Protein AF-0000000075576076 (afdb_homodimer)

Radius of gyration: 27.28 Å; Cα contacts (8 Å, |Δi|>4): 1861; chains: 2; bounding box: 59×80×61 Å

Structure (mmCIF, N/CA/C/O backbone):
data_AF-0000000075576076-model_v1
#
loop_
_entity.id
_entity.t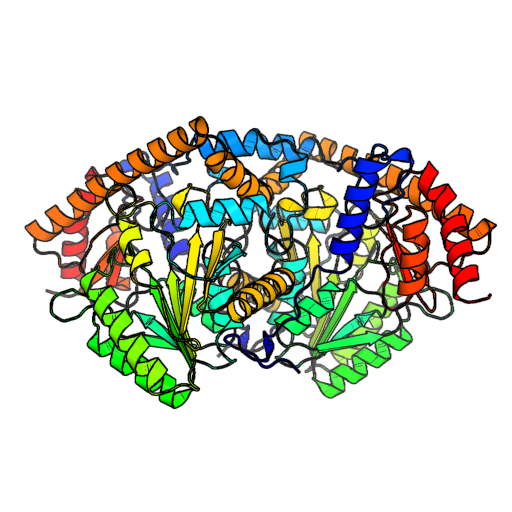ype
_entity.pdbx_description
1 polymer 'Aromatic amino acid aminotransferase'
#
loop_
_atom_site.group_PDB
_atom_site.id
_atom_site.type_symbol
_atom_site.label_atom_id
_atom_site.label_alt_id
_atom_site.label_comp_id
_atom_site.label_asym_id
_atom_site.label_entity_id
_atom_site.label_seq_id
_atom_site.pdbx_PDB_ins_code
_atom_site.Cartn_x
_atom_site.Cartn_y
_atom_site.Cartn_z
_atom_site.occupancy
_atom_site.B_iso_or_equiv
_atom_site.auth_seq_id
_atom_site.auth_comp_id
_atom_site.auth_asym_id
_atom_site.auth_atom_id
_atom_site.pdbx_PDB_model_num
ATOM 1 N N . MET A 1 1 ? 23.531 -12.25 18.141 1 56.44 1 MET A N 1
ATOM 2 C CA . MET A 1 1 ? 22.562 -11.664 17.203 1 56.44 1 MET A CA 1
ATOM 3 C C . MET A 1 1 ? 22.547 -10.141 17.344 1 56.44 1 MET A C 1
ATOM 5 O O . MET A 1 1 ? 22.516 -9.609 18.453 1 56.44 1 MET A O 1
ATOM 9 N N . LYS A 1 2 ? 22.688 -9.438 16.281 1 77.12 2 LYS A N 1
ATOM 10 C CA . LYS A 1 2 ? 22.734 -7.98 16.375 1 77.12 2 LYS A CA 1
ATOM 11 C C . LYS A 1 2 ? 21.5 -7.438 17.078 1 77.12 2 LYS A C 1
ATOM 13 O O . LYS A 1 2 ? 20.375 -7.91 16.844 1 77.12 2 LYS A O 1
ATOM 18 N N . LYS A 1 3 ? 21.781 -6.652 18.062 1 88.69 3 LYS A N 1
ATOM 19 C CA . LYS A 1 3 ? 20.703 -6.051 18.859 1 88.69 3 LYS A CA 1
ATOM 20 C C . LYS A 1 3 ? 20.094 -4.848 18.125 1 88.69 3 LYS A C 1
ATOM 22 O O . LYS A 1 3 ? 20.828 -4.051 17.531 1 88.69 3 LYS A O 1
ATOM 27 N N . ALA A 1 4 ? 18.766 -4.754 18.234 1 93.06 4 ALA A N 1
ATOM 28 C CA . ALA A 1 4 ? 18.078 -3.611 17.641 1 93.06 4 ALA A CA 1
ATOM 29 C C . ALA A 1 4 ? 18.547 -2.301 18.266 1 93.06 4 ALA A C 1
ATOM 31 O O . ALA A 1 4 ? 18.703 -2.217 19.484 1 93.06 4 ALA A O 1
ATOM 32 N N . GLU A 1 5 ? 18.859 -1.387 17.469 1 95 5 GLU A N 1
ATOM 33 C CA . GLU A 1 5 ? 19.25 -0.072 17.953 1 95 5 GLU A CA 1
ATOM 34 C C . GLU A 1 5 ? 18.031 0.798 18.266 1 95 5 GLU A C 1
ATOM 36 O O . GLU A 1 5 ? 17.844 1.24 19.391 1 95 5 GLU A O 1
ATOM 41 N N . MET A 1 6 ? 17.203 0.998 17.25 1 98.31 6 MET A N 1
ATOM 42 C CA . MET A 1 6 ? 16.078 1.891 17.438 1 98.31 6 MET A CA 1
ATOM 43 C C . MET A 1 6 ? 14.758 1.184 17.109 1 98.31 6 MET A C 1
ATOM 45 O O . MET A 1 6 ? 13.719 1.491 17.688 1 98.31 6 MET A O 1
ATOM 49 N N . VAL A 1 7 ? 14.758 0.234 16.109 1 98.5 7 VAL A N 1
ATOM 50 C CA . VAL A 1 7 ? 13.539 -0.492 15.766 1 98.5 7 VAL A CA 1
ATOM 51 C C . VAL A 1 7 ? 13.195 -1.472 16.891 1 98.5 7 VAL A C 1
ATOM 53 O O . VAL A 1 7 ? 14.039 -1.778 17.734 1 98.5 7 VAL A O 1
ATOM 56 N N . ILE A 1 8 ? 11.961 -1.902 16.953 1 98.31 8 ILE A N 1
ATOM 57 C CA . ILE A 1 8 ? 11.633 -2.984 17.875 1 98.31 8 ILE A CA 1
ATOM 58 C C . ILE A 1 8 ? 12.297 -4.277 17.422 1 98.31 8 ILE A C 1
ATOM 60 O O . ILE A 1 8 ? 12.672 -4.406 16.25 1 98.31 8 ILE A O 1
ATOM 64 N N . GLU A 1 9 ? 12.328 -5.23 18.297 1 97 9 GLU A N 1
ATOM 65 C CA . GLU A 1 9 ? 13.062 -6.457 18.031 1 97 9 GLU A CA 1
ATOM 66 C C . GLU A 1 9 ? 12.461 -7.207 16.844 1 97 9 GLU A C 1
ATOM 68 O O . GLU A 1 9 ? 13.195 -7.762 16.016 1 97 9 GLU A O 1
ATOM 73 N N . THR A 1 10 ? 11.211 -7.227 16.703 1 96.44 10 THR A N 1
ATOM 74 C CA . THR A 1 10 ? 10.539 -7.977 15.641 1 96.44 10 THR A CA 1
ATOM 75 C C . THR A 1 10 ? 10.703 -7.281 14.297 1 96.44 10 THR A C 1
ATOM 77 O O . THR A 1 10 ? 10.359 -7.844 13.25 1 96.44 10 THR A O 1
ATOM 80 N N . SER A 1 11 ? 11.281 -6.035 14.273 1 97.38 11 SER A N 1
ATOM 81 C CA . SER A 1 11 ? 11.484 -5.293 13.031 1 97.38 11 SER A CA 1
ATOM 82 C C . SER A 1 11 ? 12.969 -5.223 12.68 1 97.38 11 SER A C 1
ATOM 84 O O . SER A 1 11 ? 13.352 -4.52 11.734 1 97.38 11 SER A O 1
ATOM 86 N N . LEU A 1 12 ? 13.797 -5.852 13.539 1 97.25 12 LEU A N 1
ATOM 87 C CA . LEU A 1 12 ? 15.203 -5.977 13.164 1 97.25 12 LEU A CA 1
ATOM 88 C C . LEU A 1 12 ? 15.367 -6.891 11.953 1 97.25 12 LEU A C 1
ATOM 90 O O . LEU A 1 12 ? 14.984 -8.062 11.992 1 97.25 12 LEU A O 1
ATOM 94 N N . ARG A 1 13 ? 15.797 -6.324 10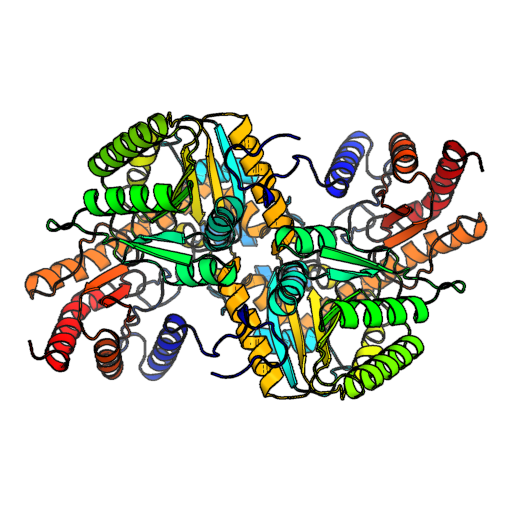.859 1 95.12 13 ARG A N 1
ATOM 95 C CA . ARG A 1 13 ? 15.898 -7.047 9.594 1 95.12 13 ARG A CA 1
ATOM 96 C C . ARG A 1 13 ? 17.328 -7.012 9.055 1 95.12 13 ARG A C 1
ATOM 98 O O . ARG A 1 13 ? 18.031 -6.023 9.234 1 95.12 13 ARG A O 1
ATOM 105 N N . GLU A 1 14 ? 17.641 -8.07 8.469 1 87.69 14 GLU A N 1
ATOM 106 C CA . GLU A 1 14 ? 18.938 -8.086 7.793 1 87.69 14 GLU A CA 1
ATOM 107 C C . GLU A 1 14 ? 18.891 -7.312 6.48 1 87.69 14 GLU A C 1
ATOM 109 O O . GLU A 1 14 ? 17.891 -7.363 5.762 1 87.69 14 GLU A O 1
ATOM 114 N N . GLY A 1 15 ? 19.953 -6.539 6.438 1 81 15 GLY A N 1
ATOM 115 C CA . GLY A 1 15 ? 20.047 -5.84 5.168 1 81 15 GLY A CA 1
ATOM 116 C C . GLY A 1 15 ? 20.391 -6.754 4.004 1 81 15 GLY A C 1
ATOM 117 O O . GLY A 1 15 ? 20.859 -7.879 4.207 1 81 15 GLY A O 1
ATOM 118 N N . GLY A 1 16 ? 20.078 -6.379 2.854 1 69.69 16 GLY A N 1
ATOM 119 C CA . GLY A 1 16 ? 20.406 -7.121 1.646 1 69.69 16 GLY A CA 1
ATOM 120 C C . GLY A 1 16 ? 19.266 -7.16 0.648 1 69.69 16 GLY A C 1
ATOM 121 O O . GLY A 1 16 ? 18.125 -6.805 0.978 1 69.69 16 GLY A O 1
ATOM 122 N N . THR A 1 17 ? 19.781 -7.215 -0.506 1 60.56 17 THR A N 1
ATOM 123 C CA . THR A 1 17 ? 18.797 -7.277 -1.574 1 60.56 17 THR A CA 1
ATOM 124 C C . THR A 1 17 ? 18.141 -8.656 -1.627 1 60.56 17 THR A C 1
ATOM 126 O O . THR A 1 17 ? 18.797 -9.664 -1.347 1 60.56 17 THR A O 1
ATOM 129 N N . ASP A 1 18 ? 16.875 -8.688 -1.662 1 67.5 18 ASP A N 1
ATOM 130 C CA . ASP A 1 18 ? 16.172 -9.93 -1.976 1 67.5 18 ASP A CA 1
ATOM 131 C C . ASP A 1 18 ? 16.953 -10.758 -2.992 1 67.5 18 ASP A C 1
ATOM 133 O O . ASP A 1 18 ? 17.453 -10.234 -3.99 1 67.5 18 ASP A O 1
ATOM 137 N N . PRO A 1 19 ? 17.234 -11.977 -2.574 1 63.84 19 PRO A N 1
ATOM 138 C CA . PRO A 1 19 ? 18.062 -12.805 -3.459 1 63.84 19 PRO A CA 1
ATOM 139 C C . PRO A 1 19 ? 17.625 -12.703 -4.922 1 63.84 19 PRO A C 1
ATOM 141 O O . PRO A 1 19 ? 18.484 -12.711 -5.816 1 63.84 19 PRO A O 1
ATOM 144 N N . ILE A 1 20 ? 16.375 -12.562 -5.117 1 70.06 20 ILE A N 1
ATOM 145 C CA . ILE A 1 20 ? 15.875 -12.484 -6.484 1 70.06 20 ILE A CA 1
ATOM 146 C C . ILE A 1 20 ? 16.328 -11.18 -7.129 1 70.06 20 ILE A C 1
ATOM 148 O O . ILE A 1 20 ? 16.828 -11.172 -8.25 1 70.06 20 ILE A O 1
ATOM 152 N N . PHE A 1 21 ? 16.297 -10.172 -6.383 1 66.62 21 PHE A N 1
ATOM 153 C CA . PHE A 1 21 ? 16.641 -8.859 -6.93 1 66.62 21 PHE A CA 1
ATOM 154 C C . PHE A 1 21 ? 18.141 -8.734 -7.133 1 66.62 21 PHE A C 1
ATOM 156 O O . PHE A 1 21 ? 18.594 -8.086 -8.078 1 66.62 21 PHE A O 1
ATOM 163 N N . ARG A 1 22 ? 18.891 -9.422 -6.281 1 69.19 22 ARG A N 1
ATOM 164 C CA . ARG A 1 22 ? 20.344 -9.43 -6.414 1 69.19 22 ARG A CA 1
ATOM 165 C C . ARG A 1 22 ? 20.766 -10.133 -7.699 1 69.19 22 ARG A C 1
ATOM 167 O O . ARG A 1 22 ? 21.594 -9.617 -8.453 1 69.19 22 ARG A O 1
ATOM 174 N N . ILE A 1 23 ? 20.156 -11.297 -7.938 1 78.5 23 ILE A N 1
ATOM 175 C CA . ILE A 1 23 ? 20.516 -12.086 -9.109 1 78.5 23 ILE A CA 1
ATOM 176 C C . ILE A 1 23 ? 20.031 -11.375 -10.375 1 78.5 23 ILE A C 1
ATOM 178 O O . ILE A 1 23 ? 20.734 -11.359 -11.391 1 78.5 23 ILE A O 1
ATOM 182 N N . ALA A 1 24 ? 18.891 -10.758 -10.242 1 77.88 24 ALA A N 1
ATOM 183 C CA . ALA A 1 24 ? 18.359 -10 -11.375 1 77.88 24 ALA A CA 1
ATOM 184 C C . ALA A 1 24 ? 19.266 -8.812 -11.711 1 77.88 24 ALA A C 1
ATOM 186 O O . ALA A 1 24 ? 19.484 -8.508 -12.883 1 77.88 24 ALA A O 1
ATOM 187 N N . GLY A 1 25 ? 19.75 -8.195 -10.703 1 76.75 25 GLY A N 1
ATOM 188 C CA . GLY A 1 25 ? 20.688 -7.09 -10.906 1 76.75 25 GLY A CA 1
ATOM 189 C C . GLY A 1 25 ? 21.969 -7.516 -11.586 1 76.75 25 GLY A C 1
ATOM 190 O O . GLY A 1 25 ? 22.469 -6.82 -12.477 1 76.75 25 GLY A O 1
ATOM 191 N N . GLU A 1 26 ? 22.453 -8.625 -11.172 1 83 26 GLU A N 1
ATOM 192 C CA . GLU A 1 26 ? 23.672 -9.156 -11.781 1 83 26 GLU A CA 1
ATOM 193 C C . GLU A 1 26 ? 23.422 -9.539 -13.242 1 83 26 GLU A C 1
ATOM 195 O O . GLU A 1 26 ? 24.297 -9.336 -14.094 1 83 26 GLU A O 1
ATOM 200 N N . ALA A 1 27 ? 22.328 -10.102 -13.43 1 88.69 27 ALA A N 1
ATOM 201 C CA . ALA A 1 27 ? 21.969 -10.477 -14.797 1 88.69 27 ALA A CA 1
ATOM 202 C C . ALA A 1 27 ? 21.891 -9.25 -15.695 1 88.69 27 ALA A C 1
ATOM 204 O O . ALA A 1 27 ? 22.359 -9.281 -16.844 1 88.69 27 ALA A O 1
ATOM 205 N N . ALA A 1 28 ? 21.328 -8.203 -15.203 1 81.69 28 ALA A N 1
ATOM 206 C CA . ALA A 1 28 ? 21.203 -6.965 -15.969 1 81.69 28 ALA A CA 1
ATOM 207 C C . ALA A 1 28 ? 22.578 -6.371 -16.281 1 81.69 28 ALA A C 1
ATOM 209 O O . ALA A 1 28 ? 22.812 -5.895 -17.391 1 81.69 28 ALA A O 1
ATOM 210 N N . LYS A 1 29 ? 23.438 -6.379 -15.359 1 85.69 29 LYS A N 1
ATOM 211 C CA . LYS A 1 29 ? 24.797 -5.883 -15.555 1 85.69 29 LYS A CA 1
ATOM 212 C C . LYS A 1 29 ? 25.531 -6.691 -16.609 1 85.69 29 LYS A C 1
ATOM 214 O O . LYS A 1 29 ? 26.172 -6.125 -17.5 1 85.69 29 LYS A O 1
ATOM 219 N N . ARG A 1 30 ? 25.391 -8.031 -16.453 1 92 30 ARG A N 1
ATOM 220 C CA . ARG A 1 30 ? 26.062 -8.914 -17.422 1 92 30 ARG A CA 1
ATOM 221 C C . ARG A 1 30 ? 25.516 -8.703 -18.828 1 92 30 ARG A C 1
ATOM 223 O O . ARG A 1 30 ? 26.266 -8.766 -19.797 1 92 30 ARG A O 1
ATOM 230 N N . THR A 1 31 ? 24.266 -8.477 -18.906 1 89.75 31 THR A N 1
ATOM 231 C CA . THR A 1 31 ? 23.609 -8.242 -20.188 1 89.75 31 THR A CA 1
ATOM 232 C C . THR A 1 31 ? 24.141 -6.961 -20.828 1 89.75 31 THR A C 1
ATOM 234 O O . THR A 1 31 ? 24.344 -6.91 -22.047 1 89.75 31 THR A O 1
ATOM 237 N N . LYS A 1 32 ? 24.344 -5.953 -20.094 1 86.19 32 LYS A N 1
ATOM 238 C CA . LYS A 1 32 ? 24.906 -4.703 -20.594 1 86.19 32 LYS A CA 1
ATOM 239 C C . LYS A 1 32 ? 26.344 -4.906 -21.094 1 86.19 32 LYS A C 1
ATOM 241 O O . LYS A 1 32 ? 26.75 -4.289 -22.078 1 86.19 32 LYS A O 1
ATOM 246 N N . GLU A 1 33 ? 27.016 -5.785 -20.438 1 92.69 33 GLU A N 1
ATOM 247 C CA . GLU A 1 33 ? 28.438 -6.012 -20.734 1 92.69 33 GLU A CA 1
ATOM 248 C C . GLU A 1 33 ? 28.594 -6.902 -21.969 1 92.69 33 GLU A C 1
ATOM 250 O O . GLU A 1 33 ? 29.438 -6.633 -22.828 1 92.69 33 GLU A O 1
ATOM 255 N N . LEU A 1 34 ? 27.812 -7.93 -22.016 1 94.31 34 LEU A N 1
ATOM 256 C CA . LEU A 1 34 ? 28.078 -8.961 -23.016 1 94.31 34 LEU A CA 1
ATOM 257 C C . LEU A 1 34 ? 27.031 -8.93 -24.125 1 94.31 34 LEU A C 1
ATOM 259 O O . LEU A 1 34 ? 27.219 -9.516 -25.188 1 94.31 34 LEU A O 1
ATOM 263 N N . GLY A 1 35 ? 25.984 -8.211 -23.781 1 89.88 35 GLY A N 1
ATOM 264 C CA . GLY A 1 35 ? 24.859 -8.219 -24.703 1 89.88 35 GLY A CA 1
ATOM 265 C C . GLY A 1 35 ? 23.797 -9.234 -24.344 1 89.88 35 GLY A C 1
ATOM 266 O O . GLY A 1 35 ? 24.094 -10.25 -23.719 1 89.88 35 GLY A O 1
ATOM 267 N N . ALA A 1 36 ? 22.594 -9.039 -24.875 1 87.5 36 ALA A N 1
ATOM 268 C CA . ALA A 1 36 ? 21.438 -9.852 -24.531 1 87.5 36 ALA A CA 1
ATOM 269 C C . ALA A 1 36 ? 21.562 -11.266 -25.078 1 87.5 36 ALA A C 1
ATOM 271 O O . ALA A 1 36 ? 21.094 -12.227 -24.469 1 87.5 36 ALA A O 1
ATOM 272 N N . GLU A 1 37 ? 22.25 -11.391 -26.094 1 88.88 37 GLU A N 1
ATOM 273 C CA . GLU A 1 37 ? 22.359 -12.688 -26.75 1 88.88 37 GLU A CA 1
ATOM 274 C C . GLU A 1 37 ? 23.203 -13.648 -25.922 1 88.88 37 GLU A C 1
ATOM 276 O O . GLU A 1 37 ? 22.953 -14.859 -25.922 1 88.88 37 GLU A O 1
ATOM 281 N N . ALA A 1 38 ? 24.109 -13.117 -25.203 1 92.5 38 ALA A N 1
ATOM 282 C CA . ALA A 1 38 ? 25.078 -13.938 -24.484 1 92.5 38 ALA A CA 1
ATOM 283 C C . ALA A 1 38 ? 24.562 -14.328 -23.109 1 92.5 38 ALA A C 1
ATOM 285 O O . ALA A 1 38 ? 25.141 -15.18 -22.438 1 92.5 38 ALA A O 1
ATOM 286 N N . VAL A 1 39 ? 23.469 -13.719 -22.703 1 95.31 39 VAL A N 1
ATOM 287 C CA . VAL A 1 39 ? 23.016 -13.875 -21.328 1 95.31 39 VAL A CA 1
ATOM 288 C C . VAL A 1 39 ? 21.625 -14.492 -21.312 1 95.31 39 VAL A C 1
ATOM 290 O O . VAL A 1 39 ? 20.75 -14.117 -22.109 1 95.31 39 VAL A O 1
ATOM 293 N N . ILE A 1 40 ? 21.422 -15.539 -20.5 1 96.19 40 ILE A N 1
ATOM 294 C CA . ILE A 1 40 ? 20.094 -16.062 -20.203 1 96.19 40 ILE A CA 1
ATOM 295 C C . ILE A 1 40 ? 19.656 -15.555 -18.828 1 96.19 40 ILE A C 1
ATOM 297 O O . ILE A 1 40 ? 20.141 -16.016 -17.797 1 96.19 40 ILE A O 1
ATOM 301 N N . ASN A 1 41 ? 18.703 -14.578 -18.828 1 94.5 41 ASN A N 1
ATOM 302 C CA . ASN A 1 41 ? 18.156 -14.031 -17.594 1 94.5 41 ASN A CA 1
ATOM 303 C C . ASN A 1 41 ? 16.766 -14.578 -17.312 1 94.5 41 ASN A C 1
ATOM 305 O O . ASN A 1 41 ? 15.766 -14.023 -17.766 1 94.5 41 ASN A O 1
ATOM 309 N N . SER A 1 42 ? 16.75 -15.602 -16.516 1 95.31 42 SER A N 1
ATOM 310 C CA . SER A 1 42 ? 15.469 -16.234 -16.172 1 95.31 42 SER A CA 1
ATOM 311 C C . SER A 1 42 ? 15.039 -15.875 -14.758 1 95.31 42 SER A C 1
ATOM 313 O O . SER A 1 42 ? 14.391 -16.672 -14.078 1 95.31 42 SER A O 1
ATOM 315 N N . THR A 1 43 ? 15.422 -14.703 -14.273 1 90.38 43 THR A N 1
ATOM 316 C CA . THR A 1 43 ? 15.164 -14.352 -12.875 1 90.38 43 THR A CA 1
ATOM 317 C C . THR A 1 43 ? 13.891 -13.531 -12.75 1 90.38 43 THR A C 1
ATOM 319 O O . THR A 1 43 ? 13.273 -13.492 -11.68 1 90.38 43 THR A O 1
ATOM 322 N N . ILE A 1 44 ? 13.531 -12.922 -13.797 1 82.38 44 ILE A N 1
ATOM 323 C CA . ILE A 1 44 ? 12.523 -11.867 -13.734 1 82.38 44 ILE A CA 1
ATOM 324 C C . ILE A 1 44 ? 11.133 -12.484 -13.852 1 82.38 44 ILE A C 1
ATOM 326 O O . ILE A 1 44 ? 10.883 -13.305 -14.742 1 82.38 44 ILE A O 1
ATOM 330 N N . GLY A 1 45 ? 10.227 -12.18 -12.969 1 89.31 45 GLY A N 1
ATOM 331 C CA . GLY A 1 45 ? 8.836 -12.609 -13.055 1 89.31 45 GLY A CA 1
ATOM 332 C C . GLY A 1 45 ? 7.957 -11.625 -13.805 1 89.31 45 GLY A C 1
ATOM 333 O O . GLY A 1 45 ? 6.895 -11.234 -13.312 1 89.31 45 GLY A O 1
ATOM 334 N N . ALA A 1 46 ? 8.43 -11.117 -14.883 1 92.94 46 ALA A N 1
ATOM 335 C CA . ALA A 1 46 ? 7.703 -10.211 -15.773 1 92.94 46 ALA A CA 1
ATOM 336 C C . ALA A 1 46 ? 7.848 -10.656 -17.234 1 92.94 46 ALA A C 1
ATOM 338 O O . ALA A 1 46 ? 8.859 -11.242 -17.609 1 92.94 46 ALA A O 1
ATOM 339 N N . LEU A 1 47 ? 6.867 -10.383 -18 1 95.62 47 LEU A N 1
ATOM 340 C CA . LEU A 1 47 ? 6.871 -10.773 -19.406 1 95.62 47 LEU A CA 1
ATOM 341 C C . LEU A 1 47 ? 7.852 -9.922 -20.203 1 95.62 47 LEU A C 1
ATOM 343 O O . LEU A 1 47 ? 7.727 -8.695 -20.25 1 95.62 47 LEU A O 1
ATOM 347 N N . MET A 1 48 ? 8.836 -10.625 -20.75 1 94.31 48 MET A N 1
ATOM 348 C CA . MET A 1 48 ? 9.797 -9.977 -21.641 1 94.31 48 MET A CA 1
ATOM 349 C C . MET A 1 48 ? 9.586 -10.422 -23.094 1 94.31 48 MET A C 1
ATOM 351 O O . MET A 1 48 ? 9.156 -11.547 -23.344 1 94.31 48 MET A O 1
ATOM 355 N N . ASP A 1 49 ? 9.859 -9.531 -23.984 1 92.69 49 ASP A N 1
ATOM 356 C CA . ASP A 1 49 ? 9.836 -9.977 -25.375 1 92.69 49 ASP A CA 1
ATOM 357 C C . ASP A 1 49 ? 11.148 -10.664 -25.766 1 92.69 49 ASP A C 1
ATOM 359 O O . ASP A 1 49 ? 12 -10.898 -24.906 1 92.69 49 ASP A O 1
ATOM 363 N N . ASP A 1 50 ? 11.266 -11.047 -26.953 1 88.5 50 ASP A N 1
ATOM 364 C CA . ASP A 1 50 ? 12.398 -11.875 -27.375 1 88.5 50 ASP A CA 1
ATOM 365 C C . ASP A 1 50 ? 13.695 -11.062 -27.391 1 88.5 50 ASP A C 1
ATOM 367 O O . ASP A 1 50 ? 14.789 -11.633 -27.438 1 88.5 50 ASP A O 1
ATOM 371 N N . ASN A 1 51 ? 13.594 -9.719 -27.391 1 86.38 51 ASN A N 1
ATOM 372 C CA . ASN A 1 51 ? 14.758 -8.844 -27.344 1 86.38 51 ASN A CA 1
ATOM 373 C C . ASN A 1 51 ? 15.18 -8.555 -25.906 1 86.38 51 ASN A C 1
ATOM 375 O O . ASN A 1 51 ? 16.203 -7.906 -25.672 1 86.38 51 ASN A O 1
ATOM 379 N N . GLY A 1 52 ? 14.398 -9.047 -25 1 87.06 52 GLY A N 1
ATOM 380 C CA . GLY A 1 52 ? 14.711 -8.828 -23.594 1 87.06 52 GLY A CA 1
ATOM 381 C C . GLY A 1 52 ? 14.086 -7.562 -23.031 1 87.06 52 GLY A C 1
ATOM 382 O O . GLY A 1 52 ? 14.414 -7.137 -21.922 1 87.06 52 GLY A O 1
ATOM 383 N N . ASP A 1 53 ? 13.172 -6.973 -23.781 1 92.44 53 ASP A N 1
ATOM 384 C CA . ASP A 1 53 ? 12.492 -5.766 -23.328 1 92.44 53 ASP A CA 1
ATOM 385 C C . ASP A 1 53 ? 11.18 -6.105 -22.625 1 92.44 53 ASP A C 1
ATOM 387 O O . ASP A 1 53 ? 10.484 -7.043 -23.016 1 92.44 53 ASP A O 1
ATOM 391 N N . LEU A 1 54 ? 10.875 -5.328 -21.641 1 95.75 54 LEU A N 1
ATOM 392 C CA . LEU A 1 54 ? 9.641 -5.527 -20.891 1 95.75 54 LEU A CA 1
ATOM 393 C C . LEU A 1 54 ? 8.422 -5.344 -21.781 1 95.75 54 LEU A C 1
ATOM 395 O O . LEU A 1 54 ? 8.305 -4.336 -22.484 1 95.75 54 LEU A O 1
ATOM 399 N N . VAL A 1 55 ? 7.547 -6.324 -21.781 1 97.38 55 VAL A N 1
ATOM 400 C CA . VAL A 1 55 ? 6.305 -6.25 -22.547 1 97.38 55 VAL A CA 1
ATOM 401 C C . VAL A 1 55 ? 5.332 -5.297 -21.859 1 97.38 55 VAL A C 1
ATOM 403 O O . VAL A 1 55 ? 5.129 -5.371 -20.641 1 97.38 55 VAL A O 1
ATOM 406 N N . THR A 1 56 ? 4.766 -4.363 -22.594 1 98.25 56 THR A N 1
ATOM 407 C CA . THR A 1 56 ? 3.713 -3.459 -22.141 1 98.25 56 THR A CA 1
ATOM 408 C C . THR A 1 56 ? 2.531 -3.48 -23.109 1 98.25 56 THR A C 1
ATOM 410 O O . THR A 1 56 ? 2.697 -3.246 -24.297 1 98.25 56 THR A O 1
ATOM 413 N N . PHE A 1 57 ? 1.35 -3.83 -22.625 1 98.25 57 PHE A N 1
ATOM 414 C CA . PHE A 1 57 ? 0.177 -3.846 -23.484 1 98.25 57 PHE A CA 1
ATOM 415 C C . PHE A 1 57 ? -0.165 -2.439 -23.953 1 98.25 57 PHE A C 1
ATOM 417 O O . PHE A 1 57 ? -0.38 -1.539 -23.141 1 98.25 57 PHE A O 1
ATOM 424 N N . LYS A 1 58 ? -0.261 -2.258 -25.25 1 97.94 58 LYS A N 1
ATOM 425 C CA . LYS A 1 58 ? -0.595 -0.962 -25.844 1 97.94 58 LYS A CA 1
ATOM 426 C C . LYS A 1 58 ? -1.956 -0.474 -25.344 1 97.94 58 LYS A C 1
ATOM 428 O O . LYS A 1 58 ? -2.117 0.702 -25.016 1 97.94 58 LYS A O 1
ATOM 433 N N . ALA A 1 59 ? -2.963 -1.342 -25.297 1 98.25 59 ALA A N 1
ATOM 434 C CA . ALA A 1 59 ? -4.312 -0.99 -24.859 1 98.25 59 ALA A CA 1
ATOM 435 C C . ALA A 1 59 ? -4.309 -0.424 -23.453 1 98.25 59 ALA A C 1
ATOM 437 O O . ALA A 1 59 ? -5.059 0.505 -23.141 1 98.25 59 ALA A O 1
ATOM 438 N N . VAL A 1 60 ? -3.465 -0.947 -22.609 1 98.62 60 VAL A N 1
ATOM 439 C CA . VAL A 1 60 ? -3.41 -0.554 -21.203 1 98.62 60 VAL A CA 1
ATOM 440 C C . VAL A 1 60 ? -2.775 0.829 -21.078 1 98.62 60 VAL A C 1
ATOM 442 O O . VAL A 1 60 ? -3.363 1.738 -20.5 1 98.62 60 VAL A O 1
ATOM 445 N N . TYR A 1 61 ? -1.643 1.03 -21.672 1 98.69 61 TYR A N 1
ATOM 446 C CA . TYR A 1 61 ? -0.877 2.244 -21.406 1 98.69 61 TYR A CA 1
ATOM 447 C C . TYR A 1 61 ? -1.383 3.402 -22.266 1 98.69 61 TYR A C 1
ATOM 449 O O . TYR A 1 61 ? -1.324 4.562 -21.844 1 98.69 61 TYR A O 1
ATOM 457 N N . GLU A 1 62 ? -1.964 3.131 -23.469 1 98.56 62 GLU A N 1
ATOM 458 C CA . GLU A 1 62 ? -2.652 4.195 -24.188 1 98.56 62 GLU A CA 1
ATOM 459 C C . GLU A 1 62 ? -3.881 4.676 -23.422 1 98.56 62 GLU A C 1
ATOM 461 O O . GLU A 1 62 ? -4.172 5.875 -23.391 1 98.56 62 GLU A O 1
ATOM 466 N N . THR A 1 63 ? -4.598 3.721 -22.859 1 98.75 63 THR A N 1
ATOM 467 C CA . THR A 1 63 ? -5.754 4.09 -22.047 1 98.75 63 THR A CA 1
ATOM 468 C C . THR A 1 63 ? -5.332 4.93 -20.844 1 98.75 63 THR A C 1
ATOM 470 O O . THR A 1 63 ? -5.914 5.98 -20.578 1 98.75 63 THR A O 1
ATOM 473 N N . LEU A 1 64 ? -4.312 4.492 -20.094 1 98.75 64 LEU A N 1
ATOM 474 C CA . LEU A 1 64 ? -3.824 5.203 -18.922 1 98.75 64 LEU A CA 1
ATOM 475 C C . LEU A 1 64 ? -3.389 6.621 -19.281 1 98.75 64 LEU A C 1
ATOM 477 O O . LEU A 1 64 ? -3.814 7.586 -18.641 1 98.75 64 LEU A O 1
ATOM 481 N N . LYS A 1 65 ? -2.547 6.75 -20.297 1 98.56 65 LYS A N 1
ATOM 482 C CA . LYS A 1 65 ? -1.978 8.039 -20.688 1 98.56 65 LYS A CA 1
ATOM 483 C C . LYS A 1 65 ? -3.035 8.938 -21.312 1 98.56 65 LYS A C 1
ATOM 485 O O . LYS A 1 65 ? -2.867 10.156 -21.375 1 98.56 65 LYS A O 1
ATOM 490 N N . GLY A 1 66 ? -4.148 8.344 -21.734 1 98.56 66 GLY A N 1
ATOM 491 C CA . GLY A 1 66 ? -5.234 9.109 -22.328 1 98.56 66 GLY A CA 1
ATOM 492 C C . GLY A 1 66 ? -6.258 9.586 -21.328 1 98.56 66 GLY A C 1
ATOM 493 O O . GLY A 1 66 ? -7.129 10.398 -21.656 1 98.56 66 GLY A O 1
ATOM 494 N N . LEU A 1 67 ? -6.18 9.172 -20.125 1 98.62 67 LEU A N 1
ATOM 495 C CA . LEU A 1 67 ? -7.121 9.602 -19.094 1 98.62 67 LEU A CA 1
ATOM 496 C C . LEU A 1 67 ? -7.008 11.094 -18.844 1 98.62 67 LEU A C 1
ATOM 498 O O . LEU A 1 67 ? -5.906 11.648 -18.859 1 98.62 67 LEU A O 1
ATOM 502 N N . PRO A 1 68 ? -8.211 11.719 -18.516 1 98.19 68 PRO A N 1
ATOM 503 C CA . PRO A 1 68 ? -8.102 13.07 -17.953 1 98.19 68 PRO A CA 1
ATOM 504 C C . PRO A 1 68 ? -7.273 13.109 -16.672 1 98.19 68 PRO A C 1
ATOM 506 O O . PRO A 1 68 ? -7.348 12.188 -15.852 1 98.19 68 PRO A O 1
ATOM 509 N N . ASP A 1 69 ? -6.496 14.211 -16.516 1 98.25 69 ASP A N 1
ATOM 510 C CA . ASP A 1 69 ? -5.582 14.32 -15.383 1 98.25 69 ASP A CA 1
ATOM 511 C C . ASP A 1 69 ? -6.316 14.125 -14.062 1 98.25 69 ASP A C 1
ATOM 513 O O . ASP A 1 69 ? -5.789 13.5 -13.133 1 98.25 69 ASP A O 1
ATOM 517 N N . ASN A 1 70 ? -7.52 14.672 -13.945 1 97.19 70 ASN A N 1
ATOM 518 C CA . ASN A 1 70 ? -8.258 14.617 -12.688 1 97.19 70 ASN A CA 1
ATOM 519 C C . ASN A 1 70 ? -8.609 13.18 -12.312 1 97.19 70 ASN A C 1
ATOM 521 O O . ASN A 1 70 ? -8.719 12.852 -11.133 1 97.19 70 ASN A O 1
ATOM 525 N N . LEU A 1 71 ? -8.75 12.258 -13.281 1 97.62 71 LEU A N 1
ATOM 526 C CA . LEU A 1 71 ? -9.078 10.859 -13 1 97.62 71 LEU A CA 1
ATOM 527 C C . LEU A 1 71 ? -7.848 10.102 -12.523 1 97.62 71 LEU A C 1
ATOM 529 O O . LEU A 1 71 ? -7.969 9.023 -11.93 1 97.62 71 LEU A O 1
ATOM 533 N N . ILE A 1 72 ? -6.652 10.586 -12.852 1 98.31 72 ILE A N 1
ATOM 534 C CA . ILE A 1 72 ? -5.41 10.023 -12.344 1 98.31 72 ILE A CA 1
ATOM 535 C C . ILE A 1 72 ? -5.082 10.633 -10.984 1 98.31 72 ILE A C 1
ATOM 537 O O . ILE A 1 72 ? -4.648 9.93 -10.07 1 98.31 72 ILE A O 1
ATOM 541 N N . ALA A 1 73 ? -5.371 11.93 -10.82 1 97.88 73 ALA A N 1
ATOM 542 C CA . ALA A 1 73 ? -4.918 12.734 -9.688 1 97.88 73 ALA A CA 1
ATOM 543 C C . ALA A 1 73 ? -5.785 12.492 -8.453 1 97.88 73 ALA A C 1
ATOM 545 O O . ALA A 1 73 ? -5.289 12.492 -7.328 1 97.88 73 ALA A O 1
ATOM 546 N N . ASP A 1 74 ? -7.039 12.258 -8.609 1 94.69 74 ASP A N 1
ATOM 547 C CA . ASP A 1 74 ? -8 12.25 -7.508 1 94.69 74 ASP A CA 1
ATOM 548 C C . ASP A 1 74 ? -7.781 11.039 -6.605 1 94.69 74 ASP A C 1
ATOM 550 O O . ASP A 1 74 ? -7.25 10.016 -7.043 1 94.69 74 ASP A O 1
ATOM 554 N N . TYR A 1 75 ? -8.234 11.203 -5.332 1 91.94 75 TYR A N 1
ATOM 555 C CA . TYR A 1 75 ? -8.281 10.055 -4.43 1 91.94 75 TYR A CA 1
ATOM 556 C C . TYR A 1 75 ? -9.219 8.984 -4.961 1 91.94 75 TYR A C 1
ATOM 558 O O . TYR A 1 75 ? -10.266 9.289 -5.535 1 91.94 75 TYR A O 1
ATOM 566 N N . SER A 1 76 ? -8.828 7.77 -4.75 1 92.44 76 SER A N 1
ATOM 567 C CA . SER A 1 76 ? -9.805 6.695 -4.887 1 92.44 76 SER A CA 1
ATOM 568 C C . SER A 1 76 ? -10.633 6.543 -3.615 1 92.44 76 SER A C 1
ATOM 570 O O . SER A 1 76 ? -10.266 7.062 -2.561 1 92.44 76 SER A O 1
ATOM 572 N N . GLY A 1 77 ? -11.805 5.938 -3.771 1 90.31 77 GLY A N 1
ATOM 573 C CA . GLY A 1 77 ? -12.445 5.473 -2.549 1 90.31 77 GLY A CA 1
ATOM 574 C C . GLY A 1 77 ? -11.562 4.543 -1.735 1 90.31 77 GLY A C 1
ATOM 575 O O . GLY A 1 77 ? -10.672 3.891 -2.277 1 90.31 77 GLY A O 1
ATOM 576 N N . LEU A 1 78 ? -11.867 4.422 -0.461 1 93.31 78 LEU A N 1
ATOM 577 C CA . LEU A 1 78 ? -11.055 3.586 0.418 1 93.31 78 LEU A CA 1
ATOM 578 C C . LEU A 1 78 ? -11.023 2.145 -0.08 1 93.31 78 LEU A C 1
ATOM 580 O O . LEU A 1 78 ? -9.969 1.512 -0.094 1 93.31 78 LEU A O 1
ATOM 584 N N . ALA A 1 79 ? -12.188 1.617 -0.517 1 96.19 79 ALA A N 1
ATOM 585 C CA . ALA A 1 79 ? -12.266 0.259 -1.049 1 96.19 79 ALA A CA 1
ATOM 586 C C . ALA A 1 79 ? -11.938 0.234 -2.539 1 96.19 79 ALA A C 1
ATOM 588 O O . ALA A 1 79 ? -11.688 -0.832 -3.107 1 96.19 79 ALA A O 1
ATOM 589 N N . GLY A 1 80 ? -11.875 1.345 -3.195 1 95.75 80 GLY A N 1
ATOM 590 C CA . GLY A 1 80 ? -11.906 1.521 -4.641 1 95.75 80 GLY A CA 1
ATOM 591 C C . GLY A 1 80 ? -13.172 2.178 -5.141 1 95.75 80 GLY A C 1
ATOM 592 O O . GLY A 1 80 ? -14.18 2.215 -4.43 1 95.75 80 GLY A O 1
ATOM 593 N N . GLN A 1 81 ? -13.102 2.738 -6.316 1 94.38 81 GLN A N 1
ATOM 594 C CA . GLN A 1 81 ? -14.305 3.332 -6.898 1 94.38 81 GLN A CA 1
ATOM 595 C C . GLN A 1 81 ? -15.352 2.266 -7.207 1 94.38 81 GLN A C 1
ATOM 597 O O . GLN A 1 81 ? -15.008 1.164 -7.648 1 94.38 81 GLN A O 1
ATOM 602 N N . PRO A 1 82 ? -16.609 2.668 -7.066 1 94.12 82 PRO A N 1
ATOM 603 C CA . PRO A 1 82 ? -17.672 1.684 -7.266 1 94.12 82 PRO A CA 1
ATOM 604 C C . PRO A 1 82 ? -17.625 1.024 -8.641 1 94.12 82 PRO A C 1
ATOM 606 O O . PRO A 1 82 ? -17.812 -0.189 -8.758 1 94.12 82 PRO A O 1
ATOM 609 N N . ASP A 1 83 ? -17.406 1.83 -9.703 1 97.38 83 ASP A N 1
ATOM 610 C CA . ASP A 1 83 ? -17.344 1.262 -11.047 1 97.38 83 ASP A CA 1
ATOM 611 C C . ASP A 1 83 ? -16.156 0.301 -11.18 1 97.38 83 ASP A C 1
ATOM 613 O O . ASP A 1 83 ? -16.266 -0.714 -11.875 1 97.38 83 ASP A O 1
ATOM 617 N N . PHE A 1 84 ? -15.086 0.59 -10.562 1 98.44 84 PHE A N 1
ATOM 618 C CA . PHE A 1 84 ? -13.961 -0.334 -10.562 1 98.44 84 PHE A CA 1
ATOM 619 C C . PHE A 1 84 ? -14.32 -1.63 -9.852 1 98.44 84 PHE A C 1
ATOM 621 O O . PHE A 1 84 ? -14 -2.721 -10.328 1 98.44 84 PHE A O 1
ATOM 628 N N . LEU A 1 85 ? -14.93 -1.517 -8.695 1 98.38 85 LEU A N 1
ATOM 629 C CA . LEU A 1 85 ? -15.273 -2.699 -7.914 1 98.38 85 LEU A CA 1
ATOM 630 C C . LEU A 1 85 ? -16.203 -3.619 -8.703 1 98.38 85 LEU A C 1
ATOM 632 O O . LEU A 1 85 ? -16.125 -4.844 -8.578 1 98.38 85 LEU A O 1
ATOM 636 N N . GLU A 1 86 ? -17.031 -3.01 -9.484 1 98.25 86 GLU A N 1
ATOM 637 C CA . GLU A 1 86 ? -17.891 -3.797 -10.367 1 98.25 86 GLU A CA 1
ATOM 638 C C . GLU A 1 86 ? -17.078 -4.477 -11.469 1 98.25 86 GLU A C 1
ATOM 640 O O . GLU A 1 86 ? -17.219 -5.68 -11.695 1 98.25 86 GLU A O 1
ATOM 645 N N . LYS A 1 87 ? -16.219 -3.764 -12.109 1 98.62 87 LYS A N 1
ATOM 646 C CA . LYS A 1 87 ? -15.5 -4.266 -13.281 1 98.62 87 LYS A CA 1
ATOM 647 C C . LYS A 1 87 ? -14.406 -5.246 -12.883 1 98.62 87 LYS A C 1
ATOM 649 O O . LYS A 1 87 ? -14.078 -6.16 -13.641 1 98.62 87 LYS A O 1
ATOM 654 N N . ILE A 1 88 ? -13.875 -5.074 -11.695 1 98.62 88 ILE A N 1
ATOM 655 C CA . ILE A 1 88 ? -12.82 -5.977 -11.258 1 98.62 88 ILE A CA 1
ATOM 656 C C . ILE A 1 88 ? -13.398 -7.363 -10.992 1 98.62 88 ILE A C 1
ATOM 658 O O . ILE A 1 88 ? -12.711 -8.375 -11.156 1 98.62 88 ILE A O 1
ATOM 662 N N . VAL A 1 89 ? -14.672 -7.434 -10.523 1 98.69 89 VAL A N 1
ATOM 663 C CA . VAL A 1 89 ? -15.367 -8.703 -10.383 1 98.69 89 VAL A CA 1
ATOM 664 C C . VAL A 1 89 ? -15.492 -9.383 -11.742 1 98.69 89 VAL A C 1
ATOM 666 O O . VAL A 1 89 ? -15.242 -10.586 -11.867 1 98.69 89 VAL A O 1
ATOM 669 N N . GLU A 1 90 ? -15.828 -8.586 -12.734 1 98.12 90 GLU A N 1
ATOM 670 C CA . GLU A 1 90 ? -15.906 -9.109 -14.094 1 98.12 90 GLU A CA 1
ATOM 671 C C . GLU A 1 90 ? -14.547 -9.594 -14.578 1 98.12 90 GLU A C 1
ATOM 673 O O . GLU A 1 90 ? -14.445 -10.664 -15.195 1 98.12 90 GLU A O 1
ATOM 678 N N . ALA A 1 91 ? -13.547 -8.82 -14.336 1 98.19 91 ALA A N 1
ATOM 679 C CA . ALA A 1 91 ? -12.195 -9.156 -14.766 1 98.19 91 ALA A CA 1
ATOM 680 C C . ALA A 1 91 ? -11.711 -10.438 -14.094 1 98.19 91 ALA A C 1
ATOM 682 O O . ALA A 1 91 ? -11.016 -11.25 -14.719 1 98.19 91 ALA A O 1
ATOM 683 N N . CYS A 1 92 ? -12.094 -10.633 -12.844 1 98.38 92 CYS A N 1
ATOM 684 C CA . CYS A 1 92 ? -11.641 -11.773 -12.055 1 98.38 92 CYS A CA 1
ATOM 685 C C . CYS A 1 92 ? -12.32 -13.055 -12.508 1 98.38 92 CYS A C 1
ATOM 687 O O . CYS A 1 92 ? -11.656 -14.055 -12.773 1 98.38 92 CYS A O 1
ATOM 689 N N . PHE A 1 93 ? -13.617 -13.031 -12.664 1 98.5 93 PHE A N 1
ATOM 690 C CA . PHE A 1 93 ? -14.367 -14.281 -12.797 1 98.5 93 PHE A CA 1
ATOM 691 C C . PHE A 1 93 ? -14.727 -14.539 -14.258 1 98.5 93 PHE A C 1
ATOM 693 O O . PHE A 1 93 ? -14.977 -15.68 -14.648 1 98.5 93 PHE A O 1
ATOM 700 N N . LYS A 1 94 ? -14.781 -13.453 -15.078 1 97.19 94 LYS A N 1
ATOM 701 C CA . LYS A 1 94 ? -15.289 -13.57 -16.438 1 97.19 94 LYS A CA 1
ATOM 702 C C . LYS A 1 94 ? -16.609 -14.336 -16.469 1 97.19 94 LYS A C 1
ATOM 704 O O . LYS A 1 94 ? -17.547 -13.984 -15.766 1 97.19 94 LYS A O 1
ATOM 709 N N . ASP A 1 95 ? -16.703 -15.383 -17.297 1 95.88 95 ASP A N 1
ATOM 710 C CA . ASP A 1 95 ? -17.953 -16.125 -17.453 1 95.88 95 ASP A CA 1
ATOM 711 C C . ASP A 1 95 ? -18.062 -17.234 -16.406 1 95.88 95 ASP A C 1
ATOM 713 O O . ASP A 1 95 ? -18.969 -18.062 -16.469 1 95.88 95 ASP A O 1
ATOM 717 N N . TYR A 1 96 ? -17.219 -17.25 -15.445 1 98.06 96 TYR A N 1
ATOM 718 C CA . TYR A 1 96 ? -17.203 -18.328 -14.469 1 98.06 96 TYR A CA 1
ATOM 719 C C . TYR A 1 96 ? -17.438 -17.797 -13.062 1 98.06 96 TYR A C 1
ATOM 721 O O . TYR A 1 96 ? -16.844 -18.297 -12.094 1 98.06 96 TYR A O 1
ATOM 729 N N . LYS A 1 97 ? -18.203 -16.734 -12.938 1 96.88 97 LYS A N 1
ATOM 730 C CA . LYS A 1 97 ? -18.562 -16.156 -11.648 1 96.88 97 LYS A CA 1
ATOM 731 C C . LYS A 1 97 ? -19.281 -17.172 -10.766 1 96.88 97 LYS A C 1
ATOM 733 O O . LYS A 1 97 ? -20.312 -17.719 -11.156 1 96.88 97 LYS A O 1
ATOM 738 N N . PRO A 1 98 ? -18.734 -17.453 -9.633 1 97.75 98 PRO A N 1
ATOM 739 C CA . PRO A 1 98 ? -19.406 -18.406 -8.727 1 97.75 98 PRO A CA 1
ATOM 740 C C . PRO A 1 98 ? -20.672 -17.828 -8.109 1 97.75 98 PRO A C 1
ATOM 742 O O . PRO A 1 98 ? -20.844 -16.609 -8.055 1 97.75 98 PRO A O 1
ATOM 745 N N . GLU A 1 99 ? -21.547 -18.766 -7.625 1 96.81 99 GLU A N 1
ATOM 746 C CA . GLU A 1 99 ? -22.703 -18.328 -6.867 1 96.81 99 GLU A CA 1
ATOM 747 C C . GLU A 1 99 ? -22.328 -17.953 -5.434 1 96.81 99 GLU A C 1
ATOM 749 O O . GLU A 1 99 ? -21.484 -18.594 -4.824 1 96.81 99 GLU A O 1
ATOM 754 N N . GLY A 1 100 ? -22.922 -16.938 -4.922 1 97.75 100 GLY A N 1
ATOM 755 C CA . GLY A 1 100 ? -22.688 -16.438 -3.574 1 97.75 100 GLY A CA 1
ATOM 756 C C . GLY A 1 100 ? -22.734 -14.93 -3.469 1 97.75 100 GLY A C 1
ATOM 757 O O . GLY A 1 100 ? -23.156 -14.25 -4.406 1 97.75 100 GLY A O 1
ATOM 758 N N . HIS A 1 101 ? -22.5 -14.445 -2.303 1 98.44 101 HIS A N 1
ATOM 759 C CA . HIS A 1 101 ? -22.406 -13.008 -2.074 1 98.44 101 HIS A CA 1
ATOM 760 C C . HIS A 1 101 ? -20.984 -12.508 -2.309 1 98.44 101 HIS A C 1
ATOM 762 O O . HIS A 1 101 ? -20.094 -12.773 -1.506 1 98.44 101 HIS A O 1
ATOM 768 N N . ILE A 1 102 ? -20.812 -11.766 -3.41 1 98.75 102 ILE A N 1
ATOM 769 C CA . ILE A 1 102 ? -19.469 -11.375 -3.857 1 98.75 102 ILE A CA 1
ATOM 770 C C . ILE A 1 102 ? -19.219 -9.914 -3.514 1 98.75 102 ILE A C 1
ATOM 772 O O . ILE A 1 102 ? -20.094 -9.062 -3.707 1 98.75 102 ILE A O 1
ATOM 776 N N . ARG A 1 103 ? -18.109 -9.625 -2.877 1 98.62 103 ARG A N 1
ATOM 777 C CA . ARG A 1 103 ? -17.594 -8.281 -2.654 1 98.62 103 ARG A CA 1
ATOM 778 C C . ARG A 1 103 ? -16.125 -8.18 -3.076 1 98.62 103 ARG A C 1
ATOM 780 O O . ARG A 1 103 ? -15.406 -9.188 -3.094 1 98.62 103 ARG A O 1
ATOM 787 N N . ALA A 1 104 ? -15.734 -7.035 -3.51 1 98.81 104 ALA A N 1
ATOM 788 C CA . ALA A 1 104 ? -14.352 -6.766 -3.881 1 98.81 104 ALA A CA 1
ATOM 789 C C . ALA A 1 104 ? -13.82 -5.523 -3.166 1 98.81 104 ALA A C 1
ATOM 791 O O . ALA A 1 104 ? -14.578 -4.586 -2.898 1 98.81 104 ALA A O 1
ATOM 792 N N . VAL A 1 105 ? -12.586 -5.523 -2.838 1 98.75 105 VAL A N 1
ATOM 793 C CA . VAL A 1 105 ? -11.852 -4.367 -2.336 1 98.75 105 VAL A CA 1
ATOM 794 C C . VAL A 1 105 ? -10.523 -4.23 -3.08 1 98.75 105 VAL A C 1
ATOM 796 O O . VAL A 1 105 ? -9.789 -5.207 -3.232 1 98.75 105 VAL A O 1
ATOM 799 N N . ALA A 1 106 ? -10.242 -3.004 -3.592 1 98.69 106 ALA A N 1
ATOM 800 C CA . ALA A 1 106 ? -9 -2.748 -4.324 1 98.69 106 ALA A CA 1
ATOM 801 C C . ALA A 1 106 ? -7.789 -2.859 -3.408 1 98.69 106 ALA A C 1
ATOM 803 O O . ALA A 1 106 ? -7.828 -2.42 -2.256 1 98.69 106 ALA A O 1
ATOM 804 N N . THR A 1 107 ? -6.73 -3.434 -3.887 1 98.56 107 THR A N 1
ATOM 805 C CA . THR A 1 107 ? -5.492 -3.59 -3.131 1 98.56 107 THR A CA 1
ATOM 806 C C . THR A 1 107 ? -4.281 -3.299 -4.012 1 98.56 107 THR A C 1
ATOM 808 O O . THR A 1 107 ? -4.379 -3.322 -5.242 1 98.56 107 THR A O 1
ATOM 811 N N . PRO A 1 108 ? -3.131 -2.947 -3.43 1 97.88 108 PRO A N 1
ATOM 812 C CA . PRO A 1 108 ? -1.911 -2.82 -4.23 1 97.88 108 PRO A CA 1
ATOM 813 C C . PRO A 1 108 ? -1.422 -4.16 -4.773 1 97.88 108 PRO A C 1
ATOM 815 O O . PRO A 1 108 ? -0.467 -4.734 -4.246 1 97.88 108 PRO A O 1
ATOM 818 N N . GLY A 1 109 ? -2.01 -4.547 -5.859 1 96.25 109 GLY A N 1
ATOM 819 C CA . GLY A 1 109 ? -1.677 -5.828 -6.461 1 96.25 109 GLY A CA 1
ATOM 820 C C . GLY A 1 109 ? -2.111 -7.012 -5.617 1 96.25 109 GLY A C 1
ATOM 821 O O . GLY A 1 109 ? -3.037 -6.902 -4.812 1 96.25 109 GLY A O 1
ATOM 822 N N . GLY A 1 110 ? -1.51 -8.141 -5.961 1 96.62 110 GLY A N 1
ATOM 823 C CA . GLY A 1 110 ? -1.801 -9.359 -5.227 1 96.62 110 GLY A CA 1
ATOM 824 C C . GLY A 1 110 ? -1.241 -9.359 -3.818 1 96.62 110 GLY A C 1
ATOM 825 O O . GLY A 1 110 ? -1.829 -9.945 -2.908 1 96.62 110 GLY A O 1
ATOM 826 N N . THR A 1 111 ? -0.119 -8.633 -3.619 1 97.44 111 THR A N 1
ATOM 827 C CA . THR A 1 111 ? 0.503 -8.57 -2.301 1 97.44 111 THR A CA 1
ATOM 828 C C . THR A 1 111 ? -0.465 -7.996 -1.271 1 97.44 111 THR A C 1
ATOM 830 O O . THR A 1 111 ? -0.608 -8.539 -0.174 1 97.44 111 THR A O 1
ATOM 833 N N . GLY A 1 112 ? -1.13 -6.895 -1.666 1 98.5 112 GLY A N 1
ATOM 834 C CA . GLY A 1 112 ? -2.105 -6.32 -0.754 1 98.5 112 GLY A CA 1
ATOM 835 C C . GLY A 1 112 ? -3.25 -7.262 -0.432 1 98.5 112 GLY A C 1
ATOM 836 O O . GLY A 1 112 ? -3.732 -7.297 0.702 1 98.5 112 GLY A O 1
ATOM 837 N N . ALA A 1 113 ? -3.717 -7.988 -1.413 1 98.88 113 ALA A N 1
ATOM 838 C CA . ALA A 1 113 ? -4.801 -8.945 -1.222 1 98.88 113 ALA A CA 1
ATOM 839 C C . ALA A 1 113 ? -4.395 -10.047 -0.246 1 98.88 113 ALA A C 1
ATOM 841 O O . ALA A 1 113 ? -5.156 -10.398 0.66 1 98.88 113 ALA A O 1
ATOM 842 N N . VAL A 1 114 ? -3.191 -10.578 -0.423 1 98.88 114 VAL A N 1
ATOM 843 C CA . VAL A 1 114 ? -2.67 -11.625 0.448 1 98.88 114 VAL A CA 1
ATOM 844 C C . VAL A 1 114 ? -2.523 -11.086 1.871 1 98.88 114 VAL A C 1
ATOM 846 O O . VAL A 1 114 ? -2.908 -11.758 2.834 1 98.88 114 VAL A O 1
ATOM 849 N N . ARG A 1 115 ? -1.982 -9.93 1.993 1 98.88 115 ARG A N 1
ATOM 850 C CA . ARG A 1 115 ? -1.821 -9.305 3.303 1 98.88 115 ARG A CA 1
ATOM 851 C C . ARG A 1 115 ? -3.158 -9.203 4.031 1 98.88 115 ARG A C 1
ATOM 853 O O . ARG A 1 115 ? -3.254 -9.539 5.211 1 98.88 115 ARG A O 1
ATOM 860 N N . HIS A 1 116 ? -4.184 -8.656 3.342 1 98.88 116 HIS A N 1
ATOM 861 C CA . HIS A 1 116 ? -5.496 -8.508 3.955 1 98.88 116 HIS A CA 1
ATOM 862 C C . HIS A 1 116 ? -6.059 -9.859 4.387 1 98.88 116 HIS A C 1
ATOM 864 O O . HIS A 1 116 ? -6.648 -9.977 5.461 1 98.88 116 HIS A O 1
ATOM 870 N N . ALA A 1 117 ? -5.895 -10.875 3.529 1 98.94 117 ALA A N 1
ATOM 871 C CA . ALA A 1 117 ? -6.355 -12.211 3.906 1 98.94 117 ALA A CA 1
ATOM 872 C C . ALA A 1 117 ? -5.66 -12.688 5.176 1 98.94 117 ALA A C 1
ATOM 874 O O . ALA A 1 117 ? -6.32 -13.148 6.117 1 98.94 117 ALA A O 1
ATOM 875 N N . PHE A 1 118 ? -4.336 -12.586 5.223 1 98.94 118 PHE A N 1
ATOM 876 C CA . PHE A 1 118 ? -3.561 -13.047 6.367 1 98.94 118 PHE A CA 1
ATOM 877 C C . PHE A 1 118 ? -3.982 -12.32 7.637 1 98.94 118 PHE A C 1
ATOM 879 O O . PHE A 1 118 ? -4.188 -12.938 8.68 1 98.94 118 PHE A O 1
ATOM 886 N N . CYS A 1 119 ? -4.203 -11.031 7.527 1 98.75 119 CYS A N 1
ATOM 887 C CA . CYS A 1 119 ? -4.312 -10.203 8.719 1 98.75 119 CYS A CA 1
ATOM 888 C C . CYS A 1 119 ? -5.746 -10.172 9.234 1 98.75 119 CYS A C 1
ATOM 890 O O . CYS A 1 119 ? -5.973 -10.07 10.445 1 98.75 119 CYS A O 1
ATOM 892 N N . ASN A 1 120 ? -6.691 -10.227 8.344 1 98.81 120 ASN A N 1
ATOM 893 C CA . ASN A 1 120 ? -8.078 -10.109 8.781 1 98.81 120 ASN A CA 1
ATOM 894 C C . ASN A 1 120 ? -8.648 -11.461 9.211 1 98.81 120 ASN A C 1
ATOM 896 O O . ASN A 1 120 ? -9.648 -11.516 9.922 1 98.81 120 ASN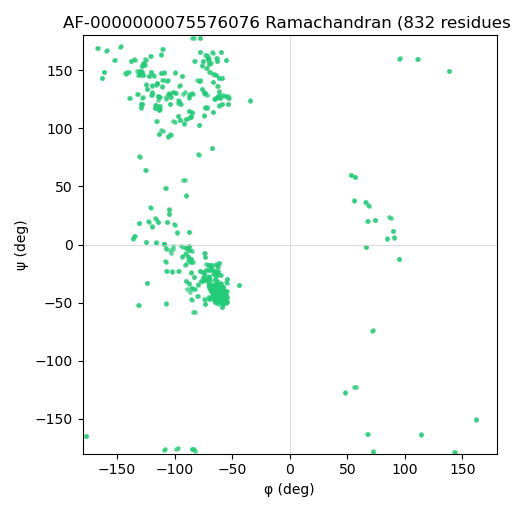 A O 1
ATOM 900 N N . TYR A 1 121 ? -7.961 -12.594 8.852 1 98.88 121 TYR A N 1
ATOM 901 C CA . TYR A 1 121 ? -8.641 -13.875 9.039 1 98.88 121 TYR A CA 1
ATOM 902 C C . TYR A 1 121 ? -7.793 -14.812 9.891 1 98.88 121 TYR A C 1
ATOM 904 O O . TYR A 1 121 ? -8.164 -15.977 10.086 1 98.88 121 TYR A O 1
ATOM 912 N N . THR A 1 122 ? -6.66 -14.383 10.359 1 98.81 122 THR A N 1
ATOM 913 C CA . THR A 1 122 ? -5.863 -15.164 11.305 1 98.81 122 THR A CA 1
ATOM 914 C C . THR A 1 122 ? -5.449 -14.305 12.5 1 98.81 122 THR A C 1
ATOM 916 O O . THR A 1 122 ? -5.207 -13.109 12.352 1 98.81 122 THR A O 1
ATOM 919 N N . GLN A 1 123 ? -5.367 -14.945 13.664 1 98.31 123 GLN A N 1
ATOM 920 C CA . GLN A 1 123 ? -4.945 -14.258 14.883 1 98.31 123 GLN A CA 1
ATOM 921 C C . GLN A 1 123 ? -3.438 -14.023 14.883 1 98.31 123 GLN A C 1
ATOM 923 O O . GLN A 1 123 ? -2.697 -14.703 14.164 1 98.31 123 GLN A O 1
ATOM 928 N N . LEU A 1 124 ? -2.992 -13.023 15.688 1 98 124 LEU A N 1
ATOM 929 C CA . LEU A 1 124 ? -1.559 -12.883 15.922 1 98 124 LEU A CA 1
ATOM 930 C C . LEU A 1 124 ? -0.962 -14.195 16.422 1 98 124 LEU A C 1
ATOM 932 O O . LEU A 1 124 ? -1.513 -14.836 17.312 1 98 124 LEU A O 1
ATOM 936 N N . GLY A 1 125 ? 0.082 -14.656 15.727 1 98.31 125 GLY A N 1
ATOM 937 C CA . GLY A 1 125 ? 0.756 -15.875 16.141 1 98.31 125 GLY A CA 1
ATOM 938 C C . GLY A 1 125 ? 0.243 -17.109 15.422 1 98.31 125 GLY A C 1
ATOM 939 O O . GLY A 1 125 ? 0.866 -18.172 15.477 1 98.31 125 GLY A O 1
ATOM 940 N N . ASP A 1 126 ? -0.906 -17.016 14.703 1 98.75 126 ASP A N 1
ATOM 941 C CA . ASP A 1 126 ? -1.452 -18.141 13.977 1 98.75 126 ASP A CA 1
ATOM 942 C C . ASP A 1 126 ? -0.5 -18.594 12.867 1 98.75 126 ASP A C 1
ATOM 944 O O . ASP A 1 126 ? 0.36 -17.828 12.43 1 98.75 126 ASP A O 1
ATOM 948 N N . THR A 1 127 ? -0.682 -19.844 12.469 1 98.88 127 THR A N 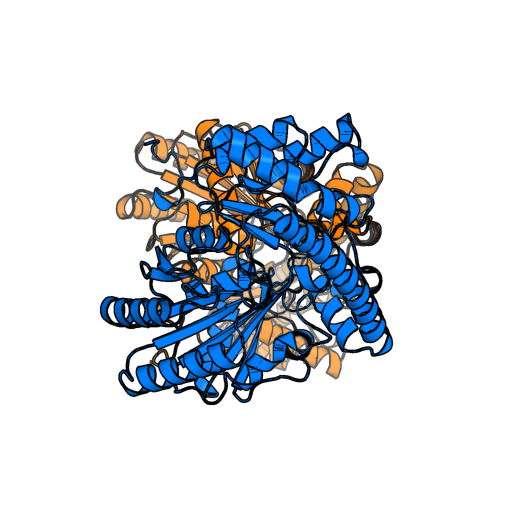1
ATOM 949 C CA . THR A 1 127 ? 0.082 -20.453 11.391 1 98.88 127 THR A CA 1
ATOM 950 C C . THR A 1 127 ? -0.752 -20.516 10.117 1 98.88 127 THR A C 1
ATOM 952 O O . THR A 1 127 ? -1.887 -21 10.133 1 98.88 127 THR A O 1
ATOM 955 N N . ILE A 1 128 ? -0.225 -20 9.047 1 98.94 128 ILE A N 1
ATOM 956 C CA . ILE A 1 128 ? -0.841 -20.062 7.727 1 98.94 128 ILE A CA 1
ATOM 957 C C . ILE A 1 128 ? -0.278 -21.234 6.941 1 98.94 128 ILE A C 1
ATOM 959 O O . ILE A 1 128 ? 0.928 -21.484 6.969 1 98.94 128 ILE A O 1
ATOM 963 N N . LEU A 1 129 ? -1.135 -21.969 6.258 1 98.94 129 LEU A N 1
ATOM 964 C CA . LEU A 1 129 ? -0.736 -23.203 5.574 1 98.94 129 LEU A CA 1
ATOM 965 C C . LEU A 1 129 ? -0.42 -22.922 4.109 1 98.94 129 LEU A C 1
ATOM 967 O O . LEU A 1 129 ? -1.281 -22.453 3.361 1 98.94 129 LEU A O 1
ATOM 971 N N . LEU A 1 130 ? 0.828 -23.234 3.68 1 98.75 130 LEU A N 1
ATOM 972 C CA . LEU A 1 130 ? 1.31 -23.062 2.312 1 98.75 130 LEU A CA 1
ATOM 973 C C . LEU A 1 130 ? 1.784 -24.391 1.731 1 98.75 130 LEU A C 1
ATOM 975 O O . LEU A 1 130 ? 1.996 -25.344 2.469 1 98.75 130 LEU A O 1
ATOM 979 N N . THR A 1 131 ? 1.889 -24.406 0.408 1 98.38 131 THR A N 1
ATOM 980 C CA . THR A 1 131 ? 2.619 -25.516 -0.211 1 98.38 131 THR A CA 1
ATOM 981 C C . THR A 1 131 ? 4.117 -25.375 0.044 1 98.38 131 THR A C 1
ATOM 983 O O . THR A 1 131 ? 4.594 -24.297 0.412 1 98.38 131 THR A O 1
ATOM 986 N N . ASP A 1 132 ? 4.84 -26.5 -0.13 1 97.62 132 ASP A N 1
ATOM 987 C CA . ASP A 1 132 ? 6.277 -26.453 0.114 1 97.62 132 ASP A CA 1
ATOM 988 C C . ASP A 1 132 ? 6.996 -25.688 -0.998 1 97.62 132 ASP A C 1
ATOM 990 O O . ASP A 1 132 ? 8.102 -25.188 -0.796 1 97.62 132 ASP A O 1
ATOM 994 N N . TRP A 1 133 ? 6.465 -25.719 -2.225 1 97.12 133 TRP A N 1
ATOM 995 C CA . TRP A 1 133 ? 6.816 -24.734 -3.248 1 97.12 133 TRP A CA 1
ATOM 996 C C . TRP A 1 133 ? 5.922 -23.516 -3.154 1 97.12 133 TRP A C 1
ATOM 998 O O . TRP A 1 133 ? 4.695 -23.609 -3.246 1 97.12 133 TRP A O 1
ATOM 1008 N N . TYR A 1 134 ? 6.453 -22.391 -2.84 1 95.81 134 TYR A N 1
ATOM 1009 C CA . TYR A 1 134 ? 5.605 -21.203 -2.74 1 95.81 134 TYR A CA 1
ATOM 1010 C C . TYR A 1 134 ? 6.398 -19.938 -3.045 1 95.81 134 TYR A C 1
ATOM 1012 O O . TYR A 1 134 ? 7.629 -19.953 -3.039 1 95.81 134 TYR A O 1
ATOM 1020 N N . TRP A 1 135 ? 5.73 -18.922 -3.402 1 92.94 135 TRP A N 1
ATOM 1021 C CA . TRP A 1 135 ? 6.277 -17.578 -3.545 1 92.94 135 TRP A CA 1
ATOM 1022 C C . TRP A 1 135 ? 6.82 -17.062 -2.213 1 92.94 135 TRP A C 1
ATOM 1024 O O . TRP A 1 135 ? 6.062 -16.875 -1.259 1 92.94 135 TRP A O 1
ATOM 1034 N N . ALA A 1 136 ? 8.078 -16.75 -2.07 1 91.25 136 ALA A N 1
ATOM 1035 C CA . ALA A 1 136 ? 8.789 -16.484 -0.824 1 91.25 136 ALA A CA 1
ATOM 1036 C C . ALA A 1 136 ? 8.172 -15.305 -0.076 1 91.25 136 ALA A C 1
ATOM 1038 O O . ALA A 1 136 ? 8.195 -15.258 1.156 1 91.25 136 ALA A O 1
ATOM 1039 N N . ALA A 1 137 ? 7.562 -14.43 -0.734 1 92.88 137 ALA A N 1
ATOM 1040 C CA . ALA A 1 137 ? 7.016 -13.227 -0.102 1 92.88 137 ALA A CA 1
ATOM 1041 C C . ALA A 1 137 ? 5.848 -13.578 0.816 1 92.88 137 ALA A C 1
ATOM 1043 O O . ALA A 1 137 ? 5.496 -12.805 1.707 1 92.88 137 ALA A O 1
ATOM 1044 N N . TYR A 1 138 ? 5.227 -14.789 0.603 1 97.38 138 TYR A N 1
ATOM 1045 C CA . TYR A 1 138 ? 4.219 -15.203 1.572 1 97.38 138 TYR A CA 1
ATOM 1046 C C . TYR A 1 138 ? 4.789 -15.211 2.984 1 97.38 138 TYR A C 1
ATOM 1048 O O . TYR A 1 138 ? 4.129 -14.773 3.932 1 97.38 138 TYR A O 1
ATOM 1056 N N . GLN A 1 139 ? 5.988 -15.719 3.053 1 96.31 139 GLN A N 1
ATOM 1057 C CA . GLN A 1 139 ? 6.648 -15.781 4.352 1 96.31 139 GLN A CA 1
ATOM 1058 C C . GLN A 1 139 ? 6.93 -14.383 4.895 1 96.31 139 GLN A C 1
ATOM 1060 O O . GLN A 1 139 ? 6.766 -14.133 6.09 1 96.31 139 GLN A O 1
ATOM 1065 N N . THR A 1 140 ? 7.402 -13.523 4.062 1 95.81 140 THR A N 1
ATOM 1066 C CA . THR A 1 140 ? 7.68 -12.156 4.469 1 95.81 140 THR A CA 1
ATOM 1067 C C . THR A 1 140 ? 6.406 -11.469 4.965 1 95.81 140 THR A C 1
ATOM 1069 O O . THR A 1 140 ? 6.426 -10.766 5.977 1 95.81 140 THR A O 1
ATOM 1072 N N . ILE A 1 141 ? 5.305 -11.641 4.219 1 98.38 141 ILE A N 1
ATOM 1073 C CA . ILE A 1 141 ? 4.023 -11.047 4.586 1 98.38 141 ILE A CA 1
ATOM 1074 C C . ILE A 1 141 ? 3.574 -11.586 5.938 1 98.38 141 ILE A C 1
ATOM 1076 O O . ILE A 1 141 ? 3.154 -10.82 6.812 1 98.38 141 ILE A O 1
ATOM 1080 N N . ALA A 1 142 ? 3.674 -12.914 6.113 1 98.62 142 ALA A N 1
ATOM 1081 C CA . ALA A 1 142 ? 3.291 -13.523 7.383 1 98.62 142 ALA A CA 1
ATOM 1082 C C . ALA A 1 142 ? 4.148 -12.992 8.531 1 98.62 142 ALA A C 1
ATOM 1084 O O . ALA A 1 142 ? 3.623 -12.562 9.562 1 98.62 142 ALA A O 1
ATOM 1085 N N . ASP A 1 143 ? 5.441 -12.961 8.312 1 97.75 143 ASP A N 1
ATOM 1086 C CA . ASP A 1 143 ? 6.391 -12.547 9.344 1 97.75 143 ASP A CA 1
ATOM 1087 C C . ASP A 1 143 ? 6.191 -11.086 9.711 1 97.75 143 ASP A C 1
ATOM 1089 O O . ASP A 1 143 ? 6.102 -10.742 10.898 1 97.75 143 ASP A O 1
ATOM 1093 N N . GLU A 1 144 ? 6.129 -10.234 8.727 1 97.81 144 GLU A N 1
ATOM 1094 C CA . GLU A 1 144 ? 5.926 -8.805 8.93 1 97.81 144 GLU A CA 1
ATOM 1095 C C . GLU A 1 144 ? 4.676 -8.539 9.758 1 97.81 144 GLU A C 1
ATOM 1097 O O . GLU A 1 144 ? 4.629 -7.582 10.531 1 97.81 144 GLU A O 1
ATOM 1102 N N . ASN A 1 145 ? 3.707 -9.367 9.602 1 98.25 145 ASN A N 1
ATOM 1103 C CA . ASN A 1 145 ? 2.424 -9.164 10.266 1 98.25 145 ASN A CA 1
ATOM 1104 C C . ASN A 1 145 ? 2.229 -10.141 11.422 1 98.25 145 ASN A C 1
ATOM 1106 O O . ASN A 1 145 ? 1.095 -10.445 11.805 1 98.25 145 ASN A O 1
ATOM 1110 N N . HIS A 1 146 ? 3.289 -10.719 11.914 1 98.31 146 HIS A N 1
ATOM 1111 C CA . HIS A 1 146 ? 3.357 -11.469 13.164 1 98.31 146 HIS A CA 1
ATOM 1112 C C . HIS A 1 146 ? 2.527 -12.742 13.086 1 98.31 146 HIS A C 1
ATOM 1114 O O . HIS A 1 146 ? 1.771 -13.055 14.008 1 98.31 146 HIS A O 1
ATOM 1120 N N . ARG A 1 147 ? 2.518 -13.367 11.922 1 98.75 147 ARG A N 1
ATOM 1121 C CA . ARG A 1 147 ? 1.986 -14.703 11.703 1 98.75 147 ARG A CA 1
ATOM 1122 C C . ARG A 1 147 ? 3.104 -15.688 11.375 1 98.75 147 ARG A C 1
ATOM 1124 O O . ARG A 1 147 ? 4.227 -15.281 11.07 1 98.75 147 ARG A O 1
ATOM 1131 N N . LYS A 1 148 ? 2.834 -16.906 11.484 1 98.75 148 LYS A N 1
ATOM 1132 C CA . LYS A 1 148 ? 3.754 -17.984 11.125 1 98.75 148 LYS A CA 1
ATOM 1133 C C . LYS A 1 148 ? 3.277 -18.719 9.875 1 98.75 148 LYS A C 1
ATOM 1135 O O . LYS A 1 148 ? 2.166 -18.484 9.398 1 98.75 148 LYS A O 1
ATOM 1140 N N . ILE A 1 149 ? 4.16 -19.578 9.305 1 98.62 149 ILE A N 1
ATOM 1141 C CA . ILE A 1 149 ? 3.766 -20.391 8.164 1 98.62 149 ILE A CA 1
ATOM 1142 C C . ILE A 1 149 ? 4.105 -21.859 8.438 1 98.62 149 ILE A C 1
ATOM 1144 O O . ILE A 1 149 ? 5.016 -22.156 9.219 1 98.62 149 ILE A O 1
ATOM 1148 N N . ALA A 1 150 ? 3.354 -22.719 7.918 1 98.75 150 ALA A N 1
ATOM 1149 C CA . ALA A 1 150 ? 3.633 -24.156 7.773 1 98.75 150 ALA A CA 1
ATOM 1150 C C . ALA A 1 150 ? 3.412 -24.609 6.336 1 98.75 150 ALA A C 1
ATOM 1152 O O . ALA A 1 150 ? 2.633 -24 5.598 1 98.75 150 ALA A O 1
ATOM 1153 N N . THR A 1 151 ? 4.129 -25.688 5.934 1 98.5 151 THR A N 1
ATOM 1154 C CA . THR A 1 151 ? 4.008 -26.141 4.555 1 98.5 151 THR A CA 1
ATOM 1155 C C . THR A 1 151 ? 3.641 -27.625 4.508 1 98.5 151 THR A C 1
ATOM 1157 O O . THR A 1 151 ? 3.828 -28.344 5.488 1 98.5 151 THR A O 1
ATOM 1160 N N . PHE A 1 152 ? 3.041 -28.016 3.465 1 98.69 152 PHE A N 1
ATOM 1161 C CA . PHE A 1 152 ? 2.844 -29.391 3.061 1 98.69 152 PHE A CA 1
ATOM 1162 C C . PHE A 1 152 ? 3.334 -29.625 1.636 1 98.69 152 PHE A C 1
ATOM 1164 O O . PHE A 1 152 ? 3.412 -28.672 0.846 1 98.69 152 PHE A O 1
ATOM 1171 N N . PRO A 1 153 ? 3.674 -30.844 1.285 1 98.38 153 PRO A N 1
ATOM 1172 C CA . PRO A 1 153 ? 4.133 -31.078 -0.086 1 98.38 153 PRO A CA 1
ATOM 1173 C C . PRO A 1 153 ? 3.045 -30.812 -1.125 1 98.38 153 PRO A C 1
ATOM 1175 O O . PRO A 1 153 ? 1.96 -31.406 -1.046 1 98.38 153 PRO A O 1
ATOM 1178 N N . LEU A 1 154 ? 3.354 -29.984 -2.062 1 98.5 154 LEU A N 1
ATOM 1179 C CA . LEU A 1 154 ? 2.416 -29.641 -3.125 1 98.5 154 LEU A CA 1
ATOM 1180 C C . LEU A 1 154 ? 2.043 -30.875 -3.938 1 98.5 154 LEU A C 1
ATOM 1182 O O . LEU A 1 154 ? 0.871 -31.078 -4.27 1 98.5 154 LEU A O 1
ATOM 1186 N N . TYR A 1 155 ? 3.004 -31.703 -4.215 1 98.31 155 TYR A N 1
ATOM 1187 C CA . TYR A 1 155 ? 2.809 -32.812 -5.156 1 98.31 155 TYR A CA 1
ATOM 1188 C C . TYR A 1 155 ? 2.715 -34.125 -4.426 1 98.31 155 TYR A C 1
ATOM 1190 O O . TYR A 1 155 ? 3.432 -34.375 -3.449 1 98.31 155 TYR A O 1
ATOM 1198 N N . ASN A 1 156 ? 1.839 -35 -4.895 1 98.12 156 ASN A N 1
ATOM 1199 C CA . ASN A 1 156 ? 1.864 -36.406 -4.508 1 98.12 156 ASN A CA 1
ATOM 1200 C C . ASN A 1 156 ? 2.838 -37.219 -5.367 1 98.12 156 ASN A C 1
ATOM 1202 O O . ASN A 1 156 ? 3.555 -36.656 -6.191 1 98.12 156 ASN A O 1
ATOM 1206 N N . GLU A 1 157 ? 2.871 -38.469 -5.156 1 96.75 157 GLU A N 1
ATOM 1207 C CA . GLU A 1 157 ? 3.826 -39.312 -5.844 1 96.75 157 GLU A CA 1
ATOM 1208 C C . GLU A 1 157 ? 3.578 -39.344 -7.348 1 96.75 157 GLU A C 1
ATOM 1210 O O . GLU A 1 157 ? 4.5 -39.562 -8.133 1 96.75 157 GLU A O 1
ATOM 1215 N N . LYS A 1 158 ? 2.41 -39.062 -7.746 1 96.75 158 LYS A N 1
ATOM 1216 C CA . LYS A 1 158 ? 2.037 -39.094 -9.156 1 96.75 158 LYS A CA 1
ATOM 1217 C C . LYS A 1 158 ? 2.201 -37.75 -9.828 1 96.75 158 LYS A C 1
ATOM 1219 O O . LYS A 1 158 ? 1.937 -37.594 -11.023 1 96.75 158 LYS A O 1
ATOM 1224 N N . GLY A 1 159 ? 2.607 -36.719 -9.086 1 96.88 159 GLY A N 1
ATOM 1225 C CA . GLY A 1 159 ? 2.857 -35.406 -9.648 1 96.88 159 GLY A CA 1
ATOM 1226 C C . GLY A 1 159 ? 1.637 -34.5 -9.625 1 96.88 159 GLY A C 1
ATOM 1227 O O . GLY A 1 159 ? 1.646 -33.438 -10.211 1 96.88 159 GLY A O 1
ATOM 1228 N N . GLY A 1 160 ? 0.577 -35 -8.984 1 98.06 160 GLY A N 1
ATOM 1229 C CA . GLY A 1 160 ? -0.61 -34.156 -8.789 1 98.06 160 GLY A CA 1
ATOM 1230 C C . GLY A 1 160 ? -0.664 -33.531 -7.418 1 98.06 160 GLY A C 1
ATOM 1231 O O . GLY A 1 160 ? 0.29 -33.625 -6.641 1 98.06 160 GLY A O 1
ATOM 1232 N N . PHE A 1 161 ? -1.789 -32.812 -7.141 1 98.62 161 PHE A N 1
ATOM 1233 C CA . PHE A 1 161 ? -1.978 -32.156 -5.863 1 98.62 161 PHE A CA 1
ATOM 1234 C C . PHE A 1 161 ? -1.97 -33.156 -4.715 1 98.62 161 PHE A C 1
ATOM 1236 O O . PHE A 1 161 ? -2.668 -34.156 -4.762 1 98.62 161 PHE A O 1
ATOM 1243 N N . ASN A 1 162 ? -1.169 -32.906 -3.717 1 98.81 162 ASN A N 1
ATOM 1244 C CA . ASN A 1 162 ? -1.095 -33.812 -2.57 1 98.81 162 ASN A CA 1
ATOM 1245 C C . ASN A 1 162 ? -2.26 -33.594 -1.61 1 98.81 162 ASN A C 1
ATOM 1247 O O . ASN A 1 162 ? -2.074 -33.062 -0.51 1 98.81 162 ASN A O 1
ATOM 1251 N N . LEU A 1 163 ? -3.395 -34.125 -1.993 1 98.69 163 LEU A N 1
ATOM 1252 C CA . LEU A 1 163 ? -4.641 -33.938 -1.259 1 98.69 163 LEU A CA 1
ATOM 1253 C C . LEU A 1 163 ? -4.527 -34.469 0.158 1 98.69 163 LEU A C 1
ATOM 1255 O O . LEU A 1 163 ? -4.996 -33.844 1.112 1 98.69 163 LEU A O 1
ATOM 1259 N N . GLU A 1 164 ? -3.924 -35.594 0.323 1 98.69 164 GLU A N 1
ATOM 1260 C CA . GLU A 1 164 ? -3.83 -36.25 1.627 1 98.69 164 GLU A CA 1
ATOM 1261 C C . GLU A 1 164 ? -2.998 -35.406 2.598 1 98.69 164 GLU A C 1
ATOM 1263 O O . GLU A 1 164 ? -3.381 -35.219 3.758 1 98.69 164 GLU A O 1
ATOM 1268 N N . ALA A 1 165 ? -1.872 -34.938 2.156 1 98.88 165 ALA A N 1
ATOM 1269 C CA . ALA A 1 165 ? -1.045 -34.062 3.008 1 98.88 165 ALA A CA 1
ATOM 1270 C C . ALA A 1 165 ? -1.777 -32.781 3.369 1 98.88 165 ALA A C 1
ATOM 1272 O O . ALA A 1 165 ? -1.664 -32.312 4.496 1 98.88 165 ALA A O 1
ATOM 1273 N N . TRP A 1 166 ? -2.477 -32.25 2.447 1 98.88 166 TRP A N 1
ATOM 1274 C CA . TRP A 1 166 ? -3.24 -31.047 2.684 1 98.88 166 TRP A CA 1
ATOM 1275 C C . TRP A 1 166 ? -4.305 -31.266 3.754 1 98.88 166 TRP A C 1
ATOM 1277 O O . TRP A 1 166 ? -4.41 -30.484 4.703 1 98.88 166 TRP A O 1
ATOM 1287 N N . LYS A 1 167 ? -5.035 -32.375 3.615 1 98.81 167 LYS A N 1
ATOM 1288 C CA . LYS A 1 167 ? -6.082 -32.719 4.574 1 98.81 167 LYS A CA 1
ATOM 1289 C C . LYS A 1 167 ? -5.516 -32.844 5.984 1 98.81 167 LYS A C 1
ATOM 1291 O O . LYS A 1 167 ? -6.066 -32.281 6.938 1 98.81 167 LYS A O 1
ATOM 1296 N N . LYS A 1 168 ? -4.453 -33.531 6.035 1 98.81 168 LYS A N 1
ATOM 1297 C CA . LYS A 1 168 ? -3.82 -33.781 7.324 1 98.81 168 LYS A CA 1
ATOM 1298 C C . LYS A 1 168 ? -3.416 -32.469 8 1 98.81 168 LYS A C 1
ATOM 1300 O O . LYS A 1 168 ? -3.674 -32.281 9.188 1 98.81 168 LYS A O 1
ATOM 1305 N N . ASN A 1 169 ? -2.805 -31.594 7.297 1 98.88 169 ASN A N 1
ATOM 1306 C CA . ASN A 1 169 ? -2.334 -30.328 7.855 1 98.88 169 ASN A CA 1
ATOM 1307 C C . ASN A 1 169 ? -3.496 -29.422 8.227 1 98.88 169 ASN A C 1
ATOM 1309 O O . ASN A 1 169 ? -3.43 -28.688 9.219 1 98.88 169 ASN A O 1
ATOM 1313 N N . ILE A 1 170 ? -4.57 -29.422 7.445 1 98.88 170 ILE A N 1
ATOM 1314 C CA . ILE A 1 170 ? -5.766 -28.656 7.762 1 98.88 170 ILE A CA 1
ATOM 1315 C C . ILE A 1 170 ? -6.316 -29.094 9.117 1 98.88 170 ILE A C 1
ATOM 1317 O O . ILE A 1 170 ? -6.586 -28.25 9.977 1 98.88 170 ILE A O 1
ATOM 1321 N N . LEU A 1 171 ? -6.473 -30.375 9.281 1 98.75 171 LEU A N 1
ATOM 1322 C CA . LEU A 1 171 ? -7.051 -30.906 10.508 1 98.75 171 LEU A CA 1
ATOM 1323 C C . LEU A 1 171 ? -6.156 -30.594 11.703 1 98.75 171 LEU A C 1
ATOM 1325 O O . LEU A 1 171 ? -6.648 -30.266 12.781 1 98.75 171 LEU A O 1
ATOM 1329 N N . GLU A 1 172 ? -4.875 -30.719 11.523 1 98.75 172 GLU A N 1
ATOM 1330 C CA . GLU A 1 172 ? -3.932 -30.438 12.602 1 98.75 172 GLU A CA 1
ATOM 1331 C C . GLU A 1 172 ? -4.016 -28.969 13.023 1 98.75 172 GLU A C 1
ATOM 1333 O O . GLU A 1 172 ? -4 -28.656 14.219 1 98.75 172 GLU A O 1
ATOM 1338 N N . LEU A 1 173 ? -4.074 -28.078 12.109 1 98.81 173 LEU A N 1
ATOM 1339 C CA . LEU A 1 173 ? -4.137 -26.656 12.422 1 98.81 173 LEU A CA 1
ATOM 1340 C C . LEU A 1 173 ? -5.473 -26.297 13.07 1 98.81 173 LEU A C 1
ATOM 1342 O O . LEU A 1 173 ? -5.527 -25.438 13.961 1 98.81 173 LEU A O 1
ATOM 1346 N N . LEU A 1 174 ? -6.57 -26.922 12.555 1 98.75 174 LEU A N 1
ATOM 1347 C CA . LEU A 1 174 ? -7.871 -26.672 13.172 1 98.75 174 LEU A CA 1
ATOM 1348 C C . LEU A 1 174 ? -7.879 -27.109 14.633 1 98.75 174 LEU A C 1
ATOM 1350 O O . LEU A 1 174 ? -8.492 -26.453 15.477 1 98.75 174 LEU A O 1
ATOM 1354 N N . GLU A 1 175 ? -7.215 -28.172 14.867 1 98.25 175 GLU A N 1
ATOM 1355 C CA . GLU A 1 175 ? -7.105 -28.641 16.25 1 98.25 175 GLU A CA 1
ATOM 1356 C C . GLU A 1 175 ? -6.312 -27.656 17.109 1 98.25 175 GLU A C 1
ATOM 1358 O O . GLU A 1 175 ? -6.656 -27.406 18.266 1 98.25 175 GLU A O 1
ATOM 1363 N N . LYS A 1 176 ? -5.301 -27.062 16.531 1 98.06 176 LYS A N 1
ATOM 1364 C CA . LYS A 1 176 ? -4.355 -26.234 17.266 1 98.06 176 LYS A CA 1
ATOM 1365 C C . LYS A 1 176 ? -4.887 -24.812 17.438 1 98.06 176 LYS A C 1
ATOM 1367 O O . LYS A 1 176 ? -4.656 -24.172 18.469 1 98.06 176 LYS A O 1
ATOM 1372 N N . GLN A 1 177 ? -5.543 -24.281 16.422 1 98.25 177 GLN A N 1
ATOM 1373 C CA . GLN A 1 177 ? -5.832 -22.844 16.469 1 98.25 177 GLN A CA 1
ATOM 1374 C C . GLN A 1 177 ? -7.266 -22.562 16.031 1 98.25 177 GLN A C 1
ATOM 1376 O O . GLN A 1 177 ? -7.672 -21.406 15.93 1 98.25 177 GLN A O 1
ATOM 1381 N N . GLN A 1 178 ? -8.125 -23.531 15.781 1 98 178 GLN A N 1
ATOM 1382 C CA . GLN A 1 178 ? -9.57 -23.484 15.57 1 98 178 GLN A CA 1
ATOM 1383 C C . GLN A 1 178 ? -9.914 -22.734 14.289 1 98 178 GLN A C 1
ATOM 1385 O O . GLN A 1 178 ? -11.094 -22.578 13.961 1 98 178 GLN A O 1
ATOM 1390 N N . ARG A 1 179 ? -9 -22.219 13.602 1 98.38 179 ARG A N 1
ATOM 1391 C CA . ARG A 1 179 ? -9.148 -21.609 12.289 1 98.38 179 ARG A CA 1
ATOM 1392 C C . ARG A 1 179 ? -7.941 -21.906 11.398 1 98.38 179 ARG A C 1
ATOM 1394 O O . ARG A 1 179 ? -6.828 -22.078 11.898 1 98.38 179 ARG A O 1
ATOM 1401 N N . VAL A 1 180 ? -8.148 -22.016 10.164 1 98.75 180 VAL A N 1
ATOM 1402 C CA . VAL A 1 180 ? -7.051 -22.266 9.242 1 98.75 180 VAL A CA 1
ATOM 1403 C C . VAL A 1 180 ? -7.242 -21.438 7.973 1 98.75 180 VAL A C 1
ATOM 1405 O O . VAL A 1 180 ? -8.352 -21.359 7.441 1 98.75 180 VAL A O 1
ATOM 1408 N N . LEU A 1 181 ? -6.262 -20.688 7.617 1 98.94 181 LEU A N 1
ATOM 1409 C CA . LEU A 1 181 ? -6.137 -20.094 6.285 1 98.94 181 LEU A CA 1
ATOM 1410 C C . LEU A 1 181 ? -5.086 -20.844 5.461 1 98.94 181 LEU A C 1
ATOM 1412 O O . LEU A 1 181 ? -3.943 -20.984 5.898 1 98.94 181 LEU A O 1
ATOM 1416 N N . THR A 1 182 ? -5.441 -21.391 4.359 1 98.94 182 THR A N 1
ATOM 1417 C CA . THR A 1 182 ? -4.508 -22.016 3.436 1 98.94 182 THR A CA 1
ATOM 1418 C C . THR A 1 182 ? -4.461 -21.266 2.111 1 98.94 182 THR A C 1
ATOM 1420 O O . THR A 1 182 ? -5.488 -20.766 1.636 1 98.94 182 THR A O 1
ATOM 1423 N N . VAL A 1 183 ? -3.256 -21.094 1.557 1 98.94 183 VAL A N 1
ATOM 1424 C CA . VAL A 1 183 ? -3.074 -20.438 0.269 1 98.94 183 VAL A CA 1
ATOM 1425 C C . VAL A 1 183 ? -2.971 -21.484 -0.84 1 98.94 183 VAL A C 1
ATOM 1427 O O . VAL A 1 183 ? -2.143 -22.391 -0.768 1 98.94 183 VAL A O 1
ATOM 1430 N N . LEU A 1 184 ? -3.826 -21.359 -1.75 1 98.81 184 LEU A N 1
ATOM 1431 C CA . LEU A 1 184 ? -3.77 -22.156 -2.969 1 98.81 184 LEU A CA 1
ATOM 1432 C C . LEU A 1 184 ? -3.49 -21.281 -4.184 1 98.81 184 LEU A C 1
ATOM 1434 O O . LEU A 1 184 ? -4.414 -20.703 -4.762 1 98.81 184 LEU A O 1
ATOM 1438 N N . ASN A 1 185 ? -2.223 -21.203 -4.527 1 98.44 185 ASN A N 1
ATOM 1439 C CA . ASN A 1 185 ? -1.824 -20.469 -5.723 1 98.44 185 ASN A CA 1
ATOM 1440 C C . ASN A 1 185 ? -2.059 -21.281 -6.988 1 98.44 185 ASN A C 1
ATOM 1442 O O . ASN A 1 185 ? -1.37 -22.281 -7.227 1 98.44 185 ASN A O 1
ATOM 1446 N N . THR A 1 186 ? -3.041 -21.031 -7.719 1 98.12 186 THR A N 1
ATOM 1447 C CA . THR A 1 186 ? -3.535 -21.781 -8.875 1 98.12 186 THR A CA 1
ATOM 1448 C C . THR A 1 186 ? -4.484 -20.922 -9.703 1 98.12 186 THR A C 1
ATOM 1450 O O . THR A 1 186 ? -5.203 -20.078 -9.164 1 98.12 186 THR A O 1
ATOM 1453 N N . PRO A 1 187 ? -4.512 -21 -11.016 1 97.94 187 PRO A N 1
ATOM 1454 C CA . PRO A 1 187 ? -3.623 -21.812 -11.844 1 97.94 187 PRO A CA 1
ATOM 1455 C C . PRO A 1 187 ? -2.244 -21.188 -12.031 1 97.94 187 PRO A C 1
ATOM 1457 O O . PRO A 1 187 ? -1.99 -20.078 -11.531 1 97.94 187 PRO A O 1
ATOM 1460 N N . ALA A 1 188 ? -1.395 -21.891 -12.719 1 97.81 188 ALA A N 1
ATOM 1461 C CA . ALA A 1 188 ? -0.087 -21.359 -13.078 1 97.81 188 ALA A CA 1
ATOM 1462 C C . ALA A 1 188 ? 0.691 -20.922 -11.836 1 97.81 188 ALA A C 1
ATOM 1464 O O . ALA A 1 188 ? 1.143 -19.781 -11.75 1 97.81 188 ALA A O 1
ATOM 1465 N N . HIS A 1 189 ? 0.855 -21.938 -10.984 1 98.12 189 HIS A N 1
ATOM 1466 C CA . HIS A 1 189 ? 1.437 -21.781 -9.648 1 98.12 189 HIS A CA 1
ATOM 1467 C C . HIS A 1 189 ? 2.836 -21.188 -9.727 1 98.12 189 HIS A C 1
ATOM 1469 O O . HIS A 1 189 ? 3.656 -21.609 -10.539 1 98.12 189 HIS A O 1
ATOM 1475 N N . ASN A 1 190 ? 3.102 -20.156 -8.992 1 96.31 190 ASN A N 1
ATOM 1476 C CA . ASN A 1 190 ? 4.449 -19.672 -8.703 1 96.31 190 ASN A CA 1
ATOM 1477 C C . ASN A 1 190 ? 5.055 -20.406 -7.508 1 96.31 190 ASN A C 1
ATOM 1479 O O . ASN A 1 190 ? 4.559 -20.281 -6.387 1 96.31 190 ASN A O 1
ATOM 1483 N N . PRO A 1 191 ? 6.008 -21.203 -7.781 1 96.75 191 PRO A N 1
ATOM 1484 C CA . PRO A 1 191 ? 7.008 -21.125 -8.852 1 96.75 191 PRO A CA 1
ATOM 1485 C C . PRO A 1 191 ? 6.949 -22.328 -9.789 1 96.75 191 PRO A C 1
ATOM 1487 O O . PRO A 1 191 ? 7.875 -22.547 -10.578 1 96.75 191 PRO A O 1
ATOM 1490 N N . THR A 1 192 ? 5.883 -23.125 -9.789 1 98.06 192 THR A N 1
ATOM 1491 C CA . THR A 1 192 ? 6.008 -24.453 -10.391 1 98.06 192 THR A CA 1
ATOM 1492 C C . THR A 1 192 ? 5.258 -24.516 -11.719 1 98.06 192 THR A C 1
ATOM 1494 O O . THR A 1 192 ? 5.469 -25.422 -12.516 1 98.06 192 THR A O 1
ATOM 1497 N N . GLY A 1 193 ? 4.297 -23.641 -11.867 1 98.19 193 GLY A N 1
ATOM 1498 C CA . GLY A 1 193 ? 3.451 -23.703 -13.047 1 98.19 193 GLY A CA 1
ATOM 1499 C C . GLY A 1 193 ? 2.297 -24.672 -12.914 1 98.19 193 GLY A C 1
ATOM 1500 O O . GLY A 1 193 ? 1.511 -24.844 -13.844 1 98.19 193 GLY A O 1
ATOM 1501 N N . TYR A 1 194 ? 2.121 -25.266 -11.742 1 98.44 194 TYR A N 1
ATOM 1502 C CA . TYR A 1 194 ? 1.093 -26.266 -11.492 1 98.44 194 TYR A CA 1
ATOM 1503 C C . TYR A 1 194 ? -0.296 -25.641 -11.5 1 98.44 194 TYR A C 1
ATOM 1505 O O . TYR A 1 194 ? -0.452 -24.453 -11.188 1 98.44 194 TYR A O 1
ATOM 1513 N N . THR A 1 195 ? -1.291 -26.359 -11.906 1 98.38 195 THR A N 1
ATOM 1514 C CA . THR A 1 195 ? -2.703 -26 -11.836 1 98.38 195 THR A CA 1
ATOM 1515 C C . THR A 1 195 ? -3.516 -27.125 -11.203 1 98.38 195 THR A C 1
ATOM 1517 O O . THR A 1 195 ? -3.492 -28.25 -11.688 1 98.38 195 THR A O 1
ATOM 1520 N N . ILE A 1 196 ? -4.188 -26.828 -10.102 1 98.5 196 ILE A N 1
ATOM 1521 C CA . ILE A 1 196 ? -5.09 -27.797 -9.484 1 98.5 196 ILE A CA 1
ATOM 1522 C C . ILE A 1 196 ? -6.203 -28.172 -10.461 1 98.5 196 ILE A C 1
ATOM 1524 O O . ILE A 1 196 ? -6.867 -27.281 -11.016 1 98.5 196 ILE A O 1
ATOM 1528 N N . SER A 1 197 ? -6.391 -29.422 -10.711 1 97.44 197 SER A N 1
ATOM 1529 C CA . SER A 1 197 ? -7.367 -29.875 -11.695 1 97.44 197 SER A CA 1
ATOM 1530 C C . SER A 1 197 ? -8.789 -29.812 -11.141 1 97.44 197 SER A C 1
ATOM 1532 O O . SER A 1 197 ? -8.977 -29.656 -9.93 1 97.44 197 SER A O 1
ATOM 1534 N N . LEU A 1 198 ? -9.797 -29.922 -12.039 1 97.69 198 LEU A N 1
ATOM 1535 C CA . LEU A 1 198 ? -11.195 -29.875 -11.625 1 97.69 198 LEU A CA 1
ATOM 1536 C C . LEU A 1 198 ? -11.508 -31.016 -10.664 1 97.69 198 LEU A C 1
ATOM 1538 O O . LEU A 1 198 ? -12.234 -30.812 -9.688 1 97.69 198 LEU A O 1
ATOM 1542 N N . ASP A 1 199 ? -10.977 -32.188 -10.914 1 97.81 199 ASP A N 1
ATOM 1543 C CA . ASP A 1 199 ? -11.188 -33.312 -10.031 1 97.81 199 ASP A CA 1
ATOM 1544 C C . ASP A 1 199 ? -10.594 -33.062 -8.648 1 97.81 199 ASP A C 1
ATOM 1546 O O . ASP A 1 199 ? -11.195 -33.406 -7.629 1 97.81 199 ASP A O 1
ATOM 1550 N N . GLU A 1 200 ? -9.422 -32.5 -8.648 1 98.31 200 GLU A N 1
ATOM 1551 C CA . GLU A 1 200 ? -8.773 -32.188 -7.387 1 98.31 200 GLU A CA 1
ATOM 1552 C C . GLU A 1 200 ? -9.578 -31.125 -6.621 1 98.31 200 GLU A C 1
ATOM 1554 O O . GLU A 1 200 ? -9.711 -31.219 -5.398 1 98.31 200 GLU A O 1
ATOM 1559 N N . TRP A 1 201 ? -10.148 -30.125 -7.277 1 98.5 201 TRP A N 1
ATOM 1560 C CA . TRP A 1 201 ? -10.984 -29.109 -6.652 1 98.5 201 TRP A CA 1
ATOM 1561 C C . TRP A 1 201 ? -12.234 -29.719 -6.047 1 98.5 201 TRP A C 1
ATOM 1563 O O . TRP A 1 201 ? -12.68 -29.312 -4.973 1 98.5 201 TRP A O 1
ATOM 1573 N N . GLU A 1 202 ? -12.812 -30.672 -6.777 1 98.12 202 GLU A N 1
ATOM 1574 C CA . GLU A 1 202 ? -13.992 -31.359 -6.25 1 98.12 202 GLU A CA 1
ATOM 1575 C C . GLU A 1 202 ? -13.664 -32.094 -4.949 1 98.12 202 GLU A C 1
ATOM 1577 O O . GLU A 1 202 ? -14.469 -32.062 -4.008 1 98.12 202 GLU A O 1
ATOM 1582 N N . ALA A 1 203 ? -12.539 -32.688 -4.938 1 98.5 203 ALA A N 1
ATOM 1583 C CA . ALA A 1 203 ? -12.102 -33.406 -3.73 1 98.5 203 ALA A CA 1
ATOM 1584 C C . ALA A 1 203 ? -11.844 -32.406 -2.594 1 98.5 203 ALA A C 1
ATOM 1586 O O . ALA A 1 203 ? -12.195 -32.688 -1.442 1 98.5 203 ALA A O 1
ATOM 1587 N N . ILE A 1 204 ? -11.227 -31.281 -2.889 1 98.69 204 ILE A N 1
ATOM 1588 C CA . ILE A 1 204 ? -10.977 -30.234 -1.91 1 98.69 204 ILE A CA 1
ATOM 1589 C C . ILE A 1 204 ? -12.305 -29.719 -1.342 1 98.69 204 ILE A C 1
ATOM 1591 O O . ILE A 1 204 ? -12.469 -29.641 -0.123 1 98.69 204 ILE A O 1
ATOM 1595 N N . LYS A 1 205 ? -13.219 -29.453 -2.229 1 98.25 205 LYS A N 1
ATOM 1596 C CA . LYS A 1 205 ? -14.531 -28.938 -1.817 1 98.25 205 LYS A CA 1
ATOM 1597 C C . LYS A 1 205 ? -15.242 -29.938 -0.911 1 98.25 205 LYS A C 1
ATOM 1599 O O . LYS A 1 205 ? -15.82 -29.562 0.108 1 98.25 205 LYS A O 1
ATOM 1604 N N . THR A 1 206 ? -15.227 -31.203 -1.282 1 98.38 206 THR A N 1
ATOM 1605 C CA . THR A 1 206 ? -15.875 -32.25 -0.5 1 98.38 206 THR A CA 1
ATOM 1606 C C . THR A 1 206 ? -15.297 -32.312 0.911 1 98.38 206 THR A C 1
ATOM 1608 O O . THR A 1 206 ? -16.031 -32.312 1.894 1 98.38 206 THR A O 1
ATOM 1611 N N . PHE A 1 207 ? -14.047 -32.312 1.024 1 98.62 207 PHE A N 1
ATOM 1612 C CA . PHE A 1 207 ? -13.367 -32.406 2.314 1 98.62 207 PHE A CA 1
ATOM 1613 C C . PHE A 1 207 ? -13.695 -31.203 3.184 1 98.62 207 PHE A C 1
ATOM 1615 O O . PHE A 1 207 ? -14.016 -31.359 4.367 1 98.62 207 PHE A O 1
ATOM 1622 N N . ILE A 1 208 ? -13.617 -30.016 2.6 1 98.31 208 ILE A N 1
ATOM 1623 C CA . ILE A 1 208 ? -13.828 -28.781 3.352 1 98.31 208 ILE A CA 1
ATOM 1624 C C . ILE A 1 208 ? -15.266 -28.734 3.861 1 98.31 208 ILE A C 1
ATOM 1626 O O . ILE A 1 208 ? -15.516 -28.312 4.992 1 98.31 208 ILE A O 1
ATOM 1630 N N . THR A 1 209 ? -16.188 -29.141 3.008 1 98.12 209 THR A N 1
ATOM 1631 C CA . THR A 1 209 ? -17.609 -29.125 3.371 1 98.12 209 THR A CA 1
ATOM 1632 C C . THR A 1 209 ? -17.875 -30.078 4.523 1 98.12 209 THR A C 1
ATOM 1634 O O . THR A 1 209 ? -18.562 -29.734 5.484 1 98.12 209 THR A O 1
ATOM 1637 N N . GLU A 1 210 ? -17.297 -31.203 4.41 1 98.5 210 GLU A N 1
ATOM 1638 C CA . GLU A 1 210 ? -17.469 -32.219 5.457 1 98.5 210 GLU A CA 1
ATOM 1639 C C . GLU A 1 210 ? -16.828 -31.766 6.762 1 98.5 210 GLU A C 1
ATOM 1641 O O . GLU A 1 210 ? -17.406 -31.906 7.836 1 98.5 210 GLU A O 1
ATOM 1646 N N . THR A 1 211 ? -15.641 -31.266 6.672 1 98.62 211 THR A N 1
ATOM 1647 C CA . THR A 1 211 ? -14.898 -30.812 7.848 1 98.62 211 THR A CA 1
ATOM 1648 C C . THR A 1 211 ? -15.617 -29.656 8.531 1 98.62 211 THR A C 1
ATOM 1650 O O . THR A 1 211 ? -15.727 -29.625 9.758 1 98.62 211 THR A O 1
ATOM 1653 N N . ALA A 1 212 ? -16.109 -28.766 7.734 1 98.38 212 ALA A N 1
ATOM 1654 C CA . ALA A 1 212 ? -16.828 -27.609 8.258 1 98.38 212 ALA A CA 1
ATOM 1655 C C . ALA A 1 212 ? -18.094 -28.016 9 1 98.38 212 ALA A C 1
ATOM 1657 O O . ALA A 1 212 ? -18.406 -27.469 10.055 1 98.38 212 ALA A O 1
ATOM 1658 N N . LYS A 1 213 ? -18.828 -28.953 8.453 1 97.94 213 LYS A N 1
ATOM 1659 C CA . LYS A 1 213 ? -20.047 -29.453 9.078 1 97.94 213 LYS A CA 1
ATOM 1660 C C . LYS A 1 213 ? -19.734 -30.188 10.375 1 97.94 213 LYS A C 1
ATOM 1662 O O . LYS A 1 213 ? -20.484 -30.094 11.352 1 97.94 213 LYS A O 1
ATOM 1667 N N . ALA A 1 214 ? -18.641 -30.844 10.328 1 98.25 214 ALA A N 1
ATOM 1668 C CA . ALA A 1 214 ? -18.25 -31.625 11.5 1 98.25 214 ALA A CA 1
ATOM 1669 C C . ALA A 1 214 ? -17.719 -30.703 12.609 1 98.25 214 ALA A C 1
ATOM 1671 O O . ALA A 1 214 ? -17.766 -31.062 13.789 1 98.25 214 ALA A O 1
ATOM 1672 N N . GLN A 1 215 ? -17.25 -29.562 12.266 1 98.06 215 GLN A N 1
ATOM 1673 C CA . GLN A 1 215 ? -16.688 -28.594 13.219 1 98.06 215 GLN A CA 1
ATOM 1674 C C . GLN A 1 215 ? -17.297 -27.203 13.016 1 98.06 215 GLN A C 1
ATOM 1676 O O . GLN A 1 215 ? -16.594 -26.266 12.633 1 98.06 215 GLN A O 1
ATOM 1681 N N . PRO A 1 216 ? -18.453 -26.984 13.422 1 96.75 216 PRO A N 1
ATOM 1682 C CA . PRO A 1 216 ? -19.188 -25.781 13.078 1 96.75 216 PRO A CA 1
ATOM 1683 C C . PRO A 1 216 ? -18.594 -24.516 13.695 1 96.75 216 PRO A C 1
ATOM 1685 O O . PRO A 1 216 ? -18.859 -23.406 13.234 1 96.75 216 PRO A O 1
ATOM 1688 N N . GLU A 1 217 ? -17.781 -24.688 14.688 1 96.56 217 GLU A N 1
ATOM 1689 C CA . GLU A 1 217 ? -17.203 -23.531 15.352 1 96.56 217 GLU A CA 1
ATOM 1690 C C . GLU A 1 217 ? -15.867 -23.141 14.695 1 96.56 217 GLU A C 1
ATOM 1692 O O . GLU A 1 217 ? -15.352 -22.047 14.938 1 96.56 217 GLU A O 1
ATOM 1697 N N . SER A 1 218 ? -15.32 -24.047 13.953 1 98.06 218 SER A N 1
ATOM 1698 C CA . SER A 1 218 ? -14.047 -23.766 13.289 1 98.06 218 SER A CA 1
ATOM 1699 C C . SER A 1 218 ? -14.242 -22.859 12.078 1 98.06 218 SER A C 1
ATOM 1701 O O . SER A 1 218 ? -15.367 -22.688 11.602 1 98.06 218 SER A O 1
ATOM 1703 N N . LYS A 1 219 ? -13.242 -22.125 11.695 1 98.81 219 LYS A N 1
ATOM 1704 C CA . LYS A 1 219 ? -13.25 -21.297 10.492 1 98.81 219 LYS A CA 1
ATOM 1705 C C . LYS A 1 219 ? -12.234 -21.797 9.477 1 98.81 219 LYS A C 1
ATOM 1707 O O . LYS A 1 219 ? -11.078 -22.047 9.82 1 98.81 219 LYS A O 1
ATOM 1712 N N . ILE A 1 220 ? -12.656 -22.016 8.281 1 98.88 220 ILE A N 1
ATOM 1713 C CA . ILE A 1 220 ? -11.781 -22.438 7.195 1 98.88 220 ILE A CA 1
ATOM 1714 C C . ILE A 1 220 ? -11.773 -21.375 6.102 1 98.88 220 ILE A C 1
ATOM 1716 O O . ILE A 1 220 ? -12.82 -21.062 5.512 1 98.88 220 ILE A O 1
ATOM 1720 N N . ILE A 1 221 ? -10.648 -20.797 5.844 1 98.94 221 ILE A N 1
ATOM 1721 C CA . ILE A 1 221 ? -10.492 -19.766 4.82 1 98.94 221 ILE A CA 1
ATOM 1722 C C . ILE A 1 221 ? -9.617 -20.297 3.689 1 98.94 221 ILE A C 1
ATOM 1724 O O . ILE A 1 221 ? -8.469 -20.688 3.914 1 98.94 221 ILE A O 1
ATOM 1728 N N . LEU A 1 222 ? -10.133 -20.359 2.52 1 98.88 222 LEU A N 1
ATOM 1729 C CA . LEU A 1 222 ? -9.375 -20.688 1.313 1 98.88 222 LEU A CA 1
ATOM 1730 C C . LEU A 1 222 ? -8.961 -19.406 0.578 1 98.88 222 LEU A C 1
ATOM 1732 O O . LEU A 1 222 ? -9.812 -18.703 0.034 1 98.88 222 LEU A O 1
ATOM 1736 N N . LEU A 1 223 ? -7.734 -19.125 0.579 1 98.94 223 LEU A N 1
ATOM 1737 C CA . LEU A 1 223 ? -7.227 -18.031 -0.25 1 98.94 223 LEU A CA 1
ATOM 1738 C C . LEU A 1 223 ? -6.699 -18.562 -1.579 1 98.94 223 LEU A C 1
ATOM 1740 O O . LEU A 1 223 ? -5.633 -19.188 -1.627 1 98.94 223 LEU A O 1
ATOM 1744 N N . VAL A 1 224 ? -7.418 -18.328 -2.613 1 98.88 224 VAL A N 1
ATOM 1745 C CA . VAL A 1 224 ? -6.984 -18.688 -3.959 1 98.88 224 VAL A CA 1
ATOM 1746 C C . VAL A 1 224 ? -6.211 -17.516 -4.578 1 98.88 224 VAL A C 1
ATOM 1748 O O . VAL A 1 224 ? -6.793 -16.484 -4.898 1 98.88 224 VAL A O 1
ATOM 1751 N N . ASP A 1 225 ? -4.938 -17.656 -4.707 1 98.75 225 ASP A N 1
ATOM 1752 C CA . ASP A 1 225 ? -4.086 -16.641 -5.32 1 98.75 225 ASP A CA 1
ATOM 1753 C C . ASP A 1 225 ? -4.066 -16.797 -6.84 1 98.75 225 ASP A C 1
ATOM 1755 O O . ASP A 1 225 ? -3.461 -17.719 -7.375 1 98.75 225 ASP A O 1
ATOM 1759 N N . LEU A 1 226 ? -4.625 -15.789 -7.508 1 98.38 226 LEU A N 1
ATOM 1760 C CA . LEU A 1 226 ? -4.906 -15.852 -8.938 1 98.38 226 LEU A CA 1
ATOM 1761 C C . LEU A 1 226 ? -3.898 -15.023 -9.727 1 98.38 226 LEU A C 1
ATOM 1763 O O . LEU A 1 226 ? -4.191 -14.586 -10.844 1 98.38 226 LEU A O 1
ATOM 1767 N N . ALA A 1 227 ? -2.732 -14.82 -9.258 1 96.62 227 ALA A N 1
ATOM 1768 C CA . ALA A 1 227 ? -1.785 -13.852 -9.805 1 96.62 227 ALA A CA 1
ATOM 1769 C C . ALA A 1 227 ? -1.557 -14.086 -11.289 1 96.62 227 ALA A C 1
ATOM 1771 O O . ALA A 1 227 ? -1.321 -13.133 -12.047 1 96.62 227 ALA A O 1
ATOM 1772 N N . TYR A 1 228 ? -1.675 -15.352 -11.742 1 96.81 228 TYR A N 1
ATOM 1773 C CA . TYR A 1 228 ? -1.251 -15.641 -13.102 1 96.81 228 TYR A CA 1
ATOM 1774 C C . TYR A 1 228 ? -2.393 -16.234 -13.914 1 96.81 228 TYR A C 1
ATOM 1776 O O . TYR A 1 228 ? -2.166 -16.844 -14.969 1 96.81 228 TYR A O 1
ATOM 1784 N N . ILE A 1 229 ? -3.596 -16.062 -13.5 1 97.69 229 ILE A N 1
ATOM 1785 C CA . ILE A 1 229 ? -4.734 -16.766 -14.078 1 97.69 229 ILE A CA 1
ATOM 1786 C C . ILE A 1 229 ? -4.93 -16.328 -15.531 1 97.69 229 ILE A C 1
ATOM 1788 O O . ILE A 1 229 ? -5.367 -17.125 -16.359 1 97.69 229 ILE A O 1
ATOM 1792 N N . ASP A 1 230 ? -4.598 -15.133 -15.867 1 96.88 230 ASP A N 1
ATOM 1793 C CA . ASP A 1 230 ? -4.812 -14.602 -17.203 1 96.88 230 ASP A CA 1
ATOM 1794 C C . ASP A 1 230 ? -3.826 -15.203 -18.203 1 96.88 230 ASP A C 1
ATOM 1796 O O . ASP A 1 230 ? -4.004 -15.07 -19.422 1 96.88 230 ASP A O 1
ATOM 1800 N N . PHE A 1 231 ? -2.83 -15.898 -17.719 1 96.38 231 PHE A N 1
ATOM 1801 C CA . PHE A 1 231 ? -1.851 -16.547 -18.578 1 96.38 231 PHE A CA 1
ATOM 1802 C C . PHE A 1 231 ? -1.894 -18.062 -18.422 1 96.38 231 PHE A C 1
ATOM 1804 O O . PHE A 1 231 ? -0.921 -18.75 -18.719 1 96.38 231 PHE A O 1
ATOM 1811 N N . ALA A 1 232 ? -3.029 -18.516 -17.938 1 96.25 232 ALA A N 1
ATOM 1812 C CA . ALA A 1 232 ? -3.234 -19.953 -17.766 1 96.25 232 ALA A CA 1
ATOM 1813 C C . ALA A 1 232 ? -4.344 -20.453 -18.688 1 96.25 232 ALA A C 1
ATOM 1815 O O . ALA A 1 232 ? -5.355 -19.781 -18.875 1 96.25 232 ALA A O 1
ATOM 1816 N N . GLY A 1 233 ? -4.152 -21.625 -19.297 1 93.44 233 GLY A N 1
ATOM 1817 C CA . GLY A 1 233 ? -5.184 -22.297 -20.062 1 93.44 233 GLY A CA 1
ATOM 1818 C C . GLY A 1 233 ? -5.488 -21.625 -21.391 1 93.44 233 GLY A C 1
ATOM 1819 O O . GLY A 1 233 ? -4.805 -20.672 -21.766 1 93.44 233 GLY A O 1
ATOM 1820 N N . GLU A 1 234 ? -6.465 -22.203 -22.062 1 90.88 234 GLU A N 1
ATOM 1821 C CA . GLU A 1 234 ? -6.988 -21.609 -23.297 1 90.88 234 GLU A CA 1
ATOM 1822 C C . GLU A 1 234 ? -8.18 -20.703 -23 1 90.88 234 GLU A C 1
ATOM 1824 O O . GLU A 1 234 ? -9.094 -21.078 -22.266 1 90.88 234 GLU A O 1
ATOM 1829 N N . GLY A 1 235 ? -8.094 -19.484 -23.547 1 91.12 235 GLY A N 1
ATOM 1830 C CA . GLY A 1 235 ? -9.148 -18.531 -23.219 1 91.12 235 GLY A CA 1
ATOM 1831 C C . GLY A 1 235 ? -9.273 -18.297 -21.719 1 91.12 235 GLY A C 1
ATOM 1832 O O . GLY A 1 235 ? -8.297 -17.953 -21.047 1 91.12 235 GLY A O 1
ATOM 1833 N N . ASP A 1 236 ? -10.539 -18.578 -21.203 1 93.5 236 ASP A N 1
ATOM 1834 C CA . ASP A 1 236 ? -10.781 -18.359 -19.781 1 93.5 236 ASP A CA 1
ATOM 1835 C C . ASP A 1 236 ? -11.047 -19.688 -19.062 1 93.5 236 ASP A C 1
ATOM 1837 O O . ASP A 1 236 ? -11.555 -19.703 -17.938 1 93.5 236 ASP A O 1
ATOM 1841 N N . GLU A 1 237 ? -10.664 -20.797 -19.641 1 95.25 237 GLU A N 1
ATOM 1842 C CA . GLU A 1 237 ? -11.008 -22.125 -19.109 1 95.25 237 GLU A CA 1
ATOM 1843 C C . GLU A 1 237 ? -10.328 -22.375 -17.766 1 95.25 237 GLU A C 1
ATOM 1845 O O . GLU A 1 237 ? -10.789 -23.188 -16.984 1 95.25 237 GLU A O 1
ATOM 1850 N N . ALA A 1 238 ? -9.227 -21.672 -17.609 1 96.06 238 ALA A N 1
ATOM 1851 C CA . ALA A 1 238 ? -8.508 -21.812 -16.344 1 96.06 238 ALA A CA 1
ATOM 1852 C C . ALA A 1 238 ? -9.375 -21.375 -15.172 1 96.06 238 ALA A C 1
ATOM 1854 O O . ALA A 1 238 ? -9.07 -21.672 -14.016 1 96.06 238 ALA A O 1
ATOM 1855 N N . ARG A 1 239 ? -10.461 -20.656 -15.414 1 98 239 ARG A N 1
ATOM 1856 C CA . ARG A 1 239 ? -11.359 -20.125 -14.391 1 98 239 ARG A CA 1
ATOM 1857 C C . ARG A 1 239 ? -12.477 -21.109 -14.078 1 98 239 ARG A C 1
ATOM 1859 O O . ARG A 1 239 ? -13.25 -20.906 -13.141 1 98 239 ARG A O 1
ATOM 1866 N N . GLU A 1 240 ? -12.578 -22.219 -14.734 1 97.56 240 GLU A N 1
ATOM 1867 C CA . GLU A 1 240 ? -13.695 -23.156 -14.633 1 97.56 240 GLU A CA 1
ATOM 1868 C C . GLU A 1 240 ? -13.883 -23.641 -13.203 1 97.56 240 GLU A C 1
ATOM 1870 O O . GLU A 1 240 ? -15.016 -23.875 -12.758 1 97.56 240 GLU A O 1
ATOM 1875 N N . PHE A 1 241 ? -12.805 -23.828 -12.477 1 98.12 241 PHE A N 1
ATOM 1876 C CA . PHE A 1 241 ? -12.836 -24.391 -11.125 1 98.12 241 PHE A CA 1
ATOM 1877 C C . PHE A 1 241 ? -13.641 -23.484 -10.195 1 98.12 241 PHE A C 1
ATOM 1879 O O . PHE A 1 241 ? -14.156 -23.953 -9.172 1 98.12 241 PHE A O 1
ATOM 1886 N N . MET A 1 242 ? -13.758 -22.203 -10.523 1 98.19 242 MET A N 1
ATOM 1887 C CA . MET A 1 242 ? -14.398 -21.234 -9.641 1 98.19 242 MET A CA 1
ATOM 1888 C C . MET A 1 242 ? -15.867 -21.594 -9.43 1 98.19 242 MET A C 1
ATOM 1890 O O . MET A 1 242 ? -16.422 -21.359 -8.352 1 98.19 242 MET A O 1
ATOM 1894 N N . LYS A 1 243 ? -16.5 -22.188 -10.414 1 96.25 243 LYS A N 1
ATOM 1895 C CA . LYS A 1 243 ? -17.891 -22.578 -10.312 1 96.25 243 LYS A CA 1
ATOM 1896 C C . LYS A 1 243 ? -18.062 -23.75 -9.344 1 96.25 243 LYS A C 1
ATOM 1898 O O . LYS A 1 243 ? -19.172 -24 -8.844 1 96.25 243 LYS A O 1
ATOM 1903 N N . THR A 1 244 ? -17 -24.484 -9.125 1 95.38 244 THR A N 1
ATOM 1904 C CA . THR A 1 244 ? -17.016 -25.578 -8.172 1 95.38 244 THR A CA 1
ATOM 1905 C C . THR A 1 244 ? -17 -25.047 -6.738 1 95.38 244 THR A C 1
ATOM 1907 O O . THR A 1 244 ? -17.516 -25.703 -5.824 1 95.38 244 THR A O 1
ATOM 1910 N N . LEU A 1 245 ? -16.5 -23.875 -6.477 1 95.88 245 LEU A N 1
ATOM 1911 C CA . LEU A 1 245 ? -16.312 -23.312 -5.145 1 95.88 245 LEU A CA 1
ATOM 1912 C C . LEU A 1 245 ? -17.531 -22.484 -4.738 1 95.88 245 LEU A C 1
ATOM 1914 O O . LEU A 1 245 ? -17.391 -21.281 -4.453 1 95.88 245 LEU A O 1
ATOM 1918 N N . THR A 1 246 ? -18.688 -23.047 -4.762 1 94.69 246 THR A N 1
ATOM 1919 C CA . THR A 1 246 ? -19.969 -22.422 -4.41 1 94.69 246 THR A CA 1
ATOM 1920 C C . THR A 1 246 ? -20.688 -23.234 -3.332 1 94.69 246 THR A C 1
ATOM 1922 O O . THR A 1 246 ? -20.344 -24.391 -3.088 1 94.69 246 THR A O 1
ATOM 1925 N N . GLY A 1 247 ? -21.578 -22.594 -2.658 1 94.44 247 GLY A N 1
ATOM 1926 C CA . GLY A 1 247 ? -22.438 -23.281 -1.71 1 94.44 247 GLY A CA 1
ATOM 1927 C C . GLY A 1 247 ? -21.688 -23.797 -0.488 1 94.44 247 GLY A C 1
ATOM 1928 O O . GLY A 1 247 ? -22.031 -24.844 0.059 1 94.44 247 GLY A O 1
ATOM 1929 N N . MET A 1 248 ? -20.703 -23.062 -0.089 1 96.44 248 MET A N 1
ATOM 1930 C CA . MET A 1 248 ? -19.906 -23.438 1.078 1 96.44 248 MET A CA 1
ATOM 1931 C C . MET A 1 248 ? -20.703 -23.234 2.363 1 96.44 248 MET A C 1
ATOM 1933 O O . MET A 1 248 ? -21.578 -22.375 2.426 1 96.44 248 MET A O 1
ATOM 1937 N N . PRO A 1 249 ? -20.375 -24.062 3.42 1 97.81 249 PRO A N 1
ATOM 1938 C CA . PRO A 1 249 ? -20.953 -23.797 4.742 1 97.81 249 PRO A CA 1
ATOM 1939 C C . PRO A 1 249 ? -20.594 -22.406 5.27 1 97.81 249 PRO A C 1
ATOM 1941 O O . PRO A 1 249 ? -19.656 -21.766 4.773 1 97.81 249 PRO A O 1
ATOM 1944 N N . ASN A 1 250 ? -21.312 -21.953 6.32 1 97.56 250 ASN A N 1
ATOM 1945 C CA . ASN A 1 250 ? -21.203 -20.578 6.82 1 97.56 250 ASN A CA 1
ATOM 1946 C C . ASN A 1 250 ? -19.828 -20.328 7.469 1 97.56 250 ASN A C 1
ATOM 1948 O O . ASN A 1 250 ? -19.422 -19.188 7.633 1 97.56 250 ASN A O 1
ATOM 1952 N N . ASN A 1 251 ? -19.172 -21.422 7.879 1 98.56 251 ASN A N 1
ATOM 1953 C CA . ASN A 1 251 ? -17.875 -21.266 8.516 1 98.56 251 ASN A CA 1
ATOM 1954 C C . ASN A 1 251 ? -16.719 -21.531 7.543 1 98.56 251 ASN A C 1
ATOM 1956 O O . ASN A 1 251 ? -15.609 -21.859 7.965 1 98.56 251 ASN A O 1
ATOM 1960 N N . VAL A 1 252 ? -17.031 -21.516 6.184 1 98.75 252 VAL A N 1
ATOM 1961 C CA . VAL A 1 252 ? -16.031 -21.594 5.121 1 98.75 252 VAL A CA 1
ATOM 1962 C C . VAL A 1 252 ? -16.109 -20.344 4.246 1 98.75 252 VAL A C 1
ATOM 1964 O O . VAL A 1 252 ? -17.203 -19.938 3.828 1 98.75 252 VAL A O 1
ATOM 1967 N N . LEU A 1 253 ? -14.984 -19.688 4.023 1 98.88 253 LEU A N 1
ATOM 1968 C CA . LEU A 1 253 ? -14.938 -18.516 3.164 1 98.88 253 LEU A CA 1
ATOM 1969 C C . LEU A 1 253 ? -13.852 -18.656 2.104 1 98.88 253 LEU A C 1
ATOM 1971 O O . LEU A 1 253 ? -12.703 -18.984 2.422 1 98.88 253 LEU A O 1
ATOM 1975 N N . THR A 1 254 ? -14.234 -18.5 0.878 1 98.81 254 THR A N 1
ATOM 1976 C CA . THR A 1 254 ? -13.273 -18.453 -0.219 1 98.81 254 THR A CA 1
ATOM 1977 C C . THR A 1 254 ? -12.93 -17.016 -0.576 1 98.81 254 THR A C 1
ATOM 1979 O O . THR A 1 254 ? -13.812 -16.203 -0.845 1 98.81 254 THR A O 1
ATOM 1982 N N . LEU A 1 255 ? -11.68 -16.719 -0.523 1 98.88 255 LEU A N 1
ATOM 1983 C CA . LEU A 1 255 ? -11.117 -15.445 -0.947 1 98.88 255 LEU A CA 1
ATOM 1984 C C . LEU A 1 255 ? -10.305 -15.609 -2.225 1 98.88 255 LEU A C 1
ATOM 1986 O O . LEU A 1 255 ? -9.625 -16.625 -2.408 1 98.88 255 LEU A O 1
ATOM 1990 N N . TYR A 1 256 ? -10.406 -14.641 -3.094 1 98.88 256 TYR A N 1
ATOM 1991 C CA . TYR A 1 256 ? -9.617 -14.609 -4.32 1 98.88 256 TYR A CA 1
ATOM 1992 C C . TYR A 1 256 ? -8.688 -13.406 -4.336 1 98.88 256 TYR A C 1
ATOM 1994 O O . TYR A 1 256 ? -9.125 -12.266 -4.184 1 98.88 256 TYR A O 1
ATOM 2002 N N . ALA A 1 257 ? -7.398 -13.633 -4.418 1 98.81 257 ALA A N 1
ATOM 2003 C CA . ALA A 1 257 ? -6.414 -12.578 -4.637 1 98.81 257 ALA A CA 1
ATOM 2004 C C . ALA A 1 257 ? -6.133 -12.391 -6.125 1 98.81 257 ALA A C 1
ATOM 2006 O O . ALA A 1 257 ? -5.414 -13.188 -6.73 1 98.81 257 ALA A O 1
ATOM 2007 N N . PHE A 1 258 ? -6.684 -11.328 -6.703 1 98.5 258 PHE A N 1
ATOM 2008 C CA . PHE A 1 258 ? -6.578 -11.055 -8.133 1 98.5 258 PHE A CA 1
ATOM 2009 C C . PHE A 1 258 ? -5.59 -9.922 -8.398 1 98.5 258 PHE A C 1
ATOM 2011 O O . PHE A 1 258 ? -5.652 -8.875 -7.746 1 98.5 258 PHE A O 1
ATOM 2018 N N . SER A 1 259 ? -4.668 -10.109 -9.289 1 96.38 259 SER A N 1
ATOM 2019 C CA . SER A 1 259 ? -3.646 -9.117 -9.602 1 96.38 259 SER A CA 1
ATOM 2020 C C . SER A 1 259 ? -3.803 -8.594 -11.023 1 96.38 259 SER A C 1
ATOM 2022 O O . SER A 1 259 ? -3.809 -9.367 -11.977 1 96.38 259 SER A O 1
ATOM 2024 N N . CYS A 1 260 ? -3.916 -7.32 -11.156 1 96.25 260 CYS A N 1
ATOM 2025 C CA . CYS A 1 260 ? -3.893 -6.699 -12.477 1 96.25 260 CYS A CA 1
ATOM 2026 C C . CYS A 1 260 ? -2.461 -6.469 -12.945 1 96.25 260 CYS A C 1
ATOM 2028 O O . CYS A 1 260 ? -2.219 -6.262 -14.133 1 96.25 260 CYS A O 1
ATOM 2030 N N . SER A 1 261 ? -1.561 -6.562 -12.016 1 92.06 261 SER A N 1
ATOM 2031 C CA . SER A 1 261 ? -0.155 -6.293 -12.297 1 92.06 261 SER A CA 1
ATOM 2032 C C . SER A 1 261 ? 0.389 -7.246 -13.359 1 92.06 261 SER A C 1
ATOM 2034 O O . SER A 1 261 ? 1.064 -6.82 -14.297 1 92.06 261 SER A O 1
ATOM 2036 N N . LYS A 1 262 ? 0.031 -8.5 -13.211 1 91.25 262 LYS A N 1
ATOM 2037 C CA . LYS A 1 262 ? 0.522 -9.508 -14.141 1 91.25 262 LYS A CA 1
ATOM 2038 C C . LYS A 1 262 ? -0.352 -9.57 -15.391 1 91.25 262 LYS A C 1
ATOM 2040 O O . LYS A 1 262 ? 0.145 -9.43 -16.516 1 91.25 262 LYS A O 1
ATOM 2045 N N . GLY A 1 263 ? -1.632 -9.617 -15.172 1 94.25 263 GLY A N 1
ATOM 2046 C CA . GLY A 1 263 ? -2.586 -9.836 -16.25 1 94.25 263 GLY A CA 1
ATOM 2047 C C . GLY A 1 263 ? -2.604 -8.711 -17.266 1 94.25 263 GLY A C 1
ATOM 2048 O O . GLY A 1 263 ? -2.926 -8.938 -18.438 1 94.25 263 GLY A O 1
ATOM 2049 N N . TYR A 1 264 ? -2.195 -7.539 -16.875 1 97.69 264 TYR A N 1
ATOM 2050 C CA . TYR A 1 264 ? -2.301 -6.383 -17.75 1 97.69 264 TYR A CA 1
ATOM 2051 C C . TYR A 1 264 ? -0.98 -5.625 -17.812 1 97.69 264 TYR A C 1
ATOM 2053 O O . TYR A 1 264 ? -0.953 -4.441 -18.172 1 97.69 264 TYR A O 1
ATOM 2061 N N . THR A 1 265 ? 0.088 -6.27 -17.438 1 97.31 265 THR A N 1
ATOM 2062 C CA . THR A 1 265 ? 1.466 -5.797 -17.5 1 97.31 265 THR A CA 1
ATOM 2063 C C . THR A 1 265 ? 1.615 -4.477 -16.75 1 97.31 265 THR A C 1
ATOM 2065 O O . THR A 1 265 ? 2.301 -3.562 -17.219 1 97.31 265 THR A O 1
ATOM 2068 N N . MET A 1 266 ? 0.91 -4.363 -15.648 1 96.75 266 MET A N 1
ATOM 2069 C CA . MET A 1 266 ? 0.949 -3.148 -14.836 1 96.75 266 MET A CA 1
ATOM 2070 C C . MET A 1 266 ? 1.705 -3.387 -13.531 1 96.75 266 MET A C 1
ATOM 2072 O O . MET A 1 266 ? 1.209 -3.059 -12.453 1 96.75 266 MET A O 1
ATOM 2076 N N . TYR A 1 267 ? 2.889 -3.984 -13.641 1 96.25 267 TYR A N 1
ATOM 2077 C CA . TYR A 1 267 ? 3.656 -4.375 -12.461 1 96.25 267 TYR A CA 1
ATOM 2078 C C . TYR A 1 267 ? 3.896 -3.178 -11.547 1 96.25 267 TYR A C 1
ATOM 2080 O O . TYR A 1 267 ? 3.689 -3.264 -10.336 1 96.25 267 TYR A O 1
ATOM 2088 N N . GLY A 1 268 ? 4.242 -2.018 -12.141 1 97.19 268 GLY A N 1
ATOM 2089 C CA . GLY A 1 268 ? 4.633 -0.836 -11.391 1 97.19 268 GLY A CA 1
ATOM 2090 C C . GLY A 1 268 ? 3.455 0.008 -10.945 1 97.19 268 GLY A C 1
ATOM 2091 O O . GLY A 1 268 ? 3.625 0.985 -10.211 1 97.19 268 GLY A O 1
ATOM 2092 N N . LEU A 1 269 ? 2.238 -0.294 -11.344 1 98 269 LEU A N 1
ATOM 2093 C CA . LEU A 1 269 ? 1.057 0.487 -10.992 1 98 269 LEU A CA 1
ATOM 2094 C C . LEU A 1 269 ? 0.38 -0.081 -9.75 1 98 269 LEU A C 1
ATOM 2096 O O . LEU A 1 269 ? -0.471 0.576 -9.148 1 98 269 LEU A O 1
ATOM 2100 N N . ARG A 1 270 ? 0.807 -1.272 -9.297 1 96.88 270 ARG A N 1
ATOM 2101 C CA . ARG A 1 270 ? 0.384 -1.894 -8.047 1 96.88 270 ARG A CA 1
ATOM 2102 C C . ARG A 1 270 ? -1.137 -1.966 -7.961 1 96.88 270 ARG A C 1
ATOM 2104 O O . ARG A 1 270 ? -1.732 -1.465 -7.004 1 96.88 270 ARG A O 1
ATOM 2111 N N . ASN A 1 271 ? -1.776 -2.637 -8.891 1 98.12 271 ASN A N 1
ATOM 2112 C CA . ASN A 1 271 ? -3.232 -2.699 -8.938 1 98.12 271 ASN A CA 1
ATOM 2113 C C . ASN A 1 271 ? -3.736 -4.137 -8.82 1 98.12 271 ASN A C 1
ATOM 2115 O O . ASN A 1 271 ? -3.145 -5.055 -9.391 1 98.12 271 ASN A O 1
ATOM 2119 N N . GLY A 1 272 ? -4.734 -4.348 -8.062 1 98.12 272 GLY A N 1
ATOM 2120 C CA . GLY A 1 272 ? -5.402 -5.621 -7.84 1 98.12 272 GLY A CA 1
ATOM 2121 C C . GLY A 1 272 ? -6.609 -5.508 -6.926 1 98.12 272 GLY A C 1
ATOM 2122 O O . GLY A 1 272 ? -7.172 -4.426 -6.762 1 98.12 272 GLY A O 1
ATOM 2123 N N . ALA A 1 273 ? -7.059 -6.668 -6.434 1 98.81 273 ALA A N 1
ATOM 2124 C CA . ALA A 1 273 ? -8.211 -6.703 -5.531 1 98.81 273 ALA A CA 1
ATOM 2125 C C . ALA A 1 273 ? -8.258 -8.016 -4.762 1 98.81 273 ALA A C 1
ATOM 2127 O O . ALA A 1 273 ? -7.766 -9.047 -5.234 1 98.81 273 ALA A O 1
ATOM 2128 N N . ILE A 1 274 ? -8.758 -7.93 -3.596 1 98.94 274 ILE A N 1
ATOM 2129 C CA . ILE A 1 274 ? -9.211 -9.117 -2.883 1 98.94 274 ILE A CA 1
ATOM 2130 C C . ILE A 1 274 ? -10.727 -9.258 -3.021 1 98.94 274 ILE A C 1
ATOM 2132 O O . ILE A 1 274 ? -11.461 -8.266 -2.904 1 98.94 274 ILE A O 1
ATOM 2136 N N . LEU A 1 275 ? -11.188 -10.391 -3.381 1 98.94 275 LEU A N 1
ATOM 2137 C CA . LEU A 1 275 ? -12.617 -10.672 -3.521 1 98.94 275 LEU A CA 1
ATOM 2138 C C . LEU A 1 275 ? -13.039 -11.805 -2.596 1 98.94 275 LEU A C 1
ATOM 2140 O O . LEU A 1 275 ? -12.25 -12.711 -2.312 1 98.94 275 LEU A O 1
ATOM 2144 N N . CYS A 1 276 ? -14.266 -11.766 -2.129 1 98.81 276 CYS A N 1
ATOM 2145 C CA . CYS A 1 276 ? -14.828 -12.891 -1.399 1 98.81 276 CYS A CA 1
ATOM 2146 C C . CYS A 1 276 ? -16.047 -13.461 -2.127 1 98.81 276 CYS A C 1
ATOM 2148 O O . CYS A 1 276 ? -16.703 -12.75 -2.885 1 98.81 276 CYS A O 1
ATOM 2150 N N . VAL A 1 277 ? -16.203 -14.672 -2.059 1 98.69 277 VAL A N 1
ATOM 2151 C CA . VAL A 1 277 ? -17.469 -15.352 -2.312 1 98.69 277 VAL A CA 1
ATOM 2152 C C . VAL A 1 277 ? -18.031 -15.922 -1.01 1 98.69 277 VAL A C 1
ATOM 2154 O O . VAL A 1 277 ? -17.625 -17 -0.576 1 98.69 277 VAL A O 1
ATOM 2157 N N . ALA A 1 278 ? -18.938 -15.195 -0.428 1 98.62 278 ALA A N 1
ATOM 2158 C CA . ALA A 1 278 ? -19.406 -15.508 0.917 1 98.62 278 ALA A CA 1
ATOM 2159 C C . ALA A 1 278 ? -20.734 -16.266 0.868 1 98.62 278 ALA A C 1
ATOM 2161 O O . ALA A 1 278 ? -21.562 -16.016 -0.015 1 98.62 278 ALA A O 1
ATOM 2162 N N . PRO A 1 279 ? -20.953 -17.141 1.833 1 97.75 279 PRO A N 1
ATOM 2163 C CA . PRO A 1 279 ? -22.203 -17.875 1.868 1 97.75 279 PRO A CA 1
ATOM 2164 C C . PRO A 1 279 ? -23.391 -17.016 2.293 1 97.75 279 PRO A C 1
ATOM 2166 O O . PRO A 1 279 ? -24.547 -17.359 2.016 1 97.75 279 PRO A O 1
ATOM 2169 N N . THR A 1 280 ? -23.156 -15.883 3.006 1 98.06 280 THR A N 1
ATOM 2170 C CA . THR A 1 280 ? -24.234 -15 3.432 1 98.06 280 THR A CA 1
ATOM 2171 C C . THR A 1 280 ? -23.875 -13.539 3.168 1 98.06 280 THR A C 1
ATOM 2173 O O . THR A 1 280 ? -22.688 -13.203 3.023 1 98.06 280 THR A O 1
ATOM 2176 N N . GLU A 1 281 ? -24.891 -12.727 3.107 1 97.69 281 GLU A N 1
ATOM 2177 C CA . GLU A 1 281 ? -24.703 -11.289 2.93 1 97.69 281 GLU A CA 1
ATOM 2178 C C . GLU A 1 281 ? -23.953 -10.68 4.109 1 97.69 281 GLU A C 1
ATOM 2180 O O . GLU A 1 281 ? -23.156 -9.75 3.932 1 97.69 281 GLU A O 1
ATOM 2185 N N . GLU A 1 282 ? -24.203 -11.156 5.281 1 97.06 282 GLU A N 1
ATOM 2186 C CA . GLU A 1 282 ? -23.547 -10.664 6.488 1 97.06 282 GLU A CA 1
ATOM 2187 C C . GLU A 1 282 ? -22.031 -10.867 6.43 1 97.06 282 GLU A C 1
ATOM 2189 O O . GLU A 1 282 ? -21.266 -9.969 6.762 1 97.06 282 GLU A O 1
ATOM 2194 N N . ILE A 1 283 ? -21.625 -12.047 5.98 1 98.44 283 ILE A N 1
ATOM 2195 C CA . ILE A 1 283 ? -20.203 -12.375 5.883 1 98.44 283 ILE A CA 1
ATOM 2196 C C . ILE A 1 283 ? -19.547 -11.531 4.789 1 98.44 283 ILE A C 1
ATOM 2198 O O . ILE A 1 283 ? -18.422 -11.062 4.949 1 98.44 283 ILE A O 1
ATOM 2202 N N . ALA A 1 284 ? -20.297 -11.289 3.707 1 98.44 284 ALA A N 1
ATOM 2203 C CA . ALA A 1 284 ? -19.781 -10.461 2.615 1 98.44 284 ALA A CA 1
ATOM 2204 C C . ALA A 1 284 ? -19.594 -9.023 3.07 1 98.44 284 ALA A C 1
ATOM 2206 O O . ALA A 1 284 ? -18.578 -8.391 2.734 1 98.44 284 ALA A O 1
ATOM 2207 N N . SER A 1 285 ? -20.547 -8.5 3.791 1 97.25 285 SER A N 1
ATOM 2208 C CA . SER A 1 285 ? -20.438 -7.141 4.301 1 97.25 285 SER A CA 1
ATOM 2209 C C . SER A 1 285 ? -19.312 -7.004 5.305 1 97.25 285 SER A C 1
ATOM 2211 O O . SER A 1 285 ? -18.594 -6.004 5.309 1 97.25 285 SER A O 1
ATOM 2213 N N . GLU A 1 286 ? -19.203 -8.023 6.148 1 98 286 GLU A N 1
ATOM 2214 C CA . GLU A 1 286 ? -18.109 -8.07 7.117 1 98 286 GLU A CA 1
ATOM 2215 C C . GLU A 1 286 ? -16.75 -8.031 6.418 1 98 286 GLU A C 1
ATOM 2217 O O . GLU A 1 286 ? -15.852 -7.309 6.848 1 98 286 GLU A O 1
ATOM 2222 N N . PHE A 1 287 ? -16.672 -8.766 5.355 1 98.62 287 PHE A N 1
ATOM 2223 C CA . PHE A 1 287 ? -15.469 -8.781 4.527 1 98.62 287 PHE A CA 1
ATOM 2224 C C . PHE A 1 287 ? -15.156 -7.387 4.004 1 98.62 287 PHE A C 1
ATOM 2226 O O . PHE A 1 287 ? -14.023 -6.91 4.133 1 98.62 287 PHE A O 1
ATOM 2233 N N . ALA A 1 288 ? -16.078 -6.754 3.373 1 98.12 288 ALA A N 1
ATOM 2234 C CA . ALA A 1 288 ? -15.883 -5.438 2.768 1 98.12 288 ALA A CA 1
ATOM 2235 C C . ALA A 1 288 ? -15.461 -4.41 3.812 1 98.12 288 ALA A C 1
ATOM 2237 O O . ALA A 1 288 ? -14.562 -3.6 3.568 1 98.12 288 ALA A O 1
ATOM 2238 N N . ASN A 1 289 ? -16.109 -4.488 4.949 1 97.12 289 ASN A N 1
ATOM 2239 C CA . ASN A 1 289 ? -15.805 -3.547 6.02 1 97.12 289 ASN A CA 1
ATOM 2240 C C . ASN A 1 289 ? -14.383 -3.736 6.535 1 97.12 289 ASN A C 1
ATOM 2242 O O . ASN A 1 289 ? -13.641 -2.764 6.695 1 97.12 289 ASN A O 1
ATOM 2246 N N . ALA A 1 290 ? -14 -4.973 6.746 1 98.25 290 ALA A N 1
ATOM 2247 C CA . ALA A 1 290 ? -12.68 -5.281 7.289 1 98.25 290 ALA A CA 1
ATOM 2248 C C . ALA A 1 290 ? -11.578 -4.867 6.32 1 98.25 290 ALA A C 1
ATOM 2250 O O . ALA A 1 290 ? -10.609 -4.211 6.715 1 98.25 290 ALA A O 1
ATOM 2251 N N . CYS A 1 291 ? -11.781 -5.238 5.098 1 98.56 291 CYS A N 1
ATOM 2252 C CA . CYS A 1 291 ? -10.742 -4.973 4.109 1 98.56 291 CYS A CA 1
ATOM 2253 C C . CYS A 1 291 ? -10.641 -3.48 3.814 1 98.56 291 CYS A C 1
ATOM 2255 O O . CYS A 1 291 ? -9.547 -2.963 3.578 1 98.56 291 CYS A O 1
ATOM 2257 N N . THR A 1 292 ? -11.734 -2.775 3.797 1 97.06 292 THR A N 1
ATOM 2258 C CA . THR A 1 292 ? -11.727 -1.332 3.59 1 97.06 292 THR A CA 1
ATOM 2259 C C . THR A 1 292 ? -10.992 -0.627 4.73 1 97.06 292 THR A C 1
ATOM 2261 O O . THR A 1 292 ? -10.18 0.27 4.496 1 97.06 292 THR A O 1
ATOM 2264 N N . TYR A 1 293 ? -11.297 -1.044 5.949 1 96.75 293 TYR A N 1
ATOM 2265 C CA . TYR A 1 293 ? -10.625 -0.506 7.125 1 96.75 293 TYR A CA 1
ATOM 2266 C C . TYR A 1 293 ? -9.125 -0.77 7.062 1 96.75 293 TYR A C 1
ATOM 2268 O O . TYR A 1 293 ? -8.32 0.103 7.398 1 96.75 293 TYR A O 1
ATOM 2276 N N . SER A 1 294 ? -8.797 -1.948 6.602 1 98.19 294 SER A N 1
ATOM 2277 C CA . SER A 1 294 ? -7.391 -2.309 6.469 1 98.19 294 SER A CA 1
ATOM 2278 C C . SER A 1 294 ? -6.691 -1.439 5.426 1 98.19 294 SER A C 1
ATOM 2280 O O . SER A 1 294 ? -5.523 -1.086 5.586 1 98.19 294 SER A O 1
ATOM 2282 N N . ASN A 1 295 ? -7.402 -1.159 4.301 1 97.81 295 ASN A N 1
ATOM 2283 C CA . ASN A 1 295 ? -6.828 -0.214 3.346 1 97.81 295 ASN A CA 1
ATOM 2284 C C . ASN A 1 295 ? -6.473 1.11 4.016 1 97.81 295 ASN A C 1
ATOM 2286 O O . ASN A 1 295 ? -5.344 1.586 3.896 1 97.81 295 ASN A O 1
ATOM 2290 N N . ARG A 1 296 ? -7.387 1.66 4.742 1 95.19 296 ARG A N 1
ATOM 2291 C CA . ARG A 1 296 ? -7.211 2.959 5.383 1 95.19 296 ARG A CA 1
ATOM 2292 C C . ARG A 1 296 ? -6.055 2.93 6.375 1 95.19 296 ARG A C 1
ATOM 2294 O O . ARG A 1 296 ? -5.32 3.912 6.508 1 95.19 296 ARG A O 1
ATOM 2301 N N . GLY A 1 297 ? -5.891 1.815 6.992 1 97.06 297 GLY A N 1
ATOM 2302 C CA . GLY A 1 297 ? -4.914 1.682 8.062 1 97.06 297 GLY A CA 1
ATOM 2303 C C . GLY A 1 297 ? -3.531 1.307 7.562 1 97.06 297 GLY A C 1
ATOM 2304 O O . GLY A 1 297 ? -2.594 1.176 8.352 1 97.06 297 GLY A O 1
ATOM 2305 N N . ASN A 1 298 ? -3.359 1.12 6.234 1 98.19 298 ASN A N 1
ATOM 2306 C CA . ASN A 1 298 ? -2.057 0.67 5.754 1 98.19 298 ASN A CA 1
ATOM 2307 C C . ASN A 1 298 ? -1.566 1.521 4.586 1 98.19 298 ASN A C 1
ATOM 2309 O O . ASN A 1 298 ? -0.449 2.041 4.617 1 98.19 298 ASN A O 1
ATOM 2313 N N . TRP A 1 299 ? -2.396 1.689 3.553 1 97.94 299 TRP A N 1
ATOM 2314 C CA . TRP A 1 299 ? -1.978 2.471 2.393 1 97.94 299 TRP A CA 1
ATOM 2315 C C . TRP A 1 299 ? -3.08 3.43 1.957 1 97.94 299 TRP A C 1
ATOM 2317 O O . TRP A 1 299 ? -2.965 4.086 0.919 1 97.94 299 TRP A O 1
ATOM 2327 N N . SER A 1 300 ? -4.164 3.562 2.717 1 94.75 300 SER A N 1
ATOM 2328 C CA . SER A 1 300 ? -5.309 4.453 2.551 1 94.75 300 SER A CA 1
ATOM 2329 C C . SER A 1 300 ? -6.184 4.016 1.383 1 94.75 300 SER A C 1
ATOM 2331 O O . SER A 1 300 ? -7.219 3.375 1.582 1 94.75 300 SER A O 1
ATOM 2333 N N . ASN A 1 301 ? -5.836 4.191 0.148 1 94.62 301 ASN A N 1
ATOM 2334 C CA . ASN A 1 301 ? -6.586 3.816 -1.046 1 94.62 301 ASN A CA 1
ATOM 2335 C C . ASN A 1 301 ? -5.656 3.416 -2.189 1 94.62 301 ASN A C 1
ATOM 2337 O O . ASN A 1 301 ? -4.438 3.578 -2.09 1 94.62 301 ASN A O 1
ATOM 2341 N N . GLY A 1 302 ? -6.234 2.879 -3.246 1 96.56 302 GLY A N 1
ATOM 2342 C CA . GLY A 1 302 ? -5.445 2.338 -4.344 1 96.56 302 GLY A CA 1
ATOM 2343 C C . GLY A 1 302 ? -5.027 3.393 -5.352 1 96.56 302 GLY A C 1
ATOM 2344 O O . GLY A 1 302 ? -5.324 4.574 -5.184 1 96.56 302 GLY A O 1
ATOM 2345 N N . THR A 1 303 ? -4.242 2.969 -6.398 1 97.94 303 THR A N 1
ATOM 2346 C CA . THR A 1 303 ? -3.791 3.84 -7.477 1 97.94 303 THR A CA 1
ATOM 2347 C C . THR A 1 303 ? -4.938 4.156 -8.438 1 97.94 303 THR A C 1
ATOM 2349 O O . THR A 1 303 ? -5.324 3.314 -9.25 1 97.94 303 THR A O 1
ATOM 2352 N N . ARG A 1 304 ? -5.379 5.371 -8.438 1 97.69 304 ARG A N 1
ATOM 2353 C CA . ARG A 1 304 ? -6.602 5.789 -9.117 1 97.69 304 ARG A CA 1
ATOM 2354 C C . ARG A 1 304 ? -6.5 5.551 -10.625 1 97.69 304 ARG A C 1
ATOM 2356 O O . ARG A 1 304 ? -7.41 4.977 -11.227 1 97.69 304 ARG A O 1
ATOM 2363 N N . GLY A 1 305 ? -5.406 5.965 -11.227 1 98.19 305 GLY A N 1
ATOM 2364 C CA . GLY A 1 305 ? -5.242 5.816 -12.656 1 98.19 305 GLY A CA 1
ATOM 2365 C C . GLY A 1 305 ? -5.254 4.367 -13.117 1 98.19 305 GLY A C 1
ATOM 2366 O O . GLY A 1 305 ? -5.801 4.051 -14.172 1 98.19 305 GLY A O 1
ATOM 2367 N N . ALA A 1 306 ? -4.617 3.498 -12.344 1 98.5 306 ALA A N 1
ATOM 2368 C CA . ALA A 1 306 ? -4.605 2.074 -12.664 1 98.5 306 ALA A CA 1
ATOM 2369 C C . ALA A 1 306 ? -6.012 1.487 -12.625 1 98.5 306 ALA A C 1
ATOM 2371 O O . ALA A 1 306 ? -6.406 0.736 -13.516 1 98.5 306 ALA A O 1
ATOM 2372 N N . MET A 1 307 ? -6.766 1.849 -11.57 1 98.62 307 MET A N 1
ATOM 2373 C CA . MET A 1 307 ? -8.133 1.355 -11.422 1 98.62 307 MET A CA 1
ATOM 2374 C C . MET A 1 307 ? -9.023 1.875 -12.547 1 98.62 307 MET A C 1
ATOM 2376 O O . MET A 1 307 ? -9.812 1.119 -13.125 1 98.62 307 MET A O 1
ATOM 2380 N N . GLU A 1 308 ? -8.852 3.176 -12.875 1 98.62 308 GLU A N 1
ATOM 2381 C CA . GLU A 1 308 ? -9.625 3.773 -13.961 1 98.62 308 GLU A CA 1
ATOM 2382 C C . GLU A 1 308 ? -9.32 3.086 -15.289 1 98.62 308 GLU A C 1
ATOM 2384 O O . GLU A 1 308 ? -10.219 2.916 -16.125 1 98.62 308 GLU A O 1
ATOM 2389 N N . THR A 1 309 ? -8.102 2.734 -15.5 1 98.75 309 THR A N 1
ATOM 2390 C CA . THR A 1 309 ? -7.688 2.076 -16.734 1 98.75 309 THR A CA 1
ATOM 2391 C C . THR A 1 309 ? -8.398 0.738 -16.906 1 98.75 309 THR A C 1
ATOM 2393 O O . THR A 1 309 ? -8.953 0.449 -17.969 1 98.75 309 THR A O 1
ATOM 2396 N N . ILE A 1 310 ? -8.414 -0.07 -15.859 1 98.62 310 ILE A N 1
ATOM 2397 C CA . ILE A 1 310 ? -9.102 -1.358 -15.906 1 98.62 310 ILE A CA 1
ATOM 2398 C C . ILE A 1 310 ? -10.594 -1.141 -16.125 1 98.62 310 ILE A C 1
ATOM 2400 O O . ILE A 1 310 ? -11.219 -1.841 -16.922 1 98.62 310 ILE A O 1
ATOM 2404 N N . THR A 1 311 ? -11.133 -0.16 -15.391 1 98.69 311 THR A N 1
ATOM 2405 C CA . THR A 1 311 ? -12.555 0.15 -15.531 1 98.69 311 THR A CA 1
ATOM 2406 C C . THR A 1 311 ? -12.891 0.494 -16.969 1 98.69 311 THR A C 1
ATOM 2408 O O . THR A 1 311 ? -13.875 -0.011 -17.531 1 98.69 311 THR A O 1
ATOM 2411 N N . LYS A 1 312 ? -12.078 1.305 -17.594 1 98.62 312 LYS A N 1
ATOM 2412 C CA . LYS A 1 312 ? -12.312 1.719 -18.984 1 98.62 312 LYS A CA 1
ATOM 2413 C C . LYS A 1 312 ? -12.188 0.538 -19.938 1 98.62 312 LYS A C 1
ATOM 2415 O O . LYS A 1 312 ? -13 0.381 -20.844 1 98.62 312 LYS A O 1
ATOM 2420 N N . ILE A 1 313 ? -11.211 -0.268 -19.766 1 98.5 313 ILE A N 1
ATOM 2421 C CA . ILE A 1 313 ? -10.969 -1.411 -20.641 1 98.5 313 ILE A CA 1
ATOM 2422 C C . ILE A 1 313 ? -12.156 -2.367 -20.578 1 98.5 313 ILE A C 1
ATOM 2424 O O . ILE A 1 313 ? -12.617 -2.859 -21.609 1 98.5 313 ILE A O 1
ATOM 2428 N N . PHE A 1 314 ? -12.727 -2.584 -19.453 1 98.44 314 PHE A N 1
ATOM 2429 C CA . PHE A 1 314 ? -13.812 -3.545 -19.281 1 98.44 314 PHE A CA 1
ATOM 2430 C C . PHE A 1 314 ? -15.156 -2.893 -19.547 1 98.44 314 PHE A C 1
ATOM 2432 O O . PHE A 1 314 ? -16.203 -3.557 -19.5 1 98.44 314 PHE A O 1
ATOM 2439 N N . SER A 1 315 ? -15.172 -1.578 -19.844 1 98.31 315 SER A N 1
ATOM 2440 C CA . SER A 1 315 ? -16.406 -0.876 -20.156 1 98.31 315 SER A CA 1
ATOM 2441 C C . SER A 1 315 ? -16.5 -0.541 -21.641 1 98.31 315 SER A C 1
ATOM 2443 O O . SER A 1 315 ? -17.469 0.092 -22.078 1 98.31 315 SER A O 1
ATOM 2445 N N . ASN A 1 316 ? -15.492 -0.83 -22.406 1 98.19 316 ASN A N 1
ATOM 2446 C CA . ASN A 1 316 ? -15.406 -0.548 -23.844 1 98.19 316 ASN A CA 1
ATOM 2447 C C . ASN A 1 316 ? -15 -1.79 -24.641 1 98.19 316 ASN A C 1
ATOM 2449 O O . ASN A 1 316 ? -13.859 -2.248 -24.547 1 98.19 316 ASN A O 1
ATOM 2453 N N . ASP A 1 317 ? -15.875 -2.24 -25.531 1 97.88 317 ASP A N 1
ATOM 2454 C CA . ASP A 1 317 ? -15.68 -3.5 -26.234 1 97.88 317 ASP A CA 1
ATOM 2455 C C . ASP A 1 317 ? -14.414 -3.459 -27.094 1 97.88 317 ASP A C 1
ATOM 2457 O O . ASP A 1 317 ? -13.68 -4.445 -27.172 1 97.88 317 ASP A O 1
ATOM 2461 N N . GLU A 1 318 ? -14.219 -2.381 -27.734 1 98 318 GLU A N 1
ATOM 2462 C CA . GLU A 1 318 ? -13.047 -2.252 -28.594 1 98 318 GLU A CA 1
ATOM 2463 C C . GLU A 1 318 ? -11.758 -2.328 -27.781 1 98 318 GLU A C 1
ATOM 2465 O O . GLU A 1 318 ? -10.828 -3.047 -28.156 1 98 318 GLU A O 1
ATOM 2470 N N . LEU A 1 319 ? -11.703 -1.607 -26.672 1 97.94 319 LEU A N 1
ATOM 2471 C CA . LEU A 1 319 ? -10.539 -1.623 -25.797 1 97.94 319 LEU A CA 1
ATOM 2472 C C . LEU A 1 319 ? -10.336 -3.004 -25.188 1 97.94 319 LEU A C 1
ATOM 2474 O O . LEU A 1 319 ? -9.203 -3.486 -25.094 1 97.94 319 LEU A O 1
ATOM 2478 N N . TYR A 1 320 ? -11.43 -3.574 -24.781 1 97.94 320 TYR A N 1
ATOM 2479 C CA . TYR A 1 320 ? -11.391 -4.914 -24.203 1 97.94 320 TYR A CA 1
ATOM 2480 C C . TYR A 1 320 ? -10.805 -5.914 -25.188 1 97.94 320 TYR A C 1
ATOM 2482 O O . TYR A 1 320 ? -9.891 -6.668 -24.859 1 97.94 320 TYR A O 1
ATOM 2490 N N . ASN A 1 321 ? -11.32 -5.906 -26.391 1 98.06 321 ASN A N 1
ATOM 2491 C CA . ASN A 1 321 ? -10.859 -6.84 -27.406 1 98.06 321 ASN A CA 1
ATOM 2492 C C . ASN A 1 321 ? -9.383 -6.629 -27.734 1 98.06 321 ASN A C 1
ATOM 2494 O O . ASN A 1 321 ? -8.648 -7.59 -27.969 1 98.06 321 ASN A O 1
ATOM 2498 N N . GLN A 1 322 ? -8.969 -5.391 -27.766 1 98.25 322 GLN A N 1
ATOM 2499 C CA . GLN A 1 322 ? -7.559 -5.09 -28.016 1 98.25 322 GLN A CA 1
ATOM 2500 C C . GLN A 1 322 ? -6.676 -5.641 -26.891 1 98.25 322 GLN A C 1
ATOM 2502 O O . GLN A 1 322 ? -5.656 -6.281 -27.172 1 98.25 322 GLN A O 1
ATOM 2507 N N . ALA A 1 323 ? -7.031 -5.383 -25.688 1 97.94 323 ALA A N 1
ATOM 2508 C CA . ALA A 1 323 ? -6.262 -5.859 -24.531 1 97.94 323 ALA A CA 1
ATOM 2509 C C . ALA A 1 323 ? -6.207 -7.383 -24.516 1 97.94 323 ALA A C 1
ATOM 2511 O O . ALA A 1 323 ? -5.152 -7.969 -24.25 1 97.94 323 ALA A O 1
ATOM 2512 N N . MET A 1 324 ? -7.332 -8.016 -24.781 1 97.19 324 MET A N 1
ATOM 2513 C CA . MET A 1 324 ? -7.402 -9.469 -24.766 1 97.19 324 MET A CA 1
ATOM 2514 C C . MET A 1 324 ? -6.59 -10.07 -25.906 1 97.19 324 MET A C 1
ATOM 2516 O O . MET A 1 324 ? -6.008 -11.148 -25.766 1 97.19 324 MET A O 1
ATOM 2520 N N . ALA A 1 325 ? -6.602 -9.414 -27.016 1 97.88 325 ALA A N 1
ATOM 2521 C CA . ALA A 1 325 ? -5.793 -9.883 -28.125 1 97.88 325 ALA A CA 1
ATOM 2522 C C . ALA A 1 325 ? -4.305 -9.852 -27.781 1 97.88 325 ALA A C 1
ATOM 2524 O O . ALA A 1 325 ? -3.562 -10.773 -28.125 1 97.88 325 ALA A O 1
ATOM 2525 N N . GLU A 1 326 ? -3.865 -8.805 -27.141 1 97.5 326 GLU A N 1
ATOM 2526 C CA . GLU A 1 326 ? -2.473 -8.711 -26.719 1 97.5 326 GLU A CA 1
ATOM 2527 C C . GLU A 1 326 ? -2.141 -9.781 -25.688 1 97.5 326 GLU A C 1
ATOM 2529 O O . GLU A 1 326 ? -1.095 -10.43 -25.766 1 97.5 326 GLU A O 1
ATOM 2534 N N . GLN A 1 327 ? -3.016 -9.922 -24.734 1 96.94 327 GLN A N 1
ATOM 2535 C CA . GLN A 1 327 ? -2.84 -10.945 -23.703 1 96.94 327 GLN A CA 1
ATOM 2536 C C . GLN A 1 327 ? -2.705 -12.336 -24.328 1 96.94 327 GLN A C 1
ATOM 2538 O O . GLN A 1 327 ? -1.813 -13.102 -23.969 1 96.94 327 GLN A O 1
ATOM 2543 N N . SER A 1 328 ? -3.631 -12.641 -25.266 1 96.62 328 SER A N 1
ATOM 2544 C CA . SER A 1 328 ? -3.617 -13.938 -25.938 1 96.62 328 SER A CA 1
ATOM 2545 C C . SER A 1 328 ? -2.332 -14.133 -26.734 1 96.62 328 SER A C 1
ATOM 2547 O O . SER A 1 328 ? -1.802 -15.242 -26.812 1 96.62 328 SER A O 1
ATOM 2549 N N . PHE A 1 329 ? -1.906 -13.086 -27.375 1 96.69 329 PHE A N 1
ATOM 2550 C CA . PHE A 1 329 ? -0.675 -13.141 -28.156 1 96.69 329 PHE A CA 1
ATOM 2551 C C . PHE A 1 329 ? 0.503 -13.547 -27.281 1 96.69 329 PHE A C 1
ATOM 2553 O O . PHE A 1 329 ? 1.237 -14.484 -27.625 1 96.69 329 PHE A O 1
ATOM 2560 N N . TYR A 1 330 ? 0.656 -12.938 -26.219 1 95.62 330 TYR A N 1
ATOM 2561 C CA . TYR A 1 330 ? 1.811 -13.203 -25.359 1 95.62 330 TYR A CA 1
ATOM 2562 C C . TYR A 1 330 ? 1.627 -14.5 -24.578 1 95.62 330 TYR A C 1
ATOM 2564 O O . TYR A 1 330 ? 2.604 -15.18 -24.266 1 95.62 330 TYR A O 1
ATOM 2572 N N . LYS A 1 331 ? 0.377 -14.812 -24.266 1 95.75 331 LYS A N 1
ATOM 2573 C CA . LYS A 1 331 ? 0.099 -16.125 -23.672 1 95.75 331 LYS A CA 1
ATOM 2574 C C . LYS A 1 331 ? 0.596 -17.25 -24.578 1 95.75 331 LYS A C 1
ATOM 2576 O O . LYS A 1 331 ? 1.191 -18.219 -24.094 1 95.75 331 LYS A O 1
ATOM 2581 N N . ASN A 1 332 ? 0.373 -17.125 -25.812 1 95.94 332 ASN A N 1
ATOM 2582 C CA . ASN A 1 332 ? 0.813 -18.125 -26.781 1 95.94 332 ASN A CA 1
ATOM 2583 C C . ASN A 1 332 ? 2.334 -18.172 -26.891 1 95.94 332 ASN A C 1
ATOM 2585 O O . ASN A 1 332 ? 2.92 -19.25 -27.031 1 95.94 332 ASN A O 1
ATOM 2589 N N . ILE A 1 333 ? 2.949 -17.031 -26.859 1 96.12 333 ILE A N 1
ATOM 2590 C CA . ILE A 1 333 ? 4.406 -16.969 -26.891 1 96.12 333 ILE A CA 1
ATOM 2591 C C . ILE A 1 333 ? 4.969 -17.688 -25.672 1 96.12 333 ILE A C 1
ATOM 2593 O O . ILE A 1 333 ? 5.914 -18.484 -25.781 1 96.12 333 ILE A O 1
ATOM 2597 N N . LEU A 1 334 ? 4.41 -17.406 -24.531 1 96.44 334 LEU A N 1
ATOM 2598 C CA . LEU A 1 334 ? 4.836 -18.016 -23.281 1 96.44 334 LEU A CA 1
ATOM 2599 C C . LEU A 1 334 ? 4.703 -19.531 -23.359 1 96.44 334 LEU A C 1
ATOM 2601 O O . LEU A 1 334 ? 5.598 -20.266 -22.922 1 96.44 334 LEU A O 1
ATOM 2605 N N . ARG A 1 335 ? 3.68 -20.016 -23.906 1 96.31 335 ARG A N 1
ATOM 2606 C CA . ARG A 1 335 ? 3.447 -21.453 -24.031 1 96.31 335 ARG A CA 1
ATOM 2607 C C . ARG A 1 335 ? 4.496 -22.109 -24.938 1 96.31 335 ARG A C 1
ATOM 2609 O O . ARG A 1 335 ? 4.973 -23.203 -24.641 1 96.31 335 ARG A O 1
ATOM 2616 N N . ARG A 1 336 ? 4.812 -21.453 -26 1 97.25 336 ARG A N 1
ATOM 2617 C CA . ARG A 1 336 ? 5.832 -21.969 -26.906 1 97.25 336 ARG A CA 1
ATOM 2618 C C . ARG A 1 336 ? 7.188 -22.047 -26.203 1 97.25 336 ARG A C 1
ATOM 2620 O O . ARG A 1 336 ? 7.922 -23.031 -26.375 1 97.25 336 ARG A O 1
ATOM 2627 N N . ARG A 1 337 ? 7.469 -21 -25.484 1 98.06 337 ARG A N 1
ATOM 2628 C CA . ARG A 1 337 ? 8.727 -20.953 -24.75 1 98.06 337 ARG A CA 1
ATOM 2629 C C . ARG A 1 337 ? 8.789 -22.078 -23.719 1 98.06 337 ARG A C 1
ATOM 2631 O O . ARG A 1 337 ? 9.781 -22.812 -23.641 1 98.06 337 ARG A O 1
ATOM 2638 N N . ALA A 1 338 ? 7.73 -22.219 -22.969 1 98.31 338 ALA A N 1
ATOM 2639 C CA . ALA A 1 338 ? 7.672 -23.266 -21.953 1 98.31 338 ALA A CA 1
ATOM 2640 C C . ALA A 1 338 ? 7.75 -24.641 -22.594 1 98.31 338 ALA A C 1
ATOM 2642 O O . ALA A 1 338 ? 8.43 -25.531 -22.078 1 98.31 338 ALA A O 1
ATOM 2643 N N . ARG A 1 339 ? 7.066 -24.828 -23.656 1 98 339 ARG A N 1
ATOM 2644 C CA . ARG A 1 339 ? 7.086 -26.109 -24.359 1 98 339 ARG A CA 1
ATOM 2645 C C . ARG A 1 339 ? 8.5 -26.469 -24.812 1 98 339 ARG A C 1
ATOM 2647 O O . ARG A 1 339 ? 8.914 -27.609 -24.719 1 98 339 ARG A O 1
ATOM 2654 N N . ALA A 1 340 ? 9.172 -25.453 -25.328 1 98.5 340 ALA A N 1
ATOM 2655 C CA . ALA A 1 340 ? 10.555 -25.672 -25.766 1 98.5 340 ALA A CA 1
ATOM 2656 C C . ALA A 1 340 ? 11.406 -26.188 -24.594 1 98.5 340 ALA A C 1
ATOM 2658 O O . ALA A 1 340 ? 12.18 -27.125 -24.766 1 98.5 340 ALA A O 1
ATOM 2659 N N . PHE A 1 341 ? 11.305 -25.578 -23.484 1 98.75 341 PHE A N 1
ATOM 2660 C CA . PHE A 1 341 ? 12.055 -25.984 -22.297 1 98.75 341 PHE A CA 1
ATOM 2661 C C . PHE A 1 341 ? 11.664 -27.391 -21.875 1 98.75 341 PHE A C 1
ATOM 2663 O O . PHE A 1 341 ? 12.539 -28.234 -21.641 1 98.75 341 PHE A O 1
ATOM 2670 N N . VAL A 1 342 ? 10.375 -27.672 -21.734 1 98.62 342 VAL A N 1
ATOM 2671 C CA . VAL A 1 342 ? 9.852 -28.938 -21.219 1 98.62 342 VAL A CA 1
ATOM 2672 C C . VAL A 1 342 ? 10.242 -30.078 -22.156 1 98.62 342 VAL A C 1
ATOM 2674 O O . VAL A 1 342 ? 10.664 -31.156 -21.703 1 98.62 342 VAL A O 1
ATOM 2677 N N . GLU A 1 343 ? 10.109 -29.859 -23.453 1 98.44 343 GLU A N 1
ATOM 2678 C CA . GLU A 1 343 ? 10.469 -30.875 -24.438 1 98.44 343 GLU A CA 1
ATOM 2679 C C . GLU A 1 343 ? 11.945 -31.25 -24.328 1 98.44 343 GLU A C 1
ATOM 2681 O O . GLU A 1 343 ? 12.297 -32.438 -24.328 1 98.44 343 GLU A O 1
ATOM 2686 N N . GLU A 1 344 ? 12.758 -30.219 -24.266 1 98.56 344 GLU A N 1
ATOM 2687 C CA . GLU A 1 344 ? 14.188 -30.484 -24.156 1 98.56 344 GLU A CA 1
ATOM 2688 C C . GLU A 1 344 ? 14.531 -31.172 -22.844 1 98.56 344 GLU A C 1
ATOM 2690 O O . GLU A 1 344 ? 15.398 -32.031 -22.797 1 98.56 344 GLU A O 1
ATOM 2695 N N . ALA A 1 345 ? 13.961 -30.719 -21.766 1 98.75 345 ALA A N 1
ATOM 2696 C CA . ALA A 1 345 ? 14.18 -31.344 -20.453 1 98.75 345 ALA A CA 1
ATOM 2697 C C . ALA A 1 345 ? 13.852 -32.844 -20.5 1 98.75 345 ALA A C 1
ATOM 2699 O O . ALA A 1 345 ? 14.602 -33.656 -19.984 1 98.75 345 ALA A O 1
ATOM 2700 N N . GLN A 1 346 ? 12.75 -33.156 -21.094 1 98.12 346 GLN A N 1
ATOM 2701 C CA . GLN A 1 346 ? 12.32 -34.531 -21.219 1 98.12 346 GLN A CA 1
ATOM 2702 C C . GLN A 1 346 ? 13.305 -35.344 -22.062 1 98.12 346 GLN A C 1
ATOM 2704 O O . GLN A 1 346 ? 13.664 -36.469 -21.703 1 98.12 346 GLN A O 1
ATOM 2709 N N . LYS A 1 347 ? 13.695 -34.781 -23.094 1 98.25 347 LYS A N 1
ATOM 2710 C CA . LYS A 1 347 ? 14.602 -35.438 -24.031 1 98.25 347 LYS A CA 1
ATOM 2711 C C . LYS A 1 347 ? 15.898 -35.844 -23.344 1 98.25 347 LYS A C 1
ATOM 2713 O O . LYS A 1 347 ? 16.438 -36.938 -23.578 1 98.25 347 LYS A O 1
ATOM 2718 N N . ILE A 1 348 ? 16.359 -35 -22.469 1 98 348 ILE A N 1
ATOM 2719 C CA . ILE A 1 348 ? 17.703 -35.219 -21.938 1 98 348 ILE A CA 1
ATOM 2720 C C . ILE A 1 348 ? 17.609 -35.812 -20.516 1 98 348 ILE A C 1
ATOM 2722 O O . ILE A 1 348 ? 18.625 -36.094 -19.891 1 98 348 ILE A O 1
ATOM 2726 N N . GLY A 1 349 ? 16.391 -35.875 -19.969 1 97.44 349 GLY A N 1
ATOM 2727 C CA . GLY A 1 349 ? 16.172 -36.5 -18.672 1 97.44 349 GLY A CA 1
ATOM 2728 C C . GLY A 1 349 ? 16.344 -35.531 -17.516 1 97.44 349 GLY A C 1
ATOM 2729 O O . GLY A 1 349 ? 16.734 -35.938 -16.406 1 97.44 349 GLY A O 1
ATOM 2730 N N . LEU A 1 350 ? 16.203 -34.219 -17.75 1 98.31 350 LEU A N 1
ATOM 2731 C CA . LEU A 1 350 ? 16.156 -33.25 -16.656 1 98.31 350 LEU A CA 1
ATOM 2732 C C . LEU A 1 350 ? 14.82 -33.312 -15.922 1 98.31 350 LEU A C 1
ATOM 2734 O O . LEU A 1 350 ? 13.766 -33.062 -16.516 1 98.31 350 LEU A O 1
ATOM 2738 N N . GLU A 1 351 ? 14.898 -33.625 -14.703 1 97.31 351 GLU A N 1
ATOM 2739 C CA . GLU A 1 351 ? 13.672 -33.719 -13.914 1 97.31 351 GLU A CA 1
ATOM 2740 C C . GLU A 1 351 ? 13.109 -32.312 -13.617 1 97.31 351 GLU A C 1
ATOM 2742 O O . GLU A 1 351 ? 13.836 -31.438 -13.164 1 97.31 351 GLU A O 1
ATOM 2747 N N . ILE A 1 352 ? 11.875 -32.125 -13.891 1 98.25 352 ILE A N 1
ATOM 2748 C CA . ILE A 1 352 ? 11.148 -30.938 -13.492 1 98.25 352 ILE A CA 1
ATOM 2749 C C . ILE A 1 352 ? 9.867 -31.328 -12.758 1 98.25 352 ILE A C 1
ATOM 2751 O O . ILE A 1 352 ? 9.375 -32.438 -12.914 1 98.25 352 ILE A O 1
ATOM 2755 N N . VAL A 1 353 ? 9.367 -30.453 -11.914 1 97.88 353 VAL A N 1
ATOM 2756 C CA . VAL A 1 353 ? 8.07 -30.734 -11.305 1 97.88 353 VAL A CA 1
ATOM 2757 C C . VAL A 1 353 ? 6.965 -30.578 -12.344 1 97.88 353 VAL A C 1
ATOM 2759 O O . VAL A 1 353 ? 7.191 -30 -13.414 1 97.88 353 VAL A O 1
ATOM 2762 N N . THR A 1 354 ? 5.777 -31.141 -12.008 1 98.19 354 THR A N 1
ATOM 2763 C CA . THR A 1 354 ? 4.66 -31.031 -12.938 1 98.19 354 THR A CA 1
ATOM 2764 C C . THR A 1 354 ? 4.406 -29.578 -13.312 1 98.19 354 THR A C 1
ATOM 2766 O O . THR A 1 354 ? 4.207 -28.734 -12.445 1 98.19 354 THR A O 1
ATOM 2769 N N . TYR A 1 355 ? 4.5 -29.328 -14.594 1 98 355 TYR A N 1
ATOM 2770 C CA . TYR A 1 355 ? 4.25 -28 -15.156 1 98 355 TYR A CA 1
ATOM 2771 C C . TYR A 1 355 ? 3 -28.016 -16.031 1 98 355 TYR A C 1
ATOM 2773 O O . TYR A 1 355 ? 2.83 -28.891 -16.875 1 98 355 TYR A O 1
ATOM 2781 N N . CYS A 1 356 ? 2.053 -27.094 -15.758 1 97.12 356 CYS A N 1
ATOM 2782 C CA . CYS A 1 356 ? 0.838 -26.969 -16.562 1 97.12 356 CYS A CA 1
ATOM 2783 C C . CYS A 1 356 ? 0.882 -25.719 -17.422 1 97.12 356 CYS A C 1
ATOM 2785 O O . CYS A 1 356 ? 0.606 -25.797 -18.625 1 97.12 356 CYS A O 1
ATOM 2787 N N . ASP A 1 357 ? 1.19 -24.547 -16.797 1 95.06 357 ASP A N 1
ATOM 2788 C CA . ASP A 1 357 ? 1.214 -23.234 -17.438 1 95.06 357 ASP A CA 1
ATOM 2789 C C . ASP A 1 357 ? 1.896 -22.203 -16.531 1 95.06 357 ASP A C 1
ATOM 2791 O O . ASP A 1 357 ? 2.18 -22.469 -15.367 1 95.06 357 ASP A O 1
ATOM 2795 N N . GLY A 1 358 ? 2.125 -21.062 -17.234 1 94.69 358 GLY A N 1
ATOM 2796 C CA . GLY A 1 358 ? 2.482 -19.938 -16.406 1 94.69 358 GLY A CA 1
ATOM 2797 C C . GLY A 1 358 ? 3.902 -19.453 -16.625 1 94.69 358 GLY A C 1
ATOM 2798 O O . GLY A 1 358 ? 4.523 -19.781 -17.641 1 94.69 358 GLY A O 1
ATOM 2799 N N . PHE A 1 359 ? 4.324 -18.672 -15.648 1 97.19 359 PHE A N 1
ATOM 2800 C CA . PHE A 1 359 ? 5.52 -17.859 -15.828 1 97.19 359 PHE A CA 1
ATOM 2801 C C . PHE A 1 359 ? 6.77 -18.641 -15.438 1 97.19 359 PHE A C 1
ATOM 2803 O O . PHE A 1 359 ? 7.883 -18.266 -15.805 1 97.19 359 PHE A O 1
ATOM 2810 N N . PHE A 1 360 ? 6.562 -19.828 -14.742 1 97.69 360 PHE A N 1
ATOM 2811 C CA . PHE A 1 360 ? 7.73 -20.391 -14.086 1 97.69 360 PHE A CA 1
ATOM 2812 C C . PHE A 1 360 ? 7.738 -21.922 -14.211 1 97.69 360 PHE A C 1
ATOM 2814 O O . PHE A 1 360 ? 6.676 -22.547 -14.281 1 97.69 360 PHE A O 1
ATOM 2821 N N . ILE A 1 361 ? 8.898 -22.438 -14.273 1 98.44 361 ILE A N 1
ATOM 2822 C CA . ILE A 1 361 ? 9.18 -23.859 -14.211 1 98.44 361 ILE A CA 1
ATOM 2823 C C . ILE A 1 361 ? 10.156 -24.156 -13.078 1 98.44 361 ILE A C 1
ATOM 2825 O O . ILE A 1 361 ? 11.148 -23.438 -12.914 1 98.44 361 ILE A O 1
ATOM 2829 N N . SER A 1 362 ? 9.852 -25.156 -12.312 1 98.44 362 SER A N 1
ATOM 2830 C CA . SER A 1 362 ? 10.719 -25.469 -11.188 1 98.44 362 SER A CA 1
ATOM 2831 C C . SER A 1 362 ? 11.461 -26.781 -11.406 1 98.44 362 SER A C 1
ATOM 2833 O O . SER A 1 362 ? 10.875 -27.75 -11.875 1 98.44 362 SER A O 1
ATOM 2835 N N . ILE A 1 363 ? 12.758 -26.766 -11.086 1 98.62 363 ILE A N 1
ATOM 2836 C CA . ILE A 1 363 ? 13.656 -27.906 -11.227 1 98.62 363 ILE A CA 1
ATOM 2837 C C . ILE A 1 363 ? 14.164 -28.328 -9.852 1 98.62 363 ILE A C 1
ATOM 2839 O O . ILE A 1 363 ? 14.984 -27.641 -9.242 1 98.62 363 ILE A O 1
ATOM 2843 N N . PRO A 1 364 ? 13.641 -29.453 -9.359 1 97.69 364 PRO A N 1
ATOM 2844 C CA . PRO A 1 364 ? 14.141 -29.922 -8.062 1 97.69 364 PRO A CA 1
ATOM 2845 C C . PRO A 1 364 ? 15.625 -30.266 -8.094 1 97.69 364 PRO A C 1
ATOM 2847 O O . PRO A 1 364 ? 16.109 -30.812 -9.086 1 97.69 364 PRO A O 1
ATOM 2850 N N . CYS A 1 365 ? 16.344 -29.859 -7.09 1 97.38 365 CYS A N 1
ATOM 2851 C CA . CYS A 1 365 ? 17.734 -30.234 -6.918 1 97.38 365 CYS A CA 1
ATOM 2852 C C . CYS A 1 365 ? 18.172 -30.062 -5.469 1 97.38 365 CYS A C 1
ATOM 2854 O O . CYS A 1 365 ? 17.469 -29.438 -4.672 1 97.38 365 CYS A O 1
ATOM 2856 N N . ASP A 1 366 ? 19.312 -30.594 -5.047 1 96.31 366 ASP A N 1
ATOM 2857 C CA . ASP A 1 366 ? 19.734 -30.656 -3.652 1 96.31 366 ASP A CA 1
ATOM 2858 C C . ASP A 1 366 ? 20.531 -29.422 -3.264 1 96.31 366 ASP A C 1
ATOM 2860 O O . ASP A 1 366 ? 20.656 -29.094 -2.08 1 96.31 366 ASP A O 1
ATOM 2864 N N . LYS A 1 367 ? 21.266 -28.859 -4.219 1 95.75 367 LYS A N 1
ATOM 2865 C CA . LYS A 1 367 ? 22.141 -27.734 -3.93 1 95.75 367 LYS A CA 1
ATOM 2866 C C . LYS A 1 367 ? 21.828 -26.547 -4.848 1 95.75 367 LYS A C 1
ATOM 2868 O O . LYS A 1 367 ? 22.703 -26.078 -5.578 1 95.75 367 LYS A O 1
ATOM 2873 N N . PRO A 1 368 ? 20.594 -26.031 -4.668 1 96.12 368 PRO A N 1
ATOM 2874 C CA . PRO A 1 368 ? 20.141 -25.016 -5.625 1 96.12 368 PRO A CA 1
ATOM 2875 C C . PRO A 1 368 ? 21.062 -23.797 -5.66 1 96.12 368 PRO A C 1
ATOM 2877 O O . PRO A 1 368 ? 21.312 -23.234 -6.734 1 96.12 368 PRO A O 1
ATOM 2880 N N . ARG A 1 369 ? 21.547 -23.281 -4.551 1 93.38 369 ARG A N 1
ATOM 2881 C CA . ARG A 1 369 ? 22.391 -22.094 -4.504 1 93.38 369 ARG A CA 1
ATOM 2882 C C . ARG A 1 369 ? 23.703 -22.312 -5.238 1 93.38 369 ARG A C 1
ATOM 2884 O O . ARG A 1 369 ? 24.156 -21.453 -5.988 1 93.38 369 ARG A O 1
ATOM 2891 N N . GLU A 1 370 ? 24.312 -23.406 -4.965 1 96.25 370 GLU A N 1
ATOM 2892 C CA . GLU A 1 370 ? 25.578 -23.734 -5.621 1 96.25 370 GLU A CA 1
ATOM 2893 C C . GLU A 1 370 ? 25.391 -23.891 -7.129 1 96.25 370 GLU A C 1
ATOM 2895 O O . GLU A 1 370 ? 26.234 -23.422 -7.906 1 96.25 370 GLU A O 1
ATOM 2900 N N . ILE A 1 371 ? 24.359 -24.531 -7.445 1 97.06 371 ILE A N 1
ATOM 2901 C CA . ILE A 1 371 ? 24.078 -24.75 -8.859 1 97.06 371 ILE A CA 1
ATOM 2902 C C . ILE A 1 371 ? 23.828 -23.422 -9.555 1 97.06 371 ILE A C 1
ATOM 2904 O O . ILE A 1 371 ? 24.344 -23.172 -10.641 1 97.06 371 ILE A O 1
ATOM 2908 N N . SER A 1 372 ? 22.984 -22.578 -8.953 1 95.88 372 SER A N 1
ATOM 2909 C CA . SER A 1 372 ? 22.703 -21.25 -9.492 1 95.88 372 SER A CA 1
ATOM 2910 C C . SER A 1 372 ? 23.984 -20.438 -9.672 1 95.88 372 SER A C 1
ATOM 2912 O O . SER A 1 372 ? 24.172 -19.766 -10.688 1 95.88 372 SER A O 1
ATOM 2914 N N . ASN A 1 373 ? 24.891 -20.547 -8.719 1 94.44 373 ASN A N 1
ATOM 2915 C CA . ASN A 1 373 ? 26.156 -19.844 -8.805 1 94.44 373 ASN A CA 1
ATOM 2916 C C . ASN A 1 373 ? 27 -20.328 -9.984 1 94.44 373 ASN A C 1
ATOM 2918 O O . ASN A 1 373 ? 27.609 -19.531 -10.695 1 94.44 373 ASN A O 1
ATOM 2922 N N . LEU A 1 374 ? 27.031 -21.578 -10.102 1 96.44 374 LEU A N 1
ATOM 2923 C CA . LEU A 1 374 ? 27.781 -22.156 -11.211 1 96.44 374 LEU A CA 1
ATOM 2924 C C . LEU A 1 374 ? 27.203 -21.688 -12.547 1 96.44 374 LEU A C 1
ATOM 2926 O O . LEU A 1 374 ? 27.938 -21.375 -13.477 1 96.44 374 LEU A O 1
ATOM 2930 N N . LEU A 1 375 ? 25.938 -21.719 -12.656 1 97.19 375 LEU A N 1
ATOM 2931 C CA . LEU A 1 375 ? 25.266 -21.281 -13.875 1 97.19 375 LEU A CA 1
ATOM 2932 C C . LEU A 1 375 ? 25.562 -19.828 -14.172 1 97.19 375 LEU A C 1
ATOM 2934 O O . LEU A 1 375 ? 25.672 -19.422 -15.336 1 97.19 375 LEU A O 1
ATOM 2938 N N . MET A 1 376 ? 25.656 -19.031 -13.141 1 95.12 376 MET A N 1
ATOM 2939 C CA . MET A 1 376 ? 25.969 -17.625 -13.312 1 95.12 376 MET A CA 1
ATOM 2940 C C . MET A 1 376 ? 27.328 -17.422 -13.977 1 95.12 376 MET A C 1
ATOM 2942 O O . MET A 1 376 ? 27.5 -16.5 -14.766 1 95.12 376 MET A O 1
ATOM 2946 N N . GLU A 1 377 ? 28.219 -18.234 -13.688 1 94.44 377 GLU A N 1
ATOM 2947 C CA . GLU A 1 377 ? 29.531 -18.172 -14.32 1 94.44 377 GLU A CA 1
ATOM 2948 C C . GLU A 1 377 ? 29.438 -18.406 -15.828 1 94.44 377 GLU A C 1
ATOM 2950 O O . GLU A 1 377 ? 30.312 -17.984 -16.594 1 94.44 377 GLU A O 1
ATOM 2955 N N . LYS A 1 378 ? 28.422 -19.078 -16.141 1 95.12 378 LYS A N 1
ATOM 2956 C CA . LYS A 1 378 ? 28.188 -19.375 -17.562 1 95.12 378 LYS A CA 1
ATOM 2957 C C . LYS A 1 378 ? 27.188 -18.406 -18.172 1 95.12 378 LYS A C 1
ATOM 2959 O O . LYS A 1 378 ? 26.578 -18.688 -19.203 1 95.12 378 LYS A O 1
ATOM 2964 N N . ASN A 1 379 ? 26.828 -17.344 -17.484 1 96 379 ASN A N 1
ATOM 2965 C CA . ASN A 1 379 ? 25.969 -16.25 -17.922 1 96 379 ASN A CA 1
ATOM 2966 C C . ASN A 1 379 ? 24.5 -16.672 -17.969 1 96 379 ASN A C 1
ATOM 2968 O O . ASN A 1 379 ? 23.734 -16.172 -18.781 1 96 379 ASN A O 1
ATOM 2972 N N . MET A 1 380 ? 24.203 -17.688 -17.266 1 96.75 380 MET A N 1
ATOM 2973 C CA . MET A 1 380 ? 22.812 -18.078 -17.047 1 96.75 380 MET A CA 1
ATOM 2974 C C . MET A 1 380 ? 22.375 -17.766 -15.625 1 96.75 380 MET A C 1
ATOM 2976 O O . MET A 1 380 ? 23 -18.234 -14.664 1 96.75 380 MET A O 1
ATOM 2980 N N . PHE A 1 381 ? 21.312 -17.031 -15.547 1 95.94 381 PHE A N 1
ATOM 2981 C CA . PHE A 1 381 ? 20.844 -16.609 -14.234 1 95.94 381 PHE A CA 1
ATOM 2982 C C . PHE A 1 381 ? 19.5 -17.25 -13.914 1 95.94 381 PHE A C 1
ATOM 2984 O O . PHE A 1 381 ? 18.5 -17 -14.617 1 95.94 381 PHE A O 1
ATOM 2991 N N . VAL A 1 382 ? 19.5 -18.062 -12.922 1 95.19 382 VAL A N 1
ATOM 2992 C CA . VAL A 1 382 ? 18.312 -18.781 -12.461 1 95.19 382 VAL A CA 1
ATOM 2993 C C . VAL A 1 382 ? 18.156 -18.594 -10.953 1 95.19 382 VAL A C 1
ATOM 2995 O O . VAL A 1 382 ? 19.156 -18.5 -10.227 1 95.19 382 VAL A O 1
ATOM 2998 N N . VAL A 1 383 ? 16.922 -18.547 -10.5 1 93.19 383 VAL A N 1
ATOM 2999 C CA . VAL A 1 383 ? 16.672 -18.281 -9.094 1 93.19 383 VAL A CA 1
ATOM 3000 C C . VAL A 1 383 ? 16.75 -19.578 -8.297 1 93.19 383 VAL A C 1
ATOM 3002 O O . VAL A 1 383 ? 16.156 -20.594 -8.664 1 93.19 383 VAL A O 1
ATOM 3005 N N . ALA A 1 384 ? 17.547 -19.516 -7.172 1 93.12 384 ALA A N 1
ATOM 3006 C CA . ALA A 1 384 ? 17.625 -20.641 -6.238 1 93.12 384 ALA A CA 1
ATOM 3007 C C . ALA A 1 384 ? 16.516 -20.531 -5.184 1 93.12 384 ALA A C 1
ATOM 3009 O O . ALA A 1 384 ? 16.328 -19.484 -4.582 1 93.12 384 ALA A O 1
ATOM 3010 N N . LEU A 1 385 ? 15.766 -21.562 -5.051 1 91.75 385 LEU A N 1
ATOM 3011 C CA . LEU A 1 385 ? 14.758 -21.703 -4.004 1 91.75 385 LEU A CA 1
ATOM 3012 C C . LEU A 1 385 ? 15.188 -22.734 -2.973 1 91.75 385 LEU A C 1
ATOM 3014 O O . LEU A 1 385 ? 16.328 -23.203 -3.002 1 91.75 385 LEU A O 1
ATOM 3018 N N . GLY A 1 386 ? 14.328 -22.969 -2.049 1 87.06 386 GLY A N 1
ATOM 3019 C CA . GLY A 1 386 ? 14.648 -23.953 -1.027 1 87.06 386 GLY A CA 1
ATOM 3020 C C . GLY A 1 386 ? 14.742 -25.375 -1.569 1 87.06 386 GLY A C 1
ATOM 3021 O O . GLY A 1 386 ? 15.633 -26.125 -1.188 1 87.06 386 GLY A O 1
ATOM 3022 N N . LYS A 1 387 ? 13.883 -25.656 -2.553 1 94.19 387 LYS A N 1
ATOM 3023 C CA . LYS A 1 387 ? 13.742 -27.047 -3.012 1 94.19 387 LYS A CA 1
ATOM 3024 C C . LYS A 1 387 ? 14.352 -27.219 -4.402 1 94.19 387 LYS A C 1
ATOM 3026 O O . LYS A 1 387 ? 14.367 -28.328 -4.934 1 94.19 387 LYS A O 1
ATOM 3031 N N . GLY A 1 388 ? 14.867 -26.188 -4.902 1 96.62 388 GLY A N 1
ATOM 3032 C CA . GLY A 1 388 ? 15.391 -26.297 -6.254 1 96.62 388 GLY A CA 1
ATOM 3033 C C . GLY A 1 388 ? 15.57 -24.953 -6.926 1 96.62 388 GLY A C 1
ATOM 3034 O O . GLY A 1 388 ? 15.961 -23.969 -6.281 1 96.62 388 GLY A O 1
ATOM 3035 N N . LEU A 1 389 ? 15.43 -24.984 -8.273 1 96.94 389 LEU A N 1
ATOM 3036 C CA . LEU A 1 389 ? 15.609 -23.797 -9.102 1 96.94 389 LEU A CA 1
ATOM 3037 C C . LEU A 1 389 ? 14.281 -23.359 -9.719 1 96.94 389 LEU A C 1
ATOM 3039 O O . LEU A 1 389 ? 13.414 -24.188 -9.984 1 96.94 389 LEU A O 1
ATOM 3043 N N . ARG A 1 390 ? 14.148 -22.109 -9.883 1 96.94 390 ARG A N 1
ATOM 3044 C CA . ARG A 1 390 ? 13.023 -21.562 -10.625 1 96.94 390 ARG A CA 1
ATOM 3045 C C . ARG A 1 390 ? 13.492 -20.922 -11.922 1 96.94 390 ARG A C 1
ATOM 3047 O O . ARG A 1 390 ? 14.289 -19.984 -11.906 1 96.94 390 ARG A O 1
ATOM 3054 N N . PHE A 1 391 ? 13.07 -21.453 -12.992 1 97.56 391 PHE A N 1
ATOM 3055 C CA . PHE A 1 391 ? 13.336 -20.906 -14.32 1 97.56 391 PHE A CA 1
ATOM 3056 C C . PHE A 1 391 ? 12.117 -20.156 -14.852 1 97.56 391 PHE A C 1
ATOM 3058 O O . PHE A 1 391 ? 11.008 -20.688 -14.859 1 97.56 391 PHE A O 1
ATOM 3065 N N . ALA A 1 392 ? 12.305 -18.969 -15.344 1 96.94 392 ALA A N 1
ATOM 3066 C CA . ALA A 1 392 ? 11.203 -18.125 -15.805 1 96.94 392 ALA A CA 1
ATOM 3067 C C . ALA A 1 392 ? 11.156 -18.062 -17.328 1 96.94 392 ALA A C 1
ATOM 3069 O O . ALA A 1 392 ? 11.719 -17.156 -17.938 1 96.94 392 ALA A O 1
ATOM 3070 N N . PRO A 1 393 ? 10.398 -18.938 -17.938 1 97.56 393 PRO A N 1
ATOM 3071 C CA . PRO A 1 393 ? 10.258 -18.844 -19.391 1 97.56 393 PRO A CA 1
ATOM 3072 C C . PRO A 1 393 ? 9.617 -17.531 -19.844 1 97.56 393 PRO A C 1
ATOM 3074 O O . PRO A 1 393 ? 9.742 -17.156 -21.016 1 97.56 393 PRO A O 1
ATOM 3077 N N . CYS A 1 394 ? 8.914 -16.844 -18.938 1 96.88 394 CYS A N 1
ATOM 3078 C CA . CYS A 1 394 ? 8.266 -15.578 -19.281 1 96.88 394 CYS A CA 1
ATOM 3079 C C . CYS A 1 394 ? 9.297 -14.523 -19.656 1 96.88 394 CYS A C 1
ATOM 3081 O O . CYS A 1 394 ? 8.969 -13.547 -20.328 1 96.88 394 CYS A O 1
ATOM 3083 N N . ALA A 1 395 ? 10.578 -14.75 -19.297 1 95.19 395 ALA A N 1
ATOM 3084 C CA . ALA A 1 395 ? 11.602 -13.719 -19.469 1 95.19 395 ALA A CA 1
ATOM 3085 C C . ALA A 1 395 ? 12.664 -14.172 -20.469 1 95.19 395 ALA A C 1
ATOM 3087 O O . ALA A 1 395 ? 13.641 -13.461 -20.703 1 95.19 395 ALA A O 1
ATOM 3088 N N . VAL A 1 396 ? 12.523 -15.328 -21.031 1 96 396 VAL A N 1
ATOM 3089 C CA . VAL A 1 396 ? 13.57 -15.938 -21.844 1 96 396 VAL A CA 1
ATOM 3090 C C . VAL A 1 396 ? 13.008 -16.281 -23.219 1 96 396 VAL A C 1
ATOM 3092 O O . VAL A 1 396 ? 11.891 -16.781 -23.344 1 96 396 VAL A O 1
ATOM 3095 N N . SER A 1 397 ? 13.789 -16 -24.281 1 95.94 397 SER A N 1
ATOM 3096 C CA . SER A 1 397 ? 13.352 -16.328 -25.625 1 95.94 397 SER A CA 1
ATOM 3097 C C . SER A 1 397 ? 13.188 -17.828 -25.812 1 95.94 397 SER A C 1
ATOM 3099 O O . SER A 1 397 ? 13.734 -18.625 -25.047 1 95.94 397 SER A O 1
ATOM 3101 N N . GLU A 1 398 ? 12.422 -18.203 -26.844 1 96.38 398 GLU A N 1
ATOM 3102 C CA . GLU A 1 398 ? 12.172 -19.609 -27.125 1 96.38 398 GLU A CA 1
ATOM 3103 C C . GLU A 1 398 ? 13.477 -20.375 -27.359 1 96.38 398 GLU A C 1
ATOM 3105 O O . GLU A 1 398 ? 13.648 -21.484 -26.859 1 96.38 398 GLU A O 1
ATOM 3110 N N . GLU A 1 399 ? 14.375 -19.75 -28.141 1 96.31 399 GLU A N 1
ATOM 3111 C CA . GLU A 1 399 ? 15.672 -20.359 -28.438 1 96.31 399 GLU A CA 1
ATOM 3112 C C . GLU A 1 399 ? 16.453 -20.641 -27.156 1 96.31 399 GLU A C 1
ATOM 3114 O O . GLU A 1 399 ? 16.984 -21.734 -26.969 1 96.31 399 GLU A O 1
ATOM 3119 N N . LYS A 1 400 ? 16.484 -19.703 -26.312 1 96.88 400 LYS A N 1
ATOM 3120 C CA . LYS A 1 400 ? 17.219 -19.844 -25.062 1 96.88 400 LYS A CA 1
ATOM 3121 C C . LYS A 1 400 ? 16.516 -20.844 -24.125 1 96.88 400 LYS A C 1
ATOM 3123 O O . LYS A 1 400 ? 17.172 -21.562 -23.375 1 96.88 400 LYS A O 1
ATOM 3128 N N . CYS A 1 401 ? 15.211 -20.859 -24.156 1 97.88 401 CYS A N 1
ATOM 3129 C CA . CYS A 1 401 ? 14.469 -21.859 -23.391 1 97.88 401 CYS A CA 1
ATOM 3130 C C . CYS A 1 401 ? 14.852 -23.281 -23.828 1 97.88 401 CYS A C 1
ATOM 3132 O O . CYS A 1 401 ? 14.922 -24.188 -23 1 97.88 401 CYS A O 1
ATOM 3134 N N . ARG A 1 402 ? 15.07 -23.438 -25.078 1 97.56 402 ARG A N 1
ATOM 3135 C CA . ARG A 1 402 ? 15.43 -24.75 -25.609 1 97.56 402 ARG A CA 1
ATOM 3136 C C . ARG A 1 402 ? 16.828 -25.156 -25.156 1 97.56 402 ARG A C 1
ATOM 3138 O O . ARG A 1 402 ? 17.109 -26.344 -24.969 1 97.56 402 ARG A O 1
ATOM 3145 N N . ARG A 1 403 ? 17.672 -24.219 -24.969 1 97.12 403 ARG A N 1
ATOM 3146 C CA . ARG A 1 403 ? 19.078 -24.469 -24.625 1 97.12 403 ARG A CA 1
ATOM 3147 C C . ARG A 1 403 ? 19.25 -24.641 -23.125 1 97.12 403 ARG A C 1
ATOM 3149 O O . ARG A 1 403 ? 20.203 -25.281 -22.672 1 97.12 403 ARG A O 1
ATOM 3156 N N . SER A 1 404 ? 18.391 -24.125 -22.359 1 98.38 404 SER A N 1
ATOM 3157 C CA . SER A 1 404 ? 18.562 -23.938 -20.922 1 98.38 404 SER A CA 1
ATOM 3158 C C . SER A 1 404 ? 18.594 -25.281 -20.188 1 98.38 404 SER A C 1
ATOM 3160 O O . SER A 1 404 ? 19.406 -25.484 -19.281 1 98.38 404 SER A O 1
ATOM 3162 N N . PRO A 1 405 ? 17.75 -26.219 -20.594 1 98.62 405 PRO A N 1
ATOM 3163 C CA . PRO A 1 405 ? 17.734 -27.484 -19.844 1 98.62 405 PRO A CA 1
ATOM 3164 C C . PRO A 1 405 ? 19.094 -28.172 -19.812 1 98.62 405 PRO A C 1
ATOM 3166 O O . PRO A 1 405 ? 19.5 -28.688 -18.766 1 98.62 405 PRO A O 1
ATOM 3169 N N . GLN A 1 406 ? 19.828 -28.203 -20.922 1 98.25 406 GLN A N 1
ATOM 3170 C CA . GLN A 1 406 ? 21.125 -28.859 -20.969 1 98.25 406 GLN A CA 1
ATOM 3171 C C . GLN A 1 406 ? 22.125 -28.156 -20.031 1 98.25 406 GLN A C 1
ATOM 3173 O O . GLN A 1 406 ? 22.891 -28.812 -19.344 1 98.25 406 GLN A O 1
ATOM 3178 N N . LEU A 1 407 ? 22.094 -26.844 -20.062 1 98.06 407 LEU A N 1
ATOM 3179 C CA . LEU A 1 407 ? 22.969 -26.062 -19.188 1 98.06 407 LEU A CA 1
ATOM 3180 C C . LEU A 1 407 ? 22.688 -26.375 -17.719 1 98.06 407 LEU A C 1
ATOM 3182 O O . LEU A 1 407 ? 23.625 -26.547 -16.938 1 98.06 407 LEU A O 1
ATOM 3186 N N . ILE A 1 408 ? 21.438 -26.5 -17.375 1 98.56 408 ILE A N 1
ATOM 3187 C CA . ILE A 1 408 ? 21.016 -26.734 -16 1 98.56 408 ILE A CA 1
ATOM 3188 C C . ILE A 1 408 ? 21.406 -28.156 -15.594 1 98.56 408 ILE A C 1
ATOM 3190 O O . ILE A 1 408 ? 21.953 -28.375 -14.508 1 98.56 408 ILE A O 1
ATOM 3194 N N . LEU A 1 409 ? 21.141 -29.109 -16.469 1 98.31 409 LEU A N 1
ATOM 3195 C CA . LEU A 1 409 ? 21.469 -30.484 -16.172 1 98.31 409 LEU A CA 1
ATOM 3196 C C . LEU A 1 409 ? 22.969 -30.656 -15.953 1 98.31 409 LEU A C 1
ATOM 3198 O O . LEU A 1 409 ? 23.406 -31.344 -15.023 1 98.31 409 LEU A O 1
ATOM 3202 N N . ASP A 1 410 ? 23.797 -30.031 -16.828 1 98.06 410 ASP A N 1
ATOM 3203 C CA . ASP A 1 410 ? 25.25 -30.094 -16.703 1 98.06 410 ASP A CA 1
ATOM 3204 C C . ASP A 1 410 ? 25.703 -29.516 -15.367 1 98.06 410 ASP A C 1
ATOM 3206 O O . ASP A 1 410 ? 26.609 -30.062 -14.727 1 98.06 410 ASP A O 1
ATOM 3210 N N . ALA A 1 411 ? 25.094 -28.438 -14.977 1 98.12 411 ALA A N 1
ATOM 3211 C CA . ALA A 1 411 ? 25.453 -27.797 -13.711 1 98.12 411 ALA A CA 1
ATOM 3212 C C . ALA A 1 411 ? 25.062 -28.672 -12.531 1 98.12 411 ALA A C 1
ATOM 3214 O O . ALA A 1 411 ? 25.812 -28.766 -11.547 1 98.12 411 ALA A O 1
ATOM 3215 N N . ILE A 1 412 ? 23.859 -29.281 -12.602 1 98.12 412 ILE A N 1
ATOM 3216 C CA . ILE A 1 412 ? 23.406 -30.172 -11.539 1 98.12 412 ILE A CA 1
ATOM 3217 C C . ILE A 1 412 ? 24.391 -31.344 -11.406 1 98.12 412 ILE A C 1
ATOM 3219 O O . ILE A 1 412 ? 24.812 -31.688 -10.297 1 98.12 412 ILE A O 1
ATOM 3223 N N . LYS A 1 413 ? 24.781 -31.922 -12.516 1 97.69 413 LYS A N 1
ATOM 3224 C CA . LYS A 1 413 ? 25.703 -33.031 -12.516 1 97.69 413 LYS A CA 1
ATOM 3225 C C . LYS A 1 413 ? 27.062 -32.625 -11.961 1 97.69 413 LYS A C 1
ATOM 3227 O O . LYS A 1 413 ? 27.703 -33.375 -11.219 1 97.69 413 LYS A O 1
ATOM 3232 N N . ALA A 1 414 ? 27.484 -31.5 -12.297 1 97.38 414 ALA A N 1
ATOM 3233 C CA . ALA A 1 414 ? 28.797 -31.016 -11.852 1 97.38 414 ALA A CA 1
ATOM 3234 C C . ALA A 1 414 ? 28.812 -30.812 -10.344 1 97.38 414 ALA A C 1
ATOM 3236 O O . ALA A 1 414 ? 29.828 -31.047 -9.688 1 97.38 414 ALA A O 1
ATOM 3237 N N . VAL A 1 415 ? 27.766 -30.328 -9.773 1 97.12 415 VAL A N 1
ATOM 3238 C CA . VAL A 1 415 ? 27.703 -29.953 -8.367 1 97.12 415 VAL A CA 1
ATOM 3239 C C . VAL A 1 415 ? 27.328 -31.156 -7.52 1 97.12 415 VAL A C 1
ATOM 3241 O O . VAL A 1 415 ? 27.859 -31.359 -6.434 1 97.12 415 VAL A O 1
ATOM 3244 N N . GLU A 1 416 ? 26.391 -31.969 -7.996 1 95.06 416 GLU A N 1
ATOM 3245 C CA . GLU A 1 416 ? 25.828 -33.031 -7.168 1 95.06 416 GLU A CA 1
ATOM 3246 C C . GLU A 1 416 ? 26.438 -34.375 -7.52 1 95.06 416 GLU A C 1
ATOM 3248 O O . GLU A 1 416 ? 26.25 -35.344 -6.789 1 95.06 416 GLU A O 1
ATOM 3253 N N . GLY A 1 417 ? 27.312 -34.531 -8.445 1 87.31 417 GLY A N 1
ATOM 3254 C CA . GLY A 1 417 ? 28 -35.75 -8.789 1 87.31 417 GLY A CA 1
ATOM 3255 C C . GLY A 1 417 ? 27.078 -36.812 -9.383 1 87.31 417 GLY A C 1
ATOM 3256 O O . GLY A 1 417 ? 27.375 -38 -9.312 1 87.31 417 GLY A O 1
ATOM 3257 N N . CYS A 1 418 ? 26 -36.5 -9.867 1 68.75 418 CYS A N 1
ATOM 3258 C CA . CYS A 1 418 ? 25.141 -37.562 -10.375 1 68.75 418 CYS A CA 1
ATOM 3259 C C . CYS A 1 418 ? 25 -37.469 -11.891 1 68.75 418 CYS A C 1
ATOM 3261 O O . CYS A 1 418 ? 25.172 -36.375 -12.469 1 68.75 418 CYS A O 1
ATOM 3263 N N . MET B 1 1 ? -22.766 -6.629 21.297 1 54.56 1 MET B N 1
ATOM 3264 C CA . MET B 1 1 ? -21.844 -6.27 20.219 1 54.56 1 MET B CA 1
ATOM 3265 C C . MET B 1 1 ? -21.797 -7.355 19.156 1 54.56 1 MET B C 1
ATOM 3267 O O . MET B 1 1 ? -21.734 -8.547 19.469 1 54.56 1 MET B O 1
ATOM 3271 N N . LYS B 1 2 ? -22.016 -7.051 17.891 1 76.5 2 LYS B N 1
ATOM 3272 C CA . LYS B 1 2 ? -22.047 -8.047 16.828 1 76.5 2 LYS B CA 1
ATOM 3273 C C . LYS B 1 2 ? -20.781 -8.898 16.828 1 76.5 2 LYS B C 1
ATOM 3275 O O . LYS B 1 2 ? -19.688 -8.383 17.031 1 76.5 2 LYS B O 1
ATOM 3280 N N . LYS B 1 3 ? -21.031 -10.156 16.844 1 89.12 3 LYS B N 1
ATOM 3281 C CA . LYS B 1 3 ? -19.922 -11.109 16.859 1 89.12 3 LYS B CA 1
ATOM 3282 C C . LYS B 1 3 ? -19.359 -11.312 15.445 1 89.12 3 LYS B C 1
ATOM 3284 O O . LYS B 1 3 ? -20.125 -11.367 14.477 1 89.12 3 LYS B O 1
ATOM 3289 N N . ALA B 1 4 ? -18.031 -11.438 15.383 1 93.5 4 ALA B N 1
ATOM 3290 C CA . ALA B 1 4 ? -17.375 -11.695 14.102 1 93.5 4 ALA B CA 1
ATOM 3291 C C . ALA B 1 4 ? -17.844 -13.016 13.5 1 93.5 4 ALA B C 1
ATOM 3293 O O . ALA B 1 4 ? -17.969 -14.016 14.219 1 93.5 4 ALA B O 1
ATOM 3294 N N . GLU B 1 5 ? -18.172 -12.992 12.289 1 95.31 5 GLU B N 1
ATOM 3295 C CA . GLU B 1 5 ? -18.578 -14.211 11.594 1 95.31 5 GLU B CA 1
ATOM 3296 C C . GLU B 1 5 ? -17.359 -14.984 11.086 1 95.31 5 GLU B C 1
ATOM 3298 O O . GLU B 1 5 ? -17.156 -16.141 11.461 1 95.31 5 GLU B O 1
ATOM 3303 N N . MET B 1 6 ? -16.562 -14.344 10.273 1 98.31 6 MET B N 1
ATOM 3304 C CA . MET B 1 6 ? -15.43 -15.047 9.68 1 98.31 6 MET B CA 1
ATOM 3305 C C . MET B 1 6 ? -14.117 -14.328 9.992 1 98.31 6 MET B C 1
ATOM 3307 O O . MET B 1 6 ? -13.07 -14.961 10.109 1 98.31 6 MET B O 1
ATOM 3311 N N . VAL B 1 7 ? -14.133 -12.945 10.094 1 98.5 7 VAL B N 1
ATOM 3312 C CA . VAL B 1 7 ? -12.914 -12.219 10.43 1 98.5 7 VAL B CA 1
ATOM 3313 C C . VAL B 1 7 ? -12.547 -12.461 11.891 1 98.5 7 VAL B C 1
ATOM 3315 O O . VAL B 1 7 ? -13.375 -12.93 12.672 1 98.5 7 VAL B O 1
ATOM 3318 N N . ILE B 1 8 ? -11.312 -12.242 12.25 1 98.31 8 ILE B N 1
ATOM 3319 C CA . ILE B 1 8 ? -10.969 -12.266 13.664 1 98.31 8 ILE B CA 1
ATOM 3320 C C . ILE B 1 8 ? -11.633 -11.094 14.383 1 98.31 8 ILE B C 1
ATOM 3322 O O . ILE B 1 8 ? -12.016 -10.109 13.75 1 98.31 8 ILE B O 1
ATOM 3326 N N . GLU B 1 9 ? -11.656 -11.18 15.68 1 97 9 GLU B N 1
ATOM 3327 C CA . GLU B 1 9 ? -12.398 -10.195 16.469 1 97 9 GLU B CA 1
ATOM 3328 C C . GLU B 1 9 ? -11.805 -8.797 16.297 1 97 9 GLU B C 1
ATOM 3330 O O . GLU B 1 9 ? -12.539 -7.812 16.219 1 97 9 GLU B O 1
ATOM 3335 N N . THR B 1 10 ? -10.547 -8.672 16.219 1 96.44 10 THR B N 1
ATOM 3336 C CA . THR B 1 10 ? -9.891 -7.379 16.125 1 96.44 10 THR B CA 1
ATOM 3337 C C . THR B 1 10 ? -10.07 -6.77 14.734 1 96.44 10 THR B C 1
ATOM 3339 O O . THR B 1 10 ? -9.742 -5.605 14.516 1 96.44 10 THR B O 1
ATOM 3342 N N . SER B 1 11 ? -10.648 -7.543 13.766 1 97.38 11 SER B N 1
ATOM 3343 C CA . SER B 1 11 ? -10.875 -7.051 12.406 1 97.38 11 SER B CA 1
ATOM 3344 C C . SER B 1 11 ? -12.359 -6.824 12.141 1 97.38 11 SER B C 1
ATOM 3346 O O . SER B 1 11 ? -12.758 -6.535 11.008 1 97.38 11 SER B O 1
ATOM 3348 N N . LEU B 1 12 ? -13.172 -7.105 13.18 1 97.25 12 LEU B N 1
ATOM 3349 C CA . LEU B 1 12 ? -14.578 -6.746 13.055 1 97.25 12 LEU B CA 1
ATOM 3350 C C . LEU B 1 12 ? -14.75 -5.234 13.008 1 97.25 12 LEU B C 1
ATOM 3352 O O . LEU B 1 12 ? -14.367 -4.527 13.938 1 97.25 12 LEU B O 1
ATOM 3356 N N . ARG B 1 13 ? -15.203 -4.75 11.883 1 95.06 13 ARG B N 1
ATOM 3357 C CA . ARG B 1 13 ? -15.32 -3.312 11.648 1 95.06 13 ARG B CA 1
ATOM 3358 C C . ARG B 1 13 ? -16.75 -2.928 11.305 1 95.06 13 ARG B C 1
ATOM 3360 O O . ARG B 1 13 ? -17.469 -3.691 10.648 1 95.06 13 ARG B O 1
ATOM 3367 N N . GLU B 1 14 ? -17.078 -1.809 11.758 1 87.62 14 GLU B N 1
ATOM 3368 C CA . GLU B 1 14 ? -18.375 -1.287 11.367 1 87.62 14 GLU B CA 1
ATOM 3369 C C . GLU B 1 14 ? -18.359 -0.751 9.938 1 87.62 14 GLU B C 1
ATOM 3371 O O . GLU B 1 14 ? -17.359 -0.152 9.516 1 87.62 14 GLU B O 1
ATOM 3376 N N . GLY B 1 15 ? -19.422 -1.215 9.312 1 81 15 GLY B N 1
ATOM 3377 C CA . GLY B 1 15 ? -19.547 -0.667 7.969 1 81 15 GLY B CA 1
ATOM 3378 C C . GLY B 1 15 ? -19.875 0.812 7.957 1 81 15 GLY B C 1
ATOM 3379 O O . GLY B 1 15 ? -20.312 1.363 8.969 1 81 15 GLY B O 1
ATOM 3380 N N . GLY B 1 16 ? -19.562 1.467 6.938 1 69.75 16 GLY B N 1
ATOM 3381 C CA . GLY B 1 16 ? -19.891 2.873 6.762 1 69.75 16 GLY B CA 1
ATOM 3382 C C . GLY B 1 16 ? -18.75 3.674 6.148 1 69.75 16 GLY B C 1
ATOM 3383 O O . GLY B 1 16 ? -17.625 3.188 6.055 1 69.75 16 GLY B O 1
ATOM 3384 N N . THR B 1 17 ? -19.281 4.613 5.48 1 60.47 17 THR B N 1
ATOM 3385 C CA . THR B 1 17 ? -18.297 5.488 4.844 1 60.47 17 THR B CA 1
ATOM 3386 C C . THR B 1 17 ? -17.641 6.41 5.871 1 60.47 17 THR B C 1
ATOM 3388 O O . THR B 1 17 ? -18.297 6.84 6.828 1 60.47 17 THR B O 1
ATOM 3391 N N . ASP B 1 18 ? -16.375 6.465 5.848 1 67.69 18 ASP B N 1
ATOM 3392 C CA . ASP B 1 18 ? -15.68 7.504 6.598 1 67.69 18 ASP B CA 1
ATOM 3393 C C . ASP B 1 18 ? -16.484 8.805 6.605 1 67.69 18 ASP B C 1
ATOM 3395 O O . ASP B 1 18 ? -17 9.234 5.57 1 67.69 18 ASP B O 1
ATOM 3399 N N . PRO B 1 19 ? -16.734 9.242 7.801 1 64 19 PRO B N 1
ATOM 3400 C CA . PRO B 1 19 ? -17.578 10.445 7.891 1 64 19 PRO B CA 1
ATOM 3401 C C . PRO B 1 19 ? -17.172 11.516 6.883 1 64 19 PRO B C 1
ATOM 3403 O O . PRO B 1 19 ? -18.047 12.203 6.332 1 64 19 PRO B O 1
ATOM 3406 N N . ILE B 1 20 ? -15.922 11.609 6.637 1 70.06 20 ILE B N 1
ATOM 3407 C CA . ILE B 1 20 ? -15.445 12.625 5.707 1 70.06 20 ILE B CA 1
ATOM 3408 C C . ILE B 1 20 ? -15.914 12.289 4.289 1 70.06 20 ILE B C 1
ATOM 3410 O O . ILE B 1 20 ? -16.453 13.156 3.586 1 70.06 20 ILE B O 1
ATOM 3414 N N . PHE B 1 21 ? -15.883 11.078 3.979 1 66.69 21 PHE B N 1
ATOM 3415 C CA . PHE B 1 21 ? -16.234 10.672 2.625 1 66.69 21 PHE B CA 1
ATOM 3416 C C . PHE B 1 21 ? -17.75 10.727 2.424 1 66.69 21 PHE B C 1
ATOM 3418 O O . PHE B 1 21 ? -18.219 11.039 1.33 1 66.69 21 PHE B O 1
ATOM 3425 N N . ARG B 1 22 ? -18.484 10.484 3.492 1 69.25 22 ARG B N 1
ATOM 3426 C CA . ARG B 1 22 ? -19.938 10.578 3.434 1 69.25 22 ARG B CA 1
ATOM 3427 C C . ARG B 1 22 ? -20.391 12.008 3.18 1 69.25 22 ARG B C 1
ATOM 3429 O O . ARG B 1 22 ? -21.219 12.258 2.312 1 69.25 22 ARG B O 1
ATOM 3436 N N . ILE B 1 23 ? -19.766 12.945 3.922 1 78.5 23 ILE B N 1
ATOM 3437 C CA . ILE B 1 23 ? -20.141 14.352 3.803 1 78.5 23 ILE B CA 1
ATOM 3438 C C . ILE B 1 23 ? -19.688 14.891 2.445 1 78.5 23 ILE B C 1
ATOM 3440 O O . ILE B 1 23 ? -20.422 15.656 1.809 1 78.5 23 ILE B O 1
ATOM 3444 N N . ALA B 1 24 ? -18.562 14.414 2.039 1 77.81 24 ALA B N 1
ATOM 3445 C CA . ALA B 1 24 ? -18.062 14.82 0.731 1 77.81 24 ALA B CA 1
ATOM 3446 C C . ALA B 1 24 ? -18.969 14.328 -0.386 1 77.81 24 ALA B C 1
ATOM 3448 O O . ALA B 1 24 ? -19.203 15.047 -1.365 1 77.81 24 ALA B O 1
ATOM 3449 N N . GLY B 1 25 ? -19.453 13.141 -0.227 1 76.62 25 GLY B N 1
ATOM 3450 C CA . GLY B 1 25 ? -20.391 12.602 -1.197 1 76.62 25 GLY B CA 1
ATOM 3451 C C . GLY B 1 25 ? -21.688 13.383 -1.271 1 76.62 25 GLY B C 1
ATOM 3452 O O . GLY B 1 25 ? -22.203 13.633 -2.361 1 76.62 25 GLY B O 1
ATOM 3453 N N . GLU B 1 26 ? -22.156 13.758 -0.144 1 83 26 GLU B N 1
ATOM 3454 C CA . GLU B 1 26 ? -23.375 14.562 -0.093 1 83 26 GLU B CA 1
ATOM 3455 C C . GLU B 1 26 ? -23.156 15.938 -0.713 1 83 26 GLU B C 1
ATOM 3457 O O . GLU B 1 26 ? -24.031 16.469 -1.396 1 83 26 GLU B O 1
ATOM 3462 N N . ALA B 1 27 ? -22.062 16.453 -0.414 1 88.75 27 ALA B N 1
ATOM 3463 C CA . ALA B 1 27 ? -21.703 17.75 -0.985 1 88.75 27 ALA B CA 1
ATOM 3464 C C . ALA B 1 27 ? -21.656 17.688 -2.508 1 88.75 27 ALA B C 1
ATOM 3466 O O . ALA B 1 27 ? -22.141 18.578 -3.193 1 88.75 27 ALA B O 1
ATOM 3467 N N . ALA B 1 28 ? -21.094 16.641 -3.01 1 81.62 28 ALA B N 1
ATOM 3468 C CA . ALA B 1 28 ? -20.984 16.453 -4.457 1 81.62 28 ALA B CA 1
ATOM 3469 C C . ALA B 1 28 ? -22.359 16.312 -5.094 1 81.62 28 ALA B C 1
ATOM 3471 O O . ALA B 1 28 ? -22.625 16.875 -6.16 1 81.62 28 ALA B O 1
ATOM 3472 N N . LYS B 1 29 ? -23.203 15.602 -4.508 1 85.94 29 LYS B N 1
ATOM 3473 C CA . LYS B 1 29 ? -24.578 15.422 -4.992 1 85.94 29 LYS B CA 1
ATOM 3474 C C . LYS B 1 29 ? -25.328 16.75 -5.02 1 85.94 29 LYS B C 1
ATOM 3476 O O . LYS B 1 29 ? -25.984 17.078 -6.008 1 85.94 29 LYS B O 1
ATOM 3481 N N . ARG B 1 30 ? -25.188 17.469 -3.896 1 91.88 30 ARG B N 1
ATOM 3482 C CA . ARG B 1 30 ? -25.844 18.75 -3.801 1 91.88 30 ARG B CA 1
ATOM 3483 C C . ARG B 1 30 ? -25.328 19.719 -4.855 1 91.88 30 ARG B C 1
ATOM 3485 O O . ARG B 1 30 ? -26.094 20.516 -5.41 1 91.88 30 ARG B O 1
ATOM 3492 N N . THR B 1 31 ? -24.078 19.656 -5.098 1 89.56 31 THR B N 1
ATOM 3493 C CA . THR B 1 31 ? -23.453 20.516 -6.098 1 89.56 31 THR B CA 1
ATOM 3494 C C . THR B 1 31 ? -24 20.203 -7.492 1 89.56 31 THR B C 1
ATOM 3496 O O . THR B 1 31 ? -24.219 21.109 -8.297 1 89.56 31 THR B O 1
ATOM 3499 N N . LYS B 1 32 ? -24.203 19 -7.812 1 86.12 32 LYS B N 1
ATOM 3500 C CA . LYS B 1 32 ? -24.797 18.594 -9.094 1 86.12 32 LYS B CA 1
ATOM 3501 C C . LYS B 1 32 ? -26.219 19.094 -9.227 1 86.12 32 LYS B C 1
ATOM 3503 O O . LYS B 1 32 ? -26.656 19.469 -10.312 1 86.12 32 LYS B O 1
ATOM 3508 N N . GLU B 1 33 ? -26.875 19.141 -8.117 1 92.69 33 GLU B N 1
ATOM 3509 C CA . GLU B 1 33 ? -28.297 19.5 -8.109 1 92.69 33 GLU B CA 1
ATOM 3510 C C . GLU B 1 33 ? -28.469 21.016 -8.188 1 92.69 33 GLU B C 1
ATOM 3512 O O . GLU B 1 33 ? -29.328 21.5 -8.922 1 92.69 33 GLU B O 1
ATOM 3517 N N . LEU B 1 34 ? -27.688 21.719 -7.422 1 94.19 34 LEU B N 1
ATOM 3518 C CA . LEU B 1 34 ? -27.953 23.141 -7.238 1 94.19 34 LEU B CA 1
ATOM 3519 C C . LEU B 1 34 ? -26.922 23.984 -7.98 1 94.19 34 LEU B C 1
ATOM 3521 O O . LEU B 1 34 ? -27.125 25.188 -8.188 1 94.19 34 LEU B O 1
ATOM 3525 N N . GLY B 1 35 ? -25.875 23.266 -8.344 1 89.62 35 GLY B N 1
ATOM 3526 C CA . GLY B 1 35 ? -24.766 24 -8.938 1 89.62 35 GLY B CA 1
ATOM 3527 C C . GLY B 1 35 ? -23.688 24.375 -7.934 1 89.62 35 GLY B C 1
ATOM 3528 O O . GLY B 1 35 ? -23.969 24.516 -6.742 1 89.62 35 GLY B O 1
ATOM 3529 N N . ALA B 1 36 ? -22.516 24.656 -8.43 1 87.31 36 ALA B N 1
ATOM 3530 C CA . ALA B 1 36 ? -21.344 24.906 -7.602 1 87.31 36 ALA B CA 1
ATOM 3531 C C . ALA B 1 36 ? -21.469 26.234 -6.852 1 87.31 36 ALA B C 1
ATOM 3533 O O . ALA B 1 36 ? -20.984 26.359 -5.73 1 87.31 36 ALA B O 1
ATOM 3534 N N . GLU B 1 37 ? -22.156 27.094 -7.395 1 88.69 37 GLU B N 1
ATOM 3535 C CA . GLU B 1 37 ? -22.266 28.422 -6.797 1 88.69 37 GLU B CA 1
ATOM 3536 C C . GLU B 1 37 ? -23.094 28.375 -5.516 1 88.69 37 GLU B C 1
ATOM 3538 O O . GLU B 1 37 ? -22.844 29.141 -4.582 1 88.69 37 GLU B O 1
ATOM 3543 N N . ALA B 1 38 ? -23.984 27.469 -5.461 1 92.31 38 ALA B N 1
ATOM 3544 C CA . ALA B 1 38 ? -24.938 27.422 -4.355 1 92.31 38 ALA B CA 1
ATOM 3545 C C . ALA B 1 38 ? -24.391 26.609 -3.191 1 92.31 38 ALA B C 1
ATOM 3547 O O . ALA B 1 38 ? -24.953 26.625 -2.096 1 92.31 38 ALA B O 1
ATOM 3548 N N . VAL B 1 39 ? -23.297 25.922 -3.428 1 95.19 39 VAL B N 1
ATOM 3549 C CA . VAL B 1 39 ? -22.828 24.953 -2.445 1 95.19 39 VAL B CA 1
ATOM 3550 C C . VAL B 1 39 ? -21.438 25.328 -1.97 1 95.19 39 VAL B C 1
ATOM 3552 O O . VAL B 1 39 ? -20.578 25.719 -2.773 1 95.19 39 VAL B O 1
ATOM 3555 N N . ILE B 1 40 ? -21.219 25.375 -0.661 1 96.12 40 ILE B N 1
ATOM 3556 C CA . ILE B 1 40 ? -19.891 25.469 -0.077 1 96.12 40 ILE B CA 1
ATOM 3557 C C . ILE B 1 40 ? -19.422 24.094 0.386 1 96.12 40 ILE B C 1
ATOM 3559 O O . ILE B 1 40 ? -19.891 23.578 1.4 1 96.12 40 ILE B O 1
ATOM 3563 N N . ASN B 1 41 ? -18.484 23.484 -0.389 1 94.31 41 ASN B N 1
ATOM 3564 C CA . ASN B 1 41 ? -17.922 22.188 -0.048 1 94.31 41 ASN B CA 1
ATOM 3565 C C . ASN B 1 41 ? -16.516 22.312 0.542 1 94.31 41 ASN B C 1
ATOM 3567 O O . ASN B 1 41 ? -15.531 22.328 -0.192 1 94.31 41 ASN B O 1
ATOM 3571 N N . SER B 1 42 ? -16.484 22.344 1.837 1 95.25 42 SER B N 1
ATOM 3572 C CA . SER B 1 42 ? -15.195 22.484 2.518 1 95.25 42 SER B CA 1
ATOM 3573 C C . SER B 1 42 ? -14.742 21.156 3.127 1 95.25 42 SER B C 1
ATOM 3575 O O . SER B 1 42 ? -14.078 21.141 4.164 1 95.25 42 SER B O 1
ATOM 3577 N N . THR B 1 43 ? -15.117 20.047 2.527 1 90.25 43 THR B N 1
ATOM 3578 C CA . THR B 1 43 ? -14.852 18.75 3.135 1 90.25 43 THR B CA 1
ATOM 3579 C C . THR B 1 43 ? -13.578 18.125 2.566 1 90.25 43 THR B C 1
ATOM 3581 O O . THR B 1 43 ? -12.945 17.297 3.211 1 90.25 43 THR B O 1
ATOM 3584 N N . ILE B 1 44 ? -13.242 18.547 1.418 1 82.19 44 ILE B N 1
ATOM 3585 C CA . ILE B 1 44 ? -12.242 17.844 0.637 1 82.19 44 ILE B CA 1
ATOM 3586 C C . ILE B 1 44 ? -10.844 18.344 1.014 1 82.19 44 ILE B C 1
ATOM 3588 O O . ILE B 1 44 ? -10.609 19.547 1.086 1 82.19 44 ILE B O 1
ATOM 3592 N N . GLY B 1 45 ? -9.922 17.484 1.321 1 89.19 45 GLY B N 1
ATOM 3593 C CA . GLY B 1 45 ? -8.531 17.844 1.576 1 89.19 45 GLY B CA 1
ATOM 3594 C C . GLY B 1 45 ? -7.672 17.812 0.329 1 89.19 45 GLY B C 1
ATOM 3595 O O . GLY B 1 45 ? -6.602 17.203 0.321 1 89.19 45 GLY B O 1
ATOM 3596 N N . ALA B 1 46 ? -8.172 18.297 -0.745 1 92.81 46 ALA B N 1
ATOM 3597 C CA . ALA B 1 46 ? -7.477 18.438 -2.02 1 92.81 46 ALA B CA 1
ATOM 3598 C C . ALA B 1 46 ? -7.637 19.828 -2.594 1 92.81 46 ALA B C 1
ATOM 3600 O O . ALA B 1 46 ? -8.656 20.484 -2.369 1 92.81 46 ALA B O 1
ATOM 3601 N N . LEU B 1 47 ? -6.668 20.266 -3.307 1 95.5 47 LEU B N 1
ATOM 3602 C CA . LEU B 1 47 ? -6.688 21.609 -3.887 1 95.5 47 LEU B CA 1
ATOM 3603 C C . LEU B 1 47 ? -7.688 21.688 -5.035 1 95.5 47 LEU B C 1
ATOM 3605 O O . LEU B 1 47 ? -7.574 20.938 -6.016 1 95.5 47 LEU B O 1
ATOM 3609 N N . MET B 1 48 ? -8.672 22.547 -4.828 1 94.19 48 MET B N 1
ATOM 3610 C CA . MET B 1 48 ? -9.648 22.812 -5.875 1 94.19 48 MET B CA 1
ATOM 3611 C C . MET B 1 48 ? -9.461 24.219 -6.445 1 94.19 48 MET B C 1
ATOM 3613 O O . MET B 1 48 ? -9.023 25.125 -5.734 1 94.19 48 MET B O 1
ATOM 3617 N N . ASP B 1 49 ? -9.766 24.359 -7.699 1 92.44 49 ASP B N 1
ATOM 3618 C CA . ASP B 1 49 ? -9.758 25.719 -8.227 1 92.44 49 ASP B CA 1
ATOM 3619 C C . ASP B 1 49 ? -11.07 26.438 -7.918 1 92.44 49 ASP B C 1
ATOM 3621 O O . ASP B 1 49 ? -11.914 25.906 -7.18 1 92.44 49 ASP B O 1
ATOM 3625 N N . ASP B 1 50 ? -11.211 27.594 -8.383 1 88.19 50 ASP B N 1
ATOM 3626 C CA . ASP B 1 50 ? -12.344 28.422 -7.984 1 88.19 50 ASP B CA 1
ATOM 3627 C C . ASP B 1 50 ? -13.641 27.922 -8.617 1 88.19 50 ASP B C 1
ATOM 3629 O O . ASP B 1 50 ? -14.734 28.312 -8.195 1 88.19 50 ASP B O 1
ATOM 3633 N N . ASN B 1 51 ? -13.523 27.078 -9.656 1 85.88 51 ASN B N 1
ATOM 3634 C CA . ASN B 1 51 ? -14.695 26.484 -10.289 1 85.88 51 ASN B CA 1
ATOM 3635 C C . ASN B 1 51 ? -15.102 25.172 -9.602 1 85.88 51 ASN B C 1
ATOM 3637 O O . ASN B 1 51 ? -16.125 24.578 -9.945 1 85.88 51 ASN B O 1
ATOM 3641 N N . GLY B 1 52 ? -14.312 24.797 -8.656 1 86.62 52 GLY B N 1
ATOM 3642 C CA . GLY B 1 52 ? -14.602 23.562 -7.938 1 86.62 52 GLY B CA 1
ATOM 3643 C C . GLY B 1 52 ? -13.969 22.328 -8.57 1 86.62 52 GLY B C 1
ATOM 3644 O O . GLY B 1 52 ? -14.281 21.203 -8.195 1 86.62 52 GLY B O 1
ATOM 3645 N N . ASP B 1 53 ? -13.062 22.547 -9.516 1 92.12 53 ASP B N 1
ATOM 3646 C CA . ASP B 1 53 ? -12.383 21.438 -10.172 1 92.12 53 ASP B CA 1
ATOM 3647 C C . ASP B 1 53 ? -11.062 21.125 -9.477 1 92.12 53 ASP B C 1
ATOM 3649 O O . ASP B 1 53 ? -10.367 22.016 -9 1 92.12 53 ASP B O 1
ATOM 3653 N N . LEU B 1 54 ? -10.758 19.859 -9.461 1 95.62 54 LEU B N 1
ATOM 3654 C CA . LEU B 1 54 ? -9.508 19.422 -8.852 1 95.62 54 LEU B CA 1
ATOM 3655 C C . LEU B 1 54 ? -8.305 20.016 -9.578 1 95.62 54 LEU B C 1
ATOM 3657 O O . LEU B 1 54 ? -8.203 19.906 -10.805 1 95.62 54 LEU B O 1
ATOM 3661 N N . VAL B 1 55 ? -7.422 20.641 -8.836 1 97.31 55 VAL B N 1
ATOM 3662 C CA . VAL B 1 55 ? -6.195 21.188 -9.391 1 97.31 55 VAL B CA 1
ATOM 3663 C C . VAL B 1 55 ? -5.215 20.062 -9.711 1 97.31 55 VAL B C 1
ATOM 3665 O O . VAL B 1 55 ? -4.992 19.172 -8.883 1 97.31 55 VAL B O 1
ATOM 3668 N N . THR B 1 56 ? -4.668 20.047 -10.898 1 98.25 56 THR B N 1
ATOM 3669 C CA . THR B 1 56 ? -3.615 19.125 -11.336 1 98.25 56 THR B CA 1
ATOM 3670 C C . THR B 1 56 ? -2.449 19.906 -11.945 1 98.25 56 THR B C 1
ATOM 3672 O O . THR B 1 56 ? -2.635 20.688 -12.875 1 98.25 56 THR B O 1
ATOM 3675 N N . PHE B 1 57 ? -1.262 19.766 -11.383 1 98.25 57 PHE B N 1
ATOM 3676 C CA . PHE B 1 57 ? -0.102 20.453 -11.93 1 98.25 57 PHE B CA 1
ATOM 3677 C C . PHE B 1 57 ? 0.224 19.938 -13.328 1 98.25 57 PHE B C 1
ATOM 3679 O O . PHE B 1 57 ? 0.443 18.734 -13.516 1 98.25 57 PHE B O 1
ATOM 3686 N N . LYS B 1 58 ? 0.307 20.828 -14.281 1 97.94 58 LYS B N 1
ATOM 3687 C CA . LYS B 1 58 ? 0.625 20.469 -15.664 1 97.94 58 LYS B CA 1
ATOM 3688 C C . LYS B 1 58 ? 1.99 19.797 -15.75 1 97.94 58 LYS B C 1
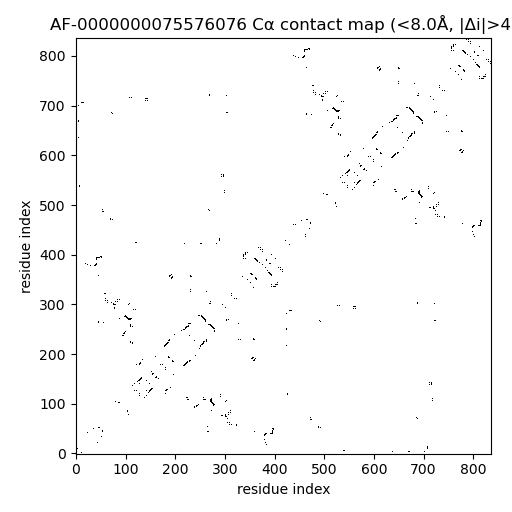ATOM 3690 O O . LYS B 1 58 ? 2.148 18.797 -16.453 1 97.94 58 LYS B O 1
ATOM 3695 N N . ALA B 1 59 ? 2.996 20.297 -15.055 1 98.25 59 ALA B N 1
ATOM 3696 C CA . ALA B 1 59 ? 4.352 19.766 -15.078 1 98.25 59 ALA B CA 1
ATOM 3697 C C . ALA B 1 59 ? 4.363 18.297 -14.625 1 98.25 59 ALA B C 1
ATOM 3699 O O . ALA B 1 59 ? 5.109 17.484 -15.164 1 98.25 59 ALA B O 1
ATOM 3700 N N . VAL B 1 60 ? 3.537 17.969 -13.68 1 98.62 60 VAL B N 1
ATOM 3701 C CA . VAL B 1 60 ? 3.504 16.641 -13.094 1 98.62 60 VAL B CA 1
ATOM 3702 C C . VAL B 1 60 ? 2.861 15.664 -14.086 1 98.62 60 VAL B C 1
ATOM 3704 O O . VAL B 1 60 ? 3.453 14.633 -14.422 1 98.62 60 VAL B O 1
ATOM 3707 N N . TYR B 1 61 ? 1.718 15.984 -14.602 1 98.69 61 TYR B N 1
ATOM 3708 C CA . TYR B 1 61 ? 0.949 15.008 -15.359 1 98.69 61 TYR B CA 1
ATOM 3709 C C . TYR B 1 61 ? 1.433 14.938 -16.812 1 98.69 61 TYR B C 1
ATOM 3711 O O . TYR B 1 61 ? 1.371 13.883 -17.438 1 98.69 61 TYR B O 1
ATOM 3719 N N . GLU B 1 62 ? 1.999 16.062 -17.359 1 98.56 62 GLU B N 1
ATOM 3720 C CA . GLU B 1 62 ? 2.67 15.953 -18.656 1 98.56 62 GLU B CA 1
ATOM 3721 C C . GLU B 1 62 ? 3.906 15.062 -18.562 1 98.56 62 GLU B C 1
ATOM 3723 O O . GLU B 1 62 ? 4.184 14.281 -19.469 1 98.56 62 GLU B O 1
ATOM 3728 N N . THR B 1 63 ? 4.637 15.227 -17.469 1 98.75 63 THR B N 1
ATOM 3729 C CA . THR B 1 63 ? 5.805 14.375 -17.266 1 98.75 63 THR B CA 1
ATOM 3730 C C . THR B 1 63 ? 5.395 12.906 -17.156 1 98.75 63 THR B C 1
ATOM 3732 O O . THR B 1 63 ? 5.973 12.039 -17.812 1 98.75 63 THR B O 1
ATOM 3735 N N . LEU B 1 64 ? 4.383 12.594 -16.328 1 98.75 64 LEU B N 1
ATOM 3736 C CA . LEU B 1 64 ? 3.91 11.227 -16.125 1 98.75 64 LEU B CA 1
ATOM 3737 C C . LEU B 1 64 ? 3.461 10.609 -17.453 1 98.75 64 LEU B C 1
ATOM 3739 O O . LEU B 1 64 ? 3.887 9.508 -17.797 1 98.75 64 LEU B O 1
ATOM 3743 N N . LYS B 1 65 ? 2.604 11.32 -18.172 1 98.62 65 LYS B N 1
ATOM 3744 C CA . LYS B 1 65 ? 2.02 10.805 -19.406 1 98.62 65 LYS B CA 1
ATOM 3745 C C . LYS B 1 65 ? 3.064 10.727 -20.516 1 98.62 65 LYS B C 1
ATOM 3747 O O . LYS B 1 65 ? 2.885 10 -21.5 1 98.62 65 LYS B O 1
ATOM 3752 N N . GLY B 1 66 ? 4.18 11.43 -20.344 1 98.56 66 GLY B N 1
ATOM 3753 C CA . GLY B 1 66 ? 5.25 11.43 -21.328 1 98.56 66 GLY B CA 1
ATOM 3754 C C . GLY B 1 66 ? 6.285 10.344 -21.078 1 98.56 66 GLY B C 1
ATOM 3755 O O . GLY B 1 66 ? 7.148 10.102 -21.922 1 98.56 66 GLY B O 1
ATOM 3756 N N . LEU B 1 67 ? 6.223 9.672 -20 1 98.62 67 LEU B N 1
ATOM 3757 C CA . LEU B 1 67 ? 7.172 8.609 -19.688 1 98.62 67 LEU B CA 1
ATOM 3758 C C . LEU B 1 67 ? 7.055 7.465 -20.688 1 98.62 67 LEU B C 1
ATOM 3760 O O . LEU B 1 67 ? 5.949 7.121 -21.125 1 98.62 67 LEU B O 1
ATOM 3764 N N . PRO B 1 68 ? 8.266 6.828 -20.984 1 98.25 68 PRO B N 1
ATOM 3765 C CA . PRO B 1 68 ? 8.156 5.543 -21.672 1 98.25 68 PRO B CA 1
ATOM 3766 C C . PRO B 1 68 ? 7.344 4.516 -20.891 1 98.25 68 PRO B C 1
ATOM 3768 O O . PRO B 1 68 ? 7.434 4.465 -19.656 1 98.25 68 PRO B O 1
ATOM 3771 N N . ASP B 1 69 ? 6.559 3.689 -21.625 1 98.31 69 ASP B N 1
ATOM 3772 C CA . ASP B 1 69 ? 5.656 2.736 -20.984 1 98.31 69 ASP B CA 1
ATOM 3773 C C . ASP B 1 69 ? 6.414 1.839 -20.016 1 98.31 69 ASP B C 1
ATOM 3775 O O . ASP B 1 69 ? 5.902 1.51 -18.938 1 98.31 69 ASP B O 1
ATOM 3779 N N . ASN B 1 70 ? 7.613 1.412 -20.375 1 97.25 70 ASN B N 1
ATOM 3780 C CA . ASN B 1 70 ? 8.367 0.477 -19.547 1 97.25 70 ASN B CA 1
ATOM 3781 C C . ASN B 1 70 ? 8.734 1.091 -18.203 1 97.25 70 ASN B C 1
ATOM 3783 O O . ASN B 1 70 ? 8.859 0.379 -17.203 1 97.25 70 ASN B O 1
ATOM 3787 N N . LEU B 1 71 ? 8.875 2.424 -18.094 1 97.69 71 LEU B N 1
ATOM 3788 C CA . LEU B 1 71 ? 9.211 3.09 -16.844 1 97.69 71 LEU B CA 1
ATOM 3789 C C . LEU B 1 71 ? 7.992 3.195 -15.938 1 97.69 71 LEU B C 1
ATOM 3791 O O . LEU B 1 71 ? 8.125 3.42 -14.734 1 97.69 71 LEU B O 1
ATOM 3795 N N . ILE B 1 72 ? 6.789 3.133 -16.5 1 98.38 72 ILE B N 1
ATOM 3796 C CA . ILE B 1 72 ? 5.555 3.088 -15.727 1 98.38 72 ILE B CA 1
ATOM 3797 C C . ILE B 1 72 ? 5.242 1.644 -15.336 1 98.38 72 ILE B C 1
ATOM 3799 O O . ILE B 1 72 ? 4.832 1.373 -14.211 1 98.38 72 ILE B O 1
ATOM 3803 N N . ALA B 1 73 ? 5.527 0.7 -16.25 1 97.88 73 ALA B N 1
ATOM 3804 C CA . ALA B 1 73 ? 5.082 -0.688 -16.156 1 97.88 73 ALA B CA 1
ATOM 3805 C C . ALA B 1 73 ? 5.973 -1.485 -15.195 1 97.88 73 ALA B C 1
ATOM 3807 O O . ALA B 1 73 ? 5.492 -2.367 -14.484 1 97.88 73 ALA B O 1
ATOM 3808 N N . ASP B 1 74 ? 7.227 -1.213 -15.133 1 94.81 74 ASP B N 1
ATOM 3809 C CA . ASP B 1 74 ? 8.203 -2.053 -14.453 1 94.81 74 ASP B CA 1
ATOM 3810 C C . ASP B 1 74 ? 8.016 -1.996 -12.938 1 94.81 74 ASP B C 1
ATOM 3812 O O . ASP B 1 74 ? 7.5 -1.01 -12.406 1 94.81 74 ASP B O 1
ATOM 3816 N N . TYR B 1 75 ? 8.477 -3.086 -12.273 1 92.06 75 TYR B N 1
ATOM 3817 C CA . TYR B 1 75 ? 8.547 -3.068 -10.812 1 92.06 75 TYR B CA 1
ATOM 3818 C C . TYR B 1 75 ? 9.492 -1.973 -10.328 1 92.06 75 TYR B C 1
ATOM 3820 O O . TYR B 1 75 ? 10.523 -1.715 -10.945 1 92.06 75 TYR B O 1
ATOM 3828 N N . SER B 1 76 ? 9.125 -1.37 -9.25 1 92.5 76 SER B N 1
ATOM 3829 C CA . SER B 1 76 ? 10.109 -0.581 -8.523 1 92.5 76 SER B CA 1
ATOM 3830 C C . SER B 1 76 ? 10.953 -1.461 -7.605 1 92.5 76 SER B C 1
ATOM 3832 O O . SER B 1 76 ? 10.594 -2.607 -7.332 1 92.5 76 SER B O 1
ATOM 3834 N N . GLY B 1 77 ? 12.133 -0.955 -7.258 1 90.5 77 GLY B N 1
ATOM 3835 C CA . GLY B 1 77 ? 12.789 -1.601 -6.133 1 90.5 77 GLY B CA 1
ATOM 3836 C C . GLY B 1 77 ? 11.938 -1.646 -4.883 1 90.5 77 GLY B C 1
ATOM 3837 O O . GLY B 1 77 ? 11.039 -0.817 -4.707 1 90.5 77 GLY B O 1
ATOM 3838 N N . LEU B 1 78 ? 12.242 -2.553 -3.986 1 93.44 78 LEU B N 1
ATOM 3839 C CA . LEU B 1 78 ? 11.453 -2.713 -2.771 1 93.44 78 LEU B CA 1
ATOM 3840 C C . LEU B 1 78 ? 11.422 -1.415 -1.971 1 93.44 78 LEU B C 1
ATOM 3842 O O . LEU B 1 78 ? 10.367 -1.012 -1.478 1 93.44 78 LEU B O 1
ATOM 3846 N N . ALA B 1 79 ? 12.578 -0.729 -1.857 1 96.25 79 ALA B N 1
ATOM 3847 C CA . ALA B 1 79 ? 12.656 0.543 -1.144 1 96.25 79 ALA B CA 1
ATOM 3848 C C . ALA B 1 79 ? 12.312 1.711 -2.062 1 96.25 79 ALA B C 1
ATOM 3850 O O . ALA B 1 79 ? 12.055 2.822 -1.596 1 96.25 79 ALA B O 1
ATOM 3851 N N . GLY B 1 80 ? 12.25 1.513 -3.34 1 95.81 80 GLY B N 1
ATOM 3852 C CA . GLY B 1 80 ? 12.25 2.52 -4.391 1 95.81 80 GLY B CA 1
ATOM 3853 C C . GLY B 1 80 ? 13.516 2.504 -5.23 1 95.81 80 GLY B C 1
ATOM 3854 O O . GLY B 1 80 ? 14.531 1.937 -4.824 1 95.81 80 GLY B O 1
ATOM 3855 N N . GLN B 1 81 ? 13.422 3.062 -6.406 1 94.38 81 GLN B N 1
ATOM 3856 C CA . GLN B 1 81 ? 14.609 3.15 -7.25 1 94.38 81 GLN B CA 1
ATOM 3857 C C . GLN B 1 81 ? 15.648 4.082 -6.637 1 94.38 81 GLN B C 1
ATOM 3859 O O . GLN B 1 81 ? 15.305 5.113 -6.055 1 94.38 81 GLN B O 1
ATOM 3864 N N . PRO B 1 82 ? 16.906 3.732 -6.871 1 94.19 82 PRO B N 1
ATOM 3865 C CA . PRO B 1 82 ? 17.984 4.52 -6.246 1 94.19 82 PRO B CA 1
ATOM 3866 C C . PRO B 1 82 ? 17.906 6 -6.602 1 94.19 82 PRO B C 1
ATOM 3868 O O . PRO B 1 82 ? 18.094 6.855 -5.734 1 94.19 82 PRO B O 1
ATOM 3871 N N . ASP B 1 83 ? 17.656 6.32 -7.891 1 97.38 83 ASP B N 1
ATOM 3872 C CA . ASP B 1 83 ? 17.578 7.719 -8.297 1 97.38 83 ASP B CA 1
ATOM 3873 C C . ASP B 1 83 ? 16.406 8.422 -7.625 1 97.38 83 ASP B C 1
ATOM 3875 O O . ASP B 1 83 ? 16.5 9.602 -7.277 1 97.38 83 ASP B O 1
ATOM 3879 N N . PHE B 1 84 ? 15.344 7.738 -7.441 1 98.44 84 PHE B N 1
ATOM 3880 C CA . PHE B 1 84 ? 14.219 8.312 -6.715 1 98.44 84 PHE B CA 1
ATOM 3881 C C . PHE B 1 84 ? 14.594 8.578 -5.262 1 98.44 84 PHE B C 1
ATOM 3883 O O . PHE B 1 84 ? 14.266 9.641 -4.715 1 98.44 84 PHE B O 1
ATOM 3890 N N . LEU B 1 85 ? 15.219 7.613 -4.617 1 98.38 85 LEU B N 1
ATOM 3891 C CA . LEU B 1 85 ? 15.578 7.758 -3.213 1 98.38 85 LEU B CA 1
ATOM 3892 C C . LEU B 1 85 ? 16.5 8.961 -3.01 1 98.38 85 LEU B C 1
ATOM 3894 O O . LEU B 1 85 ? 16.422 9.633 -1.982 1 98.38 85 LEU B O 1
ATOM 3898 N N . GLU B 1 86 ? 17.297 9.195 -3.992 1 98.25 86 GLU B N 1
ATOM 3899 C CA . GLU B 1 86 ? 18.156 10.383 -3.947 1 98.25 86 GLU B CA 1
ATOM 3900 C C . GLU B 1 86 ? 17.328 11.656 -4.102 1 98.25 86 GLU B C 1
ATOM 3902 O O . GLU B 1 86 ? 17.469 12.594 -3.312 1 98.25 86 GLU B O 1
ATOM 3907 N N . LYS B 1 87 ? 16.453 11.695 -5.051 1 98.56 87 LYS B N 1
ATOM 3908 C CA . LYS B 1 87 ? 15.727 12.914 -5.391 1 98.56 87 LYS B CA 1
ATOM 3909 C C . LYS B 1 87 ? 14.633 13.219 -4.367 1 98.56 87 LYS B C 1
ATOM 3911 O O . LYS B 1 87 ? 14.305 14.383 -4.129 1 98.56 87 LYS B O 1
ATOM 3916 N N . ILE B 1 88 ? 14.133 12.18 -3.744 1 98.62 88 ILE B N 1
ATOM 3917 C CA . ILE B 1 88 ? 13.086 12.406 -2.756 1 98.62 88 ILE B CA 1
ATOM 3918 C C . ILE B 1 88 ? 13.68 13.078 -1.521 1 98.62 88 ILE B C 1
ATOM 3920 O O . ILE B 1 88 ? 12.992 13.836 -0.827 1 98.62 88 ILE B O 1
ATOM 3924 N N . VAL B 1 89 ? 14.953 12.766 -1.18 1 98.69 89 VAL B N 1
ATOM 3925 C CA . VAL B 1 89 ? 15.664 13.469 -0.112 1 98.69 89 VAL B CA 1
ATOM 3926 C C . VAL B 1 89 ? 15.773 14.953 -0.445 1 98.69 89 VAL B C 1
ATOM 3928 O O . VAL B 1 89 ? 15.523 15.805 0.411 1 98.69 89 VAL B O 1
ATOM 3931 N N . GLU B 1 90 ? 16.078 15.227 -1.689 1 98.12 90 GLU B N 1
ATOM 3932 C CA . GLU B 1 90 ? 16.141 16.609 -2.145 1 98.12 90 GLU B CA 1
ATOM 3933 C C . GLU B 1 90 ? 14.781 17.281 -2.053 1 98.12 90 GLU B C 1
ATOM 3935 O O . GLU B 1 90 ? 14.68 18.438 -1.614 1 98.12 90 GLU B O 1
ATOM 3940 N N . ALA B 1 91 ? 13.789 16.594 -2.492 1 98.19 91 ALA B N 1
ATOM 3941 C CA . ALA B 1 91 ? 12.43 17.125 -2.48 1 98.19 91 ALA B CA 1
ATOM 3942 C C . ALA B 1 91 ? 11.969 17.422 -1.055 1 98.19 91 ALA B C 1
ATOM 3944 O O . ALA B 1 91 ? 11.266 18.406 -0.809 1 98.19 91 ALA B O 1
ATOM 3945 N N . CYS B 1 92 ? 12.375 16.578 -0.129 1 98.38 92 CYS B N 1
ATOM 3946 C CA . CYS B 1 92 ? 11.93 16.672 1.258 1 98.38 92 CYS B CA 1
ATOM 3947 C C . CYS B 1 92 ? 12.617 17.828 1.965 1 98.38 92 CYS B C 1
ATOM 3949 O O . CYS B 1 92 ? 11.961 18.672 2.576 1 98.38 92 CYS B O 1
ATOM 3951 N N . PHE B 1 93 ? 13.914 17.953 1.83 1 98.5 93 PHE B N 1
ATOM 3952 C CA . PHE B 1 93 ? 14.664 18.844 2.703 1 98.5 93 PHE B CA 1
ATOM 3953 C C . PHE B 1 93 ? 15.008 20.141 1.983 1 98.5 93 PHE B C 1
ATOM 3955 O O . PHE B 1 93 ? 15.266 21.172 2.623 1 98.5 93 PHE B O 1
ATOM 3962 N N . LYS B 1 94 ? 15.039 20.109 0.62 1 97.19 94 LYS B N 1
ATOM 3963 C CA . LYS B 1 94 ? 15.531 21.25 -0.15 1 97.19 94 LYS B CA 1
ATOM 3964 C C . LYS B 1 94 ? 16.859 21.75 0.41 1 97.19 94 LYS B C 1
ATOM 3966 O O . LYS B 1 94 ? 17.812 20.984 0.568 1 97.19 94 LYS B O 1
ATOM 3971 N N . ASP B 1 95 ? 16.938 23.062 0.699 1 96 95 ASP B N 1
ATOM 3972 C CA . ASP B 1 95 ? 18.188 23.656 1.164 1 96 95 ASP B CA 1
ATOM 3973 C C . ASP B 1 95 ? 18.328 23.547 2.682 1 96 95 ASP B C 1
ATOM 3975 O O . ASP B 1 95 ? 19.234 24.125 3.275 1 96 95 ASP B O 1
ATOM 3979 N N . TYR B 1 96 ? 17.5 22.797 3.311 1 98.06 96 TYR B N 1
ATOM 3980 C CA . TYR B 1 96 ? 17.5 22.734 4.77 1 98.06 96 TYR B CA 1
ATOM 3981 C C . TYR B 1 96 ? 17.75 21.297 5.242 1 98.06 96 TYR B C 1
ATOM 3983 O O . TYR B 1 96 ? 17.172 20.859 6.242 1 98.06 96 TYR B O 1
ATOM 3991 N N . LYS B 1 97 ? 18.516 20.547 4.496 1 96.88 97 LYS B N 1
ATOM 3992 C CA . LYS B 1 97 ? 18.891 19.172 4.855 1 96.88 97 LYS B CA 1
ATOM 3993 C C . LYS B 1 97 ? 19.625 19.141 6.191 1 96.88 97 LYS B C 1
ATOM 3995 O O . LYS B 1 97 ? 20.656 19.781 6.359 1 96.88 97 LYS B O 1
ATOM 4000 N N . PRO B 1 98 ? 19.094 18.438 7.125 1 97.81 98 PRO B N 1
ATOM 4001 C CA . PRO B 1 98 ? 19.766 18.328 8.422 1 97.81 98 PRO B CA 1
ATOM 4002 C C . PRO B 1 98 ? 21.047 17.5 8.344 1 97.81 98 PRO B C 1
ATOM 4004 O O . PRO B 1 98 ? 21.219 16.688 7.43 1 97.81 98 PRO B O 1
ATOM 4007 N N . GLU B 1 99 ? 21.938 17.719 9.367 1 96.81 99 GLU B N 1
ATOM 4008 C CA . GLU B 1 99 ? 23.125 16.875 9.492 1 96.81 99 GLU B CA 1
ATOM 4009 C C . GLU B 1 99 ? 22.766 15.523 10.102 1 96.81 99 GLU B C 1
ATOM 4011 O O . GLU B 1 99 ? 21.922 15.438 11 1 96.81 99 GLU B O 1
ATOM 4016 N N . GLY B 1 100 ? 23.359 14.484 9.625 1 97.81 100 GLY B N 1
ATOM 4017 C CA . GLY B 1 100 ? 23.141 13.125 10.102 1 97.81 100 GLY B CA 1
ATOM 4018 C C . GLY B 1 100 ? 23.172 12.094 8.984 1 97.81 100 GLY B C 1
ATOM 4019 O O . GLY B 1 100 ? 23.578 12.398 7.863 1 97.81 100 GLY B O 1
ATOM 4020 N N . HIS B 1 101 ? 22.953 10.883 9.352 1 98.5 101 HIS B N 1
ATOM 4021 C CA . HIS B 1 101 ? 22.844 9.797 8.375 1 98.5 101 HIS B CA 1
ATOM 4022 C C . HIS B 1 101 ? 21.422 9.656 7.855 1 98.5 101 HIS B C 1
ATOM 4024 O O . HIS B 1 101 ? 20.531 9.203 8.586 1 98.5 101 HIS B O 1
ATOM 4030 N N . ILE B 1 102 ? 21.219 10.023 6.59 1 98.69 102 ILE B N 1
ATOM 4031 C CA . ILE B 1 102 ? 19.875 10.109 6.02 1 98.69 102 ILE B CA 1
ATOM 4032 C C . ILE B 1 102 ? 19.625 8.914 5.102 1 98.69 102 ILE B C 1
ATOM 4034 O O . ILE B 1 102 ? 20.5 8.539 4.312 1 98.69 102 ILE B O 1
ATOM 4038 N N . ARG B 1 103 ? 18.516 8.242 5.297 1 98.62 103 ARG B N 1
ATOM 4039 C CA . ARG B 1 103 ? 18 7.215 4.402 1 98.62 103 ARG B CA 1
ATOM 4040 C C . ARG B 1 103 ? 16.531 7.469 4.078 1 98.62 103 ARG B C 1
ATOM 4042 O O . ARG B 1 103 ? 15.82 8.109 4.859 1 98.62 103 ARG B O 1
ATOM 4049 N N . ALA B 1 104 ? 16.125 7.078 2.916 1 98.81 104 ALA B N 1
ATOM 4050 C CA . ALA B 1 104 ? 14.734 7.184 2.494 1 98.81 104 ALA B CA 1
ATOM 4051 C C . ALA B 1 104 ? 14.211 5.844 1.991 1 98.81 104 ALA B C 1
ATOM 4053 O O . ALA B 1 104 ? 14.969 5.047 1.428 1 98.81 104 ALA B O 1
ATOM 4054 N N . VAL B 1 105 ? 12.984 5.582 2.221 1 98.75 105 VAL B N 1
ATOM 4055 C CA . VAL B 1 105 ? 12.25 4.453 1.652 1 98.75 105 VAL B CA 1
ATOM 4056 C C . VAL B 1 105 ? 10.914 4.934 1.093 1 98.75 105 VAL B C 1
ATOM 4058 O O . VAL B 1 105 ? 10.18 5.66 1.765 1 98.75 105 VAL B O 1
ATOM 4061 N N . ALA B 1 106 ? 10.609 4.551 -0.186 1 98.62 106 ALA B N 1
ATOM 4062 C CA . ALA B 1 106 ? 9.367 4.949 -0.832 1 98.62 106 ALA B CA 1
ATOM 4063 C C . ALA B 1 106 ? 8.164 4.297 -0.152 1 98.62 106 ALA B C 1
ATOM 4065 O O . ALA B 1 106 ? 8.219 3.127 0.231 1 98.62 106 ALA B O 1
ATOM 4066 N N . THR B 1 107 ? 7.102 5.023 0.01 1 98.56 107 THR B N 1
ATOM 4067 C CA . THR B 1 107 ? 5.871 4.527 0.623 1 98.56 107 THR B CA 1
ATOM 4068 C C . THR B 1 107 ? 4.648 5.02 -0.145 1 98.56 107 THR B C 1
ATOM 4070 O O . THR B 1 107 ? 4.734 5.988 -0.905 1 98.56 107 THR B O 1
ATOM 4073 N N . PRO B 1 108 ? 3.504 4.336 -0.033 1 97.81 108 PRO B N 1
ATOM 4074 C CA . PRO B 1 108 ? 2.273 4.867 -0.621 1 97.81 108 PRO B CA 1
ATOM 4075 C C . PRO B 1 108 ? 1.783 6.133 0.08 1 97.81 108 PRO B C 1
ATOM 4077 O O . PRO B 1 108 ? 0.85 6.078 0.884 1 97.81 108 PRO B O 1
ATOM 4080 N N . GLY B 1 109 ? 2.354 7.23 -0.319 1 96.25 109 GLY B N 1
ATOM 4081 C CA . GLY B 1 109 ? 2.02 8.508 0.301 1 96.25 109 GLY B CA 1
ATOM 4082 C C . GLY B 1 109 ? 2.48 8.602 1.742 1 96.25 109 GLY B C 1
ATOM 4083 O O . GLY B 1 109 ? 3.432 7.93 2.145 1 96.25 109 GLY B O 1
ATOM 4084 N N . GLY B 1 110 ? 1.876 9.578 2.416 1 96.56 110 GLY B N 1
ATOM 4085 C CA . GLY B 1 110 ? 2.191 9.781 3.82 1 96.56 110 GLY B CA 1
ATOM 4086 C C . GLY B 1 110 ? 1.656 8.68 4.719 1 96.56 110 GLY B C 1
ATOM 4087 O O . GLY B 1 110 ? 2.266 8.352 5.738 1 96.56 110 GLY B O 1
ATOM 4088 N N . THR B 1 111 ? 0.529 8.055 4.301 1 97.38 111 THR B N 1
ATOM 4089 C CA . THR B 1 111 ? -0.072 6.992 5.102 1 97.38 111 THR B CA 1
ATOM 4090 C C . THR B 1 111 ? 0.907 5.836 5.293 1 97.38 111 THR B C 1
ATOM 4092 O O . THR B 1 111 ? 1.07 5.332 6.406 1 97.38 111 THR B O 1
ATOM 4095 N N . GLY B 1 112 ? 1.554 5.445 4.176 1 98.5 112 GLY B N 1
ATOM 4096 C CA . GLY B 1 112 ? 2.539 4.383 4.293 1 98.5 112 GLY B CA 1
ATOM 4097 C C . GLY B 1 112 ? 3.693 4.734 5.211 1 98.5 112 GLY B C 1
ATOM 4098 O O . GLY B 1 112 ? 4.195 3.883 5.945 1 98.5 112 GLY B O 1
ATOM 4099 N N . ALA B 1 113 ? 4.152 5.961 5.145 1 98.88 113 ALA B N 1
ATOM 4100 C CA . ALA B 1 113 ? 5.242 6.43 5.996 1 98.88 113 ALA B CA 1
ATOM 4101 C C . ALA B 1 113 ? 4.855 6.363 7.473 1 98.88 113 ALA B C 1
ATOM 4103 O O . ALA B 1 113 ? 5.633 5.887 8.305 1 98.88 113 ALA B O 1
ATOM 4104 N N . VAL B 1 114 ? 3.658 6.824 7.785 1 98.88 114 VAL B N 1
ATOM 4105 C CA . VAL B 1 114 ? 3.156 6.809 9.156 1 98.88 114 VAL B CA 1
ATOM 4106 C C . VAL B 1 114 ? 3.025 5.367 9.641 1 98.88 114 VAL B C 1
ATOM 4108 O O . VAL B 1 114 ? 3.428 5.043 10.758 1 98.88 114 VAL B O 1
ATOM 4111 N N . ARG B 1 115 ? 2.482 4.531 8.82 1 98.88 115 ARG B N 1
ATOM 4112 C CA . ARG B 1 115 ? 2.336 3.119 9.172 1 98.88 115 ARG B CA 1
ATOM 4113 C C . ARG B 1 115 ? 3.682 2.502 9.531 1 98.88 115 ARG B C 1
ATOM 4115 O O . ARG B 1 115 ? 3.797 1.796 10.539 1 98.88 115 ARG B O 1
ATOM 4122 N N . HIS B 1 116 ? 4.691 2.705 8.664 1 98.88 116 HIS B N 1
ATOM 4123 C CA . HIS B 1 116 ? 6.016 2.146 8.922 1 98.88 116 HIS B CA 1
ATOM 4124 C C . HIS B 1 116 ? 6.59 2.67 10.227 1 98.88 116 HIS B C 1
ATOM 4126 O O . HIS B 1 116 ? 7.195 1.915 10.992 1 98.88 116 HIS B O 1
ATOM 4132 N N . ALA B 1 117 ? 6.422 3.975 10.477 1 98.94 117 ALA B N 1
ATOM 4133 C CA . ALA B 1 117 ? 6.891 4.527 11.742 1 98.94 117 ALA B CA 1
ATOM 4134 C C . ALA B 1 117 ? 6.219 3.84 12.93 1 98.94 117 ALA B C 1
ATOM 4136 O O . ALA B 1 117 ? 6.895 3.41 13.867 1 98.94 117 ALA B O 1
ATOM 4137 N N . PHE B 1 118 ? 4.898 3.723 12.891 1 98.94 118 PHE B N 1
ATOM 4138 C CA . PHE B 1 118 ? 4.145 3.117 13.984 1 98.94 118 PHE B CA 1
ATOM 4139 C C . PHE B 1 118 ? 4.582 1.675 14.211 1 98.94 118 PHE B C 1
ATOM 4141 O O . PHE B 1 118 ? 4.816 1.262 15.344 1 98.94 118 PHE B O 1
ATOM 4148 N N . CYS B 1 119 ? 4.781 0.952 13.141 1 98.75 119 CYS B N 1
ATOM 4149 C CA . CYS B 1 119 ? 4.902 -0.498 13.242 1 98.75 119 CYS B CA 1
ATOM 4150 C C . CYS B 1 119 ? 6.34 -0.91 13.523 1 98.75 119 CYS B C 1
ATOM 4152 O O . CYS B 1 119 ? 6.586 -1.91 14.203 1 98.75 119 CYS B O 1
ATOM 4154 N N . ASN B 1 120 ? 7.273 -0.174 13 1 98.88 120 ASN B N 1
ATOM 4155 C CA . ASN B 1 120 ? 8.664 -0.577 13.172 1 98.88 120 ASN B CA 1
ATOM 4156 C C . ASN B 1 120 ? 9.25 -0.058 14.484 1 98.88 120 ASN B C 1
ATOM 4158 O O . ASN B 1 120 ? 10.266 -0.567 14.961 1 98.88 120 ASN B O 1
ATOM 4162 N N . TYR B 1 121 ? 8.57 0.927 15.141 1 98.88 121 TYR B N 1
ATOM 4163 C CA . TYR B 1 121 ? 9.25 1.593 16.234 1 98.88 121 TYR B CA 1
ATOM 4164 C C . TYR B 1 121 ? 8.422 1.528 17.516 1 98.88 121 TYR B C 1
ATOM 4166 O O . TYR B 1 121 ? 8.805 2.107 18.547 1 98.88 121 TYR B O 1
ATOM 4174 N N . THR B 1 122 ? 7.289 0.883 17.5 1 98.75 122 THR B N 1
ATOM 4175 C CA . THR B 1 122 ? 6.508 0.633 18.703 1 98.75 122 THR B CA 1
ATOM 4176 C C . THR B 1 122 ? 6.109 -0.836 18.797 1 98.75 122 THR B C 1
ATOM 4178 O O . THR B 1 122 ? 5.848 -1.479 17.781 1 98.75 122 THR B O 1
ATOM 4181 N N . GLN B 1 123 ? 6.059 -1.341 20.031 1 98.31 123 GLN B N 1
ATOM 4182 C CA . GLN B 1 123 ? 5.648 -2.721 20.266 1 98.31 123 GLN B CA 1
ATOM 4183 C C . GLN B 1 123 ? 4.137 -2.881 20.109 1 98.31 123 GLN B C 1
ATOM 4185 O O . GLN B 1 123 ? 3.393 -1.904 20.203 1 98.31 123 GLN B O 1
ATOM 4190 N N . LEU B 1 124 ? 3.691 -4.145 19.844 1 98 124 LEU B N 1
ATOM 4191 C CA . LEU B 1 124 ? 2.26 -4.426 19.922 1 98 124 LEU B CA 1
ATOM 4192 C C . LEU B 1 124 ? 1.683 -3.982 21.266 1 98 124 LEU B C 1
ATOM 4194 O O . LEU B 1 124 ? 2.25 -4.277 22.312 1 98 124 LEU B O 1
ATOM 4198 N N . GLY B 1 125 ? 0.634 -3.164 21.203 1 98.31 125 GLY B N 1
ATOM 4199 C CA . GLY B 1 125 ? -0.022 -2.717 22.422 1 98.31 125 GLY B CA 1
ATOM 4200 C C . GLY B 1 125 ? 0.49 -1.378 22.906 1 98.31 125 GLY B C 1
ATOM 4201 O O . GLY B 1 125 ? -0.125 -0.753 23.781 1 98.31 125 GLY B O 1
ATOM 4202 N N . ASP B 1 126 ? 1.625 -0.881 22.359 1 98.75 126 ASP B N 1
ATOM 4203 C CA . ASP B 1 126 ? 2.172 0.407 22.766 1 98.75 126 ASP B CA 1
ATOM 4204 C C . ASP B 1 126 ? 1.207 1.544 22.438 1 98.75 126 ASP B C 1
ATOM 4206 O O . ASP B 1 126 ? 0.334 1.395 21.578 1 98.75 126 ASP B O 1
ATOM 4210 N N . THR B 1 127 ? 1.393 2.633 23.141 1 98.88 127 THR B N 1
ATOM 4211 C CA . THR B 1 127 ? 0.616 3.852 22.938 1 98.88 127 THR B CA 1
ATOM 4212 C C . THR B 1 127 ? 1.433 4.895 22.188 1 98.88 127 THR B C 1
ATOM 4214 O O . THR B 1 127 ? 2.572 5.184 22.547 1 98.88 127 THR B O 1
ATOM 4217 N N . ILE B 1 128 ? 0.884 5.395 21.125 1 98.94 128 ILE B N 1
ATOM 4218 C CA . ILE B 1 128 ? 1.482 6.457 20.328 1 98.94 128 ILE B CA 1
ATOM 4219 C C . ILE B 1 128 ? 0.915 7.809 20.75 1 98.94 128 ILE B C 1
ATOM 4221 O O . ILE B 1 128 ? -0.29 7.938 20.984 1 98.94 128 ILE B O 1
ATOM 4225 N N . LEU B 1 129 ? 1.769 8.812 20.891 1 98.94 129 LEU B N 1
ATOM 4226 C CA . LEU B 1 129 ? 1.367 10.117 21.406 1 98.94 129 LEU B CA 1
ATOM 4227 C C . LEU B 1 129 ? 1.026 11.078 20.266 1 98.94 129 LEU B C 1
ATOM 4229 O O . LEU B 1 129 ? 1.874 11.367 19.422 1 98.94 129 LEU B O 1
ATOM 4233 N N . LEU B 1 130 ? -0.225 11.586 20.25 1 98.75 130 LEU B N 1
ATOM 4234 C CA . LEU B 1 130 ? -0.729 12.531 19.266 1 98.75 130 LEU B CA 1
ATOM 4235 C C . LEU B 1 130 ? -1.202 13.82 19.938 1 98.75 130 LEU B C 1
ATOM 4237 O O . LEU B 1 130 ? -1.396 13.859 21.156 1 98.75 130 LEU B O 1
ATOM 4241 N N . THR B 1 131 ? -1.325 14.867 19.125 1 98.38 131 THR B N 1
ATOM 4242 C CA . THR B 1 131 ? -2.059 16.031 19.594 1 98.38 131 THR B CA 1
ATOM 4243 C C . THR B 1 131 ? -3.553 15.742 19.672 1 98.38 131 THR B C 1
ATOM 4245 O O . THR B 1 131 ? -4.031 14.773 19.078 1 98.38 131 THR B O 1
ATOM 4248 N N . ASP B 1 132 ? -4.27 16.578 20.438 1 97.62 132 ASP B N 1
ATOM 4249 C CA . ASP B 1 132 ? -5.703 16.344 20.578 1 97.62 132 ASP B CA 1
ATOM 4250 C C . ASP B 1 132 ? -6.445 16.719 19.297 1 97.62 132 ASP B C 1
ATOM 4252 O O . ASP B 1 132 ? -7.551 16.234 19.047 1 97.62 132 ASP B O 1
ATOM 4256 N N . TRP B 1 133 ? -5.93 17.703 18.531 1 97.06 133 TRP B N 1
ATOM 4257 C CA . TRP B 1 133 ? -6.301 17.875 17.141 1 97.06 133 TRP B CA 1
ATOM 4258 C C . TRP B 1 133 ? -5.414 17.031 16.234 1 97.06 133 TRP B C 1
ATOM 4260 O O . TRP B 1 133 ? -4.188 17.188 16.234 1 97.06 133 TRP B O 1
ATOM 4270 N N . TYR B 1 134 ? -5.953 16.078 15.562 1 95.62 134 TYR B N 1
ATOM 4271 C CA . TYR B 1 134 ? -5.113 15.266 14.695 1 95.62 134 TYR B CA 1
ATOM 4272 C C . TYR B 1 134 ? -5.918 14.688 13.531 1 95.62 134 TYR B C 1
ATOM 4274 O O . TYR B 1 134 ? -7.148 14.68 13.57 1 95.62 134 TYR B O 1
ATOM 4282 N N . TRP B 1 135 ? -5.266 14.336 12.516 1 92.81 135 TRP B N 1
ATOM 4283 C CA . TRP B 1 135 ? -5.824 13.586 11.391 1 92.81 135 TRP B CA 1
ATOM 4284 C C . TRP B 1 135 ? -6.344 12.227 11.844 1 92.81 135 TRP B C 1
ATOM 4286 O O . TRP B 1 135 ? -5.57 11.375 12.289 1 92.81 135 TRP B O 1
ATOM 4296 N N . ALA B 1 136 ? -7.605 11.906 11.695 1 91.06 136 ALA B N 1
ATOM 4297 C CA . ALA B 1 136 ? -8.297 10.766 12.289 1 91.06 136 ALA B CA 1
ATOM 4298 C C . ALA B 1 136 ? -7.668 9.445 11.836 1 91.06 136 ALA B C 1
ATOM 4300 O O . ALA B 1 136 ? -7.676 8.461 12.578 1 91.06 136 ALA B O 1
ATOM 4301 N N . ALA B 1 137 ? -7.074 9.414 10.734 1 92.75 137 ALA B N 1
ATOM 4302 C CA . ALA B 1 137 ? -6.523 8.172 10.195 1 92.75 137 ALA B CA 1
ATOM 4303 C C . ALA B 1 137 ? -5.344 7.691 11.031 1 92.75 137 ALA B C 1
ATOM 4305 O O . ALA B 1 137 ? -4.984 6.512 10.992 1 92.75 137 ALA B O 1
ATOM 4306 N N . TYR B 1 138 ? -4.715 8.617 11.828 1 97.31 138 TYR B N 1
ATOM 4307 C CA . TYR B 1 138 ? -3.691 8.141 12.75 1 97.31 138 TYR B CA 1
ATOM 4308 C C . TYR B 1 138 ? -4.246 7.043 13.656 1 97.31 138 TYR B C 1
ATOM 4310 O O . TYR B 1 138 ? -3.572 6.039 13.906 1 97.31 138 TYR B O 1
ATOM 4318 N N . GLN B 1 139 ? -5.438 7.309 14.109 1 96.25 139 GLN B N 1
ATOM 4319 C CA . GLN B 1 139 ? -6.082 6.336 14.992 1 96.25 139 GLN B CA 1
ATOM 4320 C C . GLN B 1 139 ? -6.363 5.031 14.25 1 96.25 139 GLN B C 1
ATOM 4322 O O . GLN B 1 139 ? -6.184 3.945 14.812 1 96.25 139 GLN B O 1
ATOM 4327 N N . THR B 1 140 ? -6.852 5.129 13.062 1 95.75 140 THR B N 1
ATOM 4328 C CA . THR B 1 140 ? -7.129 3.943 12.258 1 95.75 140 THR B CA 1
ATOM 4329 C C . THR B 1 140 ? -5.855 3.137 12.023 1 95.75 140 THR B C 1
ATOM 4331 O O . THR B 1 140 ? -5.863 1.908 12.125 1 95.75 140 THR B O 1
ATOM 4334 N N . ILE B 1 141 ? -4.766 3.824 11.664 1 98.31 141 ILE B N 1
ATOM 4335 C CA . ILE B 1 141 ? -3.482 3.174 11.414 1 98.31 141 ILE B CA 1
ATOM 4336 C C . ILE B 1 141 ? -3.012 2.467 12.688 1 98.31 141 ILE B C 1
ATOM 4338 O O . ILE B 1 141 ? -2.582 1.312 12.641 1 98.31 141 ILE B O 1
ATOM 4342 N N . ALA B 1 142 ? -3.105 3.17 13.828 1 98.62 142 ALA B N 1
ATOM 4343 C CA . ALA B 1 142 ? -2.701 2.574 15.102 1 98.62 142 ALA B CA 1
ATOM 4344 C C . ALA B 1 142 ? -3.547 1.344 15.422 1 98.62 142 ALA B C 1
ATOM 4346 O O . ALA B 1 142 ? -3.01 0.277 15.727 1 98.62 142 ALA B O 1
ATOM 4347 N N . ASP B 1 143 ? -4.844 1.487 15.281 1 97.69 143 ASP B N 1
ATOM 4348 C CA . ASP B 1 143 ? -5.777 0.42 15.625 1 97.69 143 ASP B CA 1
ATOM 4349 C C . ASP B 1 143 ? -5.582 -0.793 14.719 1 97.69 143 ASP B C 1
ATOM 4351 O O . ASP B 1 143 ? -5.48 -1.924 15.195 1 97.69 143 ASP B O 1
ATOM 4355 N N . GLU B 1 144 ? -5.535 -0.562 13.438 1 97.81 144 GLU B N 1
ATOM 4356 C CA . GLU B 1 144 ? -5.336 -1.624 12.453 1 97.81 144 GLU B CA 1
ATOM 4357 C C . GLU B 1 144 ? -4.074 -2.424 12.75 1 97.81 144 GLU B C 1
ATOM 4359 O O . GLU B 1 144 ? -4.02 -3.629 12.492 1 97.81 144 GLU B O 1
ATOM 4364 N N . ASN B 1 145 ? -3.104 -1.776 13.289 1 98.19 145 ASN B N 1
ATOM 4365 C CA . ASN B 1 145 ? -1.812 -2.41 13.531 1 98.19 145 ASN B CA 1
ATOM 4366 C C . ASN B 1 145 ? -1.596 -2.691 15.016 1 98.19 145 ASN B C 1
ATOM 4368 O O . ASN B 1 145 ? -0.457 -2.791 15.469 1 98.19 145 ASN B O 1
ATOM 4372 N N . HIS B 1 146 ? -2.65 -2.721 15.781 1 98.31 146 HIS B N 1
ATOM 4373 C CA . HIS B 1 146 ? -2.695 -3.215 17.156 1 98.31 146 HIS B CA 1
ATOM 4374 C C . HIS B 1 146 ? -1.86 -2.342 18.078 1 98.31 146 HIS B C 1
ATOM 4376 O O . HIS B 1 146 ? -1.088 -2.854 18.891 1 98.31 146 HIS B O 1
ATOM 4382 N N . ARG B 1 147 ? -1.869 -1.049 17.828 1 98.75 147 ARG B N 1
ATOM 4383 C CA . ARG B 1 147 ? -1.33 -0.029 18.719 1 98.75 147 ARG B CA 1
ATOM 4384 C C . ARG B 1 147 ? -2.445 0.839 19.297 1 98.75 147 ARG B C 1
ATOM 4386 O O . ARG B 1 147 ? -3.574 0.813 18.812 1 98.75 147 ARG B O 1
ATOM 4393 N N . LYS B 1 148 ? -2.162 1.53 20.297 1 98.75 148 LYS B N 1
ATOM 4394 C CA . LYS B 1 148 ? -3.078 2.48 20.922 1 98.75 148 LYS B CA 1
ATOM 4395 C C . LYS B 1 148 ? -2.615 3.918 20.703 1 98.75 148 LYS B C 1
ATOM 4397 O O . LYS B 1 148 ? -1.515 4.148 20.203 1 98.75 148 LYS B O 1
ATOM 4402 N N . ILE B 1 149 ? -3.504 4.891 21.016 1 98.62 149 ILE B N 1
ATOM 4403 C CA . ILE B 1 149 ? -3.123 6.293 20.922 1 98.62 149 ILE B CA 1
ATOM 4404 C C . ILE B 1 149 ? -3.443 7.004 22.234 1 98.62 149 ILE B C 1
ATOM 4406 O O . ILE B 1 149 ? -4.336 6.578 22.984 1 98.62 149 ILE B O 1
ATOM 4410 N N . ALA B 1 150 ? -2.693 7.969 22.578 1 98.75 150 ALA B N 1
ATOM 4411 C CA . ALA B 1 150 ? -2.961 8.977 23.594 1 98.75 150 ALA B CA 1
ATOM 4412 C C . ALA B 1 150 ? -2.764 10.383 23.031 1 98.75 150 ALA B C 1
ATOM 4414 O O . ALA B 1 150 ? -2.006 10.578 22.078 1 98.75 150 ALA B O 1
ATOM 4415 N N . THR B 1 151 ? -3.479 11.359 23.625 1 98.5 151 THR B N 1
ATOM 4416 C CA . THR B 1 151 ? -3.377 12.719 23.109 1 98.5 151 THR B CA 1
ATOM 4417 C C . THR B 1 151 ? -3 13.695 24.219 1 98.5 151 THR B C 1
ATOM 4419 O O . THR B 1 151 ? -3.164 13.391 25.406 1 98.5 151 THR B O 1
ATOM 4422 N N . PHE B 1 152 ? -2.414 14.758 23.859 1 98.69 152 PHE B N 1
ATOM 4423 C CA . PHE B 1 152 ? -2.213 15.945 24.672 1 98.69 152 PHE B CA 1
ATOM 4424 C C . PHE B 1 152 ? -2.721 17.188 23.953 1 98.69 152 PHE B C 1
ATOM 4426 O O . PHE B 1 152 ? -2.816 17.203 22.734 1 98.69 152 PHE B O 1
ATOM 4433 N N . PRO B 1 153 ? -3.059 18.234 24.688 1 98.38 153 PRO B N 1
ATOM 4434 C CA . PRO B 1 153 ? -3.537 19.438 24.016 1 98.38 153 PRO B CA 1
ATOM 4435 C C . PRO B 1 153 ? -2.467 20.094 23.141 1 98.38 153 PRO B C 1
ATOM 4437 O O . PRO B 1 153 ? -1.377 20.406 23.625 1 98.38 153 PRO B O 1
ATOM 4440 N N . LEU B 1 154 ? -2.799 20.297 21.906 1 98.5 154 LEU B N 1
ATOM 4441 C CA . LEU B 1 154 ? -1.879 20.906 20.953 1 98.5 154 LEU B CA 1
ATOM 4442 C C . LEU B 1 154 ? -1.509 22.328 21.406 1 98.5 154 LEU B C 1
ATOM 4444 O O . LEU B 1 154 ? -0.341 22.719 21.328 1 98.5 154 LEU B O 1
ATOM 4448 N N . TYR B 1 155 ? -2.463 23.047 21.891 1 98.31 155 TYR B N 1
ATOM 4449 C CA . TYR B 1 155 ? -2.273 24.469 22.141 1 98.31 155 TYR B CA 1
ATOM 4450 C C . TYR B 1 155 ? -2.158 24.75 23.641 1 98.31 155 TYR B C 1
ATOM 4452 O O . TYR B 1 155 ? -2.857 24.125 24.438 1 98.31 155 TYR B O 1
ATOM 4460 N N . ASN B 1 156 ? -1.284 25.656 24 1 98.12 156 ASN B N 1
ATOM 4461 C CA . ASN B 1 156 ? -1.297 26.234 25.328 1 98.12 156 ASN B CA 1
ATOM 4462 C C . ASN B 1 156 ? -2.279 27.406 25.422 1 98.12 156 ASN B C 1
ATOM 4464 O O . ASN B 1 156 ? -3.016 27.672 24.484 1 98.12 156 ASN B O 1
ATOM 4468 N N . GLU B 1 157 ? -2.297 28.031 26.531 1 96.75 157 GLU B N 1
ATOM 4469 C CA . GLU B 1 157 ? -3.258 29.094 26.781 1 96.75 157 GLU B CA 1
ATOM 4470 C C . GLU B 1 157 ? -3.031 30.281 25.844 1 96.75 157 GLU B C 1
ATOM 4472 O O . GLU B 1 157 ? -3.961 31.031 25.547 1 96.75 157 GLU B O 1
ATOM 4477 N N . LYS B 1 158 ? -1.875 30.406 25.344 1 96.75 158 LYS B N 1
ATOM 4478 C CA . LYS B 1 158 ? -1.522 31.547 24.5 1 96.75 158 LYS B CA 1
ATOM 4479 C C . LYS B 1 158 ? -1.7 31.203 23.031 1 96.75 158 LYS B C 1
ATOM 4481 O O . LYS B 1 158 ? -1.448 32.031 22.156 1 96.75 158 LYS B O 1
ATOM 4486 N N . GLY B 1 159 ? -2.098 29.984 22.703 1 96.88 159 GLY B N 1
ATOM 4487 C CA . GLY B 1 159 ? -2.361 29.594 21.328 1 96.88 159 GLY B CA 1
ATOM 4488 C C . GLY B 1 159 ? -1.146 29.016 20.625 1 96.88 159 GLY B C 1
ATOM 4489 O O . GLY B 1 159 ? -1.172 28.797 19.422 1 96.88 159 GLY B O 1
ATOM 4490 N N . GLY B 1 160 ? -0.079 28.844 21.391 1 98.06 160 GLY B N 1
ATOM 4491 C CA . GLY B 1 160 ? 1.106 28.172 20.859 1 98.06 160 GLY B CA 1
ATOM 4492 C C . GLY B 1 160 ? 1.175 26.703 21.219 1 98.06 160 GLY B C 1
ATOM 4493 O O . GLY B 1 160 ? 0.232 26.156 21.797 1 98.06 160 GLY B O 1
ATOM 4494 N N . PHE B 1 161 ? 2.295 26.062 20.844 1 98.62 161 PHE B N 1
ATOM 4495 C CA . PHE B 1 161 ? 2.496 24.641 21.125 1 98.62 161 PHE B CA 1
ATOM 4496 C C . PHE B 1 161 ? 2.508 24.375 22.625 1 98.62 161 PHE B C 1
ATOM 4498 O O . PHE B 1 161 ? 3.215 25.062 23.375 1 98.62 161 PHE B O 1
ATOM 4505 N N . ASN B 1 162 ? 1.724 23.453 23.078 1 98.81 162 ASN B N 1
ATOM 4506 C CA . ASN B 1 162 ? 1.67 23.125 24.5 1 98.81 162 ASN B CA 1
ATOM 4507 C C . ASN B 1 162 ? 2.85 22.25 24.922 1 98.81 162 ASN B C 1
ATOM 4509 O O . ASN B 1 162 ? 2.676 21.062 25.219 1 98.81 162 ASN B O 1
ATOM 4513 N N . LEU B 1 163 ? 3.979 22.891 25.062 1 98.69 163 LEU B N 1
ATOM 4514 C CA . LEU B 1 163 ? 5.234 22.203 25.359 1 98.69 163 LEU B CA 1
ATOM 4515 C C . LEU B 1 163 ? 5.145 21.453 26.672 1 98.69 163 LEU B C 1
ATOM 4517 O O . LEU B 1 163 ? 5.625 20.328 26.781 1 98.69 163 LEU B O 1
ATOM 4521 N N . GLU B 1 164 ? 4.555 22.031 27.656 1 98.69 164 GLU B N 1
ATOM 4522 C CA . GLU B 1 164 ? 4.484 21.422 28.984 1 98.69 164 GLU B CA 1
ATOM 4523 C C . GLU B 1 164 ? 3.66 20.141 28.969 1 98.69 164 GLU B C 1
ATOM 4525 O O . GLU B 1 164 ? 4.055 19.141 29.562 1 98.69 164 GLU B O 1
ATOM 4530 N N . ALA B 1 165 ? 2.521 20.172 28.328 1 98.88 165 ALA B N 1
ATOM 4531 C CA . ALA B 1 165 ? 1.702 18.969 28.219 1 98.88 165 ALA B CA 1
ATOM 4532 C C . ALA B 1 165 ? 2.432 17.891 27.438 1 98.88 165 ALA B C 1
ATOM 4534 O O . ALA B 1 165 ? 2.33 16.703 27.781 1 98.88 165 ALA B O 1
ATOM 4535 N N . TRP B 1 166 ? 3.117 18.266 26.438 1 98.88 166 TRP B N 1
ATOM 4536 C CA . TRP B 1 166 ? 3.873 17.328 25.625 1 98.88 166 TRP B CA 1
ATOM 4537 C C . TRP B 1 166 ? 4.953 16.641 26.469 1 98.88 166 TRP B C 1
ATOM 4539 O O . TRP B 1 166 ? 5.07 15.406 26.453 1 98.88 166 TRP B O 1
ATOM 4549 N N . LYS B 1 167 ? 5.691 17.453 27.219 1 98.81 167 LYS B N 1
ATOM 4550 C CA . LYS B 1 167 ? 6.754 16.938 28.078 1 98.81 167 LYS B CA 1
ATOM 4551 C C . LYS B 1 167 ? 6.207 15.914 29.078 1 98.81 167 LYS B C 1
ATOM 4553 O O . LYS B 1 167 ? 6.77 14.836 29.234 1 98.81 167 LYS B O 1
ATOM 4558 N N . LYS B 1 168 ? 5.152 16.281 29.641 1 98.81 168 LYS B N 1
ATOM 4559 C CA . LYS B 1 168 ? 4.539 15.438 30.672 1 98.81 168 LYS B CA 1
ATOM 4560 C C . LYS B 1 168 ? 4.141 14.086 30.078 1 98.81 168 LYS B C 1
ATOM 4562 O O . LYS B 1 168 ? 4.414 13.039 30.672 1 98.81 168 LYS B O 1
ATOM 4567 N N . ASN B 1 169 ? 3.514 14.078 28.969 1 98.88 169 ASN B N 1
ATOM 4568 C CA . ASN B 1 169 ? 3.043 12.844 28.359 1 98.88 169 ASN B CA 1
ATOM 4569 C C . ASN B 1 169 ? 4.207 11.992 27.859 1 98.88 169 ASN B C 1
ATOM 4571 O O . ASN B 1 169 ? 4.148 10.758 27.922 1 98.88 169 ASN B O 1
ATOM 4575 N N . ILE B 1 170 ? 5.262 12.617 27.344 1 98.88 170 ILE B N 1
ATOM 4576 C CA . ILE B 1 170 ? 6.461 11.891 26.938 1 98.88 170 ILE B CA 1
ATOM 4577 C C . ILE B 1 170 ? 7.031 11.117 28.125 1 98.88 170 ILE B C 1
ATOM 4579 O O . ILE B 1 170 ? 7.312 9.922 28 1 98.88 170 ILE B O 1
ATOM 4583 N N . LEU B 1 171 ? 7.203 11.797 29.219 1 98.75 171 LEU B N 1
ATOM 4584 C CA . LEU B 1 171 ? 7.801 11.188 30.391 1 98.75 171 LEU B CA 1
ATOM 4585 C C . LEU B 1 171 ? 6.922 10.055 30.922 1 98.75 171 LEU B C 1
ATOM 4587 O O . LEU B 1 171 ? 7.43 9.008 31.344 1 98.75 171 LEU B O 1
ATOM 4591 N N . GLU B 1 172 ? 5.637 10.258 30.922 1 98.75 172 GLU B N 1
ATOM 4592 C CA . GLU B 1 172 ? 4.711 9.234 31.391 1 98.75 172 GLU B CA 1
ATOM 4593 C C . GLU B 1 172 ? 4.789 7.984 30.516 1 98.75 172 GLU B C 1
ATOM 4595 O O . GLU B 1 172 ? 4.789 6.863 31.031 1 98.75 172 GLU B O 1
ATOM 4600 N N . LEU B 1 173 ? 4.836 8.125 29.25 1 98.81 173 LEU B N 1
ATOM 4601 C CA . LEU B 1 173 ? 4.895 6.988 28.344 1 98.81 173 LEU B CA 1
ATOM 4602 C C . LEU B 1 173 ? 6.238 6.273 28.453 1 98.81 173 LEU B C 1
ATOM 4604 O O . LEU B 1 173 ? 6.301 5.047 28.359 1 98.81 173 LEU B O 1
ATOM 4608 N N . LEU B 1 174 ? 7.328 7.074 28.609 1 98.75 174 LEU B N 1
ATOM 4609 C CA . LEU B 1 174 ? 8.641 6.457 28.781 1 98.75 174 LEU B CA 1
ATOM 4610 C C . LEU B 1 174 ? 8.664 5.594 30.047 1 98.75 174 LEU B C 1
ATOM 4612 O O . LEU B 1 174 ? 9.289 4.531 30.047 1 98.75 174 LEU B O 1
ATOM 4616 N N . GLU B 1 175 ? 8.008 6.082 31.031 1 98.25 175 GLU B N 1
ATOM 4617 C CA . GLU B 1 175 ? 7.926 5.301 32.25 1 98.25 175 GLU B CA 1
ATOM 4618 C C . GLU B 1 175 ? 7.141 4.012 32.031 1 98.25 175 GLU B C 1
ATOM 4620 O O . GLU B 1 175 ? 7.496 2.963 32.594 1 98.25 175 GLU B O 1
ATOM 4625 N N . LYS B 1 176 ? 6.117 4.07 31.25 1 98 176 LYS B N 1
ATOM 4626 C CA . LYS B 1 176 ? 5.176 2.967 31.078 1 98 176 LYS B CA 1
ATOM 4627 C C . LYS B 1 176 ? 5.703 1.946 30.078 1 98 176 LYS B C 1
ATOM 4629 O O . LYS B 1 176 ? 5.48 0.744 30.234 1 98 176 LYS B O 1
ATOM 4634 N N . GLN B 1 177 ? 6.352 2.402 29.016 1 98.19 177 GLN B N 1
ATOM 4635 C CA . GLN B 1 177 ? 6.633 1.471 27.922 1 98.19 177 GLN B CA 1
ATOM 4636 C C . GLN B 1 177 ? 8.062 1.64 27.406 1 98.19 177 GLN B C 1
ATOM 4638 O O . GLN B 1 177 ? 8.461 0.99 26.438 1 98.19 177 GLN B O 1
ATOM 4643 N N . GLN B 1 178 ? 8.914 2.461 27.984 1 97.94 178 GLN B N 1
ATOM 4644 C CA . GLN B 1 178 ? 10.352 2.611 27.797 1 97.94 178 GLN B CA 1
ATOM 4645 C C . GLN B 1 178 ? 10.68 3.129 26.406 1 97.94 178 GLN B C 1
ATOM 4647 O O . GLN B 1 178 ? 11.852 3.297 26.047 1 97.94 178 GLN B O 1
ATOM 4652 N N . ARG B 1 179 ? 9.742 3.322 25.578 1 98.38 179 ARG B N 1
ATOM 4653 C CA . ARG B 1 179 ? 9.859 3.949 24.266 1 98.38 179 ARG B CA 1
ATOM 4654 C C . ARG B 1 179 ? 8.648 4.824 23.969 1 98.38 179 ARG B C 1
ATOM 4656 O O . ARG B 1 179 ? 7.543 4.539 24.438 1 98.38 179 ARG B O 1
ATOM 4663 N N . VAL B 1 180 ? 8.852 5.863 23.281 1 98.75 180 VAL B N 1
ATOM 4664 C CA . VAL B 1 180 ? 7.734 6.727 22.906 1 98.75 180 VAL B CA 1
ATOM 4665 C C . VAL B 1 180 ? 7.898 7.191 21.469 1 98.75 180 VAL B C 1
ATOM 4667 O O . VAL B 1 180 ? 9 7.551 21.047 1 98.75 180 VAL B O 1
ATOM 4670 N N . LEU B 1 181 ? 6.906 6.984 20.672 1 98.94 181 LEU B N 1
ATOM 4671 C CA . LEU B 1 181 ? 6.758 7.641 19.375 1 98.94 181 LEU B CA 1
ATOM 4672 C C . LEU B 1 181 ? 5.699 8.742 19.438 1 98.94 181 LEU B C 1
ATOM 4674 O O . LEU B 1 181 ? 4.566 8.492 19.859 1 98.94 181 LEU B O 1
ATOM 4678 N N . THR B 1 182 ? 6.039 9.945 19.156 1 98.94 182 THR B N 1
ATOM 4679 C CA . THR B 1 182 ? 5.094 11.055 19.078 1 98.94 182 THR B CA 1
ATOM 4680 C C . THR B 1 182 ? 5.027 11.602 17.656 1 98.94 182 THR B C 1
ATOM 4682 O O . THR B 1 182 ? 6.039 11.664 16.953 1 98.94 182 THR B O 1
ATOM 4685 N N . VAL B 1 183 ? 3.814 11.922 17.203 1 98.94 183 VAL B N 1
ATOM 4686 C CA . VAL B 1 183 ? 3.607 12.5 15.875 1 98.94 183 VAL B CA 1
ATOM 4687 C C . VAL B 1 183 ? 3.49 14.023 15.984 1 98.94 183 VAL B C 1
ATOM 4689 O O . VAL B 1 183 ? 2.666 14.531 16.75 1 98.94 183 VAL B O 1
ATOM 4692 N N . LEU B 1 184 ? 4.328 14.672 15.312 1 98.81 184 LEU B N 1
ATOM 4693 C CA . LEU B 1 184 ? 4.25 16.125 15.164 1 98.81 184 LEU B CA 1
ATOM 4694 C C . LEU B 1 184 ? 3.953 16.5 13.719 1 98.81 184 LEU B C 1
ATOM 4696 O O . LEU B 1 184 ? 4.863 16.594 12.898 1 98.81 184 LEU B O 1
ATOM 4700 N N . ASN B 1 185 ? 2.684 16.703 13.453 1 98.5 185 ASN B N 1
ATOM 4701 C CA . ASN B 1 185 ? 2.266 17.172 12.133 1 98.5 185 ASN B CA 1
ATOM 4702 C C . ASN B 1 185 ? 2.488 18.672 11.969 1 98.5 185 ASN B C 1
ATOM 4704 O O . ASN B 1 185 ? 1.798 19.484 12.602 1 98.5 185 ASN B O 1
ATOM 4708 N N . THR B 1 186 ? 3.461 19.094 11.312 1 98.12 186 THR B N 1
ATOM 4709 C CA . THR B 1 186 ? 3.947 20.453 11.156 1 98.12 186 THR B CA 1
ATOM 4710 C C . THR B 1 186 ? 4.883 20.562 9.953 1 98.12 186 THR B C 1
ATOM 4712 O O . THR B 1 186 ? 5.598 19.625 9.633 1 98.12 186 THR B O 1
ATOM 4715 N N . PRO B 1 187 ? 4.895 21.625 9.195 1 97.94 187 PRO B N 1
ATOM 4716 C CA . PRO B 1 187 ? 4 22.781 9.312 1 97.94 187 PRO B CA 1
ATOM 4717 C C . PRO B 1 187 ? 2.615 22.516 8.727 1 97.94 187 PRO B C 1
ATOM 4719 O O . PRO B 1 187 ? 2.363 21.438 8.188 1 97.94 187 PRO B O 1
ATOM 4722 N N . ALA B 1 188 ? 1.752 23.5 8.852 1 97.81 188 ALA B N 1
ATOM 4723 C CA . ALA B 1 188 ? 0.437 23.438 8.219 1 97.81 188 ALA B CA 1
ATOM 4724 C C . ALA B 1 188 ? -0.328 22.188 8.68 1 97.81 188 ALA B C 1
ATOM 4726 O O . ALA B 1 188 ? -0.78 21.391 7.852 1 97.81 188 ALA B O 1
ATOM 4727 N N . HIS B 1 189 ? -0.472 22.156 10.008 1 98.12 189 HIS B N 1
ATOM 4728 C CA . HIS B 1 189 ? -1.037 21.031 10.734 1 98.12 189 HIS B CA 1
ATOM 4729 C C . HIS B 1 189 ? -2.441 20.703 10.242 1 98.12 189 HIS B C 1
ATOM 4731 O O . HIS B 1 189 ? -3.268 21.594 10.055 1 98.12 189 HIS B O 1
ATOM 4737 N N . ASN B 1 190 ? -2.699 19.484 9.898 1 96.25 190 ASN B N 1
ATOM 4738 C CA . ASN B 1 190 ? -4.047 18.953 9.734 1 96.25 190 ASN B CA 1
ATOM 4739 C C . ASN B 1 190 ? -4.625 18.469 11.062 1 96.25 190 ASN B C 1
ATOM 4741 O O . ASN B 1 190 ? -4.113 17.516 11.664 1 96.25 190 ASN B O 1
ATOM 4745 N N . PRO B 1 191 ? -5.582 19.188 11.516 1 96.75 191 PRO B N 1
ATOM 4746 C CA . PRO B 1 191 ? -6.598 19.969 10.805 1 96.75 191 PRO B CA 1
ATOM 4747 C C . PRO B 1 191 ? -6.547 21.453 11.141 1 96.75 191 PRO B C 1
ATOM 4749 O O . PRO B 1 191 ? -7.477 22.188 10.828 1 96.75 191 PRO B O 1
ATOM 4752 N N . THR B 1 192 ? -5.477 21.953 11.758 1 98.06 192 THR B N 1
ATOM 4753 C CA . THR B 1 192 ? -5.602 23.266 12.406 1 98.06 192 THR B CA 1
ATOM 4754 C C . THR B 1 192 ? -4.867 24.328 11.602 1 98.06 192 THR B C 1
ATOM 4756 O O . THR B 1 192 ? -5.082 25.531 11.812 1 98.06 192 THR B O 1
ATOM 4759 N N . GLY B 1 193 ? -3.918 23.906 10.82 1 98.19 193 GLY B N 1
ATOM 4760 C CA . GLY B 1 193 ? -3.084 24.859 10.109 1 98.19 193 GLY B CA 1
ATOM 4761 C C . GLY B 1 193 ? -1.923 25.375 10.938 1 98.19 193 GLY B C 1
ATOM 4762 O O . GLY B 1 193 ? -1.144 26.203 10.477 1 98.19 193 GLY B O 1
ATOM 4763 N N . TYR B 1 194 ? -1.729 24.844 12.125 1 98.44 194 TYR B N 1
ATOM 4764 C CA . TYR B 1 194 ? -0.693 25.281 13.055 1 98.44 194 TYR B CA 1
ATOM 4765 C C . TYR B 1 194 ? 0.692 24.906 12.539 1 98.44 194 TYR B C 1
ATOM 4767 O O . TYR B 1 194 ? 0.845 23.906 11.82 1 98.44 194 TYR B O 1
ATOM 4775 N N . THR B 1 195 ? 1.686 25.672 12.828 1 98.44 195 THR B N 1
ATOM 4776 C CA . THR B 1 195 ? 3.096 25.406 12.578 1 98.44 195 THR B CA 1
ATOM 4777 C C . THR B 1 195 ? 3.926 25.625 13.836 1 98.44 195 THR B C 1
ATOM 4779 O O . THR B 1 195 ? 3.904 26.719 14.414 1 98.44 195 THR B O 1
ATOM 4782 N N . ILE B 1 196 ? 4.609 24.609 14.297 1 98.5 196 ILE B N 1
ATOM 4783 C CA . ILE B 1 196 ? 5.527 24.734 15.422 1 98.5 196 ILE B CA 1
ATOM 4784 C C . ILE B 1 196 ? 6.629 25.734 15.07 1 98.5 196 ILE B C 1
ATOM 4786 O O . ILE B 1 196 ? 7.281 25.609 14.031 1 98.5 196 ILE B O 1
ATOM 4790 N N . SER B 1 197 ? 6.828 26.719 15.891 1 97.44 197 SER B N 1
ATOM 4791 C CA . SER B 1 197 ? 7.793 27.781 15.609 1 97.44 197 SER B CA 1
ATOM 4792 C C . SER B 1 197 ? 9.219 27.312 15.883 1 97.44 197 SER B C 1
ATOM 4794 O O . SER B 1 197 ? 9.43 26.281 16.531 1 97.44 197 SER B O 1
ATOM 4796 N N . LEU B 1 198 ? 10.211 28.078 15.383 1 97.69 198 LEU B N 1
ATOM 4797 C CA . LEU B 1 198 ? 11.609 27.75 15.594 1 97.69 198 LEU B CA 1
ATOM 4798 C C . LEU B 1 198 ? 11.953 27.719 17.078 1 97.69 198 LEU B C 1
ATOM 4800 O O . LEU B 1 198 ? 12.688 26.844 17.531 1 97.69 198 LEU B O 1
ATOM 4804 N N . ASP B 1 199 ? 11.422 28.656 17.844 1 97.81 199 ASP B N 1
ATOM 4805 C CA . ASP B 1 199 ? 11.656 28.688 19.281 1 97.81 199 ASP B CA 1
ATOM 4806 C C . ASP B 1 199 ? 11.078 27.453 19.953 1 97.81 199 ASP B C 1
ATOM 4808 O O . ASP B 1 199 ? 11.695 26.891 20.859 1 97.81 199 ASP B O 1
ATOM 4812 N N . GLU B 1 200 ? 9.898 27.078 19.547 1 98.31 200 GLU B N 1
ATOM 4813 C CA . GLU B 1 200 ? 9.266 25.891 20.078 1 98.31 200 GLU B CA 1
ATOM 4814 C C . GLU B 1 200 ? 10.078 24.641 19.75 1 98.31 200 GLU B C 1
ATOM 4816 O O . GLU B 1 200 ? 10.227 23.75 20.578 1 98.31 200 GLU B O 1
ATOM 4821 N N . TRP B 1 201 ? 10.633 24.531 18.547 1 98.5 201 TRP B N 1
ATOM 4822 C CA . TRP B 1 201 ? 11.469 23.406 18.125 1 98.5 201 TRP B CA 1
ATOM 4823 C C . TRP B 1 201 ? 12.734 23.328 18.969 1 98.5 201 TRP B C 1
ATOM 4825 O O . TRP B 1 201 ? 13.195 22.234 19.328 1 98.5 201 TRP B O 1
ATOM 4835 N N . GLU B 1 202 ? 13.305 24.5 19.234 1 98.06 202 GLU B N 1
ATOM 4836 C CA . GLU B 1 202 ? 14.492 24.531 20.094 1 98.06 202 GLU B CA 1
ATOM 4837 C C . GLU B 1 202 ? 14.195 23.969 21.484 1 98.06 202 GLU B C 1
ATOM 4839 O O . GLU B 1 202 ? 15.008 23.25 22.047 1 98.06 202 GLU B O 1
ATOM 4844 N N . ALA B 1 203 ? 13.07 24.359 21.984 1 98.5 203 ALA B N 1
ATOM 4845 C CA . ALA B 1 203 ? 12.648 23.844 23.297 1 98.5 203 ALA B CA 1
ATOM 4846 C C . ALA B 1 203 ? 12.414 22.344 23.25 1 98.5 203 ALA B C 1
ATOM 4848 O O . ALA B 1 203 ? 12.781 21.625 24.172 1 98.5 203 ALA B O 1
ATOM 4849 N N . ILE B 1 204 ? 11.781 21.859 22.188 1 98.69 204 ILE B N 1
ATOM 4850 C CA . ILE B 1 204 ? 11.539 20.422 22 1 98.69 204 ILE B CA 1
ATOM 4851 C C . ILE B 1 204 ? 12.867 19.688 21.938 1 98.69 204 ILE B C 1
ATOM 4853 O O . ILE B 1 204 ? 13.047 18.672 22.641 1 98.69 204 ILE B O 1
ATOM 4857 N N . LYS B 1 205 ? 13.766 20.203 21.141 1 98.25 205 LYS B N 1
ATOM 4858 C CA . LYS B 1 205 ? 15.078 19.578 21 1 98.25 205 LYS B CA 1
ATOM 4859 C C . LYS B 1 205 ? 15.812 19.5 22.328 1 98.25 205 LYS B C 1
ATOM 4861 O O . LYS B 1 205 ? 16.406 18.469 22.672 1 98.25 205 LYS B O 1
ATOM 4866 N N . THR B 1 206 ? 15.797 20.594 23.094 1 98.38 206 THR B N 1
ATOM 4867 C CA . THR B 1 206 ? 16.453 20.641 24.391 1 98.38 206 THR B CA 1
ATOM 4868 C C . THR B 1 206 ? 15.898 19.578 25.328 1 98.38 206 THR B C 1
ATOM 4870 O O . THR B 1 206 ? 16.656 18.828 25.938 1 98.38 206 THR B O 1
ATOM 4873 N N . PHE B 1 207 ? 14.656 19.484 25.422 1 98.62 207 PHE B N 1
ATOM 4874 C CA . PHE B 1 207 ? 14 18.547 26.312 1 98.62 207 PHE B CA 1
ATOM 4875 C C . PHE B 1 207 ? 14.336 17.109 25.922 1 98.62 207 PHE B C 1
ATOM 4877 O O . PHE B 1 207 ? 14.672 16.281 26.766 1 98.62 207 PHE B O 1
ATOM 4884 N N . ILE B 1 208 ? 14.234 16.812 24.625 1 98.31 208 ILE B N 1
ATOM 4885 C CA . ILE B 1 208 ? 14.445 15.453 24.141 1 98.31 208 ILE B CA 1
ATOM 4886 C C . ILE B 1 208 ? 15.891 15.031 24.406 1 98.31 208 ILE B C 1
ATOM 4888 O O . ILE B 1 208 ? 16.156 13.891 24.781 1 98.31 208 ILE B O 1
ATOM 4892 N N . THR B 1 209 ? 16.812 15.953 24.172 1 98.12 209 THR B N 1
ATOM 4893 C CA . THR B 1 209 ? 18.234 15.672 24.359 1 98.12 209 THR B CA 1
ATOM 4894 C C . THR B 1 209 ? 18.531 15.391 25.828 1 98.12 209 THR B C 1
ATOM 4896 O O . THR B 1 209 ? 19.219 14.422 26.156 1 98.12 209 THR B O 1
ATOM 4899 N N . GLU B 1 210 ? 17.953 16.172 26.641 1 98.5 210 GLU B N 1
ATOM 4900 C CA . GLU B 1 210 ? 18.156 16 28.078 1 98.5 210 GLU B CA 1
ATOM 4901 C C . GLU B 1 210 ? 17.516 14.703 28.562 1 98.5 210 GLU B C 1
ATOM 4903 O O . GLU B 1 210 ? 18.125 13.969 29.344 1 98.5 210 GLU B O 1
ATOM 4908 N N . THR B 1 211 ? 16.328 14.453 28.141 1 98.62 211 THR B N 1
ATOM 4909 C CA . THR B 1 211 ? 15.602 13.25 28.547 1 98.62 211 THR B CA 1
ATOM 4910 C C . THR B 1 211 ? 16.328 11.992 28.062 1 98.62 211 THR B C 1
ATOM 4912 O O . THR B 1 211 ? 16.453 11.023 28.812 1 98.62 211 THR B O 1
ATOM 4915 N N . ALA B 1 212 ? 16.797 12.055 26.859 1 98.38 212 ALA B N 1
ATOM 4916 C CA . ALA B 1 212 ? 17.516 10.922 26.281 1 98.38 212 ALA B CA 1
ATOM 4917 C C . ALA B 1 212 ? 18.797 10.617 27.047 1 98.38 212 ALA B C 1
ATOM 4919 O O . ALA B 1 212 ? 19.125 9.453 27.281 1 98.38 212 ALA B O 1
ATOM 4920 N N . LYS B 1 213 ? 19.531 11.641 27.422 1 97.94 213 LYS B N 1
ATOM 4921 C CA . LYS B 1 213 ? 20.766 11.477 28.172 1 97.94 213 LYS B CA 1
ATOM 4922 C C . LYS B 1 213 ? 20.469 10.93 29.578 1 97.94 213 LYS B C 1
ATOM 4924 O O . LYS B 1 213 ? 21.234 10.117 30.094 1 97.94 213 LYS B O 1
ATOM 4929 N N . ALA B 1 214 ? 19.391 11.359 30.078 1 98.19 214 ALA B N 1
ATOM 4930 C CA . ALA B 1 214 ? 19.016 10.938 31.422 1 98.19 214 ALA B CA 1
ATOM 4931 C C . ALA B 1 214 ? 18.5 9.5 31.422 1 98.19 214 ALA B C 1
ATOM 4933 O O . ALA B 1 214 ? 18.562 8.812 32.438 1 98.19 214 ALA B O 1
ATOM 4934 N N . GLN B 1 215 ? 18.016 9.039 30.312 1 98.06 215 GLN B N 1
ATOM 4935 C CA . GLN B 1 215 ? 17.469 7.695 30.188 1 98.06 215 GLN B CA 1
ATOM 4936 C C . GLN B 1 215 ? 18.062 6.977 28.969 1 98.06 215 GLN B C 1
ATOM 4938 O O . GLN B 1 215 ? 17.344 6.676 28.016 1 98.06 215 GLN B O 1
ATOM 4943 N N . PRO B 1 216 ? 19.203 6.527 29.031 1 96.69 216 PRO B N 1
ATOM 4944 C CA . PRO B 1 216 ? 19.938 6.035 27.875 1 96.69 216 PRO B CA 1
ATOM 4945 C C . PRO B 1 216 ? 19.344 4.75 27.297 1 96.69 216 PRO B C 1
ATOM 4947 O O . PRO B 1 216 ? 19.594 4.406 26.141 1 96.69 216 PRO B O 1
ATOM 4950 N N . GLU B 1 217 ? 18.547 4.09 28.062 1 96.56 217 GLU B N 1
ATOM 4951 C CA . GLU B 1 217 ? 17.953 2.842 27.594 1 96.56 217 GLU B CA 1
ATOM 4952 C C . GLU B 1 217 ? 16.625 3.092 26.906 1 96.56 217 GLU B C 1
ATOM 4954 O O . GLU B 1 217 ? 16.094 2.213 26.219 1 96.56 217 GLU B O 1
ATOM 4959 N N . SER B 1 218 ? 16.062 4.238 27.125 1 98 218 SER B N 1
ATOM 4960 C CA . SER B 1 218 ? 14.789 4.578 26.516 1 98 218 SER B CA 1
ATOM 4961 C C . SER B 1 218 ? 14.953 4.949 25.047 1 98 218 SER B C 1
ATOM 4963 O O . SER B 1 218 ? 16.078 5.223 24.594 1 98 218 SER B O 1
ATOM 4965 N N . LYS B 1 219 ? 13.961 4.777 24.25 1 98.81 219 LYS B N 1
ATOM 4966 C CA . LYS B 1 219 ? 13.945 5.188 22.844 1 98.81 219 LYS B CA 1
ATOM 4967 C C . LYS B 1 219 ? 12.914 6.285 22.609 1 98.81 219 LYS B C 1
ATOM 4969 O O . LYS B 1 219 ? 11.766 6.172 23.031 1 98.81 219 LYS B O 1
ATOM 4974 N N . ILE B 1 220 ? 13.32 7.355 22.016 1 98.88 220 ILE B N 1
ATOM 4975 C CA . ILE B 1 220 ? 12.438 8.461 21.672 1 98.88 220 ILE B CA 1
ATOM 4976 C C . ILE B 1 220 ? 12.406 8.641 20.156 1 98.88 220 ILE B C 1
ATOM 4978 O O . ILE B 1 220 ? 13.43 8.922 19.531 1 98.88 220 ILE B O 1
ATOM 4982 N N . ILE B 1 221 ? 11.273 8.461 19.578 1 98.94 221 ILE B N 1
ATOM 4983 C CA . ILE B 1 221 ? 11.094 8.602 18.125 1 98.94 221 ILE B CA 1
ATOM 4984 C C . ILE B 1 221 ? 10.195 9.805 17.844 1 98.94 221 ILE B C 1
ATOM 4986 O O . ILE B 1 221 ? 9.055 9.867 18.297 1 98.94 221 ILE B O 1
ATOM 4990 N N . LEU B 1 222 ? 10.695 10.758 17.141 1 98.88 222 LEU B N 1
ATOM 4991 C CA . LEU B 1 222 ? 9.922 11.891 16.641 1 98.88 222 LEU B CA 1
ATOM 4992 C C . LEU B 1 222 ? 9.492 11.656 15.195 1 98.88 222 LEU B C 1
ATOM 4994 O O . LEU B 1 222 ? 10.32 11.625 14.289 1 98.88 222 LEU B O 1
ATOM 4998 N N . LEU B 1 223 ? 8.258 11.461 14.984 1 98.94 223 LEU B N 1
ATOM 4999 C CA . LEU B 1 223 ? 7.734 11.414 13.625 1 98.94 223 LEU B CA 1
ATOM 5000 C C . LEU B 1 223 ? 7.191 12.781 13.203 1 98.94 223 LEU B C 1
ATOM 5002 O O . LEU B 1 223 ? 6.129 13.195 13.672 1 98.94 223 LEU B O 1
ATOM 5006 N N . VAL B 1 224 ? 7.895 13.438 12.359 1 98.88 224 VAL B N 1
ATOM 5007 C CA . VAL B 1 224 ? 7.441 14.711 11.797 1 98.88 224 VAL B CA 1
ATOM 5008 C C . VAL B 1 224 ? 6.652 14.453 10.516 1 98.88 224 VAL B C 1
ATOM 5010 O O . VAL B 1 224 ? 7.219 14.039 9.5 1 98.88 224 VAL B O 1
ATOM 5013 N N . ASP B 1 225 ? 5.375 14.633 10.562 1 98.75 225 ASP B N 1
ATOM 5014 C CA . ASP B 1 225 ? 4.508 14.461 9.398 1 98.75 225 ASP B CA 1
ATOM 5015 C C .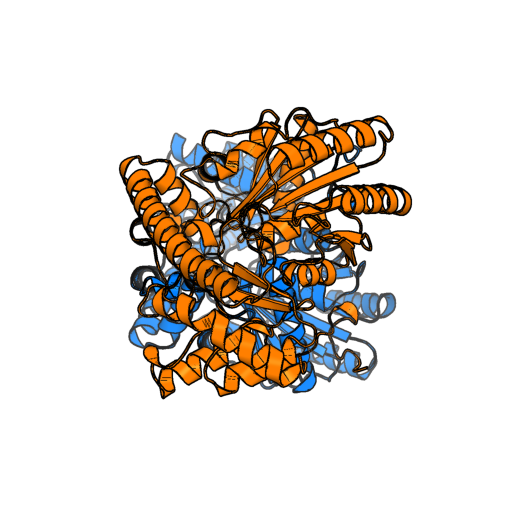 ASP B 1 225 ? 4.469 15.727 8.555 1 98.75 225 ASP B C 1
ATOM 5017 O O . ASP B 1 225 ? 3.854 16.719 8.945 1 98.75 225 ASP B O 1
ATOM 5021 N N . LEU B 1 226 ? 5.012 15.617 7.352 1 98.38 226 LEU B N 1
ATOM 5022 C CA . LEU B 1 226 ? 5.273 16.766 6.5 1 98.38 226 LEU B CA 1
ATOM 5023 C C . LEU B 1 226 ? 4.25 16.859 5.371 1 98.38 226 LEU B C 1
ATOM 5025 O O . LEU B 1 226 ? 4.52 17.453 4.328 1 98.38 226 LEU B O 1
ATOM 5029 N N . ALA B 1 227 ? 3.092 16.359 5.523 1 96.5 227 ALA B N 1
ATOM 5030 C CA . ALA B 1 227 ? 2.131 16.172 4.441 1 96.5 227 ALA B CA 1
ATOM 5031 C C . ALA B 1 227 ? 1.881 17.469 3.686 1 96.5 227 ALA B C 1
ATOM 5033 O O . ALA B 1 227 ? 1.626 17.453 2.479 1 96.5 227 ALA B O 1
ATOM 5034 N N . TYR B 1 228 ? 2.012 18.609 4.391 1 96.81 228 TYR B N 1
ATOM 5035 C CA . TYR B 1 228 ? 1.57 19.859 3.756 1 96.81 228 TYR B CA 1
ATOM 5036 C C . TYR B 1 228 ? 2.705 20.875 3.693 1 96.81 228 TYR B C 1
ATOM 5038 O O . TYR B 1 228 ? 2.469 22.062 3.502 1 96.81 228 TYR B O 1
ATOM 5046 N N . ILE B 1 229 ? 3.912 20.438 3.801 1 97.69 229 ILE B N 1
ATOM 5047 C CA . ILE B 1 229 ? 5.051 21.344 3.971 1 97.69 229 ILE B CA 1
ATOM 5048 C C . ILE B 1 229 ? 5.223 22.203 2.719 1 97.69 229 ILE B C 1
ATOM 5050 O O . ILE B 1 229 ? 5.656 23.344 2.805 1 97.69 229 ILE B O 1
ATOM 5054 N N . ASP B 1 230 ? 4.863 21.703 1.583 1 96.88 230 ASP B N 1
ATOM 5055 C CA . ASP B 1 230 ? 5.055 22.406 0.318 1 96.88 230 ASP B CA 1
ATOM 5056 C C . ASP B 1 230 ? 4.062 23.547 0.175 1 96.88 230 ASP B C 1
ATOM 5058 O O . ASP B 1 230 ? 4.227 24.406 -0.693 1 96.88 230 ASP B O 1
ATOM 5062 N N . PHE B 1 231 ? 3.082 23.609 1.031 1 96.38 231 PHE B N 1
ATOM 5063 C CA . PHE B 1 231 ? 2.096 24.672 1.004 1 96.38 231 PHE B CA 1
ATOM 5064 C C . PHE B 1 231 ? 2.154 25.5 2.285 1 96.38 231 PHE B C 1
ATOM 5066 O O . PHE B 1 231 ? 1.184 26.172 2.643 1 96.38 231 PHE B O 1
ATOM 5073 N N . ALA B 1 232 ? 3.301 25.438 2.918 1 96.25 232 ALA B N 1
ATOM 5074 C CA . ALA B 1 232 ? 3.518 26.203 4.141 1 96.25 232 ALA B CA 1
ATOM 5075 C C . ALA B 1 232 ? 4.613 27.25 3.951 1 96.25 232 ALA B C 1
ATOM 5077 O O . ALA B 1 232 ? 5.617 26.984 3.287 1 96.25 232 ALA B O 1
ATOM 5078 N N . GLY B 1 233 ? 4.41 28.453 4.461 1 93.56 233 GLY B N 1
ATOM 5079 C CA . GLY B 1 233 ? 5.43 29.484 4.492 1 93.56 233 GLY B CA 1
ATOM 5080 C C . GLY B 1 233 ? 5.719 30.078 3.129 1 93.56 233 GLY B C 1
ATOM 5081 O O . GLY B 1 233 ? 5.039 29.766 2.15 1 93.56 233 GLY B O 1
ATOM 5082 N N . GLU B 1 234 ? 6.676 31 3.133 1 91.19 234 GLU B N 1
ATOM 5083 C CA . GLU B 1 234 ? 7.18 31.578 1.891 1 91.19 234 GLU B CA 1
ATOM 5084 C C . GLU B 1 234 ? 8.367 30.781 1.357 1 91.19 234 GLU B C 1
ATOM 5086 O O . GLU B 1 234 ? 9.289 30.438 2.109 1 91.19 234 GLU B O 1
ATOM 5091 N N . GLY B 1 235 ? 8.281 30.453 0.053 1 91.31 235 GLY B N 1
ATOM 5092 C CA . GLY B 1 235 ? 9.328 29.594 -0.48 1 91.31 235 GLY B CA 1
ATOM 5093 C C . GLY B 1 235 ? 9.469 28.297 0.272 1 91.31 235 GLY B C 1
ATOM 5094 O O . GLY B 1 235 ? 8.5 27.547 0.43 1 91.31 235 GLY B O 1
ATOM 5095 N N . ASP B 1 236 ? 10.742 28.078 0.8 1 93.62 236 ASP B N 1
ATOM 5096 C CA . ASP B 1 236 ? 10.992 26.828 1.526 1 93.62 236 ASP B CA 1
ATOM 5097 C C . ASP B 1 236 ? 11.281 27.109 3.002 1 93.62 236 ASP B C 1
ATOM 5099 O O . ASP B 1 236 ? 11.805 26.25 3.709 1 93.62 236 ASP B O 1
ATOM 5103 N N . GLU B 1 237 ? 10.906 28.266 3.516 1 95.31 237 GLU B N 1
ATOM 5104 C CA . GLU B 1 237 ? 11.273 28.688 4.867 1 95.31 237 GLU B CA 1
ATOM 5105 C C . GLU B 1 237 ? 10.617 27.797 5.918 1 95.31 237 GLU B C 1
ATOM 5107 O O . GLU B 1 237 ? 11.102 27.703 7.047 1 95.31 237 GLU B O 1
ATOM 5112 N N . ALA B 1 238 ? 9.508 27.219 5.496 1 96.12 238 ALA B N 1
ATOM 5113 C CA . ALA B 1 238 ? 8.812 26.328 6.414 1 96.12 238 ALA B CA 1
ATOM 5114 C C . ALA B 1 238 ? 9.695 25.141 6.789 1 96.12 238 ALA B C 1
ATOM 5116 O O . ALA B 1 238 ? 9.406 24.422 7.754 1 96.12 238 ALA B O 1
ATOM 5117 N N . ARG B 1 239 ? 10.766 24.875 6.066 1 98 239 ARG B N 1
ATOM 5118 C CA . ARG B 1 239 ? 11.672 23.75 6.289 1 98 239 ARG B CA 1
ATOM 5119 C C . ARG B 1 239 ? 12.805 24.141 7.238 1 98 239 ARG B C 1
ATOM 5121 O O . ARG B 1 239 ? 13.586 23.297 7.66 1 98 239 ARG B O 1
ATOM 5128 N N . GLU B 1 240 ? 12.906 25.359 7.688 1 97.56 240 GLU B N 1
ATOM 5129 C CA . GLU B 1 240 ? 14.031 25.875 8.461 1 97.56 240 GLU B CA 1
ATOM 5130 C C . GLU B 1 240 ? 14.242 25.062 9.742 1 97.56 240 GLU B C 1
ATOM 5132 O O . GLU B 1 240 ? 15.375 24.875 10.18 1 97.56 240 GLU B O 1
ATOM 5137 N N . PHE B 1 241 ? 13.164 24.609 10.359 1 98.12 241 PHE B N 1
ATOM 5138 C CA . PHE B 1 241 ? 13.219 23.922 11.633 1 98.12 241 PHE B CA 1
ATOM 5139 C C . PHE B 1 241 ? 14.023 22.625 11.516 1 98.12 241 PHE B C 1
ATOM 5141 O O . PHE B 1 241 ? 14.555 22.125 12.516 1 98.12 241 PHE B O 1
ATOM 5148 N N . MET B 1 242 ? 14.133 22.078 10.312 1 98.19 242 MET B N 1
ATOM 5149 C CA . MET B 1 242 ? 14.781 20.797 10.109 1 98.19 242 MET B CA 1
ATOM 5150 C C . MET B 1 242 ? 16.266 20.859 10.492 1 98.19 242 MET B C 1
ATOM 5152 O O . MET B 1 242 ? 16.828 19.875 10.977 1 98.19 242 MET B O 1
ATOM 5156 N N . LYS B 1 243 ? 16.875 22 10.32 1 96.19 243 LYS B N 1
ATOM 5157 C CA . LYS B 1 243 ? 18.266 22.188 10.672 1 96.19 243 LYS B CA 1
ATOM 5158 C C . LYS B 1 243 ? 18.469 22.172 12.188 1 96.19 243 LYS B C 1
ATOM 5160 O O . LYS B 1 243 ? 19.578 21.953 12.672 1 96.19 243 LYS B O 1
ATOM 5165 N N . THR B 1 244 ? 17.406 22.453 12.914 1 95.25 244 THR B N 1
ATOM 5166 C CA . THR B 1 244 ? 17.453 22.391 14.367 1 95.25 244 THR B CA 1
ATOM 5167 C C . THR B 1 244 ? 17.469 20.953 14.859 1 95.25 244 THR B C 1
ATOM 5169 O O . THR B 1 244 ? 17.984 20.656 15.938 1 95.25 244 THR B O 1
ATOM 5172 N N . LEU B 1 245 ? 16.938 20.016 14.125 1 95.88 245 LEU B N 1
ATOM 5173 C CA . LEU B 1 245 ? 16.781 18.609 14.531 1 95.88 245 LEU B CA 1
ATOM 5174 C C . LEU B 1 245 ? 18 17.781 14.125 1 95.88 245 LEU B C 1
ATOM 5176 O O . LEU B 1 245 ? 17.859 16.812 13.375 1 95.88 245 LEU B O 1
ATOM 5180 N N . THR B 1 246 ? 19.172 18.172 14.539 1 94.69 246 THR B N 1
ATOM 5181 C CA . THR B 1 246 ? 20.438 17.516 14.258 1 94.69 246 THR B CA 1
ATOM 5182 C C . THR B 1 246 ? 21.188 17.203 15.547 1 94.69 246 THR B C 1
ATOM 5184 O O . THR B 1 246 ? 20.859 17.734 16.609 1 94.69 246 THR B O 1
ATOM 5187 N N . GLY B 1 247 ? 22.094 16.281 15.469 1 94.5 247 GLY B N 1
ATOM 5188 C CA . GLY B 1 247 ? 22.969 15.992 16.594 1 94.5 247 GLY B CA 1
ATOM 5189 C C . GLY B 1 247 ? 22.25 15.352 17.766 1 94.5 247 GLY B C 1
ATOM 5190 O O . GLY B 1 247 ? 22.609 15.586 18.922 1 94.5 247 GLY B O 1
ATOM 5191 N N . MET B 1 248 ? 21.266 14.578 17.453 1 96.44 248 MET B N 1
ATOM 5192 C CA . MET B 1 248 ? 20.484 13.906 18.5 1 96.44 248 MET B CA 1
ATOM 5193 C C . MET B 1 248 ? 21.297 12.781 19.141 1 96.44 248 MET B C 1
ATOM 5195 O O . MET B 1 248 ? 22.172 12.188 18.484 1 96.44 248 MET B O 1
ATOM 5199 N N . PRO B 1 249 ? 20.984 12.469 20.453 1 97.81 249 PRO B N 1
ATOM 5200 C CA . PRO B 1 249 ? 21.578 11.281 21.062 1 97.81 249 PRO B CA 1
ATOM 5201 C C . PRO B 1 249 ? 21.234 9.992 20.328 1 97.81 249 PRO B C 1
ATOM 5203 O O . PRO B 1 249 ? 20.281 9.977 19.531 1 97.81 249 PRO B O 1
ATOM 5206 N N . ASN B 1 250 ? 21.953 8.891 20.609 1 97.56 250 ASN B N 1
ATOM 5207 C CA . ASN B 1 250 ? 21.828 7.645 19.875 1 97.56 250 ASN B CA 1
ATOM 5208 C C . ASN B 1 250 ? 20.469 6.977 20.109 1 97.56 250 ASN B C 1
ATOM 5210 O O . ASN B 1 250 ? 20.062 6.121 19.328 1 97.56 250 ASN B O 1
ATOM 5214 N N . ASN B 1 251 ? 19.828 7.336 21.203 1 98.56 251 ASN B N 1
ATOM 5215 C CA . ASN B 1 251 ? 18.531 6.727 21.5 1 98.56 251 ASN B CA 1
ATOM 5216 C C . ASN B 1 251 ? 17.375 7.648 21.125 1 98.56 251 ASN B C 1
ATOM 5218 O O . ASN B 1 251 ? 16.266 7.52 21.656 1 98.56 251 ASN B O 1
ATOM 5222 N N . VAL B 1 252 ? 17.656 8.688 20.25 1 98.75 252 VAL B N 1
ATOM 5223 C CA . VAL B 1 252 ? 16.641 9.562 19.656 1 98.75 252 VAL B CA 1
ATOM 5224 C C . VAL B 1 252 ? 16.703 9.445 18.125 1 98.75 252 VAL B C 1
ATOM 5226 O O . VAL B 1 252 ? 17.781 9.516 17.531 1 98.75 252 VAL B O 1
ATOM 5229 N N . LEU B 1 253 ? 15.57 9.203 17.5 1 98.88 253 LEU B N 1
ATOM 5230 C CA . LEU B 1 253 ? 15.492 9.125 16.047 1 98.88 253 LEU B CA 1
ATOM 5231 C C . LEU B 1 253 ? 14.398 10.039 15.508 1 98.88 253 LEU B C 1
ATOM 5233 O O . LEU B 1 253 ? 13.258 9.992 15.984 1 98.88 253 LEU B O 1
ATOM 5237 N N . THR B 1 254 ? 14.758 10.875 14.594 1 98.81 254 THR B N 1
ATOM 5238 C CA . THR B 1 254 ? 13.781 11.688 13.883 1 98.81 254 THR B CA 1
ATOM 5239 C C . THR B 1 254 ? 13.422 11.055 12.539 1 98.81 254 THR B C 1
ATOM 5241 O O . THR B 1 254 ? 14.297 10.766 11.734 1 98.81 254 THR B O 1
ATOM 5244 N N . LEU B 1 255 ? 12.172 10.836 12.375 1 98.94 255 LEU B N 1
ATOM 5245 C CA . LEU B 1 255 ? 11.602 10.352 11.125 1 98.94 255 LEU B CA 1
ATOM 5246 C C . LEU B 1 255 ? 10.766 11.438 10.461 1 98.94 255 LEU B C 1
ATOM 5248 O O . LEU B 1 255 ? 10.094 12.219 11.141 1 98.94 255 LEU B O 1
ATOM 5252 N N . TYR B 1 256 ? 10.852 11.508 9.164 1 98.88 256 TYR B N 1
ATOM 5253 C CA . TYR B 1 256 ? 10.047 12.43 8.367 1 98.88 256 TYR B CA 1
ATOM 5254 C C . TYR B 1 256 ? 9.102 11.68 7.441 1 98.88 256 TYR B C 1
ATOM 5256 O O . TYR B 1 256 ? 9.539 10.836 6.648 1 98.88 256 TYR B O 1
ATOM 5264 N N . ALA B 1 257 ? 7.812 11.875 7.578 1 98.81 257 ALA B N 1
ATOM 5265 C CA . ALA B 1 257 ? 6.82 11.375 6.633 1 98.81 257 ALA B CA 1
ATOM 5266 C C . ALA B 1 257 ? 6.52 12.406 5.551 1 98.81 257 ALA B C 1
ATOM 5268 O O . ALA B 1 257 ? 5.805 13.383 5.801 1 98.81 257 ALA B O 1
ATOM 5269 N N . PHE B 1 258 ? 7.055 12.18 4.359 1 98.5 258 PHE B N 1
ATOM 5270 C CA . PHE B 1 258 ? 6.93 13.117 3.25 1 98.5 258 PHE B CA 1
ATOM 5271 C C . PHE B 1 258 ? 5.934 12.602 2.217 1 98.5 258 PHE B C 1
ATOM 5273 O O . PHE B 1 258 ? 6 11.445 1.811 1 98.5 258 PHE B O 1
ATOM 5280 N N . SER B 1 259 ? 4.992 13.398 1.809 1 96.38 259 SER B N 1
ATOM 5281 C CA . SER B 1 259 ? 3.965 13.016 0.848 1 96.38 259 SER B CA 1
ATOM 5282 C C . SER B 1 259 ? 4.102 13.797 -0.453 1 96.38 259 SER B C 1
ATOM 5284 O O . SER B 1 259 ? 4.145 15.031 -0.441 1 96.38 259 SER B O 1
ATOM 5286 N N . CYS B 1 260 ? 4.168 13.094 -1.522 1 96.25 260 CYS B N 1
ATOM 5287 C CA . CYS B 1 260 ? 4.121 13.742 -2.83 1 96.25 260 CYS B CA 1
ATOM 5288 C C . CYS B 1 260 ? 2.684 13.953 -3.283 1 96.25 260 CYS B C 1
ATOM 5290 O O . CYS B 1 260 ? 2.426 14.75 -4.191 1 96.25 260 CYS B O 1
ATOM 5292 N N . SER B 1 261 ? 1.79 13.32 -2.596 1 91.88 261 SER B N 1
ATOM 5293 C CA . SER B 1 261 ? 0.378 13.359 -2.965 1 91.88 261 SER B CA 1
ATOM 5294 C C . SER B 1 261 ? -0.168 14.781 -2.893 1 91.88 261 SER B C 1
ATOM 5296 O O . SER B 1 261 ? -0.856 15.234 -3.811 1 91.88 261 SER B O 1
ATOM 5298 N N . LYS B 1 262 ? 0.211 15.469 -1.839 1 91.06 262 LYS B N 1
ATOM 5299 C CA . LYS B 1 262 ? -0.284 16.828 -1.646 1 91.06 262 LYS B CA 1
ATOM 5300 C C . LYS B 1 262 ? 0.578 17.844 -2.396 1 91.06 262 LYS B C 1
ATOM 5302 O O . LYS B 1 262 ? 0.07 18.625 -3.207 1 91.06 262 LYS B O 1
ATOM 5307 N N . GLY B 1 263 ? 1.86 17.688 -2.232 1 94.19 263 GLY B N 1
ATOM 5308 C CA . GLY B 1 263 ? 2.807 18.672 -2.758 1 94.19 263 GLY B CA 1
ATOM 5309 C C . GLY B 1 263 ? 2.809 18.734 -4.273 1 94.19 263 GLY B C 1
ATOM 5310 O O . GLY B 1 263 ? 3.123 19.781 -4.848 1 94.19 263 GLY B O 1
ATOM 5311 N N . TYR B 1 264 ? 2.387 17.688 -4.918 1 97.62 264 TYR B N 1
ATOM 5312 C CA . TYR B 1 264 ? 2.475 17.625 -6.371 1 97.62 264 TYR B CA 1
ATOM 5313 C C . TYR B 1 264 ? 1.149 17.188 -6.984 1 97.62 264 TYR B C 1
ATOM 5315 O O . TYR B 1 264 ? 1.111 16.703 -8.117 1 97.62 264 TYR B O 1
ATOM 5323 N N . THR B 1 265 ? 0.093 17.297 -6.227 1 97.31 265 THR B N 1
ATOM 5324 C CA . THR B 1 265 ? -1.286 17.031 -6.617 1 97.31 265 THR B CA 1
ATOM 5325 C C . THR B 1 265 ? -1.426 15.609 -7.164 1 97.31 265 THR B C 1
ATOM 5327 O O . THR B 1 265 ? -2.109 15.391 -8.164 1 97.31 265 THR B O 1
ATOM 5330 N N . MET B 1 266 ? -0.697 14.688 -6.543 1 96.69 266 MET B N 1
ATOM 5331 C CA . MET B 1 266 ? -0.715 13.289 -6.961 1 96.69 266 MET B CA 1
ATOM 5332 C C . MET B 1 266 ? -1.47 12.43 -5.953 1 96.69 266 MET B C 1
ATOM 5334 O O . MET B 1 266 ? -0.965 11.391 -5.512 1 96.69 266 MET B O 1
ATOM 5338 N N . TYR B 1 267 ? -2.658 12.875 -5.574 1 96.12 267 TYR B N 1
ATOM 5339 C CA . TYR B 1 267 ? -3.412 12.203 -4.52 1 96.12 267 TYR B CA 1
ATOM 5340 C C . TYR B 1 267 ? -3.646 10.742 -4.867 1 96.12 267 TYR B C 1
ATOM 5342 O O . TYR B 1 267 ? -3.432 9.859 -4.035 1 96.12 267 TYR B O 1
ATOM 5350 N N . GLY B 1 268 ? -3.996 10.461 -6.133 1 97.12 268 GLY B N 1
ATOM 5351 C CA . GLY B 1 268 ? -4.383 9.133 -6.566 1 97.12 268 GLY B CA 1
ATOM 5352 C C . GLY B 1 268 ? -3.201 8.266 -6.969 1 97.12 268 GLY B C 1
ATOM 5353 O O . GLY B 1 268 ? -3.365 7.082 -7.273 1 97.12 268 GLY B O 1
ATOM 5354 N N . LEU B 1 269 ? -1.989 8.773 -7 1 97.94 269 LEU B N 1
ATOM 5355 C CA . LEU B 1 269 ? -0.808 8.023 -7.41 1 97.94 269 LEU B CA 1
ATOM 5356 C C . LEU B 1 269 ? -0.108 7.41 -6.199 1 97.94 269 LEU B C 1
ATOM 5358 O O . LEU B 1 269 ? 0.746 6.535 -6.352 1 97.94 269 LEU B O 1
ATOM 5362 N N . ARG B 1 270 ? -0.516 7.812 -4.98 1 96.81 270 ARG B N 1
ATOM 5363 C CA . ARG B 1 270 ? -0.068 7.23 -3.721 1 96.81 270 ARG B CA 1
ATOM 5364 C C . ARG B 1 270 ? 1.454 7.215 -3.633 1 96.81 270 ARG B C 1
ATOM 5366 O O . ARG B 1 270 ? 2.061 6.16 -3.439 1 96.81 270 ARG B O 1
ATOM 5373 N N . ASN B 1 271 ? 2.078 8.359 -3.707 1 98.06 271 ASN B N 1
ATOM 5374 C CA . ASN B 1 271 ? 3.535 8.453 -3.709 1 98.06 271 ASN B CA 1
ATOM 5375 C C . ASN B 1 271 ? 4.047 9.273 -2.529 1 98.06 271 ASN B C 1
ATOM 5377 O O . ASN B 1 271 ? 3.453 10.289 -2.17 1 98.06 271 ASN B O 1
ATOM 5381 N N . GLY B 1 272 ? 5.062 8.828 -1.896 1 98.12 272 GLY B N 1
ATOM 5382 C CA . GLY B 1 272 ? 5.742 9.469 -0.781 1 98.12 272 GLY B CA 1
ATOM 5383 C C . GLY B 1 272 ? 6.957 8.695 -0.304 1 98.12 272 GLY B C 1
ATOM 5384 O O . GLY B 1 272 ? 7.523 7.898 -1.052 1 98.12 272 GLY B O 1
ATOM 5385 N N . ALA B 1 273 ? 7.418 9.055 0.901 1 98.81 273 ALA B N 1
ATOM 5386 C CA . ALA B 1 273 ? 8.578 8.383 1.483 1 98.81 273 ALA B CA 1
ATOM 5387 C C . ALA B 1 273 ? 8.641 8.609 2.992 1 98.81 273 ALA B C 1
ATOM 5389 O O . ALA B 1 273 ? 8.148 9.625 3.494 1 98.81 273 ALA B O 1
ATOM 5390 N N . ILE B 1 274 ? 9.156 7.652 3.65 1 98.94 274 ILE B N 1
ATOM 5391 C CA . ILE B 1 274 ? 9.625 7.855 5.016 1 98.94 274 ILE B CA 1
ATOM 5392 C C . ILE B 1 274 ? 11.141 8.055 5.016 1 98.94 274 ILE B C 1
ATOM 5394 O O . ILE B 1 274 ? 11.867 7.352 4.312 1 98.94 274 ILE B O 1
ATOM 5398 N N . LEU B 1 275 ? 11.602 9.062 5.664 1 98.94 275 LEU B N 1
ATOM 5399 C CA . LEU B 1 275 ? 13.031 9.359 5.773 1 98.94 275 LEU B CA 1
ATOM 5400 C C . LEU B 1 275 ? 13.477 9.359 7.23 1 98.94 275 LEU B C 1
ATOM 5402 O O . LEU B 1 275 ? 12.695 9.695 8.125 1 98.94 275 LEU B O 1
ATOM 5406 N N . CYS B 1 276 ? 14.711 8.984 7.473 1 98.81 276 CYS B N 1
ATOM 5407 C CA . CYS B 1 276 ? 15.289 9.133 8.805 1 98.81 276 CYS B CA 1
ATOM 5408 C C . CYS B 1 276 ? 16.5 10.062 8.766 1 98.81 276 CYS B C 1
ATOM 5410 O O . CYS B 1 276 ? 17.141 10.203 7.73 1 98.81 276 CYS B O 1
ATOM 5412 N N . VAL B 1 277 ? 16.672 10.773 9.758 1 98.69 277 VAL B N 1
ATOM 5413 C CA . VAL B 1 277 ? 17.938 11.406 10.102 1 98.69 277 VAL B CA 1
ATOM 5414 C C . VAL B 1 277 ? 18.5 10.766 11.359 1 98.69 277 VAL B C 1
ATOM 5416 O O . VAL B 1 277 ? 18.109 11.102 12.477 1 98.69 277 VAL B O 1
ATOM 5419 N N . ALA B 1 278 ? 19.422 9.859 11.148 1 98.56 278 ALA B N 1
ATOM 5420 C CA . ALA B 1 278 ? 19.922 9.016 12.234 1 98.56 278 ALA B CA 1
ATOM 5421 C C . ALA B 1 278 ? 21.25 9.539 12.773 1 98.56 278 ALA B C 1
ATOM 5423 O O . ALA B 1 278 ? 22.062 10.086 12.016 1 98.56 278 ALA B O 1
ATOM 5424 N N . PRO B 1 279 ? 21.484 9.344 14.055 1 97.75 279 PRO B N 1
ATOM 5425 C CA . PRO B 1 279 ? 22.75 9.805 14.641 1 97.75 279 PRO B CA 1
ATOM 5426 C C . PRO B 1 279 ? 23.938 8.938 14.219 1 97.75 279 PRO B C 1
ATOM 5428 O O . PRO B 1 279 ? 25.078 9.391 14.289 1 97.75 279 PRO B O 1
ATOM 5431 N N . THR B 1 280 ? 23.703 7.672 13.789 1 98.12 280 THR B N 1
ATOM 5432 C CA . THR B 1 280 ? 24.781 6.797 13.359 1 98.12 280 THR B CA 1
ATOM 5433 C C . THR B 1 280 ? 24.406 6.074 12.062 1 98.12 280 THR B C 1
ATOM 5435 O O . THR B 1 280 ? 23.234 5.969 11.727 1 98.12 280 THR B O 1
ATOM 5438 N N . GLU B 1 281 ? 25.422 5.609 11.375 1 97.69 281 GLU B N 1
ATOM 5439 C CA . GLU B 1 281 ? 25.219 4.84 10.148 1 97.69 281 GLU B CA 1
ATOM 5440 C C . GLU B 1 281 ? 24.484 3.537 10.438 1 97.69 281 GLU B C 1
ATOM 5442 O O . GLU B 1 281 ? 23.672 3.08 9.617 1 97.69 281 GLU B O 1
ATOM 5447 N N . GLU B 1 282 ? 24.75 2.936 11.547 1 97.06 282 GLU B N 1
ATOM 5448 C CA . GLU B 1 282 ? 24.109 1.679 11.938 1 97.06 282 GLU B CA 1
ATOM 5449 C C . GLU B 1 282 ? 22.609 1.845 12.078 1 97.06 282 GLU B C 1
ATOM 5451 O O . GLU B 1 282 ? 21.828 1.009 11.602 1 97.06 282 GLU B O 1
ATOM 5456 N N . ILE B 1 283 ? 22.188 2.934 12.719 1 98.44 283 ILE B N 1
ATOM 5457 C CA . ILE B 1 283 ? 20.766 3.203 12.93 1 98.44 283 ILE B CA 1
ATOM 5458 C C . ILE B 1 283 ? 20.094 3.506 11.594 1 98.44 283 ILE B C 1
ATOM 5460 O O . ILE B 1 283 ? 18.969 3.076 11.344 1 98.44 283 ILE B O 1
ATOM 5464 N N . ALA B 1 284 ? 20.812 4.207 10.711 1 98.44 284 ALA B N 1
ATOM 5465 C CA . ALA B 1 284 ? 20.297 4.527 9.391 1 98.44 284 ALA B CA 1
ATOM 5466 C C . ALA B 1 284 ? 20.094 3.26 8.562 1 98.44 284 ALA B C 1
ATOM 5468 O O . ALA B 1 284 ? 19.078 3.115 7.875 1 98.44 284 ALA B O 1
ATOM 5469 N N . SER B 1 285 ? 21.047 2.381 8.602 1 97.31 285 SER B N 1
ATOM 5470 C CA . SER B 1 285 ? 20.953 1.122 7.871 1 97.31 285 SER B CA 1
ATOM 5471 C C . SER B 1 285 ? 19.828 0.25 8.422 1 97.31 285 SER B C 1
ATOM 5473 O O . SER B 1 285 ? 19.109 -0.393 7.656 1 97.31 285 SER B O 1
ATOM 5475 N N . GLU B 1 286 ? 19.75 0.235 9.742 1 98 286 GLU B N 1
ATOM 5476 C CA . GLU B 1 286 ? 18.672 -0.496 10.406 1 98 286 GLU B CA 1
ATOM 5477 C C . GLU B 1 286 ? 17.297 0.01 9.953 1 98 286 GLU B C 1
ATOM 5479 O O . GLU B 1 286 ? 16.391 -0.784 9.68 1 98 286 GLU B O 1
ATOM 5484 N N . PHE B 1 287 ? 17.203 1.303 9.852 1 98.62 287 PHE B N 1
ATOM 5485 C CA . PHE B 1 287 ? 15.992 1.944 9.359 1 98.62 287 PHE B CA 1
ATOM 5486 C C . PHE B 1 287 ? 15.664 1.466 7.953 1 98.62 287 PHE B C 1
ATOM 5488 O O . PHE B 1 287 ? 14.531 1.054 7.68 1 98.62 287 PHE B O 1
ATOM 5495 N N . ALA B 1 288 ? 16.578 1.56 7.055 1 98.12 288 ALA B N 1
ATOM 5496 C CA . ALA B 1 288 ? 16.359 1.198 5.656 1 98.12 288 ALA B CA 1
ATOM 5497 C C . ALA B 1 288 ? 15.953 -0.265 5.52 1 98.12 288 ALA B C 1
ATOM 5499 O O . ALA B 1 288 ? 15.047 -0.593 4.754 1 98.12 288 ALA B O 1
ATOM 5500 N N . ASN B 1 289 ? 16.625 -1.09 6.289 1 97.12 289 ASN B N 1
ATOM 5501 C CA . ASN B 1 289 ? 16.312 -2.516 6.238 1 97.12 289 ASN B CA 1
ATOM 5502 C C . ASN B 1 289 ? 14.906 -2.809 6.727 1 97.12 289 ASN B C 1
ATOM 5504 O O . ASN B 1 289 ? 14.164 -3.553 6.082 1 97.12 289 ASN B O 1
ATOM 5508 N N . ALA B 1 290 ? 14.531 -2.193 7.816 1 98.25 290 ALA B N 1
ATOM 5509 C CA . ALA B 1 290 ? 13.219 -2.432 8.414 1 98.25 290 ALA B CA 1
ATOM 5510 C C . ALA B 1 290 ? 12.102 -1.949 7.492 1 98.25 290 ALA B C 1
ATOM 5512 O O . ALA B 1 290 ? 11.133 -2.676 7.246 1 98.25 290 ALA B O 1
ATOM 5513 N N . CYS B 1 291 ? 12.289 -0.764 7.016 1 98.56 291 CYS B N 1
ATOM 5514 C CA . CYS B 1 291 ? 11.234 -0.172 6.199 1 98.56 291 CYS B CA 1
ATOM 5515 C C . CYS B 1 291 ? 11.117 -0.885 4.855 1 98.56 291 CYS B C 1
ATOM 5517 O O . CYS B 1 291 ? 10.016 -1.035 4.32 1 98.56 291 CYS B O 1
ATOM 5519 N N . THR B 1 292 ? 12.211 -1.304 4.285 1 97.12 292 THR B N 1
ATOM 5520 C CA . THR B 1 292 ? 12.195 -2.055 3.033 1 97.12 292 THR B CA 1
ATOM 5521 C C . THR B 1 292 ? 11.477 -3.389 3.215 1 97.12 292 THR B C 1
ATOM 5523 O O . THR B 1 292 ? 10.656 -3.775 2.379 1 97.12 292 THR B O 1
ATOM 5526 N N . TYR B 1 293 ? 11.797 -4.078 4.301 1 96.81 293 TYR B N 1
ATOM 5527 C CA . TYR B 1 293 ? 11.141 -5.336 4.629 1 96.81 293 TYR B CA 1
ATOM 5528 C C . TYR B 1 293 ? 9.641 -5.133 4.816 1 96.81 293 TYR B C 1
ATOM 5530 O O . TYR B 1 293 ? 8.836 -5.945 4.359 1 96.81 293 TYR B O 1
ATOM 5538 N N . SER B 1 294 ? 9.312 -4.035 5.445 1 98.19 294 SER B N 1
ATOM 5539 C CA . SER B 1 294 ? 7.906 -3.717 5.66 1 98.19 294 SER B CA 1
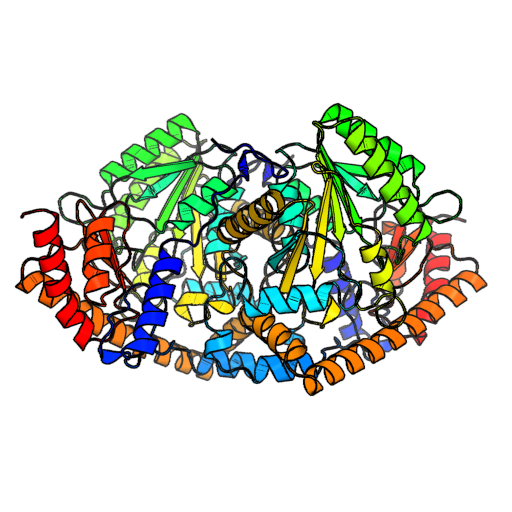ATOM 5540 C C . SER B 1 294 ? 7.191 -3.455 4.34 1 98.19 294 SER B C 1
ATOM 5542 O O . SER B 1 294 ? 6.02 -3.809 4.184 1 98.19 294 SER B O 1
ATOM 5544 N N . ASN B 1 295 ? 7.879 -2.75 3.404 1 97.81 295 ASN B N 1
ATOM 5545 C CA . ASN B 1 295 ? 7.285 -2.611 2.078 1 97.81 295 ASN B CA 1
ATOM 5546 C C . ASN B 1 295 ? 6.93 -3.967 1.478 1 97.81 295 ASN B C 1
ATOM 5548 O O . ASN B 1 295 ? 5.793 -4.18 1.047 1 97.81 295 ASN B O 1
ATOM 5552 N N . ARG B 1 296 ? 7.859 -4.871 1.498 1 95.38 296 ARG B N 1
ATOM 5553 C CA . ARG B 1 296 ? 7.684 -6.191 0.895 1 95.38 296 ARG B CA 1
ATOM 5554 C C . ARG B 1 296 ? 6.535 -6.945 1.555 1 95.38 296 ARG B C 1
ATOM 5556 O O . ARG B 1 296 ? 5.797 -7.672 0.885 1 95.38 296 ARG B O 1
ATOM 5563 N N . GLY B 1 297 ? 6.387 -6.723 2.811 1 97.12 297 GLY B N 1
ATOM 5564 C CA . GLY B 1 297 ? 5.426 -7.477 3.6 1 97.12 297 GLY B CA 1
ATOM 5565 C C . GLY B 1 297 ? 4.039 -6.863 3.596 1 97.12 297 GLY B C 1
ATOM 5566 O O . GLY B 1 297 ? 3.113 -7.398 4.211 1 97.12 297 GLY B O 1
ATOM 5567 N N . ASN B 1 298 ? 3.848 -5.715 2.906 1 98.19 298 ASN B N 1
ATOM 5568 C CA . ASN B 1 298 ? 2.541 -5.066 2.971 1 98.19 298 ASN B CA 1
ATOM 5569 C C . ASN B 1 298 ? 2.029 -4.699 1.58 1 98.19 298 ASN B C 1
ATOM 5571 O O . ASN B 1 298 ? 0.909 -5.059 1.213 1 98.19 298 ASN B O 1
ATOM 5575 N N . TRP B 1 299 ? 2.838 -3.992 0.795 1 97.94 299 TRP B N 1
ATOM 5576 C CA . TRP B 1 299 ? 2.398 -3.586 -0.536 1 97.94 299 TRP B CA 1
ATOM 5577 C C . TRP B 1 299 ? 3.486 -3.85 -1.571 1 97.94 299 TRP B C 1
ATOM 5579 O O . TRP B 1 299 ? 3.354 -3.457 -2.734 1 97.94 299 TRP B O 1
ATOM 5589 N N . SER B 1 300 ? 4.578 -4.516 -1.215 1 94.88 300 SER B N 1
ATOM 5590 C CA . SER B 1 300 ? 5.711 -4.945 -2.027 1 94.88 300 SER B CA 1
ATOM 5591 C C . SER B 1 300 ? 6.582 -3.762 -2.434 1 94.88 300 SER B C 1
ATOM 5593 O O . SER B 1 300 ? 7.633 -3.521 -1.836 1 94.88 300 SER B O 1
ATOM 5595 N N . ASN B 1 301 ? 6.223 -2.906 -3.338 1 94.81 301 ASN B N 1
ATOM 5596 C CA . ASN B 1 301 ? 6.961 -1.74 -3.807 1 94.81 301 ASN B CA 1
ATOM 5597 C C . ASN B 1 301 ? 6.023 -0.604 -4.207 1 94.81 301 ASN B C 1
ATOM 5599 O O . ASN B 1 301 ? 4.809 -0.788 -4.262 1 94.81 301 ASN B O 1
ATOM 5603 N N . GLY B 1 302 ? 6.594 0.559 -4.457 1 96.62 302 GLY B N 1
ATOM 5604 C CA . GLY B 1 302 ? 5.801 1.749 -4.723 1 96.62 302 GLY B CA 1
ATOM 5605 C C . GLY B 1 302 ? 5.352 1.854 -6.168 1 96.62 302 GLY B C 1
ATOM 5606 O O . GLY B 1 302 ? 5.648 0.976 -6.98 1 96.62 302 GLY B O 1
ATOM 5607 N N . THR B 1 303 ? 4.555 2.936 -6.496 1 98 303 THR B N 1
ATOM 5608 C CA . THR B 1 303 ? 4.078 3.211 -7.848 1 98 303 THR B CA 1
ATOM 5609 C C . THR B 1 303 ? 5.203 3.76 -8.719 1 98 303 THR B C 1
ATOM 5611 O O . THR B 1 303 ? 5.586 4.926 -8.586 1 98 303 THR B O 1
ATOM 5614 N N . ARG B 1 304 ? 5.637 2.996 -9.672 1 97.75 304 ARG B N 1
ATOM 5615 C CA . ARG B 1 304 ? 6.844 3.266 -10.445 1 97.75 304 ARG B CA 1
ATOM 5616 C C . ARG B 1 304 ? 6.727 4.582 -11.203 1 97.75 304 ARG B C 1
ATOM 5618 O O . ARG B 1 304 ? 7.629 5.418 -11.148 1 97.75 304 ARG B O 1
ATOM 5625 N N . GLY B 1 305 ? 5.617 4.777 -11.891 1 98.19 305 GLY B N 1
ATOM 5626 C CA . GLY B 1 305 ? 5.434 5.984 -12.68 1 98.19 305 GLY B CA 1
ATOM 5627 C C . GLY B 1 305 ? 5.445 7.254 -11.844 1 98.19 305 GLY B C 1
ATOM 5628 O O . GLY B 1 305 ? 5.977 8.281 -12.273 1 98.19 305 GLY B O 1
ATOM 5629 N N . ALA B 1 306 ? 4.82 7.191 -10.68 1 98.5 306 ALA B N 1
ATOM 5630 C CA . ALA B 1 306 ? 4.805 8.344 -9.773 1 98.5 306 ALA B CA 1
ATOM 5631 C C . ALA B 1 306 ? 6.215 8.695 -9.305 1 98.5 306 ALA B C 1
ATOM 5633 O O . ALA B 1 306 ? 6.598 9.867 -9.297 1 98.5 306 ALA B O 1
ATOM 5634 N N . MET B 1 307 ? 6.984 7.66 -8.938 1 98.62 307 MET B N 1
ATOM 5635 C CA . MET B 1 307 ? 8.352 7.867 -8.477 1 98.62 307 MET B CA 1
ATOM 5636 C C . MET B 1 307 ? 9.227 8.422 -9.602 1 98.62 307 MET B C 1
ATOM 5638 O O . MET B 1 307 ? 10.008 9.344 -9.383 1 98.62 307 MET B O 1
ATOM 5642 N N . GLU B 1 308 ? 9.047 7.855 -10.812 1 98.62 308 GLU B N 1
ATOM 5643 C CA . GLU B 1 308 ? 9.797 8.328 -11.977 1 98.62 308 GLU B CA 1
ATOM 5644 C C . GLU B 1 308 ? 9.477 9.789 -12.281 1 98.62 308 GLU B C 1
ATOM 5646 O O . GLU B 1 308 ? 10.359 10.547 -12.688 1 98.62 308 GLU B O 1
ATOM 5651 N N . THR B 1 309 ? 8.25 10.164 -12.125 1 98.75 309 THR B N 1
ATOM 5652 C CA . THR B 1 309 ? 7.824 11.531 -12.391 1 98.75 309 THR B CA 1
ATOM 5653 C C . THR B 1 309 ? 8.539 12.516 -11.461 1 98.75 309 THR B C 1
ATOM 5655 O O . THR B 1 309 ? 9.078 13.523 -11.914 1 98.75 309 THR B O 1
ATOM 5658 N N . ILE B 1 310 ? 8.57 12.219 -10.18 1 98.62 310 ILE B N 1
ATOM 5659 C CA . ILE B 1 310 ? 9.258 13.07 -9.219 1 98.62 310 ILE B CA 1
ATOM 5660 C C . ILE B 1 310 ? 10.75 13.117 -9.539 1 98.62 310 ILE B C 1
ATOM 5662 O O . ILE B 1 310 ? 11.367 14.188 -9.508 1 98.62 310 ILE B O 1
ATOM 5666 N N . THR B 1 311 ? 11.297 11.938 -9.844 1 98.69 311 THR B N 1
ATOM 5667 C CA . THR B 1 311 ? 12.711 11.859 -10.188 1 98.69 311 THR B CA 1
ATOM 5668 C C . THR B 1 311 ? 13.031 12.766 -11.367 1 98.69 311 THR B C 1
ATOM 5670 O O . THR B 1 311 ? 14.008 13.523 -11.336 1 98.69 311 THR B O 1
ATOM 5673 N N . LYS B 1 312 ? 12.203 12.727 -12.383 1 98.62 312 LYS B N 1
ATOM 5674 C CA . LYS B 1 312 ? 12.422 13.539 -13.578 1 98.62 312 LYS B CA 1
ATOM 5675 C C . LYS B 1 312 ? 12.289 15.023 -13.266 1 98.62 312 LYS B C 1
ATOM 5677 O O . LYS B 1 312 ? 13.086 15.836 -13.727 1 98.62 312 LYS B O 1
ATOM 5682 N N . ILE B 1 313 ? 11.312 15.391 -12.523 1 98.5 313 ILE B N 1
ATOM 5683 C CA . ILE B 1 313 ? 11.062 16.781 -12.18 1 98.5 313 ILE B CA 1
ATOM 5684 C C . ILE B 1 313 ? 12.258 17.359 -11.414 1 98.5 313 ILE B C 1
ATOM 5686 O O . ILE B 1 313 ? 12.703 18.469 -11.695 1 98.5 313 ILE B O 1
ATOM 5690 N N . PHE B 1 314 ? 12.844 16.625 -10.547 1 98.38 314 PHE B N 1
ATOM 5691 C CA . PHE B 1 314 ? 13.93 17.109 -9.711 1 98.38 314 PHE B CA 1
ATOM 5692 C C . PHE B 1 314 ? 15.273 16.922 -10.398 1 98.38 314 PHE B C 1
ATOM 5694 O O . PHE B 1 314 ? 16.312 17.312 -9.867 1 98.38 314 PHE B O 1
ATOM 5701 N N . SER B 1 315 ? 15.273 16.312 -11.602 1 98.31 315 SER B N 1
ATOM 5702 C CA . SER B 1 315 ? 16.516 16.125 -12.352 1 98.31 315 SER B CA 1
ATOM 5703 C C . SER B 1 315 ? 16.578 17.062 -13.555 1 98.31 315 SER B C 1
ATOM 5705 O O . SER B 1 315 ? 17.531 17.016 -14.328 1 98.31 315 SER B O 1
ATOM 5707 N N . ASN B 1 316 ? 15.555 17.828 -13.805 1 98.19 316 ASN B N 1
ATOM 5708 C CA . ASN B 1 316 ? 15.445 18.75 -14.922 1 98.19 316 ASN B CA 1
ATOM 5709 C C . ASN B 1 316 ? 15.039 20.156 -14.453 1 98.19 316 ASN B C 1
ATOM 5711 O O . ASN B 1 316 ? 13.898 20.359 -14.031 1 98.19 316 ASN B O 1
ATOM 5715 N N . ASP B 1 317 ? 15.898 21.141 -14.688 1 97.88 317 ASP B N 1
ATOM 5716 C CA . ASP B 1 317 ? 15.703 22.484 -14.164 1 97.88 317 ASP B CA 1
ATOM 5717 C C . ASP B 1 317 ? 14.422 23.109 -14.711 1 97.88 317 ASP B C 1
ATOM 5719 O O . ASP B 1 317 ? 13.695 23.781 -13.984 1 97.88 317 ASP B O 1
ATOM 5723 N N . GLU B 1 318 ? 14.211 22.922 -15.953 1 98.06 318 GLU B N 1
ATOM 5724 C CA . GLU B 1 318 ? 13.023 23.5 -16.578 1 98.06 318 GLU B CA 1
ATOM 5725 C C . GLU B 1 318 ? 11.742 22.906 -15.977 1 98.06 318 GLU B C 1
ATOM 5727 O O . GLU B 1 318 ? 10.812 23.641 -15.641 1 98.06 318 GLU B O 1
ATOM 5732 N N . LEU B 1 319 ? 11.703 21.594 -15.844 1 97.94 319 LEU B N 1
ATOM 5733 C CA . LEU B 1 319 ? 10.547 20.922 -15.258 1 97.94 319 LEU B CA 1
ATOM 5734 C C . LEU B 1 319 ? 10.375 21.312 -13.797 1 97.94 319 LEU B C 1
ATOM 5736 O O . LEU B 1 319 ? 9.25 21.531 -13.344 1 97.94 319 LEU B O 1
ATOM 5740 N N . TYR B 1 320 ? 11.484 21.359 -13.117 1 97.94 320 TYR B N 1
ATOM 5741 C CA . TYR B 1 320 ? 11.461 21.766 -11.719 1 97.94 320 TYR B CA 1
ATOM 5742 C C . TYR B 1 320 ? 10.867 23.156 -11.562 1 97.94 320 TYR B C 1
ATOM 5744 O O . TYR B 1 320 ? 9.961 23.375 -10.742 1 97.94 320 TYR B O 1
ATOM 5752 N N . ASN B 1 321 ? 11.359 24.094 -12.328 1 98.06 321 ASN B N 1
ATOM 5753 C CA . ASN B 1 321 ? 10.883 25.469 -12.242 1 98.06 321 ASN B CA 1
ATOM 5754 C C . ASN B 1 321 ? 9.398 25.578 -12.586 1 98.06 321 ASN B C 1
ATOM 5756 O O . ASN B 1 321 ? 8.672 26.359 -11.977 1 98.06 321 ASN B O 1
ATOM 5760 N N . GLN B 1 322 ? 8.984 24.812 -13.547 1 98.25 322 GLN B N 1
ATOM 5761 C CA . GLN B 1 322 ? 7.57 24.797 -13.914 1 98.25 322 GLN B CA 1
ATOM 5762 C C . GLN B 1 322 ? 6.707 24.281 -12.773 1 98.25 322 GLN B C 1
ATOM 5764 O O . GLN B 1 322 ? 5.688 24.875 -12.43 1 98.25 322 GLN B O 1
ATOM 5769 N N . ALA B 1 323 ? 7.078 23.172 -12.211 1 97.88 323 ALA B N 1
ATOM 5770 C CA . ALA B 1 323 ? 6.332 22.578 -11.109 1 97.88 323 ALA B CA 1
ATOM 5771 C C . ALA B 1 323 ? 6.285 23.531 -9.906 1 97.88 323 ALA B C 1
ATOM 5773 O O . ALA B 1 323 ? 5.242 23.688 -9.273 1 97.88 323 ALA B O 1
ATOM 5774 N N . MET B 1 324 ? 7.422 24.141 -9.617 1 97.19 324 MET B N 1
ATOM 5775 C CA . MET B 1 324 ? 7.5 25.047 -8.469 1 97.19 324 MET B CA 1
ATOM 5776 C C . MET B 1 324 ? 6.676 26.312 -8.711 1 97.19 324 MET B C 1
ATOM 5778 O O . MET B 1 324 ? 6.105 26.875 -7.781 1 97.19 324 MET B O 1
ATOM 5782 N N . ALA B 1 325 ? 6.66 26.75 -9.922 1 97.88 325 ALA B N 1
ATOM 5783 C CA . ALA B 1 325 ? 5.836 27.906 -10.25 1 97.88 325 ALA B CA 1
ATOM 5784 C C . ALA B 1 325 ? 4.355 27.609 -10.031 1 97.88 325 ALA B C 1
ATOM 5786 O O . ALA B 1 325 ? 3.617 28.453 -9.523 1 97.88 325 ALA B O 1
ATOM 5787 N N . GLU B 1 326 ? 3.914 26.438 -10.43 1 97.56 326 GLU B N 1
ATOM 5788 C CA . GLU B 1 326 ? 2.527 26.047 -10.211 1 97.56 326 GLU B CA 1
ATOM 5789 C C . GLU B 1 326 ? 2.219 25.922 -8.727 1 97.56 326 GLU B C 1
ATOM 5791 O O . GLU B 1 326 ? 1.178 26.391 -8.258 1 97.56 326 GLU B O 1
ATOM 5796 N N . GLN B 1 327 ? 3.117 25.266 -8.031 1 96.94 327 GLN B N 1
ATOM 5797 C CA . GLN B 1 327 ? 2.963 25.125 -6.59 1 96.94 327 GLN B CA 1
ATOM 5798 C C . GLN B 1 327 ? 2.832 26.469 -5.902 1 96.94 327 GLN B C 1
ATOM 5800 O O . GLN B 1 327 ? 1.954 26.672 -5.059 1 96.94 327 GLN B O 1
ATOM 5805 N N . SER B 1 328 ? 3.748 27.406 -6.266 1 96.69 328 SER B N 1
ATOM 5806 C CA . SER B 1 328 ? 3.736 28.75 -5.688 1 96.69 328 SER B CA 1
ATOM 5807 C C . SER B 1 328 ? 2.441 29.484 -6.016 1 96.69 328 SER B C 1
ATOM 5809 O O . SER B 1 328 ? 1.918 30.234 -5.191 1 96.69 328 SER B O 1
ATOM 5811 N N . PHE B 1 329 ? 1.992 29.312 -7.227 1 96.75 329 PHE B N 1
ATOM 5812 C CA . PHE B 1 329 ? 0.75 29.953 -7.656 1 96.75 329 PHE B CA 1
ATOM 5813 C C . PHE B 1 329 ? -0.411 29.516 -6.77 1 96.75 329 PHE B C 1
ATOM 5815 O O . PHE B 1 329 ? -1.142 30.359 -6.242 1 96.75 329 PHE B O 1
ATOM 5822 N N . TYR B 1 330 ? -0.552 28.297 -6.566 1 95.69 330 TYR B N 1
ATOM 5823 C CA . TYR B 1 330 ? -1.691 27.797 -5.805 1 95.69 330 TYR B CA 1
ATOM 5824 C C . TYR B 1 330 ? -1.487 28.016 -4.312 1 95.69 330 TYR B C 1
ATOM 5826 O O . TYR B 1 330 ? -2.453 28.188 -3.564 1 95.69 330 TYR B O 1
ATOM 5834 N N . LYS B 1 331 ? -0.23 27.969 -3.891 1 95.81 331 LYS B N 1
ATOM 5835 C CA . LYS B 1 331 ? 0.067 28.328 -2.51 1 95.81 331 LYS B CA 1
ATOM 5836 C C . LYS B 1 331 ? -0.435 29.734 -2.195 1 95.81 331 LYS B C 1
ATOM 5838 O O . LYS B 1 331 ? -1.018 29.984 -1.136 1 95.81 331 LYS B O 1
ATOM 5843 N N . ASN B 1 332 ? -0.234 30.641 -3.072 1 95.94 332 ASN B N 1
ATOM 5844 C CA . ASN B 1 332 ? -0.681 32.031 -2.9 1 95.94 332 ASN B CA 1
ATOM 5845 C C . ASN B 1 332 ? -2.203 32.125 -2.908 1 95.94 332 ASN B C 1
ATOM 5847 O O . ASN B 1 332 ? -2.783 32.906 -2.15 1 95.94 332 ASN B O 1
ATOM 5851 N N . ILE B 1 333 ? -2.828 31.375 -3.779 1 96.06 333 ILE B N 1
ATOM 5852 C CA . ILE B 1 333 ? -4.285 31.344 -3.818 1 96.06 333 ILE B CA 1
ATOM 5853 C C . ILE B 1 333 ? -4.828 30.844 -2.48 1 96.06 333 ILE B C 1
ATOM 5855 O O . ILE B 1 333 ? -5.766 31.422 -1.929 1 96.06 333 ILE B O 1
ATOM 5859 N N . LEU B 1 334 ? -4.25 29.781 -2.002 1 96.38 334 LEU B N 1
ATOM 5860 C CA . LEU B 1 334 ? -4.652 29.203 -0.729 1 96.38 334 LEU B CA 1
ATOM 5861 C C . LEU B 1 334 ? -4.516 30.219 0.403 1 96.38 334 LEU B C 1
ATOM 5863 O O . LEU B 1 334 ? -5.398 30.328 1.257 1 96.38 334 LEU B O 1
ATOM 5867 N N . ARG B 1 335 ? -3.496 30.953 0.415 1 96.31 335 ARG B N 1
ATOM 5868 C CA . ARG B 1 335 ? -3.256 31.953 1.45 1 96.31 335 ARG B CA 1
ATOM 5869 C C . ARG B 1 335 ? -4.309 33.062 1.402 1 96.31 335 ARG B C 1
ATOM 5871 O O . ARG B 1 335 ? -4.777 33.531 2.443 1 96.31 335 ARG B O 1
ATOM 5878 N N . ARG B 1 336 ? -4.648 33.469 0.228 1 97.25 336 ARG B N 1
ATOM 5879 C CA . ARG B 1 336 ? -5.68 34.5 0.079 1 97.25 336 ARG B CA 1
ATOM 5880 C C . ARG B 1 336 ? -7.023 34 0.596 1 97.25 336 ARG B C 1
ATOM 5882 O O . ARG B 1 336 ? -7.754 34.75 1.262 1 97.25 336 ARG B O 1
ATOM 5889 N N . ARG B 1 337 ? -7.301 32.781 0.238 1 98 337 ARG B N 1
ATOM 5890 C CA . ARG B 1 337 ? -8.547 32.156 0.69 1 98 337 ARG B CA 1
ATOM 5891 C C . ARG B 1 337 ? -8.594 32.062 2.211 1 98 337 ARG B C 1
ATOM 5893 O O . ARG B 1 337 ? -9.586 32.469 2.832 1 98 337 ARG B O 1
ATOM 5900 N N . ALA B 1 338 ? -7.52 31.594 2.768 1 98.31 338 ALA B N 1
ATOM 5901 C CA . ALA B 1 338 ? -7.438 31.453 4.219 1 98.31 338 ALA B CA 1
ATOM 5902 C C . ALA B 1 338 ? -7.516 32.812 4.898 1 98.31 338 ALA B C 1
ATOM 5904 O O . ALA B 1 338 ? -8.188 32.969 5.926 1 98.31 338 ALA B O 1
ATOM 5905 N N . ARG B 1 339 ? -6.855 33.781 4.359 1 98 339 ARG B N 1
ATOM 5906 C CA . ARG B 1 339 ? -6.879 35.125 4.91 1 98 339 ARG B CA 1
ATOM 5907 C C . ARG B 1 339 ? -8.297 35.688 4.914 1 98 339 ARG B C 1
ATOM 5909 O O . ARG B 1 339 ? -8.703 36.344 5.879 1 98 339 ARG B O 1
ATOM 5916 N N . ALA B 1 340 ? -8.984 35.438 3.82 1 98.5 340 ALA B N 1
ATOM 5917 C CA . ALA B 1 340 ? -10.367 35.906 3.744 1 98.5 340 ALA B CA 1
ATOM 5918 C C . ALA B 1 340 ? -11.203 35.312 4.879 1 98.5 340 ALA B C 1
ATOM 5920 O O . ALA B 1 340 ? -11.977 36.031 5.523 1 98.5 340 ALA B O 1
ATOM 5921 N N . PHE B 1 341 ? -11.086 34.062 5.113 1 98.75 341 PHE B N 1
ATOM 5922 C CA . PHE B 1 341 ? -11.812 33.406 6.184 1 98.75 341 PHE B CA 1
ATOM 5923 C C . PHE B 1 341 ? -11.406 33.969 7.543 1 98.75 341 PHE B C 1
ATOM 5925 O O . PHE B 1 341 ? -12.273 34.312 8.359 1 98.75 341 PHE B O 1
ATOM 5932 N N . VAL B 1 342 ? -10.109 34.062 7.828 1 98.62 342 VAL B N 1
ATOM 5933 C CA . VAL B 1 342 ? -9.578 34.438 9.125 1 98.62 342 VAL B CA 1
ATOM 5934 C C . VAL B 1 342 ? -9.969 35.875 9.43 1 98.62 342 VAL B C 1
ATOM 5936 O O . VAL B 1 342 ? -10.375 36.219 10.555 1 98.62 342 VAL B O 1
ATOM 5939 N N . GLU B 1 343 ? -9.859 36.75 8.438 1 98.44 343 GLU B N 1
ATOM 5940 C CA . GLU B 1 343 ? -10.227 38.156 8.609 1 98.44 343 GLU B CA 1
ATOM 5941 C C . GLU B 1 343 ? -11.703 38.281 8.992 1 98.44 343 GLU B C 1
ATOM 5943 O O . GLU B 1 343 ? -12.047 39.031 9.906 1 98.44 343 GLU B O 1
ATOM 5948 N N . GLU B 1 344 ? -12.523 37.594 8.242 1 98.56 344 GLU B N 1
ATOM 5949 C CA . GLU B 1 344 ? -13.953 37.656 8.531 1 98.56 344 GLU B CA 1
ATOM 5950 C C . GLU B 1 344 ? -14.266 37.062 9.898 1 98.56 344 GLU B C 1
ATOM 5952 O O . GLU B 1 344 ? -15.133 37.594 10.617 1 98.56 344 GLU B O 1
ATOM 5957 N N . ALA B 1 345 ? -13.68 35.938 10.227 1 98.69 345 ALA B N 1
ATOM 5958 C CA . ALA B 1 345 ? -13.875 35.344 11.531 1 98.69 345 ALA B CA 1
ATOM 5959 C C . ALA B 1 345 ? -13.539 36.312 12.656 1 98.69 345 ALA B C 1
ATOM 5961 O O . ALA B 1 345 ? -14.281 36.406 13.641 1 98.69 345 ALA B O 1
ATOM 5962 N N . GLN B 1 346 ? -12.445 36.969 12.516 1 98.12 346 GLN B N 1
ATOM 5963 C CA . GLN B 1 346 ? -12.016 37.938 13.508 1 98.12 346 GLN B CA 1
ATOM 5964 C C . GLN B 1 346 ? -13.008 39.094 13.617 1 98.12 346 GLN B C 1
ATOM 5966 O O . GLN B 1 346 ? -13.344 39.531 14.719 1 98.12 346 GLN B O 1
ATOM 5971 N N . LYS B 1 347 ? -13.406 39.531 12.539 1 98.25 347 LYS B N 1
ATOM 5972 C CA . LYS B 1 347 ? -14.32 40.688 12.477 1 98.25 347 LYS B CA 1
ATOM 5973 C C . LYS B 1 347 ? -15.609 40.375 13.234 1 98.25 347 LYS B C 1
ATOM 5975 O O . LYS B 1 347 ? -16.141 41.25 13.938 1 98.25 347 LYS B O 1
ATOM 5980 N N . ILE B 1 348 ? -16.062 39.188 13.141 1 98 348 ILE B N 1
ATOM 5981 C CA . ILE B 1 348 ? -17.391 38.906 13.672 1 98 348 ILE B CA 1
ATOM 5982 C C . ILE B 1 348 ? -17.266 38.156 15.008 1 98 348 ILE B C 1
ATOM 5984 O O . ILE B 1 348 ? -18.266 37.875 15.648 1 98 348 ILE B O 1
ATOM 5988 N N . GLY B 1 349 ? -16.047 37.812 15.398 1 97.44 349 GLY B N 1
ATOM 5989 C CA . GLY B 1 349 ? -15.797 37.188 16.688 1 97.44 349 GLY B CA 1
ATOM 5990 C C . GLY B 1 349 ? -15.961 35.688 16.672 1 97.44 349 GLY B C 1
ATOM 5991 O O . GLY B 1 349 ? -16.328 35.062 17.688 1 97.44 349 GLY B O 1
ATOM 5992 N N . LEU B 1 350 ? -15.836 35 15.5 1 98.31 350 LEU B N 1
ATOM 5993 C CA . LEU B 1 350 ? -15.789 33.562 15.438 1 98.31 350 LEU B CA 1
ATOM 5994 C C . LEU B 1 350 ? -14.438 33.031 15.93 1 98.31 350 LEU B C 1
ATOM 5996 O O . LEU B 1 350 ? -13.398 33.375 15.352 1 98.31 350 LEU B O 1
ATOM 6000 N N . GLU B 1 351 ? -14.492 32.312 16.938 1 97.25 351 GLU B N 1
ATOM 6001 C CA . GLU B 1 351 ? -13.25 31.75 17.484 1 97.25 351 GLU B CA 1
ATOM 6002 C C . GLU B 1 351 ? -12.695 30.656 16.594 1 97.25 351 GLU B C 1
ATOM 6004 O O . GLU B 1 351 ? -13.422 29.75 16.188 1 97.25 351 GLU B O 1
ATOM 6009 N N . ILE B 1 352 ? -11.469 30.75 16.25 1 98.25 352 ILE B N 1
ATOM 6010 C CA . ILE B 1 352 ? -10.742 29.703 15.562 1 98.25 352 ILE B CA 1
ATOM 6011 C C . ILE B 1 352 ? -9.445 29.391 16.312 1 98.25 352 ILE B C 1
ATOM 6013 O O . ILE B 1 352 ? -8.953 30.219 17.094 1 98.25 352 ILE B O 1
ATOM 6017 N N . VAL B 1 353 ? -8.938 28.203 16.156 1 97.88 353 VAL B N 1
ATOM 6018 C CA . VAL B 1 353 ? -7.637 27.906 16.75 1 97.88 353 VAL B CA 1
ATOM 6019 C C . VAL B 1 353 ? -6.543 28.609 15.945 1 97.88 353 VAL B C 1
ATOM 6021 O O . VAL B 1 353 ? -6.789 29.094 14.836 1 97.88 353 VAL B O 1
ATOM 6024 N N . THR B 1 354 ? -5.355 28.719 16.578 1 98.19 354 THR B N 1
ATOM 6025 C CA . THR B 1 354 ? -4.25 29.375 15.898 1 98.19 354 THR B CA 1
ATOM 6026 C C . THR B 1 354 ? -4.008 28.75 14.523 1 98.19 354 THR B C 1
ATOM 6028 O O . THR B 1 354 ? -3.809 27.547 14.414 1 98.19 354 THR B O 1
ATOM 6031 N N . TYR B 1 355 ? -4.121 29.578 13.523 1 98 355 TYR B N 1
ATOM 6032 C CA . TYR B 1 355 ? -3.889 29.188 12.141 1 98 355 TYR B CA 1
ATOM 6033 C C . TYR B 1 355 ? -2.648 29.875 11.578 1 98 355 TYR B C 1
ATOM 6035 O O . TYR B 1 355 ? -2.482 31.094 11.734 1 98 355 TYR B O 1
ATOM 6043 N N . CYS B 1 356 ? -1.713 29.109 11.016 1 97.19 356 CYS B N 1
ATOM 6044 C CA . CYS B 1 356 ? -0.511 29.656 10.398 1 97.19 356 CYS B CA 1
ATOM 6045 C C . CYS B 1 356 ? -0.578 29.547 8.883 1 97.19 356 CYS B C 1
ATOM 6047 O O . CYS B 1 356 ? -0.327 30.531 8.172 1 97.19 356 CYS B O 1
ATOM 6049 N N . ASP B 1 357 ? -0.879 28.312 8.375 1 95.25 357 ASP B N 1
ATOM 6050 C CA . ASP B 1 357 ? -0.92 27.984 6.953 1 95.25 357 ASP B CA 1
ATOM 6051 C C . ASP B 1 357 ? -1.597 26.641 6.719 1 95.25 357 ASP B C 1
ATOM 6053 O O . ASP B 1 357 ? -1.866 25.891 7.668 1 95.25 357 ASP B O 1
ATOM 6057 N N . GLY B 1 358 ? -1.841 26.469 5.406 1 94.69 358 GLY B N 1
ATOM 6058 C CA . GLY B 1 358 ? -2.195 25.094 5.059 1 94.69 358 GLY B CA 1
ATOM 6059 C C . GLY B 1 358 ? -3.623 24.953 4.562 1 94.69 358 GLY B C 1
ATOM 6060 O O . GLY B 1 358 ? -4.254 25.953 4.188 1 94.69 358 GLY B O 1
ATOM 6061 N N . PHE B 1 359 ? -4.039 23.703 4.586 1 97.19 359 PHE B N 1
ATOM 6062 C CA . PHE B 1 359 ? -5.242 23.328 3.857 1 97.19 359 PHE B CA 1
ATOM 6063 C C . PHE B 1 359 ? -6.48 23.516 4.727 1 97.19 359 PHE B C 1
ATOM 6065 O O . PHE B 1 359 ? -7.602 23.547 4.215 1 97.19 359 PHE B O 1
ATOM 6072 N N . PHE B 1 360 ? -6.254 23.703 6.082 1 97.69 360 PHE B N 1
ATOM 6073 C CA . PHE B 1 360 ? -7.41 23.547 6.953 1 97.69 360 PHE B CA 1
ATOM 6074 C C . PHE B 1 360 ? -7.406 24.609 8.055 1 97.69 360 PHE B C 1
ATOM 6076 O O . PHE B 1 360 ? -6.344 25.062 8.477 1 97.69 360 PHE B O 1
ATOM 6083 N N . ILE B 1 361 ? -8.562 24.969 8.43 1 98.38 361 ILE B N 1
ATOM 6084 C CA . ILE B 1 361 ? -8.836 25.828 9.586 1 98.38 361 ILE B CA 1
ATOM 6085 C C . ILE B 1 361 ? -9.797 25.109 10.539 1 98.38 361 ILE B C 1
ATOM 6087 O O . ILE B 1 361 ? -10.797 24.531 10.102 1 98.38 361 ILE B O 1
ATOM 6091 N N . SER B 1 362 ? -9.461 25.156 11.789 1 98.38 362 SER B N 1
ATOM 6092 C CA . SER B 1 362 ? -10.312 24.469 12.758 1 98.38 362 SER B CA 1
ATOM 6093 C C . SER B 1 362 ? -11.055 25.453 13.648 1 98.38 362 SER B C 1
ATOM 6095 O O . SER B 1 362 ? -10.469 26.438 14.102 1 98.38 362 SER B O 1
ATOM 6097 N N . ILE B 1 363 ? -12.336 25.203 13.859 1 98.62 363 ILE B N 1
ATOM 6098 C CA . ILE B 1 363 ? -13.234 26.016 14.672 1 98.62 363 ILE B CA 1
ATOM 6099 C C . ILE B 1 363 ? -13.711 25.219 15.875 1 98.62 363 ILE B C 1
ATOM 6101 O O . ILE B 1 363 ? -14.523 24.297 15.734 1 98.62 363 ILE B O 1
ATOM 6105 N N . PRO B 1 364 ? -13.18 25.547 17.047 1 97.69 364 PRO B N 1
ATOM 6106 C CA . PRO B 1 364 ? -13.656 24.828 18.234 1 97.69 364 PRO B CA 1
ATOM 6107 C C . PRO B 1 364 ? -15.141 25.062 18.5 1 97.69 364 PRO B C 1
ATOM 6109 O O . PRO B 1 364 ? -15.641 26.172 18.312 1 97.69 364 PRO B O 1
ATOM 6112 N N . CYS B 1 365 ? -15.836 24.016 18.828 1 97.31 365 CYS B N 1
ATOM 6113 C CA . CYS B 1 365 ? -17.234 24.109 19.25 1 97.31 365 CYS B CA 1
ATOM 6114 C C . CYS B 1 365 ? -17.641 22.875 20.047 1 97.31 365 CYS B C 1
ATOM 6116 O O . CYS B 1 365 ? -16.938 21.859 20.047 1 97.31 365 CYS B O 1
ATOM 6118 N N . ASP B 1 366 ? -18.781 22.875 20.734 1 96.19 366 ASP B N 1
ATOM 6119 C CA . ASP B 1 366 ? -19.188 21.828 21.672 1 96.19 366 ASP B CA 1
ATOM 6120 C C . ASP B 1 366 ? -19.984 20.75 20.953 1 96.19 366 ASP B C 1
ATOM 6122 O O . ASP B 1 366 ? -20.094 19.625 21.453 1 96.19 366 ASP B O 1
ATOM 6126 N N . LYS B 1 367 ? -20.719 21.125 19.922 1 95.62 367 LYS B N 1
ATOM 6127 C CA . LYS B 1 367 ? -21.609 20.188 19.25 1 95.62 367 LYS B CA 1
ATOM 6128 C C . LYS B 1 367 ? -21.312 20.156 17.75 1 95.62 367 LYS B C 1
ATOM 6130 O O . LYS B 1 367 ? -22.203 20.422 16.938 1 95.62 367 LYS B O 1
ATOM 6135 N N . PRO B 1 368 ? -20.078 19.688 17.438 1 96.12 368 PRO B N 1
ATOM 6136 C CA . PRO B 1 368 ? -19.656 19.797 16.047 1 96.12 368 PRO B CA 1
ATOM 6137 C C . PRO B 1 368 ? -20.578 19.047 15.086 1 96.12 368 PRO B C 1
ATOM 6139 O O . PRO B 1 368 ? -20.859 19.531 13.984 1 96.12 368 PRO B O 1
ATOM 6142 N N . ARG B 1 369 ? -21.062 17.859 15.398 1 93.38 369 ARG B N 1
ATOM 6143 C CA . ARG B 1 369 ? -21.906 17.062 14.516 1 93.38 369 ARG B CA 1
ATOM 6144 C C . ARG B 1 369 ? -23.234 17.766 14.25 1 93.38 369 ARG B C 1
ATOM 6146 O O . ARG B 1 369 ? -23.703 17.797 13.109 1 93.38 369 ARG B O 1
ATOM 6153 N N . GLU B 1 370 ? -23.812 18.234 15.281 1 96.12 370 GLU B N 1
ATOM 6154 C CA . GLU B 1 370 ? -25.094 18.938 15.141 1 96.12 370 GLU B CA 1
ATOM 6155 C C . GLU B 1 370 ? -24.922 20.203 14.305 1 96.12 370 GLU B C 1
ATOM 6157 O O . GLU B 1 370 ? -25.781 20.516 13.477 1 96.12 370 GLU B O 1
ATOM 6162 N N . ILE B 1 371 ? -23.891 20.875 14.594 1 97 371 ILE B N 1
ATOM 6163 C CA . ILE B 1 371 ? -23.641 22.109 13.875 1 97 371 ILE B CA 1
ATOM 6164 C C . ILE B 1 371 ? -23.391 21.812 12.391 1 97 371 ILE B C 1
ATOM 6166 O O . ILE B 1 371 ? -23.938 22.5 11.516 1 97 371 ILE B O 1
ATOM 6170 N N . SER B 1 372 ? -22.562 20.828 12.102 1 95.88 372 SER B N 1
ATOM 6171 C CA . SER B 1 372 ? -22.297 20.406 10.727 1 95.88 372 SER B CA 1
ATOM 6172 C C . SER B 1 372 ? -23.578 20.031 10.008 1 95.88 372 SER B C 1
ATOM 6174 O O . SER B 1 372 ? -23.781 20.391 8.852 1 95.88 372 SER B O 1
ATOM 6176 N N . ASN B 1 373 ? -24.469 19.344 10.695 1 94.44 373 ASN B N 1
ATOM 6177 C CA . ASN B 1 373 ? -25.75 18.953 10.117 1 94.44 373 ASN B CA 1
ATOM 6178 C C . ASN B 1 373 ? -26.594 20.172 9.766 1 94.44 373 ASN B C 1
ATOM 6180 O O . ASN B 1 373 ? -27.219 20.219 8.703 1 94.44 373 ASN B O 1
ATOM 6184 N N . LEU B 1 374 ? -26.625 21.047 10.672 1 96.44 374 LEU B N 1
ATOM 6185 C CA . LEU B 1 374 ? -27.391 22.266 10.422 1 96.44 374 LEU B CA 1
ATOM 6186 C C . LEU B 1 374 ? -26.828 23.016 9.211 1 96.44 374 LEU B C 1
ATOM 6188 O O . LEU B 1 374 ? -27.594 23.531 8.398 1 96.44 374 LEU B O 1
ATOM 6192 N N . LEU B 1 375 ? -25.562 23.125 9.148 1 97.19 375 LEU B N 1
ATOM 6193 C CA . LEU B 1 375 ? -24.922 23.812 8.039 1 97.19 375 LEU B CA 1
ATOM 6194 C C . LEU B 1 375 ? -25.234 23.125 6.715 1 97.19 375 LEU B C 1
ATOM 6196 O O . LEU B 1 375 ? -25.375 23.781 5.684 1 97.19 375 LEU B O 1
ATOM 6200 N N . MET B 1 376 ? -25.328 21.828 6.758 1 95.12 376 MET B N 1
ATOM 6201 C CA . MET B 1 376 ? -25.641 21.062 5.559 1 95.12 376 MET B CA 1
ATOM 6202 C C . MET B 1 376 ? -27.016 21.438 5.016 1 95.12 376 MET B C 1
ATOM 6204 O O . MET B 1 376 ? -27.219 21.469 3.799 1 95.12 376 MET B O 1
ATOM 6208 N N . GLU B 1 377 ? -27.906 21.719 5.828 1 94.38 377 GLU B N 1
ATOM 6209 C CA . GLU B 1 377 ? -29.219 22.156 5.41 1 94.38 377 GLU B CA 1
ATOM 6210 C C . GLU B 1 377 ? -29.141 23.484 4.648 1 94.38 377 GLU B C 1
ATOM 6212 O O . GLU B 1 377 ? -30.031 23.797 3.857 1 94.38 377 GLU B O 1
ATOM 6217 N N . LYS B 1 378 ? -28.141 24.156 4.941 1 95.12 378 LYS B N 1
ATOM 6218 C CA . LYS B 1 378 ? -27.922 25.453 4.281 1 95.12 378 LYS B CA 1
ATOM 6219 C C . LYS B 1 378 ? -26.938 25.312 3.129 1 95.12 378 LYS B C 1
ATOM 6221 O O . LYS B 1 378 ? -26.344 26.312 2.691 1 95.12 378 LYS B O 1
ATOM 6226 N N . ASN B 1 379 ? -26.578 24.125 2.729 1 96 379 ASN B N 1
ATOM 6227 C CA . ASN B 1 379 ? -25.719 23.781 1.589 1 96 379 ASN B CA 1
ATOM 6228 C C . ASN B 1 379 ? -24.25 24.094 1.868 1 96 379 ASN B C 1
ATOM 6230 O O . ASN B 1 379 ? -23.5 24.406 0.949 1 96 379 ASN B O 1
ATOM 6234 N N . MET B 1 380 ? -23.938 24.188 3.094 1 96.75 380 MET B N 1
ATOM 6235 C CA . MET B 1 380 ? -22.547 24.266 3.5 1 96.75 380 MET B CA 1
ATOM 6236 C C . MET B 1 380 ? -22.094 22.969 4.156 1 96.75 380 MET B C 1
ATOM 6238 O O . MET B 1 380 ? -22.703 22.516 5.125 1 96.75 380 MET B O 1
ATOM 6242 N N . PHE B 1 381 ? -21.031 22.469 3.625 1 95.94 381 PHE B N 1
ATOM 6243 C CA . PHE B 1 381 ? -20.531 21.188 4.109 1 95.94 381 PHE B CA 1
ATOM 6244 C C . PHE B 1 381 ? -19.188 21.359 4.789 1 95.94 381 PHE B C 1
ATOM 6246 O O . PHE B 1 381 ? -18.203 21.75 4.152 1 95.94 381 PHE B O 1
ATOM 6253 N N . VAL B 1 382 ? -19.172 21.078 6.043 1 95.12 382 VAL B N 1
ATOM 6254 C CA . VAL B 1 382 ? -17.969 21.188 6.875 1 95.12 382 VAL B CA 1
ATOM 6255 C C . VAL B 1 382 ? -17.797 19.906 7.688 1 95.12 382 VAL B C 1
ATOM 6257 O O . VAL B 1 382 ? -18.781 19.281 8.086 1 95.12 382 VAL B O 1
ATOM 6260 N N . VAL B 1 383 ? -16.547 19.547 7.906 1 93.12 383 VAL B N 1
ATOM 6261 C CA . VAL B 1 383 ? -16.266 18.281 8.586 1 93.12 383 VAL B CA 1
ATOM 6262 C C . VAL B 1 383 ? -16.344 18.469 10.094 1 93.12 383 VAL B C 1
ATOM 6264 O O . VAL B 1 383 ? -15.734 19.406 10.633 1 93.12 383 VAL B O 1
ATOM 6267 N N . ALA B 1 384 ? -17.125 17.562 10.766 1 93.06 384 ALA B N 1
ATOM 6268 C CA . ALA B 1 384 ? -17.172 17.547 12.227 1 93.06 384 ALA B CA 1
ATOM 6269 C C . ALA B 1 384 ? -16.062 16.672 12.797 1 93.06 384 ALA B C 1
ATOM 6271 O O . ALA B 1 384 ? -15.859 15.531 12.352 1 93.06 384 ALA B O 1
ATOM 6272 N N . LEU B 1 385 ? -15.289 17.203 13.656 1 91.75 385 LEU B N 1
ATOM 6273 C CA . LEU B 1 385 ? -14.266 16.484 14.406 1 91.75 385 LEU B CA 1
ATOM 6274 C C . LEU B 1 385 ? -14.672 16.328 15.867 1 91.75 385 LEU B C 1
ATOM 6276 O O . LEU B 1 385 ? -15.797 16.656 16.25 1 91.75 385 LEU B O 1
ATOM 6280 N N . GLY B 1 386 ? -13.789 15.773 16.625 1 86.94 386 GLY B N 1
ATOM 6281 C CA . GLY B 1 386 ? -14.086 15.602 18.047 1 86.94 386 GLY B CA 1
ATOM 6282 C C . GLY B 1 386 ? -14.18 16.906 18.797 1 86.94 386 GLY B C 1
ATOM 6283 O O . GLY B 1 386 ? -15.047 17.078 19.656 1 86.94 386 GLY B O 1
ATOM 6284 N N . LYS B 1 387 ? -13.344 17.859 18.375 1 94.06 387 LYS B N 1
ATOM 6285 C CA . LYS B 1 387 ? -13.203 19.094 19.156 1 94.06 387 LYS B CA 1
ATOM 6286 C C . LYS B 1 387 ? -13.82 20.281 18.438 1 94.06 387 LYS B C 1
ATOM 6288 O O . LYS B 1 387 ? -13.844 21.391 18.953 1 94.06 387 LYS B O 1
ATOM 6293 N N . GLY B 1 388 ? -14.344 20.016 17.328 1 96.56 388 GLY B N 1
ATOM 6294 C CA . GLY B 1 388 ? -14.891 21.125 16.578 1 96.56 388 GLY B CA 1
ATOM 6295 C C . GLY B 1 388 ? -15.086 20.797 15.102 1 96.56 388 GLY B C 1
ATOM 6296 O O . GLY B 1 388 ? -15.461 19.672 14.758 1 96.56 388 GLY B O 1
ATOM 6297 N N . LEU B 1 389 ? -14.977 21.875 14.281 1 96.94 389 LEU B N 1
ATOM 6298 C CA . LEU B 1 389 ? -15.18 21.766 12.844 1 96.94 389 LEU B CA 1
ATOM 6299 C C . LEU B 1 389 ? -13.859 21.984 12.102 1 96.94 389 LEU B C 1
ATOM 6301 O O . LEU B 1 389 ? -12.992 22.719 12.562 1 96.94 389 LEU B O 1
ATOM 6305 N N . ARG B 1 390 ? -13.742 21.328 11.023 1 96.94 390 ARG B N 1
ATOM 6306 C CA . ARG B 1 390 ? -12.633 21.562 10.109 1 96.94 390 ARG B CA 1
ATOM 6307 C C . ARG B 1 390 ? -13.125 22.156 8.797 1 96.94 390 ARG B C 1
ATOM 6309 O O . ARG B 1 390 ? -13.938 21.547 8.102 1 96.94 390 ARG B O 1
ATOM 6316 N N . PHE B 1 391 ? -12.711 23.328 8.531 1 97.56 391 PHE B N 1
ATOM 6317 C CA . PHE B 1 391 ? -12.992 24.016 7.277 1 97.56 391 PHE B CA 1
ATOM 6318 C C . PHE B 1 391 ? -11.797 23.969 6.344 1 97.56 391 PHE B C 1
ATOM 6320 O O . PHE B 1 391 ? -10.68 24.328 6.734 1 97.56 391 PHE B O 1
ATOM 6327 N N . ALA B 1 392 ? -12.008 23.594 5.105 1 96.88 392 ALA B N 1
ATOM 6328 C CA . ALA B 1 392 ? -10.914 23.438 4.152 1 96.88 392 ALA B CA 1
ATOM 6329 C C . ALA B 1 392 ? -10.891 24.578 3.143 1 96.88 392 ALA B C 1
ATOM 6331 O O . ALA B 1 392 ? -11.469 24.469 2.059 1 96.88 392 ALA B O 1
ATOM 6332 N N . PRO B 1 393 ? -10.133 25.594 3.416 1 97.56 393 PRO B N 1
ATOM 6333 C CA . PRO B 1 393 ? -10.016 26.672 2.426 1 97.56 393 PRO B CA 1
ATOM 6334 C C . PRO B 1 393 ? -9.383 26.188 1.117 1 97.56 393 PRO B C 1
ATOM 6336 O O . PRO B 1 393 ? -9.531 26.859 0.084 1 97.56 393 PRO B O 1
ATOM 6339 N N . CYS B 1 394 ? -8.688 25.047 1.144 1 96.81 394 CYS B N 1
ATOM 6340 C CA . CYS B 1 394 ? -8.047 24.516 -0.057 1 96.81 394 CYS B CA 1
ATOM 6341 C C . CYS B 1 394 ? -9.094 24.141 -1.103 1 96.81 394 CYS B C 1
ATOM 6343 O O . CYS B 1 394 ? -8.781 24.047 -2.291 1 96.81 394 CYS B O 1
ATOM 6345 N N . ALA B 1 395 ? -10.367 24 -0.671 1 95.06 395 ALA B N 1
ATOM 6346 C CA . ALA B 1 395 ? -11.398 23.484 -1.567 1 95.06 395 ALA B CA 1
ATOM 6347 C C . ALA B 1 395 ? -12.477 24.531 -1.832 1 95.06 395 ALA B C 1
ATOM 6349 O O . ALA B 1 395 ? -13.461 24.25 -2.516 1 95.06 395 ALA B O 1
ATOM 6350 N N . VAL B 1 396 ? -12.344 25.703 -1.293 1 95.88 396 VAL B N 1
ATOM 6351 C CA . VAL B 1 396 ? -13.391 26.703 -1.323 1 95.88 396 VAL B CA 1
ATOM 6352 C C . VAL B 1 396 ? -12.852 28 -1.926 1 95.88 396 VAL B C 1
ATOM 6354 O O . VAL B 1 396 ? -11.727 28.406 -1.625 1 95.88 396 VAL B O 1
ATOM 6357 N N . SER B 1 397 ? -13.641 28.641 -2.783 1 95.75 397 SER B N 1
ATOM 6358 C CA . SER B 1 397 ? -13.219 29.891 -3.395 1 95.75 397 SER B CA 1
ATOM 6359 C C . SER B 1 397 ? -13.039 30.984 -2.344 1 95.75 397 SER B C 1
ATOM 6361 O O . SER B 1 397 ? -13.57 30.891 -1.237 1 95.75 397 SER B O 1
ATOM 6363 N N . GLU B 1 398 ? -12.289 32 -2.717 1 96.25 398 GLU B N 1
ATOM 6364 C CA . GLU B 1 398 ? -12.031 33.125 -1.803 1 96.25 398 GLU B CA 1
ATOM 6365 C C . GLU B 1 398 ? -13.336 33.781 -1.344 1 96.25 398 GLU B C 1
ATOM 6367 O O . GLU B 1 398 ? -13.492 34.094 -0.165 1 96.25 398 GLU B O 1
ATOM 6372 N N . GLU B 1 399 ? -14.25 34 -2.312 1 96.19 399 GLU B N 1
ATOM 6373 C CA . GLU B 1 399 ? -15.539 34.594 -1.998 1 96.19 399 GLU B CA 1
ATOM 6374 C C . GLU B 1 399 ? -16.297 33.781 -0.965 1 96.19 399 GLU B C 1
ATOM 6376 O O . GLU B 1 399 ? -16.828 34.312 0.004 1 96.19 399 GLU B O 1
ATOM 6381 N N . LYS B 1 400 ? -16.328 32.531 -1.159 1 96.81 400 LYS B N 1
ATOM 6382 C CA . LYS B 1 400 ? -17.047 31.641 -0.247 1 96.81 400 LYS B CA 1
ATOM 6383 C C . LYS B 1 400 ? -16.328 31.547 1.099 1 96.81 400 LYS B C 1
ATOM 6385 O O . LYS B 1 400 ? -16.969 31.422 2.141 1 96.81 400 LYS B O 1
ATOM 6390 N N . CYS B 1 401 ? -15.023 31.594 1.074 1 97.81 401 CYS B N 1
ATOM 6391 C CA . CYS B 1 401 ? -14.266 31.641 2.316 1 97.81 401 CYS B CA 1
ATOM 6392 C C . CYS B 1 401 ? -14.641 32.844 3.146 1 97.81 401 CYS B C 1
ATOM 6394 O O . CYS B 1 401 ? -14.688 32.781 4.375 1 97.81 401 CYS B O 1
ATOM 6396 N N . ARG B 1 402 ? -14.883 33.938 2.498 1 97.5 402 ARG B N 1
ATOM 6397 C CA . ARG B 1 402 ? -15.234 35.156 3.195 1 97.5 402 ARG B CA 1
ATOM 6398 C C . ARG B 1 402 ? -16.625 35.062 3.805 1 97.5 402 ARG B C 1
ATOM 6400 O O . ARG B 1 402 ? -16.906 35.656 4.848 1 97.5 402 ARG B O 1
ATOM 6407 N N . ARG B 1 403 ? -17.484 34.312 3.203 1 97.12 403 ARG B N 1
ATOM 6408 C CA . ARG B 1 403 ? -18.875 34.188 3.629 1 97.12 403 ARG B CA 1
ATOM 6409 C C . ARG B 1 403 ? -19.016 33.125 4.715 1 97.12 403 ARG B C 1
ATOM 6411 O O . ARG B 1 403 ? -19.953 33.188 5.516 1 97.12 403 ARG B O 1
ATOM 6418 N N . SER B 1 404 ? -18.156 32.219 4.785 1 98.38 404 SER B N 1
ATOM 6419 C CA . SER B 1 404 ? -18.312 30.984 5.559 1 98.38 404 SER B CA 1
ATOM 6420 C C . SER B 1 404 ? -18.328 31.266 7.055 1 98.38 404 SER B C 1
ATOM 6422 O O . SER B 1 404 ? -19.109 30.688 7.801 1 98.38 404 SER B O 1
ATOM 6424 N N . PRO B 1 405 ? -17.484 32.188 7.52 1 98.62 405 PRO B N 1
ATOM 6425 C CA . PRO B 1 405 ? -17.438 32.406 8.969 1 98.62 405 PRO B CA 1
ATOM 6426 C C . PRO B 1 405 ? -18.797 32.812 9.547 1 98.62 405 PRO B C 1
ATOM 6428 O O . PRO B 1 405 ? -19.188 32.312 10.609 1 98.62 405 PRO B O 1
ATOM 6431 N N . GLN B 1 406 ? -19.547 33.656 8.883 1 98.25 406 GLN B N 1
ATOM 6432 C CA . GLN B 1 406 ? -20.844 34.094 9.383 1 98.25 406 GLN B CA 1
ATOM 6433 C C . GLN B 1 406 ? -21.828 32.938 9.438 1 98.25 406 GLN B C 1
ATOM 6435 O O . GLN B 1 406 ? -22.594 32.812 10.398 1 98.25 406 GLN B O 1
ATOM 6440 N N . LEU B 1 407 ? -21.812 32.125 8.398 1 98.06 407 LEU B N 1
ATOM 6441 C CA . LEU B 1 407 ? -22.688 30.953 8.359 1 98.06 407 LEU B CA 1
ATOM 6442 C C . LEU B 1 407 ? -22.375 30.016 9.523 1 98.06 407 LEU B C 1
ATOM 6444 O O . LEU B 1 407 ? -23.297 29.484 10.164 1 98.06 407 LEU B O 1
ATOM 6448 N N . ILE B 1 408 ? -21.109 29.828 9.812 1 98.5 408 ILE B N 1
ATOM 6449 C CA . ILE B 1 408 ? -20.672 28.922 10.867 1 98.5 408 ILE B CA 1
ATOM 6450 C C . ILE B 1 408 ? -21.047 29.5 12.234 1 98.5 408 ILE B C 1
ATOM 6452 O O . ILE B 1 408 ? -21.562 28.781 13.094 1 98.5 408 ILE B O 1
ATOM 6456 N N . LEU B 1 409 ? -20.781 30.781 12.406 1 98.31 409 LEU B N 1
ATOM 6457 C CA . LEU B 1 409 ? -21.109 31.422 13.68 1 98.31 409 LEU B CA 1
ATOM 6458 C C . LEU B 1 409 ? -22.609 31.328 13.961 1 98.31 409 LEU B C 1
ATOM 6460 O O . LEU B 1 409 ? -23.016 31.047 15.086 1 98.31 409 LEU B O 1
ATOM 6464 N N . ASP B 1 410 ? -23.438 31.625 12.945 1 98 410 ASP B N 1
ATOM 6465 C CA . ASP B 1 410 ? -24.891 31.547 13.102 1 98 410 ASP B CA 1
ATOM 6466 C C . ASP B 1 410 ? -25.328 30.141 13.5 1 98 410 ASP B C 1
ATOM 6468 O O . ASP B 1 410 ? -26.219 29.984 14.336 1 98 410 ASP B O 1
ATOM 6472 N N . ALA B 1 411 ? -24.734 29.172 12.883 1 98.06 411 ALA B N 1
ATOM 6473 C CA . ALA B 1 411 ? -25.062 27.781 13.195 1 98.06 411 ALA B CA 1
ATOM 6474 C C . ALA B 1 411 ? -24.656 27.422 14.625 1 98.06 411 ALA B C 1
ATOM 6476 O O . ALA B 1 411 ? -25.391 26.703 15.32 1 98.06 411 ALA B O 1
ATOM 6477 N N . ILE B 1 412 ? -23.453 27.875 15.031 1 98.06 412 ILE B N 1
ATOM 6478 C CA . ILE B 1 412 ? -22.984 27.609 16.391 1 98.06 412 ILE B CA 1
ATOM 6479 C C . ILE B 1 412 ? -23.938 28.234 17.391 1 98.06 412 ILE B C 1
ATOM 6481 O O . ILE B 1 412 ? -24.344 27.594 18.359 1 98.06 412 ILE B O 1
ATOM 6485 N N . LYS B 1 413 ? -24.344 29.453 17.141 1 97.62 413 LYS B N 1
ATOM 6486 C CA . LYS B 1 413 ? -25.266 30.156 18.031 1 97.62 413 LYS B CA 1
ATOM 6487 C C . LYS B 1 413 ? -26.625 29.469 18.078 1 97.62 413 LYS B C 1
ATOM 6489 O O . LYS B 1 413 ? -27.234 29.359 19.141 1 97.62 413 LYS B O 1
ATOM 6494 N N . ALA B 1 414 ? -27.062 29 17 1 97.31 414 ALA B N 1
ATOM 6495 C CA . ALA B 1 414 ? -28.359 28.344 16.922 1 97.31 414 ALA B CA 1
ATOM 6496 C C . ALA B 1 414 ? -28.344 27.031 17.719 1 97.31 414 ALA B C 1
ATOM 6498 O O . ALA B 1 414 ? -29.359 26.672 18.328 1 97.31 414 ALA B O 1
ATOM 6499 N N . VAL B 1 415 ? -27.297 26.312 17.688 1 97.06 415 VAL B N 1
ATOM 6500 C CA . VAL B 1 415 ? -27.234 24.969 18.266 1 97.06 415 VAL B CA 1
ATOM 6501 C C . VAL B 1 415 ? -26.812 25.078 19.734 1 97.06 415 VAL B C 1
ATOM 6503 O O . VAL B 1 415 ? -27.344 24.359 20.594 1 97.06 415 VAL B O 1
ATOM 6506 N N . GLU B 1 416 ? -25.906 25.969 20.047 1 95 416 GLU B N 1
ATOM 6507 C CA . GLU B 1 416 ? -25.312 26.016 21.375 1 95 416 GLU B CA 1
ATOM 6508 C C . GLU B 1 416 ? -25.922 27.125 22.219 1 95 416 GLU B C 1
ATOM 6510 O O . GLU B 1 416 ? -25.734 27.172 23.438 1 95 416 GLU B O 1
ATOM 6515 N N . GLY B 1 417 ? -26.781 27.938 21.766 1 87.44 417 GLY B N 1
ATOM 6516 C CA . GLY B 1 417 ? -27.484 28.984 22.5 1 87.44 417 GLY B CA 1
ATOM 6517 C C . GLY B 1 417 ? -26.562 30.109 22.938 1 87.44 417 GLY B C 1
ATOM 6518 O O . GLY B 1 417 ? -26.844 30.812 23.922 1 87.44 417 GLY B O 1
ATOM 6519 N N . CYS B 1 418 ? -25.5 30.297 22.406 1 68.81 418 CYS B N 1
ATOM 6520 C CA . CYS B 1 418 ? -24.625 31.359 22.875 1 68.81 418 CYS B CA 1
ATOM 6521 C C . CYS B 1 418 ? -24.5 32.469 21.859 1 68.81 418 CYS B C 1
ATOM 6523 O O . CYS B 1 418 ? -24.703 32.25 20.656 1 68.81 418 CYS B O 1
#

Sequence (836 aa):
MKKAEMVIETSLREGGTDPIFRIAGEAAKRTKELGAEAVINSTIGALMDDNGDLVTFKAVYETLKGLPDNLIADYSGLAGQPDFLEKIVEACFKDYKPEGHIRAVATPGGTGAVRHAFCNYTQLGDTILLTDWYWAAYQTIADENHRKIATFPLYNEKGGFNLEAWKKNILELLEKQQRVLTVLNTPAHNPTGYTISLDEWEAIKTFITETAKAQPESKIILLVDLAYIDFAGEGDEAREFMKTLTGMPNNVLTLYAFSCSKGYTMYGLRNGAILCVAPTEEIASEFANACTYSNRGNWSNGTRGAMETITKIFSNDELYNQAMAEQSFYKNILRRRARAFVEEAQKIGLEIVTYCDGFFISIPCDKPREISNLLMEKNMFVVALGKGLRFAPCAVSEEKCRRSPQLILDAIKAVEGCMKKAEMVIETSLREGGTDPIFRIAGEAAKRTKELGAEAVINSTIGALMDDNGDLVTFKAVYETLKGLPDNLIADYSGLAGQPDFLEKIVEACFKDYKPEGHIRAVATPGGTGAVRHAFCNYTQLGDTILLTDWYWAAYQTIADENHRKIATFPLYNEKGGFNLEAWKKNILELLEKQQRVLTVLNTPAHNPTGYTISLDEWEAIKTFITETAKAQPESKIILLVDLAYIDFAGEGDEAREFMKTLTGMPNNVLTLYAFSCSKGYTMYGLRNGAILCVAPTEEIASEFANACTYSNRGNWSNGTRGAMETITKIFSNDELYNQAMAEQSFYKNILRRRARAFVEEAQKIGLEIVTYCDGFFISIPCDKPREISNLLMEKNMFVVALGKGLRFAPCAVSEEKCRRSPQLILDAIKAVEGC

Nearest PDB structures (foldseek):
  4emy-assembly1_B  TM=9.827E-01  e=8.010E-49  Anaerococcus prevotii DSM 20548
  3rq1-assembly1_C  TM=9.821E-01  e=3.813E-46  Veillonella parvula DSM 2008
  4emy-assembly2_C  TM=9.777E-01  e=9.505E-46  Anaerococcus prevotii DSM 20548
  4emy-assembly2_D  TM=9.768E-01  e=3.961E-45  Anaerococcus prevotii DSM 20548
  3rq1-assembly2_D  TM=9.726E-01  e=3.212E-43  Veillonella parvula DSM 2008

pLDDT: mean 95.94, std 5.67, range [54.56, 98.94]

Secondary structure (DSSP, 8-state):
-PPPSSS-GGG----S--HHHHHHHHHHHHHHHH-GGG-EE----S-B-TTSPBP--HHHHHHHHHS-HHHHHSPPPSS--HHHHHHHHHHHHGGGPPSSEEEEEEESHHHHHHHHHHHHHS-TTPEEEEESS--THHHHHHHHTT-EEEEE-SB-TTSSB-HHHHHHHHHHHHHHHSEEEEEEE-SS-TTT-----HHHHHHHHHHHHHHHHH-TT-EEEEEEE-TTGGGSSSTTGGGGGGGGS-S--TTEEEEEEEEHHHHTT-GGGT-EEEEEEESSHHHHHHHHHHHHHHHHTTTSS--HHHHHHHHHHTT-HHHHHHHHHHHHHHHHHHHHHHHHHHHHHHHHT-------SSS-EEEE-S-HHHHHHHHHHTTEE-EE-SSEEEE-GGGS-HHHHHHHHHHHHHHHHHHH--/-PPPSSS-GGG----S--HHHHHHHHHHHHHHHH-GGG-EE----S-B-TTSPBP--HHHHHHHHHS-HHHHHSPPPSS--HHHHHHHHHHHHGGGPPSSEEEEEEESHHHHHHHHHHHHHS-TTPEEEEESS--THHHHHHHHTT-EEEEE-SB-TTSSB-HHHHHHHHHHHHHHHSEEEEEEE-SS-TTT-----HHHHHHHHHHHHHHHHH-TT-EEEEEEE-TTGGGSSSTTGGGGGGGGS-S--TTEEEEEEEEHHHHTT-GGGT-EEEEEEESSHHHHHHHHHHHHHHHHTTTSS--HHHHHHHHHHTT-HHHHHHHHHHHHHHHHHHHHHHHHHHHHHHHHT-------SSS-EEEE-S-HHHHHHHHHHTTEE-EE-SSEEEE-GGGS-HHHHHHHHHHHHHHHHHHH--

Organism: Acetobacterium woodii (strain ATCC 29683 / DSM 1030 / JCM 2381 / KCTC 1655 / WB1) (NCBI:txid931626)

InterPro domains:
  IPR000796 Aspartate/other aminotransferase [PTHR11879] (11-344)
  IPR004839 Aminotransferase, class I/classII, large domain [PF00155] (39-403)
  IPR015421 Pyridoxal phosphate-dependent transferase, major domain [G3DSA:3.40.640.10] (76-314)
  IPR015422 Pyridoxal phosphate-dependent transferase, small domain [G3DSA:3.90.1150.10] (21-403)
  IPR015424 Pyridoxal phosphate-dependent transferase [SSF53383] (15-386)

Solvent-accessible surface area (backbone atoms only — not comparable to full-atom values): 40788 Å² total; per-residue (Å²): 127,90,72,58,77,73,44,33,71,93,35,60,45,77,73,73,67,54,68,60,56,47,50,39,49,51,40,53,52,48,24,72,72,66,30,62,88,63,37,46,47,18,50,46,94,50,53,32,38,77,85,63,45,71,53,65,49,62,52,50,53,55,46,44,54,62,47,60,66,60,60,32,24,36,71,38,36,46,37,39,43,69,68,32,44,54,39,49,53,46,70,70,32,56,96,28,61,47,65,60,32,70,41,57,33,46,19,35,10,36,52,22,18,49,36,46,52,52,61,33,54,41,57,82,65,36,60,35,41,34,40,63,68,53,55,68,55,57,56,44,24,29,49,69,64,47,28,40,75,45,65,34,58,47,53,36,96,85,54,44,74,21,59,68,50,48,53,52,52,50,54,52,37,34,72,72,64,40,39,36,41,36,53,44,56,35,32,17,13,57,43,32,1,32,50,80,45,63,68,56,49,51,52,51,49,51,51,51,48,52,51,39,68,75,35,68,84,34,39,42,36,41,34,34,35,30,49,34,36,74,47,12,69,67,79,68,57,56,39,53,57,41,53,66,71,38,85,52,51,85,40,38,39,44,33,38,20,35,21,41,16,62,59,53,36,26,46,2,45,29,30,26,21,30,30,38,47,17,65,40,63,67,51,24,50,45,48,50,21,27,51,26,51,46,28,48,20,42,42,32,41,38,32,17,35,50,46,49,32,53,31,48,31,73,70,31,70,68,46,32,52,49,40,50,50,51,44,51,51,51,38,51,51,35,49,52,12,43,47,34,24,53,53,40,15,59,74,74,66,45,67,57,55,55,66,71,32,44,51,27,39,25,33,66,47,92,52,22,59,61,32,30,53,56,34,41,78,67,37,29,36,46,36,55,49,94,60,9,32,34,39,14,40,28,24,34,33,46,70,55,26,42,51,43,37,60,57,50,46,53,36,46,26,70,72,70,72,98,126,90,74,57,78,72,44,33,72,91,35,58,45,76,72,73,65,55,67,60,58,46,52,40,51,50,40,52,53,48,24,72,72,67,31,62,88,64,37,48,48,18,48,48,95,50,53,31,40,79,83,62,44,71,54,67,50,63,52,50,54,54,46,45,55,63,48,58,66,60,60,33,23,37,70,39,38,46,36,40,44,69,66,33,46,54,39,50,51,45,70,70,31,57,95,29,61,48,64,61,31,71,41,57,32,46,19,35,10,37,51,22,18,49,37,47,53,53,61,33,54,41,58,84,67,35,59,34,42,34,40,62,68,53,55,69,56,57,56,43,25,28,49,69,65,47,28,39,76,46,65,34,58,49,52,36,98,84,53,44,74,20,58,66,51,48,51,52,51,51,54,52,37,34,73,74,63,40,39,38,43,36,55,45,54,35,32,17,13,55,43,32,2,31,51,80,46,64,69,55,49,52,52,51,49,51,50,51,48,51,51,39,6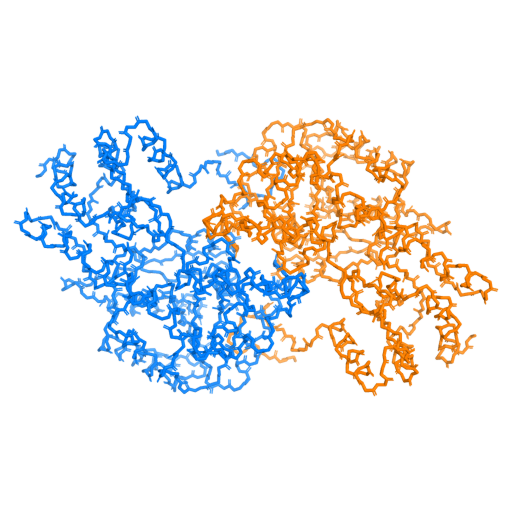9,74,34,67,84,35,39,42,35,41,35,36,34,30,49,34,39,74,48,12,70,66,80,69,58,56,40,53,55,42,53,67,70,38,85,51,50,85,39,39,40,44,33,37,21,34,23,40,17,60,58,52,37,26,46,2,44,29,30,26,22,29,31,38,46,15,64,38,65,66,53,23,51,45,48,48,20,27,51,26,52,47,27,48,20,41,43,31,39,38,32,18,33,52,46,48,32,53,30,49,31,75,72,31,71,69,46,33,52,50,39,49,50,51,44,51,52,51,39,51,51,34,50,53,12,43,48,33,26,52,53,41,15,59,74,73,66,47,66,56,54,57,66,74,31,43,51,26,38,26,33,66,47,91,51,23,59,64,32,30,53,55,34,41,76,69,37,30,36,45,36,55,48,93,62,10,33,34,39,15,38,28,24,35,34,46,71,55,27,42,51,43,38,60,57,50,46,52,35,45,27,70,72,68,71,97

Foldseek 3Di:
DDDDDPDDPLPDDDDDDDLLVVLQVLLVVVCVVPNPVQFAEQSDQAFADARLHGDAQPLLVVLLVPDDPCLQPDFAALQGDPLLFVLQQCVVQPVNRADFDKGKGKALFLLRQLLLCLQVFDDQAAEAEEAPQADCVNQVSQSVNRYHYDHFHQQDPVQAGPLVRVLVVQVVSCVVGLEYEYEAEDCLGVQAQHHHDLVNLLVVQVSQQVVCVVRVSGAYEYEYECAWQLLADDDNVSSNSNHVPYDHPQRYKYKYRFGPCHNRVVVPQRITIIMIRGRDPVVRVVSSVSSSVVSCVPVRGGRSSSSVSSSVCSVDPVSVVSSSVVSVVLSVQLVLLQCLLVVLCVVVVQDWRDHRTHFKTWGFADCAPQLQVVLVVSNYHWDGDPGGTIGTSSSHGSVVSNVVNVSSVVSRCVVVVD/DDDDDPDDPLPDDDDDDDLLVVLQVLLVVVCVVPNPVQFAEQSDQAFADARLHGDAQPLLVVLLVPDDPCLQPDFAALQGDPLLFVLQQCVVQPVNRADFDKGKGKALFLLRQLLLCLQVFDDQAAEAEEAPQADCVNQVSQSVNRYHYDHFHQQDPVQAGPLVRVLVVQVVSCVVGLEYEYEAADCLGVQAQHHHDLVNLLVVQVSQQVVCVVRVSGAYEYEYECAWQLLADDDNVSSNSNHVPYDHDQRYKYKYRFGPCHNRVVVPQRITIIMIRGRDPVVRVVSSVSSSVVSCVPVRGGRSSSSVSSSVCSVDPVSVVSSSVVSVVLSVQLVLLQCLLVVLCVVVVQDWRDHRTHFKTWGFADCAPQLQVVLVVSNYHWDGDPGGTIGTSSSHGSVVSNVVNVSSVVSRCVVVVD